Protein AF-0000000085044280 (afdb_homodimer)

InterPro domains:
  IPR003660 HAMP domain [PF00672] (68-114)
  IPR003660 HAMP domain [PS50885] (66-118)
  IPR003660 HAMP domain [SM00304] (66-118)
  IPR004089 Methyl-accepting chemotaxis protein (MCP) signalling domain [PF00015] (192-371)
  IPR004089 Methyl-accepting chemotaxis protein (MCP) signalling domain [PS50111] (137-387)
  IPR004089 Methyl-accepting chemotaxis protein (MCP) signalling domain [SM00283] (147-422)

Nearest PDB structures (foldseek):
  1qu7-assembly1_B  TM=6.020E-01  e=1.142E-06  Escherichia coli
  8c5v-assembly1_I  TM=3.544E-01  e=1.346E-09  Escherichia coli
  6grj-assembly1_F  TM=5.124E-01  e=1.769E-02  Aeromonas hydrophila
  6r1j-assembly1_D-2  TM=4.612E-01  e=7.211E-02  Aeromonas hydrophila J-1
  8j07-assembly1_k9  TM=2.635E-01  e=1.216E-02  Homo sapiens

Secondary structure (DSSP, 8-state):
-----TTSHHHHHHHHHHHHHHHHHHHHHHHHHHHTTTS-HHHHHHHHHHHHHHHHHHHHHHHHIIIIIHHHHHHHHHHHHHHTTBTT--------SHHHHHHHHHHHHHHHHHHHHHHHHHHHHHHHHHHHHHHHHHHHHHHHHHHHHHHHHHHHHHHHHHHHHHHHHHHHHHHHHHHHHHHHHHHHHHHHHHHHHHHHHHHHHHHHHHHHHHHHHHHHHHHHHHHHHHHHHHHHHHHHHHHHHHHHHHHHHHHHHHHHHHHHHHTGGGGHHHHHHHHHHHHHHHHHHHHHHHHHHHHHHHHHHHHHHHHHHHHHHHHHHHHHHHHHHHHHHHHHHHHHHHHHHHHHHHHHHHHHHHHHHHHHHHHHHHHHHHHHHHHHHHHHHHHHHHHHHHHHHHHHHHHHHHHHHHHHHHHHHHTT-B--/-----TTSHHHHHHHHHHHHHHHHHHHHHHHHHHHTTTS-HHHHHHHHHHHHHHHHHHHHHHHHIIIIIHHHHHHHHHHHHHHTTBTT--------SHHHHHHHHHHHHHHHHHHHHHHHHHHHHHHHHHHHHHHHHHHHHHHHHHHHHHHHHHHHHHHHHHHHHHHHHHHHHHHHHHHHHHHHHHHHHHHHHHHHHHHHHHHHHHHHHHHHHHHHHHHHHHHHHHHHHHHHHHHHHHHHHHHHHHHHHHHHHHHHHHHHHHHHHHTGGGGHHHHHHHHHHHHHHHHHHHHHHHHHHHHHHHHHHHHHHHHHHHHHHHHHHHHHHHHHHHHHHHHHHHHHHHHHHHHHHHHHHHHHHHHHHHHHHHHHHHHHHHHHHHHHHHHHHHHHHHHHHHHHHHHHHHHHHHHHHHHHHHHHHHTT-B--

Sequence (848 aa):
MKTFNISGIGPKLIGAIIVSLLISSPISAYLFSLIDQYVARNFAVYVNTLVTLIVTTTIILIFVRFILIRPLNRLQSAIRQASKGDLSVTIQNASKDEIGQLSMAFDEMMKDLRHLILKTNQTVGEVTGSSNQLNSVAEENSKAIEQITYAIQDVNTGAEEQVKRANELVDTARGVSAQMRESSLTIDKVSKFAVSTNEKAIEGNKLVVDTINQMNEIHHTVGSTSKVISTLEEKSKTIGEIVGLITGIADQTNLLALNATIEAARAGEHGRGFAIVAQEVRKLAEQSTGAGENIKKIIQDIQTETHQAVKLMEEGKEVVKKGIDKVNLTGNGFTGILKDIQLMKEQTNEMNVIIDQVNQQSINMTGKIEDVAVIAEQASSSIQTISASAEEQNASMEEISSSVSLLNNLAQDLSGELQQFKVNMKTFNISGIGPKLIGAIIVSLLISSPISAYLFSLIDQYVARNFAVYVNTLVTLIVTTTIILIFVRFILIRPLNRLQSAIRQASKGDLSVTIQNASKDEIGQLSMAFDEMMKDLRHLILKTNQTVGEVTGSSNQLNSVAEENSKAIEQITYAIQDVNTGAEEQVKRANELVDTARGVSAQMRESSLTIDKVSKFAVSTNEKAIEGNKLVVDTINQMNEIHHTVGSTSKVISTLEEKSKTIGEIVGLITGIADQTNLLALNATIEAARAGEHGRGFAIVAQEVRKLAEQSTGAGENIKKIIQDIQTETHQAVKLMEEGKEVVKKGIDKVNLTGNGFTGILKDIQLMKEQTNEMNVIIDQVNQQSINMTGKIEDVAVIAEQASSSIQTISASAEEQNASMEEISSSVSLLNNLAQDLSGELQQFKVN

Solvent-accessible surface area (backbone atoms only — not comparable to full-atom values): 40492 Å² total; per-residue (Å²): 130,86,74,81,56,73,61,22,65,62,48,53,48,48,50,42,47,50,52,19,48,63,56,19,48,60,52,23,50,53,53,38,66,67,39,53,84,78,43,64,77,75,55,47,55,53,52,34,51,50,48,29,46,53,43,31,47,54,42,42,52,54,47,44,42,66,67,46,48,49,55,48,50,50,50,36,53,42,40,43,40,33,40,72,22,34,40,57,58,72,67,86,50,87,49,83,21,70,64,16,53,35,38,50,28,44,41,51,27,32,51,56,48,37,52,48,53,51,50,50,52,51,45,34,52,49,49,40,52,44,28,52,49,47,46,52,44,38,54,54,42,52,53,34,44,50,51,35,53,53,34,43,50,52,37,42,55,40,25,54,50,38,39,52,48,30,53,52,48,43,52,50,35,52,49,45,42,53,48,38,54,51,46,53,52,41,47,50,50,42,51,53,35,41,51,52,37,42,53,35,29,54,52,28,36,53,37,35,54,51,38,47,53,39,45,51,51,43,46,50,42,44,52,54,40,40,53,50,44,51,51,45,41,55,51,41,51,51,43,47,52,47,37,50,49,41,26,49,44,17,50,50,40,27,49,53,18,49,53,41,32,53,52,17,59,73,50,49,85,84,12,53,70,51,29,52,51,20,51,50,43,24,53,47,18,51,52,36,29,53,47,28,53,50,43,49,54,52,38,53,49,44,46,54,48,38,52,52,40,47,52,48,34,55,52,36,49,52,46,44,54,54,33,46,54,41,44,52,51,33,34,50,27,29,54,50,37,46,52,36,40,53,53,37,52,55,40,50,54,51,45,52,53,47,43,51,50,46,43,53,51,33,54,53,46,40,53,53,37,51,50,44,32,52,40,27,52,50,36,41,54,32,41,52,52,36,51,53,36,46,52,52,43,52,53,44,37,52,51,48,47,50,45,28,52,49,47,41,51,49,28,50,54,52,49,60,62,51,65,58,47,38,65,116,128,85,76,82,56,71,60,23,65,62,47,51,50,50,50,41,47,48,52,19,48,62,56,17,47,61,52,24,52,54,54,38,67,68,38,54,83,78,43,64,74,76,54,47,56,53,51,31,51,53,46,30,47,52,43,32,48,55,42,43,51,54,46,45,43,64,68,45,50,48,56,49,49,50,50,35,52,45,40,42,41,34,41,71,22,34,40,57,61,71,66,86,50,87,50,81,22,68,67,16,54,34,37,50,28,45,40,50,28,32,52,55,50,36,50,49,53,52,51,50,51,49,46,35,53,51,49,40,51,44,28,52,50,48,45,54,45,38,53,52,41,52,53,35,44,51,50,36,54,53,35,45,51,51,38,42,54,39,26,55,50,37,39,53,48,29,52,52,47,42,53,50,32,53,50,45,42,52,47,38,53,51,45,52,54,40,47,50,50,42,51,52,35,40,52,52,35,42,53,34,30,54,52,28,37,53,37,35,55,51,38,46,53,42,44,51,51,44,44,50,42,45,53,52,39,40,53,50,43,53,50,46,42,54,51,41,51,51,43,46,51,48,37,49,49,41,28,51,45,18,49,51,39,28,50,52,17,51,52,41,33,53,54,16,58,72,50,48,85,83,12,52,71,51,28,53,51,20,49,50,43,25,53,46,17,50,50,35,29,53,46,30,52,51,44,48,54,51,40,53,49,43,46,53,48,37,53,50,41,46,52,46,36,56,52,36,49,52,46,43,54,54,33,46,54,42,44,53,52,33,35,50,27,29,52,52,35,45,53,35,40,54,54,36,51,54,40,51,53,51,46,52,52,50,43,52,52,47,44,52,51,31,55,53,46,41,53,51,37,50,49,46,31,52,41,26,53,50,37,42,54,33,40,51,52,37,51,53,35,46,53,51,43,52,55,44,37,52,50,47,47,50,45,29,51,50,49,41,49,49,29,50,53,52,49,59,62,52,67,58,46,38,63,118

Structure (mmCIF, N/CA/C/O backbone):
data_AF-0000000085044280-model_v1
#
loop_
_entity.id
_entity.type
_entity.pdbx_description
1 polymer 'Methyl-accepting chemotaxis protein'
#
loop_
_atom_site.group_PDB
_atom_site.id
_atom_site.type_symbol
_atom_site.label_atom_id
_atom_site.label_alt_id
_atom_site.label_comp_id
_atom_site.label_asym_id
_atom_site.label_entity_id
_atom_site.label_seq_id
_atom_site.pdbx_PDB_ins_code
_atom_site.Cartn_x
_atom_site.Cartn_y
_atom_site.Cartn_z
_atom_site.occupancy
_atom_site.B_iso_or_equiv
_atom_site.auth_seq_id
_atom_site.auth_comp_id
_atom_site.auth_asym_id
_atom_site.auth_atom_id
_atom_site.pdbx_PDB_model_num
ATOM 1 N N . MET A 1 1 ? -7.68 -89.812 -65.125 1 25.69 1 MET A N 1
ATOM 2 C CA . MET A 1 1 ? -6.852 -90.875 -65.75 1 25.69 1 MET A CA 1
ATOM 3 C C . MET A 1 1 ? -5.555 -91 -64.938 1 25.69 1 MET A C 1
ATOM 5 O O . MET A 1 1 ? -4.758 -90.062 -64.875 1 25.69 1 MET A O 1
ATOM 9 N N . LYS A 1 2 ? -5.699 -91.75 -63.875 1 49.81 2 LYS A N 1
ATOM 10 C CA . LYS A 1 2 ? -4.641 -91.875 -62.875 1 49.81 2 LYS A CA 1
ATOM 11 C C . LYS A 1 2 ? -3.324 -92.312 -63.562 1 49.81 2 LYS A C 1
ATOM 13 O O . LYS A 1 2 ? -3.23 -93.312 -64.188 1 49.81 2 LYS A O 1
ATOM 18 N N . THR A 1 3 ? -2.5 -91.312 -64.125 1 42 3 THR A N 1
ATOM 19 C CA . THR A 1 3 ? -1.244 -91.5 -64.812 1 42 3 THR A CA 1
ATOM 20 C C . THR A 1 3 ? -0.367 -92.562 -64.125 1 42 3 THR A C 1
ATOM 22 O O . THR A 1 3 ? -0.193 -92.5 -62.906 1 42 3 THR A O 1
ATOM 25 N N . PHE A 1 4 ? -0.082 -93.625 -64.625 1 50 4 PHE A N 1
ATOM 26 C CA . PHE A 1 4 ? 0.763 -94.75 -64.25 1 50 4 PHE A CA 1
ATOM 27 C C . PHE A 1 4 ? 2.18 -94.25 -63.938 1 50 4 PHE A C 1
ATOM 29 O O . PHE A 1 4 ? 2.881 -93.812 -64.812 1 50 4 PHE A O 1
ATOM 36 N N . ASN A 1 5 ? 2.51 -93.875 -62.781 1 57.25 5 ASN A N 1
ATOM 37 C CA . ASN A 1 5 ? 3.855 -93.438 -62.375 1 57.25 5 ASN A CA 1
ATOM 38 C C . ASN A 1 5 ? 4.809 -94.625 -62.406 1 57.25 5 ASN A C 1
ATOM 40 O O . ASN A 1 5 ? 4.695 -95.562 -61.562 1 57.25 5 ASN A O 1
ATOM 44 N N . ILE A 1 6 ? 5.551 -94.812 -63.469 1 64.81 6 ILE A N 1
ATOM 45 C CA . ILE A 1 6 ? 6.508 -95.875 -63.75 1 64.81 6 ILE A CA 1
ATOM 46 C C . ILE A 1 6 ? 7.504 -96 -62.594 1 64.81 6 ILE A C 1
ATOM 48 O O . ILE A 1 6 ? 8.008 -97.125 -62.281 1 64.81 6 ILE A O 1
ATOM 52 N N . SER A 1 7 ? 7.672 -94.938 -61.906 1 67.19 7 SER A N 1
ATOM 53 C CA . SER A 1 7 ? 8.641 -94.938 -60.844 1 67.19 7 SER A CA 1
ATOM 54 C C . SER A 1 7 ? 7.973 -95.188 -59.5 1 67.19 7 SER A C 1
ATOM 56 O O . SER A 1 7 ? 8.594 -95.062 -58.438 1 67.19 7 SER A O 1
ATOM 58 N N . GLY A 1 8 ? 6.773 -95.625 -59.562 1 74.44 8 GLY A N 1
ATOM 59 C CA . GLY A 1 8 ? 6.004 -95.875 -58.375 1 74.44 8 GLY A CA 1
ATOM 60 C C . GLY A 1 8 ? 6.336 -97.188 -57.719 1 74.44 8 GLY A C 1
ATOM 61 O O . GLY A 1 8 ? 7.137 -98 -58.25 1 74.44 8 GLY A O 1
ATOM 62 N N . ILE A 1 9 ? 5.859 -97.375 -56.5 1 75.06 9 ILE A N 1
ATOM 63 C CA . ILE A 1 9 ? 6.078 -98.625 -55.719 1 75.06 9 ILE A CA 1
ATOM 64 C C . ILE A 1 9 ? 5.457 -99.812 -56.469 1 75.06 9 ILE A C 1
ATOM 66 O O . ILE A 1 9 ? 6.016 -100.875 -56.469 1 75.06 9 ILE A O 1
ATOM 70 N N . GLY A 1 10 ? 4.426 -99.438 -57.312 1 73.06 10 GLY A N 1
ATOM 71 C CA . GLY A 1 10 ? 3.777 -100.5 -58.031 1 73.06 10 GLY A CA 1
ATOM 72 C C . GLY A 1 10 ? 4.688 -101.188 -59.062 1 73.06 10 GLY A C 1
ATOM 73 O O . GLY A 1 10 ? 4.98 -102.375 -58.969 1 73.06 10 GLY A O 1
ATOM 74 N N . PRO A 1 11 ? 5.156 -100.375 -59.969 1 74.12 11 PRO A N 1
ATOM 75 C CA . PRO A 1 11 ? 6.043 -100.938 -61 1 74.12 11 PRO A CA 1
ATOM 76 C C . PRO A 1 11 ? 7.312 -101.562 -60.406 1 74.12 11 PRO A C 1
ATOM 78 O O . PRO A 1 11 ? 7.832 -102.5 -60.938 1 74.12 11 PRO A O 1
ATOM 81 N N . LYS A 1 12 ? 7.832 -101 -59.281 1 76.62 12 LYS A N 1
ATOM 82 C CA . LYS A 1 12 ? 9.016 -101.562 -58.656 1 76.62 12 LYS A CA 1
ATOM 83 C C . LYS A 1 12 ? 8.734 -103 -58.094 1 76.62 12 LYS A C 1
ATOM 85 O O . LYS A 1 12 ? 9.578 -103.875 -58.188 1 76.62 12 LYS A O 1
ATOM 90 N N . LEU A 1 13 ? 7.562 -103.125 -57.656 1 74.38 13 LEU A N 1
ATOM 91 C CA . LEU A 1 13 ? 7.164 -104.375 -57.125 1 74.38 13 LEU A CA 1
ATOM 92 C C . LEU A 1 13 ? 6.938 -105.375 -58.25 1 74.38 13 LEU A C 1
ATOM 94 O O . LEU A 1 13 ? 7.273 -106.562 -58.125 1 74.38 13 LEU A O 1
ATOM 98 N N . ILE A 1 14 ? 6.426 -104.875 -59.344 1 71.75 14 ILE A N 1
ATOM 99 C CA . ILE A 1 14 ? 6.234 -105.75 -60.5 1 71.75 14 ILE A CA 1
ATOM 100 C C . ILE A 1 14 ? 7.59 -106.25 -61 1 71.75 14 ILE A C 1
ATOM 102 O O . ILE A 1 14 ? 7.75 -107.375 -61.344 1 71.75 14 ILE A O 1
ATOM 106 N N . GLY A 1 15 ? 8.508 -105.25 -61 1 72.75 15 GLY A N 1
ATOM 107 C CA . GLY A 1 15 ? 9.844 -105.625 -61.406 1 72.75 15 GLY A CA 1
ATOM 108 C C . GLY A 1 15 ? 10.461 -106.688 -60.531 1 72.75 15 GLY A C 1
ATOM 109 O O . GLY A 1 15 ? 11.078 -107.625 -61 1 72.75 15 GLY A O 1
ATOM 110 N N . ALA A 1 16 ? 10.203 -106.625 -59.25 1 73.56 16 ALA A N 1
ATOM 111 C CA . ALA A 1 16 ? 10.734 -107.625 -58.312 1 73.56 16 ALA A CA 1
ATOM 112 C C . ALA A 1 16 ? 10.094 -108.938 -58.5 1 73.56 16 ALA A C 1
ATOM 114 O O . ALA A 1 16 ? 10.766 -110 -58.406 1 73.56 16 ALA A O 1
ATOM 115 N N . ILE A 1 17 ? 8.852 -108.938 -58.906 1 69.88 17 ILE A N 1
ATOM 116 C CA . ILE A 1 17 ? 8.117 -110.188 -59.125 1 69.88 17 ILE A CA 1
ATOM 117 C C . ILE A 1 17 ? 8.625 -110.875 -60.406 1 69.88 17 ILE A C 1
ATOM 119 O O . ILE A 1 17 ? 8.844 -112.062 -60.406 1 69.88 17 ILE A O 1
ATOM 123 N N . ILE A 1 18 ? 8.922 -110.062 -61.344 1 70.38 18 ILE A N 1
ATOM 124 C CA . ILE A 1 18 ? 9.414 -110.562 -62.594 1 70.38 18 ILE A CA 1
ATOM 125 C C . ILE A 1 18 ? 10.805 -111.188 -62.375 1 70.38 18 ILE A C 1
ATOM 127 O O . ILE A 1 18 ? 11.086 -112.312 -62.844 1 70.38 18 ILE A O 1
ATOM 131 N N . VAL A 1 19 ? 11.547 -110.5 -61.656 1 73.94 19 VAL A N 1
ATOM 132 C CA . VAL A 1 19 ? 12.898 -111 -61.375 1 73.94 19 VAL A CA 1
ATOM 133 C C . VAL A 1 19 ? 12.844 -112.25 -60.562 1 73.94 19 VAL A C 1
ATOM 135 O O . VAL A 1 19 ? 13.602 -113.188 -60.812 1 73.94 19 VAL A O 1
ATOM 138 N N . SER A 1 20 ? 11.875 -112.375 -59.719 1 71.25 20 SER A N 1
ATOM 139 C CA . SER A 1 20 ? 11.719 -113.562 -58.906 1 71.25 20 SER A CA 1
ATOM 140 C C . SER A 1 20 ? 11.305 -114.75 -59.75 1 71.25 20 SER A C 1
ATOM 142 O O . SER A 1 20 ? 11.781 -115.875 -59.531 1 71.25 20 SER A O 1
ATOM 144 N N . LEU A 1 21 ? 10.602 -114.438 -60.719 1 65.69 21 LEU A N 1
ATOM 145 C CA . LEU A 1 21 ? 10.109 -115.5 -61.594 1 65.69 21 LEU A CA 1
ATOM 146 C C . LEU A 1 21 ? 11.211 -116 -62.531 1 65.69 21 LEU A C 1
ATOM 148 O O . LEU A 1 21 ? 11.305 -117.188 -62.781 1 65.69 21 LEU A O 1
ATOM 152 N N . LEU A 1 22 ? 11.922 -115.125 -62.906 1 68 22 LEU A N 1
ATOM 153 C CA . LEU A 1 22 ? 12.984 -115.438 -63.844 1 68 22 LEU A CA 1
ATOM 154 C C . LEU A 1 22 ? 14.086 -116.25 -63.156 1 68 22 LEU A C 1
ATOM 156 O O . LEU A 1 22 ? 14.68 -117.125 -63.75 1 68 22 LEU A O 1
ATOM 160 N N . ILE A 1 23 ? 14.195 -116 -61.938 1 72.06 23 ILE A N 1
ATOM 161 C CA . ILE A 1 23 ? 15.273 -116.625 -61.188 1 72.06 23 ILE A CA 1
ATOM 162 C C . ILE A 1 23 ? 14.773 -118 -60.625 1 72.06 23 ILE A C 1
ATOM 164 O O . ILE A 1 23 ? 15.531 -118.938 -60.531 1 72.06 23 ILE A O 1
ATOM 168 N N . SER A 1 24 ? 13.43 -118.125 -60.406 1 67.56 24 SER A N 1
ATOM 169 C CA . SER A 1 24 ? 12.883 -119.312 -59.781 1 67.56 24 SER A CA 1
ATOM 170 C C . SER A 1 24 ? 12.781 -120.5 -60.781 1 67.56 24 SER A C 1
ATOM 172 O O . SER A 1 24 ? 12.984 -121.625 -60.406 1 67.56 24 SER A O 1
ATOM 174 N N . SER A 1 25 ? 12.641 -120.062 -62.031 1 64.75 25 SER A N 1
ATOM 175 C CA . SER A 1 25 ? 12.406 -121.125 -63.031 1 64.75 25 SER A CA 1
ATOM 176 C C . SER A 1 25 ? 13.672 -121.938 -63.281 1 64.75 25 SER A C 1
ATOM 178 O O . SER A 1 25 ? 13.656 -123.125 -63.219 1 64.75 25 SER A O 1
ATOM 180 N N . PRO A 1 26 ? 14.742 -121.312 -63.562 1 65.5 26 PRO A N 1
ATOM 181 C CA . PRO A 1 26 ? 15.93 -122.125 -63.781 1 65.5 26 PRO A CA 1
ATOM 182 C C . PRO A 1 26 ? 16.359 -122.875 -62.531 1 65.5 26 PRO A C 1
ATOM 184 O O . PRO A 1 26 ? 16.828 -124 -62.625 1 65.5 26 PRO A O 1
ATOM 187 N N . ILE A 1 27 ? 16.047 -122.438 -61.406 1 70 27 ILE A N 1
ATOM 188 C CA . ILE A 1 27 ? 16.438 -123.125 -60.156 1 70 27 ILE A CA 1
ATOM 189 C C . ILE A 1 27 ? 15.539 -124.312 -59.938 1 70 27 ILE A C 1
ATOM 191 O O . ILE A 1 27 ? 16.016 -125.438 -59.531 1 70 27 ILE A O 1
ATOM 195 N N . SER A 1 28 ? 14.266 -124.188 -60.25 1 63.56 28 SER A N 1
ATOM 196 C CA . SER A 1 28 ? 13.32 -125.312 -60.156 1 63.56 28 SER A CA 1
ATOM 197 C C . SER A 1 28 ? 13.617 -126.375 -61.188 1 63.56 28 SER A C 1
ATOM 199 O O . SER A 1 28 ? 13.547 -127.562 -60.875 1 63.56 28 SER A O 1
ATOM 201 N N . ALA A 1 29 ? 14.055 -125.938 -62.344 1 64.88 29 ALA A N 1
ATOM 202 C CA . ALA A 1 29 ? 14.383 -126.875 -63.406 1 64.88 29 ALA A CA 1
ATOM 203 C C . ALA A 1 29 ? 15.648 -127.688 -63.062 1 64.88 29 ALA A C 1
ATOM 205 O O . ALA A 1 29 ? 15.719 -128.875 -63.281 1 64.88 29 ALA A O 1
ATOM 206 N N . TYR A 1 30 ? 16.5 -126.938 -62.562 1 68.75 30 TYR A N 1
ATOM 207 C CA . TYR A 1 30 ? 17.75 -127.625 -62.156 1 68.75 30 TYR A CA 1
ATOM 208 C C . TYR A 1 30 ? 17.516 -128.625 -61 1 68.75 30 TYR A C 1
ATOM 210 O O . TYR A 1 30 ? 18 -129.75 -61.031 1 68.75 30 TYR A O 1
ATOM 218 N N . LEU A 1 31 ? 16.656 -128.25 -60.062 1 67.81 31 LEU A N 1
ATOM 219 C CA . LEU A 1 31 ? 16.375 -129.125 -58.938 1 67.81 31 LEU A CA 1
ATOM 220 C C . LEU A 1 31 ? 15.539 -130.375 -59.344 1 67.81 31 LEU A C 1
ATOM 222 O O . LEU A 1 31 ? 15.727 -131.5 -58.844 1 67.81 31 LEU A O 1
ATOM 226 N N . PHE A 1 32 ? 14.734 -130 -60.344 1 63.38 32 PHE A N 1
ATOM 227 C CA . PHE A 1 32 ? 13.914 -131.125 -60.938 1 63.38 32 PHE A CA 1
ATOM 228 C C . PHE A 1 32 ? 14.781 -132.125 -61.688 1 63.38 32 PHE A C 1
ATOM 230 O O . PHE A 1 32 ? 14.555 -133.25 -61.625 1 63.38 32 PHE A O 1
ATOM 237 N N . SER A 1 33 ? 15.742 -131.625 -62.406 1 67.81 33 SER A N 1
ATOM 238 C CA . SER A 1 33 ? 16.609 -132.5 -63.156 1 67.81 33 SER A CA 1
ATOM 239 C C . SER A 1 33 ? 17.422 -133.375 -62.219 1 67.81 33 SER A C 1
ATOM 241 O O . SER A 1 33 ? 17.781 -134.5 -62.562 1 67.81 33 SER A O 1
ATOM 243 N N . LEU A 1 34 ? 17.562 -133 -61.031 1 66.81 34 LEU A N 1
ATOM 244 C CA . LEU A 1 34 ? 18.344 -133.75 -60.062 1 66.81 34 LEU A CA 1
ATOM 245 C C . LEU A 1 34 ? 17.469 -134.75 -59.375 1 66.81 34 LEU A C 1
ATOM 247 O O . LEU A 1 34 ? 17.953 -135.875 -58.969 1 66.81 34 LEU A O 1
ATOM 251 N N . ILE A 1 35 ? 16.141 -134.5 -59.312 1 64.19 35 ILE A N 1
ATOM 252 C CA . ILE A 1 35 ? 15.273 -135.375 -58.531 1 64.19 35 ILE A CA 1
ATOM 253 C C . ILE A 1 35 ? 14.453 -136.25 -59.469 1 64.19 35 ILE A C 1
ATOM 255 O O . ILE A 1 35 ? 13.906 -137.25 -59.031 1 64.19 35 ILE A O 1
ATOM 259 N N . ASP A 1 36 ? 14.43 -135.875 -60.719 1 62.34 36 ASP A N 1
ATOM 260 C CA . ASP A 1 36 ? 13.641 -136.625 -61.688 1 62.34 36 ASP A CA 1
ATOM 261 C C . ASP A 1 36 ? 14.039 -138.125 -61.719 1 62.34 36 ASP A C 1
ATOM 263 O O . ASP A 1 36 ? 13.195 -139 -61.938 1 62.34 36 ASP A O 1
ATOM 267 N N . GLN A 1 37 ? 15.305 -138.375 -61.469 1 62.56 37 GLN A N 1
ATOM 268 C CA . GLN A 1 37 ? 15.688 -139.875 -61.5 1 62.56 37 GLN A CA 1
ATOM 269 C C . GLN A 1 37 ? 15.156 -140.625 -60.281 1 62.56 37 GLN A C 1
ATOM 271 O O . GLN A 1 37 ? 14.969 -141.75 -60.344 1 62.56 37 GLN A O 1
ATOM 276 N N . TYR A 1 38 ? 14.828 -140 -59.281 1 61.91 38 TYR A N 1
ATOM 277 C CA . TYR A 1 38 ? 14.539 -140.625 -58.031 1 61.91 38 TYR A CA 1
ATOM 278 C C . TYR A 1 38 ? 13.07 -140.5 -57.656 1 61.91 38 TYR A C 1
ATOM 280 O O . TYR A 1 38 ? 12.586 -141.125 -56.75 1 61.91 38 TYR A O 1
ATOM 288 N N . VAL A 1 39 ? 12.258 -139.5 -58.281 1 61.94 39 VAL A N 1
ATOM 289 C CA . VAL A 1 39 ? 10.891 -139.375 -57.812 1 61.94 39 VAL A CA 1
ATOM 290 C C . VAL A 1 39 ? 9.914 -139.5 -58.969 1 61.94 39 VAL A C 1
ATOM 292 O O . VAL A 1 39 ? 10.258 -139.125 -60.125 1 61.94 39 VAL A O 1
ATOM 295 N N . ALA A 1 40 ? 8.828 -140.25 -58.781 1 64.31 40 ALA A N 1
ATOM 296 C CA . ALA A 1 40 ? 7.781 -140.5 -59.781 1 64.31 40 ALA A CA 1
ATOM 297 C C . ALA A 1 40 ? 7.297 -139.25 -60.375 1 64.31 40 ALA A C 1
ATOM 299 O O . ALA A 1 40 ? 7.32 -138.125 -59.719 1 64.31 40 ALA A O 1
ATOM 300 N N . ARG A 1 41 ? 7.086 -139.125 -61.688 1 59.03 41 ARG A N 1
ATOM 301 C CA . ARG A 1 41 ? 6.816 -138 -62.594 1 59.03 41 ARG A CA 1
ATOM 302 C C . ARG A 1 41 ? 5.832 -137 -61.969 1 59.03 41 ARG A C 1
ATOM 304 O O . ARG A 1 41 ? 6.02 -135.75 -62.062 1 59.03 41 ARG A O 1
ATOM 311 N N . ASN A 1 42 ? 4.828 -137.5 -61.281 1 59.59 42 ASN A N 1
ATOM 312 C CA . ASN A 1 42 ? 3.773 -136.75 -60.719 1 59.59 42 ASN A CA 1
ATOM 313 C C . ASN A 1 42 ? 4.281 -135.875 -59.531 1 59.59 42 ASN A C 1
ATOM 315 O O . ASN A 1 42 ? 3.85 -134.75 -59.344 1 59.59 42 ASN A O 1
ATOM 319 N N . PHE A 1 43 ? 5.23 -136.375 -58.938 1 66.19 43 PHE A N 1
ATOM 320 C CA . PHE A 1 43 ? 5.727 -135.625 -57.719 1 66.19 43 PHE A CA 1
ATOM 321 C C . PHE A 1 43 ? 6.711 -134.625 -58.094 1 66.19 43 PHE A C 1
ATOM 323 O O . PHE A 1 43 ? 6.875 -133.625 -57.344 1 66.19 43 PHE A O 1
ATOM 330 N N . ALA A 1 44 ? 7.168 -134.625 -59.312 1 63.28 44 ALA A N 1
ATOM 331 C CA . ALA A 1 44 ? 8.148 -133.625 -59.75 1 63.28 44 ALA A CA 1
ATOM 332 C C . ALA A 1 44 ? 7.508 -132.25 -59.969 1 63.28 44 ALA A C 1
ATOM 334 O O . ALA A 1 44 ? 8.117 -131.25 -59.625 1 63.28 44 ALA A O 1
ATOM 335 N N . VAL A 1 45 ? 6.293 -132.25 -60.312 1 63.44 45 VAL A N 1
ATOM 336 C CA . VAL A 1 45 ? 5.566 -131 -60.5 1 63.44 45 VAL A CA 1
ATOM 337 C C . VAL A 1 45 ? 5.324 -130.375 -59.156 1 63.44 45 VAL A C 1
ATOM 339 O O . VAL A 1 45 ? 5.469 -129.125 -59.062 1 63.44 45 VAL A O 1
ATOM 342 N N . TYR A 1 46 ? 5.184 -131.125 -58.156 1 64.94 46 TYR A N 1
ATOM 343 C CA . TYR A 1 46 ? 4.906 -130.5 -56.844 1 64.94 46 TYR A CA 1
ATOM 344 C C . TYR A 1 46 ? 6.176 -130 -56.219 1 64.94 46 TYR A C 1
ATOM 346 O O . TYR A 1 46 ? 6.145 -129 -55.594 1 64.94 46 TYR A O 1
ATOM 354 N N . VAL A 1 47 ? 7.199 -130.625 -56.5 1 67.56 47 VAL A N 1
ATOM 355 C CA . VAL A 1 47 ? 8.469 -130.25 -55.969 1 67.56 47 VAL A CA 1
ATOM 356 C C . VAL A 1 47 ? 8.906 -128.875 -56.656 1 67.56 47 VAL A C 1
ATOM 358 O O . VAL A 1 47 ? 9.352 -128 -56 1 67.56 47 VAL A O 1
ATOM 361 N N . ASN A 1 48 ? 8.625 -128.875 -57.969 1 66.06 48 ASN A N 1
ATOM 362 C CA . ASN A 1 48 ? 8.938 -127.625 -58.719 1 66.06 48 ASN A CA 1
ATOM 363 C C . ASN A 1 48 ? 8.078 -126.438 -58.25 1 66.06 48 ASN A C 1
ATOM 365 O O . ASN A 1 48 ? 8.57 -125.312 -58.125 1 66.06 48 ASN A O 1
ATOM 369 N N . THR A 1 49 ? 6.898 -126.75 -58 1 66.81 49 THR A N 1
ATOM 370 C CA . THR A 1 49 ? 6 -125.688 -57.531 1 66.81 49 THR A CA 1
ATOM 371 C C . THR A 1 49 ? 6.422 -125.188 -56.156 1 66.81 49 THR A C 1
ATOM 373 O O . THR A 1 49 ? 6.406 -124 -55.906 1 66.81 49 THR A O 1
ATOM 376 N N . LEU A 1 50 ? 6.914 -126.062 -55.312 1 67.94 50 LEU A N 1
ATOM 377 C CA . LEU A 1 50 ? 7.305 -125.688 -53.969 1 67.94 50 LEU A CA 1
ATOM 378 C C . LEU A 1 50 ? 8.578 -124.875 -54 1 67.94 50 LEU A C 1
ATOM 380 O O . LEU A 1 50 ? 8.688 -123.875 -53.25 1 67.94 50 LEU A O 1
ATOM 384 N N . VAL A 1 51 ? 9.484 -125.25 -54.844 1 68.81 51 VAL A N 1
ATOM 385 C CA . VAL A 1 51 ? 10.758 -124.562 -54.938 1 68.81 51 VAL A CA 1
ATOM 386 C C . VAL A 1 51 ? 10.539 -123.125 -55.531 1 68.81 51 VAL A C 1
ATOM 388 O O . VAL A 1 51 ? 11.078 -122.125 -55.031 1 68.81 51 VAL A O 1
ATOM 391 N N . THR A 1 52 ? 9.664 -123 -56.531 1 68.12 52 THR A N 1
ATOM 392 C CA . THR A 1 52 ? 9.359 -121.75 -57.156 1 68.12 52 THR A CA 1
ATOM 393 C C . THR A 1 52 ? 8.672 -120.812 -56.188 1 68.12 52 THR A C 1
ATOM 395 O O . THR A 1 52 ? 8.969 -119.625 -56.156 1 68.12 52 THR A O 1
ATOM 398 N N . LEU A 1 53 ? 7.926 -121.438 -55.375 1 68.81 53 LEU A N 1
ATOM 399 C CA . LEU A 1 53 ? 7.203 -120.625 -54.375 1 68.81 53 LEU A CA 1
ATOM 400 C C . LEU A 1 53 ? 8.156 -120.062 -53.344 1 68.81 53 LEU A C 1
ATOM 402 O O . LEU A 1 53 ? 8.055 -118.875 -52.969 1 68.81 53 LEU A O 1
ATOM 406 N N . ILE A 1 54 ? 9.062 -120.812 -52.906 1 71.06 54 ILE A N 1
ATOM 407 C CA . ILE A 1 54 ? 9.984 -120.375 -51.844 1 71.06 54 ILE A CA 1
ATOM 408 C C . ILE A 1 54 ? 10.914 -119.312 -52.375 1 71.06 54 ILE A C 1
ATOM 410 O O . ILE A 1 54 ? 11.133 -118.25 -51.688 1 71.06 54 ILE A O 1
ATOM 414 N N . VAL A 1 55 ? 11.328 -119.438 -53.594 1 70.5 55 VAL A N 1
ATOM 415 C CA . VAL A 1 55 ? 12.273 -118.5 -54.188 1 70.5 55 VAL A CA 1
ATOM 416 C C . VAL A 1 55 ? 11.57 -117.188 -54.469 1 70.5 55 VAL A C 1
ATOM 418 O O . VAL A 1 55 ? 12.086 -116.125 -54.094 1 70.5 55 VAL A O 1
ATOM 421 N N . THR A 1 56 ? 10.375 -117.25 -55 1 69.5 56 THR A N 1
ATOM 422 C CA . THR A 1 56 ? 9.633 -116.062 -55.312 1 69.5 56 THR A CA 1
ATOM 423 C C . THR A 1 56 ? 9.273 -115.25 -54.062 1 69.5 56 THR A C 1
ATOM 425 O O . THR A 1 56 ? 9.406 -114.062 -54 1 69.5 56 THR A O 1
ATOM 428 N N . THR A 1 57 ? 8.938 -116.062 -53.031 1 69.75 57 THR A N 1
ATOM 429 C CA . THR A 1 57 ? 8.547 -115.375 -51.781 1 69.75 57 THR A CA 1
ATOM 430 C C . THR A 1 57 ? 9.742 -114.688 -51.125 1 69.75 57 THR A C 1
ATOM 432 O O . THR A 1 57 ? 9.617 -113.562 -50.625 1 69.75 57 THR A O 1
ATOM 435 N N . THR A 1 58 ? 10.867 -115.312 -51.188 1 74 58 THR A N 1
ATOM 436 C CA . THR A 1 58 ? 12.062 -114.75 -50.531 1 74 58 THR A CA 1
ATOM 437 C C . THR A 1 58 ? 12.523 -113.5 -51.25 1 74 58 THR A C 1
ATOM 439 O O . THR A 1 58 ? 12.875 -112.5 -50.625 1 74 58 THR A O 1
ATOM 442 N N . ILE A 1 59 ? 12.328 -113.438 -52.562 1 72.81 59 ILE A N 1
ATOM 443 C CA . ILE A 1 59 ? 12.773 -112.312 -53.375 1 72.81 59 ILE A CA 1
ATOM 444 C C . ILE A 1 59 ? 11.836 -111.125 -53.156 1 72.81 59 ILE A C 1
ATOM 446 O O . ILE A 1 59 ? 12.289 -110 -52.938 1 72.81 59 ILE A O 1
ATOM 450 N N . ILE A 1 60 ? 10.578 -111.438 -53.062 1 72.06 60 ILE A N 1
ATOM 451 C CA . ILE A 1 60 ? 9.586 -110.375 -52.844 1 72.06 60 ILE A CA 1
ATOM 452 C C . ILE A 1 60 ? 9.758 -109.75 -51.469 1 72.06 60 ILE A C 1
ATOM 454 O O . ILE A 1 60 ? 9.695 -108.5 -51.312 1 72.06 60 ILE A O 1
ATOM 458 N N . LEU A 1 61 ? 10.07 -110.562 -50.531 1 72.62 61 LEU A N 1
ATOM 459 C CA . LEU A 1 61 ? 10.234 -110.062 -49.156 1 72.62 61 LEU A CA 1
ATOM 460 C C . LEU A 1 61 ? 11.453 -109.125 -49.031 1 72.62 61 LEU A C 1
ATOM 462 O O . LEU A 1 61 ? 11.422 -108.125 -48.344 1 72.62 61 LEU A O 1
ATOM 466 N N . ILE A 1 62 ? 12.438 -109.5 -49.781 1 78.19 62 ILE A N 1
ATOM 467 C CA . ILE A 1 62 ? 13.664 -108.688 -49.719 1 78.19 62 ILE A CA 1
ATOM 468 C C . ILE A 1 62 ? 13.438 -107.312 -50.406 1 78.19 62 ILE A C 1
ATOM 470 O O . ILE A 1 62 ? 13.82 -106.312 -49.875 1 78.19 62 ILE A O 1
ATOM 474 N N . PHE A 1 63 ? 12.672 -107.375 -51.406 1 75 63 PHE A N 1
ATOM 475 C CA . PHE A 1 63 ? 12.391 -106.125 -52.156 1 75 63 PHE A CA 1
ATOM 476 C C . PHE A 1 63 ? 11.484 -105.188 -51.375 1 75 63 PHE A C 1
ATOM 478 O O . PHE A 1 63 ? 11.734 -104 -51.281 1 75 63 PHE A O 1
ATOM 485 N N . VAL A 1 64 ? 10.516 -105.75 -50.812 1 74.31 64 VAL A N 1
ATOM 486 C CA . VAL A 1 64 ? 9.57 -105 -50 1 74.31 64 VAL A CA 1
ATOM 487 C C . VAL A 1 64 ? 10.289 -104.375 -48.812 1 74.31 64 VAL A C 1
ATOM 489 O O . VAL A 1 64 ? 10.055 -103.188 -48.469 1 74.31 64 VAL A O 1
ATOM 492 N N . ARG A 1 65 ? 11.117 -105.062 -48.25 1 76.12 65 ARG A N 1
ATOM 493 C CA . ARG A 1 65 ? 11.844 -104.562 -47.094 1 76.12 65 ARG A CA 1
ATOM 494 C C . ARG A 1 65 ? 12.727 -103.375 -47.438 1 76.12 65 ARG A C 1
ATOM 496 O O . ARG A 1 65 ? 12.695 -102.375 -46.75 1 76.12 65 ARG A O 1
ATOM 503 N N . PHE A 1 66 ? 13.406 -103.438 -48.531 1 80.06 66 PHE A N 1
ATOM 504 C CA . PHE A 1 66 ? 14.406 -102.438 -48.844 1 80.06 66 PHE A CA 1
ATOM 505 C C . PHE A 1 66 ? 13.766 -101.25 -49.562 1 80.06 66 PHE A C 1
ATOM 507 O O . PHE A 1 66 ? 14.18 -100.062 -49.344 1 80.06 66 PHE A O 1
ATOM 514 N N . ILE A 1 67 ? 12.656 -101.562 -50.25 1 75.19 67 ILE A N 1
ATOM 515 C CA . ILE A 1 67 ? 12.109 -100.5 -51.094 1 75.19 67 ILE A CA 1
ATOM 516 C C . ILE A 1 67 ? 10.953 -99.812 -50.375 1 75.19 67 ILE A C 1
ATOM 518 O O . ILE A 1 67 ? 10.742 -98.562 -50.531 1 75.19 67 ILE A O 1
ATOM 522 N N . LEU A 1 68 ? 10.328 -100.438 -49.531 1 75.44 68 LEU A N 1
ATOM 523 C CA . LEU A 1 68 ? 9.125 -99.875 -48.906 1 75.44 68 LEU A CA 1
ATOM 524 C C . LEU A 1 68 ? 9.305 -99.688 -47.406 1 75.44 68 LEU A C 1
ATOM 526 O O . LEU A 1 68 ? 9.18 -98.625 -46.875 1 75.44 68 LEU A O 1
ATOM 530 N N . ILE A 1 69 ? 9.727 -100.75 -46.812 1 75.94 69 ILE A N 1
ATOM 531 C CA . ILE A 1 69 ? 9.711 -100.75 -45.344 1 75.94 69 ILE A CA 1
ATOM 532 C C . ILE A 1 69 ? 10.797 -99.812 -44.812 1 75.94 69 ILE A C 1
ATOM 534 O O . ILE A 1 69 ? 10.555 -99 -43.906 1 75.94 69 ILE A O 1
ATOM 538 N N . ARG A 1 70 ? 11.938 -99.812 -45.375 1 82.31 70 ARG A N 1
ATOM 539 C CA . ARG A 1 70 ? 13.055 -99 -44.875 1 82.31 70 ARG A CA 1
ATOM 540 C C . ARG A 1 70 ? 12.797 -97.5 -45 1 82.31 70 ARG A C 1
ATOM 542 O O . ARG A 1 70 ? 12.906 -96.75 -44.031 1 82.31 70 ARG A O 1
ATOM 549 N N . PRO A 1 71 ? 12.336 -97.125 -46.219 1 83.06 71 PRO A N 1
ATOM 550 C CA . PRO A 1 71 ? 12.055 -95.688 -46.344 1 83.06 71 PRO A CA 1
ATOM 551 C C . PRO A 1 71 ? 10.859 -95.25 -45.5 1 83.06 71 PRO A C 1
ATOM 553 O O . PRO A 1 71 ? 10.852 -94.125 -45 1 83.06 71 PRO A O 1
ATOM 556 N N . LEU A 1 72 ? 9.93 -96 -45.312 1 80.69 72 LEU A N 1
ATOM 557 C CA . LEU A 1 72 ? 8.75 -95.688 -44.531 1 80.69 72 LEU A CA 1
ATOM 558 C C . LEU A 1 72 ? 9.125 -95.562 -43.031 1 80.69 72 LEU A C 1
ATOM 560 O O . LEU A 1 72 ? 8.586 -94.688 -42.344 1 80.69 72 LEU A O 1
ATOM 564 N N . ASN A 1 73 ? 10.039 -96.375 -42.656 1 81.94 73 ASN A N 1
ATOM 565 C CA . ASN A 1 73 ? 10.5 -96.312 -41.281 1 81.94 73 ASN A CA 1
ATOM 566 C C . ASN A 1 73 ? 11.258 -95 -41.031 1 81.94 73 ASN A C 1
ATOM 568 O O . ASN A 1 73 ? 11.148 -94.438 -39.938 1 81.94 73 ASN A O 1
ATOM 572 N N . ARG A 1 74 ? 11.922 -94.562 -42.031 1 87.31 74 ARG A N 1
ATOM 573 C CA . ARG A 1 74 ? 12.609 -93.25 -41.906 1 87.31 74 ARG A CA 1
ATOM 574 C C . ARG A 1 74 ? 11.609 -92.125 -41.812 1 87.31 74 ARG A C 1
ATOM 576 O O . ARG A 1 74 ? 11.797 -91.188 -41 1 87.31 74 ARG A O 1
ATOM 583 N N . LEU A 1 75 ? 10.641 -92.125 -42.625 1 85.94 75 LEU A N 1
ATOM 584 C CA . LEU A 1 75 ? 9.578 -91.125 -42.562 1 85.94 75 LEU A CA 1
ATOM 585 C C . LEU A 1 75 ? 8.852 -91.125 -41.219 1 85.94 75 LEU A C 1
ATOM 587 O O . LEU A 1 75 ? 8.562 -90.062 -40.656 1 85.94 75 LEU A O 1
ATOM 591 N N . GLN A 1 76 ? 8.562 -92.312 -40.812 1 83.81 76 GLN A N 1
ATOM 592 C CA . GLN A 1 76 ? 7.887 -92.5 -39.531 1 83.81 76 GLN A CA 1
ATOM 593 C C . GLN A 1 76 ? 8.719 -91.875 -38.375 1 83.81 76 GLN A C 1
ATOM 595 O O . GLN A 1 76 ? 8.18 -91.188 -37.5 1 83.81 76 GLN A O 1
ATOM 600 N N . SER A 1 77 ? 10.008 -92.125 -38.406 1 88.44 77 SER A N 1
ATOM 601 C CA . SER A 1 77 ? 10.891 -91.625 -37.344 1 88.44 77 SER A CA 1
ATOM 602 C C . SER A 1 77 ? 10.93 -90.125 -37.375 1 88.44 77 SER A C 1
ATOM 604 O O . SER A 1 77 ? 10.875 -89.438 -36.344 1 88.44 77 SER A O 1
ATOM 606 N N . ALA A 1 78 ? 10.93 -89.562 -38.562 1 89.5 78 ALA A N 1
ATOM 607 C CA . ALA A 1 78 ? 10.961 -88.125 -38.719 1 89.5 78 ALA A CA 1
ATOM 608 C C . ALA A 1 78 ? 9.664 -87.5 -38.219 1 89.5 78 ALA A C 1
ATOM 610 O O . ALA A 1 78 ? 9.703 -86.5 -37.5 1 89.5 78 ALA A O 1
ATOM 611 N N . ILE A 1 79 ? 8.602 -87.938 -38.594 1 86.75 79 ILE A N 1
ATOM 612 C CA . ILE A 1 79 ? 7.305 -87.438 -38.188 1 86.75 79 ILE A CA 1
ATOM 613 C C . ILE A 1 79 ? 7.152 -87.562 -36.656 1 86.75 79 ILE A C 1
ATOM 615 O O . ILE A 1 79 ? 6.621 -86.688 -36 1 86.75 79 ILE A O 1
ATOM 619 N N . ARG A 1 80 ? 7.645 -88.688 -36.125 1 87.44 80 ARG A N 1
ATOM 620 C CA . ARG A 1 80 ? 7.594 -88.875 -34.688 1 87.44 80 ARG A CA 1
ATOM 621 C C . ARG A 1 80 ? 8.438 -87.812 -33.969 1 87.44 80 ARG A C 1
ATOM 623 O O . ARG A 1 80 ? 8.023 -87.312 -32.938 1 87.44 80 ARG A O 1
ATOM 630 N N . GLN A 1 81 ? 9.523 -87.562 -34.5 1 90.62 81 GLN A N 1
ATOM 631 C CA . GLN A 1 81 ? 10.375 -86.562 -33.906 1 90.62 81 GLN A CA 1
ATOM 632 C C . GLN A 1 81 ? 9.719 -85.188 -34 1 90.62 81 GLN A C 1
ATOM 634 O O . GLN A 1 81 ? 9.75 -84.438 -33.031 1 90.62 81 GLN A O 1
ATOM 639 N N . ALA A 1 82 ? 9.172 -84.938 -35.125 1 88.38 82 ALA A N 1
ATOM 640 C CA . ALA A 1 82 ? 8.469 -83.688 -35.312 1 88.38 82 ALA A CA 1
ATOM 641 C C . ALA A 1 82 ? 7.285 -83.562 -34.344 1 88.38 82 ALA A C 1
ATOM 643 O O . ALA A 1 82 ? 7.012 -82.5 -33.812 1 88.38 82 ALA A O 1
ATOM 644 N N . SER A 1 83 ? 6.598 -84.625 -34.219 1 85.56 83 SER A N 1
ATOM 645 C CA . SER A 1 83 ? 5.453 -84.688 -33.312 1 85.56 83 SER A CA 1
ATOM 646 C C . SER A 1 83 ? 5.879 -84.375 -31.875 1 85.56 83 SER A C 1
ATOM 648 O O . SER A 1 83 ? 5.066 -83.938 -31.047 1 85.56 83 SER A O 1
ATOM 650 N N . LYS A 1 84 ? 7.152 -84.688 -31.516 1 87.75 84 LYS A N 1
ATOM 651 C CA . LYS A 1 84 ? 7.684 -84.438 -30.172 1 87.75 84 LYS A CA 1
ATOM 652 C C . LYS A 1 84 ? 8.289 -83 -30.094 1 87.75 84 LYS A C 1
ATOM 654 O O . LYS A 1 84 ? 8.914 -82.688 -29.078 1 87.75 84 LYS A O 1
ATOM 659 N N . GLY A 1 85 ? 8.141 -82.312 -31.188 1 87.94 85 GLY A N 1
ATOM 660 C CA . GLY A 1 85 ? 8.516 -80.938 -31.125 1 87.94 85 GLY A CA 1
ATOM 661 C C . GLY A 1 85 ? 9.773 -80.625 -31.906 1 87.94 85 GLY A C 1
ATOM 662 O O . GLY A 1 85 ? 10.156 -79.438 -32.031 1 87.94 85 GLY A O 1
ATOM 663 N N . ASP A 1 86 ? 10.43 -81.562 -32.5 1 92 86 ASP A N 1
ATOM 664 C CA . ASP A 1 86 ? 11.633 -81.375 -33.281 1 92 86 ASP A CA 1
ATOM 665 C C . ASP A 1 86 ? 11.297 -81.062 -34.75 1 92 86 ASP A C 1
ATOM 667 O O . ASP A 1 86 ? 11.133 -81.938 -35.562 1 92 86 ASP A O 1
ATOM 671 N N . LEU A 1 87 ? 11.328 -79.75 -35 1 89.38 87 LEU A N 1
ATOM 672 C CA . LEU A 1 87 ? 10.961 -79.312 -36.344 1 89.38 87 LEU A CA 1
ATOM 673 C C . LEU A 1 87 ? 12.203 -79.188 -37.219 1 89.38 87 LEU A C 1
ATOM 675 O O . LEU A 1 87 ? 12.094 -78.812 -38.375 1 89.38 87 LEU A O 1
ATOM 679 N N . SER A 1 88 ? 13.352 -79.625 -36.812 1 91.06 88 SER A N 1
ATOM 680 C CA . SER A 1 88 ? 14.594 -79.5 -37.562 1 91.06 88 SER A CA 1
ATOM 681 C C . SER A 1 88 ? 14.852 -80.75 -38.406 1 91.06 88 SER A C 1
ATOM 683 O O . SER A 1 88 ? 15.766 -80.812 -39.219 1 91.06 88 SER A O 1
ATOM 685 N N . VAL A 1 89 ? 13.961 -81.75 -38.219 1 89.38 89 VAL A N 1
ATOM 686 C CA . VAL A 1 89 ? 14.164 -83 -38.875 1 89.38 89 VAL A CA 1
ATOM 687 C C . VAL A 1 89 ? 13.914 -82.875 -40.375 1 89.38 89 VAL A C 1
ATOM 689 O O . VAL A 1 89 ? 13.016 -82.125 -40.781 1 89.38 89 VAL A O 1
ATOM 692 N N . THR A 1 90 ? 14.828 -83.5 -41.156 1 88.12 90 THR A N 1
ATOM 693 C CA . THR A 1 90 ? 14.68 -83.562 -42.625 1 88.12 90 THR A CA 1
ATOM 694 C C . THR A 1 90 ? 14.859 -85 -43.125 1 88.12 90 THR A C 1
ATOM 696 O O . THR A 1 90 ? 15.656 -85.75 -42.562 1 88.12 90 THR A O 1
ATOM 699 N N . ILE A 1 91 ? 14.109 -85.625 -43.969 1 84.56 91 ILE A N 1
ATOM 700 C CA . ILE A 1 91 ? 14.164 -87 -44.469 1 84.56 91 ILE A CA 1
ATOM 701 C C . ILE A 1 91 ? 15.008 -87.062 -45.75 1 84.56 91 ILE A C 1
ATOM 703 O O . ILE A 1 91 ? 15.68 -88.062 -46 1 84.56 91 ILE A O 1
ATOM 707 N N . GLN A 1 92 ? 15.484 -86.125 -46.375 1 75.38 92 GLN A N 1
ATOM 708 C CA . GLN A 1 92 ? 16.234 -86.062 -47.625 1 75.38 92 GLN A CA 1
ATOM 709 C C . GLN A 1 92 ? 16.062 -87.312 -48.469 1 75.38 92 GLN A C 1
ATOM 711 O O . GLN A 1 92 ? 16.969 -88.125 -48.5 1 75.38 92 GLN A O 1
ATOM 716 N N . ASN A 1 93 ? 14.797 -87.75 -48.812 1 74.81 93 ASN A N 1
ATOM 717 C CA . ASN A 1 93 ? 14.547 -88.875 -49.656 1 74.81 93 ASN A CA 1
ATOM 718 C C . ASN A 1 93 ? 14.461 -88.5 -51.125 1 74.81 93 ASN A C 1
ATOM 720 O O . ASN A 1 93 ? 13.602 -87.75 -51.5 1 74.81 93 ASN A O 1
ATOM 724 N N . ALA A 1 94 ? 15.492 -89.062 -51.938 1 73 94 ALA A N 1
ATOM 725 C CA . ALA A 1 94 ? 15.664 -88.75 -53.344 1 73 94 ALA A CA 1
ATOM 726 C C . ALA A 1 94 ? 14.812 -89.625 -54.25 1 73 94 ALA A C 1
ATOM 728 O O . ALA A 1 94 ? 14.742 -89.375 -55.469 1 73 94 ALA A O 1
ATOM 729 N N . SER A 1 95 ? 14.008 -90.438 -53.531 1 77.12 95 SER A N 1
ATOM 730 C CA . SER A 1 95 ? 13.227 -91.312 -54.344 1 77.12 95 SER A CA 1
ATOM 731 C C . SER A 1 95 ? 12.055 -90.625 -55.031 1 77.12 95 SER A C 1
ATOM 733 O O . SER A 1 95 ? 11.531 -89.625 -54.469 1 77.12 95 SER A O 1
ATOM 735 N N . LYS A 1 96 ? 11.719 -91 -56.312 1 81.06 96 LYS A N 1
ATOM 736 C CA . LYS A 1 96 ? 10.633 -90.375 -57.062 1 81.06 96 LYS A CA 1
ATOM 737 C C . LYS A 1 96 ? 9.336 -91.125 -56.906 1 81.06 96 LYS A C 1
ATOM 739 O O . LYS A 1 96 ? 8.352 -90.812 -57.594 1 81.06 96 LYS A O 1
ATOM 744 N N . ASP A 1 97 ? 9.336 -92 -55.938 1 78.56 97 ASP A N 1
ATOM 745 C CA . ASP A 1 97 ? 8.125 -92.812 -55.719 1 78.56 97 ASP A CA 1
ATOM 746 C C . ASP A 1 97 ? 7.223 -92.125 -54.656 1 78.56 97 ASP A C 1
ATOM 748 O O . ASP A 1 97 ? 7.426 -91 -54.312 1 78.56 97 ASP A O 1
ATOM 752 N N . GLU A 1 98 ? 6.133 -92.938 -54.25 1 78.38 98 GLU A N 1
ATOM 753 C CA . GLU A 1 98 ? 5.145 -92.375 -53.312 1 78.38 98 GLU A CA 1
ATOM 754 C C . GLU A 1 98 ? 5.793 -92 -52 1 78.38 98 GLU A C 1
ATOM 756 O O . GLU A 1 98 ? 5.414 -91 -51.375 1 78.38 98 GLU A O 1
ATOM 761 N N . ILE A 1 99 ? 6.797 -92.625 -51.562 1 80.19 99 ILE A N 1
ATOM 762 C CA . ILE A 1 99 ? 7.473 -92.312 -50.312 1 80.19 99 ILE A CA 1
ATOM 763 C C . ILE A 1 99 ? 8.352 -91.062 -50.469 1 80.19 99 ILE A C 1
ATOM 765 O O . ILE A 1 99 ? 8.445 -90.25 -49.531 1 80.19 99 ILE A O 1
ATOM 769 N N . GLY A 1 100 ? 8.977 -91 -51.594 1 83.38 100 GLY A N 1
ATOM 770 C CA . GLY A 1 100 ? 9.758 -89.75 -51.906 1 83.38 100 GLY A CA 1
ATOM 771 C C . GLY A 1 100 ? 8.93 -88.5 -51.906 1 83.38 100 GLY A C 1
ATOM 772 O O . GLY A 1 100 ? 9.328 -87.5 -51.344 1 83.38 100 GLY A O 1
ATOM 773 N N . GLN A 1 101 ? 7.723 -88.562 -52.5 1 83.12 101 GLN A N 1
ATOM 774 C CA . GLN A 1 101 ? 6.82 -87.438 -52.562 1 83.12 101 GLN A CA 1
ATOM 775 C C . GLN A 1 101 ? 6.324 -87.062 -51.156 1 83.12 101 GLN A C 1
ATOM 777 O O . GLN A 1 101 ? 6.195 -85.875 -50.844 1 83.12 101 GLN A O 1
ATOM 782 N N . LEU A 1 102 ? 6.121 -88 -50.375 1 82.88 102 LEU A N 1
ATOM 783 C CA . LEU A 1 102 ? 5.707 -87.812 -49 1 82.88 102 LEU A CA 1
ATOM 784 C C . LEU A 1 102 ? 6.812 -87.125 -48.188 1 82.88 102 LEU A C 1
ATOM 786 O O . LEU A 1 102 ? 6.547 -86.188 -47.406 1 82.88 102 LEU A O 1
ATOM 790 N N . SER A 1 103 ? 8 -87.625 -48.375 1 88.06 103 SER A N 1
ATOM 791 C CA . SER A 1 103 ? 9.148 -87.062 -47.688 1 88.06 103 SER A CA 1
ATOM 792 C C . SER A 1 103 ? 9.359 -85.562 -48.062 1 88.06 103 SER A C 1
ATOM 794 O O . SER A 1 103 ? 9.641 -84.75 -47.188 1 88.06 103 SER A O 1
ATOM 796 N N . MET A 1 104 ? 9.109 -85.188 -49.344 1 87.5 104 MET A N 1
ATOM 797 C CA . MET A 1 104 ? 9.273 -83.812 -49.812 1 87.5 104 MET A CA 1
ATOM 798 C C . MET A 1 104 ? 8.195 -82.938 -49.25 1 87.5 104 MET A C 1
ATOM 800 O O . MET A 1 104 ? 8.492 -81.812 -48.812 1 87.5 104 MET A O 1
ATOM 804 N N . ALA A 1 105 ? 7.016 -83.438 -49.25 1 84.5 105 ALA A N 1
ATOM 805 C CA . ALA A 1 105 ? 5.914 -82.688 -48.688 1 84.5 105 ALA A CA 1
ATOM 806 C C . ALA A 1 105 ? 6.125 -82.438 -47.188 1 84.5 105 ALA A C 1
ATOM 808 O O . ALA A 1 105 ? 5.844 -81.312 -46.688 1 84.5 105 ALA A O 1
ATOM 809 N N . PHE A 1 106 ? 6.562 -83.375 -46.5 1 87.31 106 PHE A N 1
ATOM 810 C CA . PHE A 1 106 ? 6.863 -83.25 -45.094 1 87.31 106 PHE A CA 1
ATOM 811 C C . PHE A 1 106 ? 7.957 -82.188 -44.844 1 87.31 106 PHE A C 1
ATOM 813 O O . PHE A 1 106 ? 7.82 -81.312 -44 1 87.31 106 PHE A O 1
ATOM 820 N N . ASP A 1 107 ? 8.984 -82.312 -45.656 1 90 107 ASP A N 1
ATOM 821 C CA . ASP A 1 107 ? 10.102 -81.375 -45.5 1 90 107 ASP A CA 1
ATOM 822 C C . ASP A 1 107 ? 9.656 -79.938 -45.75 1 90 107 ASP A C 1
ATOM 824 O O . ASP A 1 107 ? 10.086 -79 -45.062 1 90 107 ASP A O 1
ATOM 828 N N . GLU A 1 108 ? 8.758 -79.688 -46.688 1 87.69 108 GLU A N 1
ATOM 829 C CA . GLU A 1 108 ? 8.219 -78.375 -47 1 87.69 108 GLU A CA 1
ATOM 830 C C . GLU A 1 108 ? 7.371 -77.875 -45.844 1 87.69 108 GLU A C 1
ATOM 832 O O . GLU A 1 108 ? 7.48 -76.688 -45.438 1 87.69 108 GLU A O 1
ATOM 837 N N . MET A 1 109 ? 6.629 -78.688 -45.312 1 86 109 MET A N 1
ATOM 838 C CA . MET A 1 109 ? 5.809 -78.312 -44.156 1 86 109 MET A CA 1
ATOM 839 C C . MET A 1 109 ? 6.684 -77.938 -42.969 1 86 109 MET A C 1
ATOM 841 O O . MET A 1 109 ? 6.414 -76.938 -42.281 1 86 109 MET A O 1
ATOM 845 N N . MET A 1 110 ? 7.641 -78.75 -42.688 1 90.12 110 MET A N 1
ATOM 846 C CA . MET A 1 110 ? 8.555 -78.5 -41.594 1 90.12 110 MET A CA 1
ATOM 847 C C . MET A 1 110 ? 9.25 -77.125 -41.781 1 90.12 110 MET A C 1
ATOM 849 O O . MET A 1 110 ? 9.43 -76.375 -40.844 1 90.12 110 MET A O 1
ATOM 853 N N . LYS A 1 111 ? 9.57 -76.812 -43.031 1 90.06 111 LYS A N 1
ATOM 854 C CA . LYS A 1 111 ? 10.219 -75.562 -43.344 1 90.06 111 LYS A CA 1
ATOM 855 C C . LYS A 1 111 ? 9.305 -74.375 -43.031 1 90.06 111 LYS A C 1
ATOM 857 O O . LYS A 1 111 ? 9.719 -73.375 -42.406 1 90.06 111 LYS A O 1
ATOM 862 N N . ASP A 1 112 ? 8.086 -74.438 -43.406 1 87.38 112 ASP A N 1
ATOM 863 C CA . ASP A 1 112 ? 7.105 -73.375 -43.156 1 87.38 112 ASP A CA 1
ATOM 864 C C . ASP A 1 112 ? 6.82 -73.188 -41.688 1 87.38 112 ASP A C 1
ATOM 866 O O . ASP A 1 112 ? 6.719 -72.062 -41.188 1 87.38 112 ASP A O 1
ATOM 870 N N . LEU A 1 113 ? 6.809 -74.25 -41 1 87.81 113 LEU A N 1
ATOM 871 C CA . LEU A 1 113 ? 6.547 -74.188 -39.562 1 87.81 113 LEU A CA 1
ATOM 872 C C . LEU A 1 113 ? 7.738 -73.625 -38.781 1 87.81 113 LEU A C 1
ATOM 874 O O . LEU A 1 113 ? 7.566 -72.812 -37.844 1 87.81 113 LEU A O 1
ATOM 878 N N . ARG A 1 114 ? 8.914 -74.062 -39.25 1 92.81 114 ARG A N 1
ATOM 879 C CA . ARG A 1 114 ? 10.117 -73.5 -38.625 1 92.81 114 ARG A CA 1
ATOM 880 C C . ARG A 1 114 ? 10.156 -72 -38.812 1 92.81 114 ARG A C 1
ATOM 882 O O . ARG A 1 114 ? 10.469 -71.25 -37.875 1 92.81 114 ARG A O 1
ATOM 889 N N . HIS A 1 115 ? 9.727 -71.562 -39.969 1 90.69 115 HIS A N 1
ATOM 890 C CA . HIS A 1 115 ? 9.695 -70.125 -40.25 1 90.69 115 HIS A CA 1
ATOM 891 C C . HIS A 1 115 ? 8.695 -69.438 -39.375 1 90.69 115 HIS A C 1
ATOM 893 O O . HIS A 1 115 ? 9 -68.375 -38.812 1 90.69 115 HIS A O 1
ATOM 899 N N . LEU A 1 116 ? 7.613 -69.938 -39.125 1 87.12 116 LEU A N 1
ATOM 900 C CA . LEU A 1 116 ? 6.582 -69.312 -38.281 1 87.12 116 LEU A CA 1
ATOM 901 C C . LEU A 1 116 ? 7.043 -69.25 -36.844 1 87.12 116 LEU A C 1
ATOM 903 O O . LEU A 1 116 ? 6.855 -68.25 -36.188 1 87.12 116 LEU A O 1
ATOM 907 N N . ILE A 1 117 ? 7.59 -70.312 -36.344 1 90.62 117 ILE A N 1
ATOM 908 C CA . ILE A 1 117 ? 8.047 -70.375 -34.969 1 90.62 117 ILE A CA 1
ATOM 909 C C . ILE A 1 117 ? 9.164 -69.375 -34.75 1 90.62 117 ILE A C 1
ATOM 911 O O . ILE A 1 117 ? 9.172 -68.625 -33.75 1 90.62 117 ILE A O 1
ATOM 915 N N . LEU A 1 118 ? 10.039 -69.25 -35.75 1 92.31 118 LEU A N 1
ATOM 916 C CA . LEU A 1 118 ? 11.117 -68.25 -35.656 1 92.31 118 LEU A CA 1
ATOM 917 C C . LEU A 1 118 ? 10.57 -66.812 -35.656 1 92.31 118 LEU A C 1
ATOM 919 O O . LEU A 1 118 ? 11 -66 -34.844 1 92.31 118 LEU A O 1
ATOM 923 N N . LYS A 1 119 ? 9.648 -66.625 -36.469 1 90 119 LYS A N 1
ATOM 924 C CA . LYS A 1 119 ? 9.023 -65.312 -36.531 1 90 119 LYS A CA 1
ATOM 925 C C . LYS A 1 119 ? 8.266 -65 -35.25 1 90 119 LYS A C 1
ATOM 927 O O . LYS A 1 119 ? 8.312 -63.875 -34.75 1 90 119 LYS A O 1
ATOM 932 N N . THR A 1 120 ? 7.543 -65.875 -34.75 1 91.81 120 THR A N 1
ATOM 933 C CA . THR A 1 120 ? 6.805 -65.688 -33.5 1 91.81 120 THR A CA 1
ATOM 934 C C . THR A 1 120 ? 7.758 -65.438 -32.344 1 91.81 120 THR A C 1
ATOM 936 O O . THR A 1 120 ? 7.516 -64.562 -31.516 1 91.81 120 THR A O 1
ATOM 939 N N . ASN A 1 121 ? 8.836 -66.188 -32.344 1 93 121 ASN A N 1
ATOM 940 C CA . ASN A 1 121 ? 9.859 -65.938 -31.328 1 93 121 ASN A CA 1
ATOM 941 C C . ASN A 1 121 ? 10.422 -64.562 -31.406 1 93 121 ASN A C 1
ATOM 943 O O . ASN A 1 121 ? 10.594 -63.906 -30.375 1 93 121 ASN A O 1
ATOM 947 N N . GLN A 1 122 ? 10.633 -64.125 -32.562 1 91.12 122 GLN A N 1
ATOM 948 C CA . GLN A 1 122 ? 11.117 -62.75 -32.781 1 91.12 122 GLN A CA 1
ATOM 949 C C . GLN A 1 122 ? 10.102 -61.719 -32.312 1 91.12 122 GLN A C 1
ATOM 951 O O . GLN A 1 122 ? 10.461 -60.719 -31.641 1 91.12 122 GLN A O 1
ATOM 956 N N . THR A 1 123 ? 8.898 -61.938 -32.625 1 91.19 123 THR A N 1
ATOM 957 C CA . THR A 1 123 ? 7.832 -61.031 -32.219 1 91.19 123 THR A CA 1
ATOM 958 C C . THR A 1 123 ? 7.703 -61 -30.703 1 91.19 123 THR A C 1
ATOM 960 O O . THR A 1 123 ? 7.531 -59.906 -30.125 1 91.19 123 THR A O 1
ATOM 963 N N . VAL A 1 124 ? 7.75 -62.125 -30.047 1 93.88 124 VAL A N 1
ATOM 964 C CA . VAL A 1 124 ? 7.688 -62.188 -28.594 1 93.88 124 VAL A CA 1
ATOM 965 C C . VAL A 1 124 ? 8.828 -61.375 -27.984 1 93.88 124 VAL A C 1
ATOM 967 O O . VAL A 1 124 ? 8.625 -60.625 -27.031 1 93.88 124 VAL A O 1
ATOM 970 N N . GLY A 1 125 ? 9.992 -61.5 -28.562 1 93.56 125 GLY A N 1
ATOM 971 C CA . GLY A 1 125 ? 11.125 -60.688 -28.109 1 93.56 125 GLY A CA 1
ATOM 972 C C . GLY A 1 125 ? 10.891 -59.219 -28.25 1 93.56 125 GLY A C 1
ATOM 973 O O . GLY A 1 125 ? 11.188 -58.438 -27.328 1 93.56 125 GLY A O 1
ATOM 974 N N . GLU A 1 126 ? 10.352 -58.812 -29.328 1 92.5 126 GLU A N 1
ATOM 975 C CA . GLU A 1 126 ? 10.094 -57.406 -29.594 1 92.5 126 GLU A CA 1
ATOM 976 C C . GLU A 1 126 ? 9 -56.844 -28.688 1 92.5 126 GLU A C 1
ATOM 978 O O . GLU A 1 126 ? 9.086 -55.719 -28.203 1 92.5 126 GLU A O 1
ATOM 983 N N . VAL A 1 127 ? 7.984 -57.656 -28.453 1 92.56 127 VAL A N 1
ATOM 984 C CA . VAL A 1 127 ? 6.922 -57.281 -27.531 1 92.56 127 VAL A CA 1
ATOM 985 C C . VAL A 1 127 ? 7.484 -57.094 -26.125 1 92.56 127 VAL A C 1
ATOM 987 O O . VAL A 1 127 ? 7.176 -56.125 -25.438 1 92.56 127 VAL A O 1
ATOM 990 N N . THR A 1 128 ? 8.305 -58 -25.734 1 93.94 128 THR A N 1
ATOM 991 C CA . THR A 1 128 ? 8.945 -57.906 -24.422 1 93.94 128 THR A CA 1
ATOM 992 C C . THR A 1 128 ? 9.805 -56.656 -24.328 1 93.94 128 THR A C 1
ATOM 994 O O . THR A 1 128 ? 9.75 -55.938 -23.312 1 93.94 128 THR A O 1
ATOM 997 N N . GLY A 1 129 ? 10.562 -56.344 -25.328 1 93.69 129 GLY A N 1
ATOM 998 C CA . GLY A 1 129 ? 11.359 -55.156 -25.359 1 93.69 129 GLY A CA 1
ATOM 999 C C . GLY A 1 129 ? 10.531 -53.875 -25.281 1 93.69 129 GLY A C 1
ATOM 1000 O O . GLY A 1 129 ? 10.844 -52.969 -24.516 1 93.69 129 GLY A O 1
ATOM 1001 N N . SER A 1 130 ? 9.516 -53.781 -26.031 1 92.69 130 SER A N 1
ATOM 1002 C CA . SER A 1 130 ? 8.625 -52.625 -26.031 1 92.69 130 SER A CA 1
ATOM 1003 C C . SER A 1 130 ? 7.941 -52.469 -24.688 1 92.69 130 SER A C 1
ATOM 1005 O O . SER A 1 130 ? 7.777 -51.344 -24.203 1 92.69 130 SER A O 1
ATOM 1007 N N . SER A 1 131 ? 7.504 -53.562 -24.109 1 93.94 131 SER A N 1
ATOM 1008 C CA . SER A 1 131 ? 6.879 -53.531 -22.797 1 93.94 131 SER A CA 1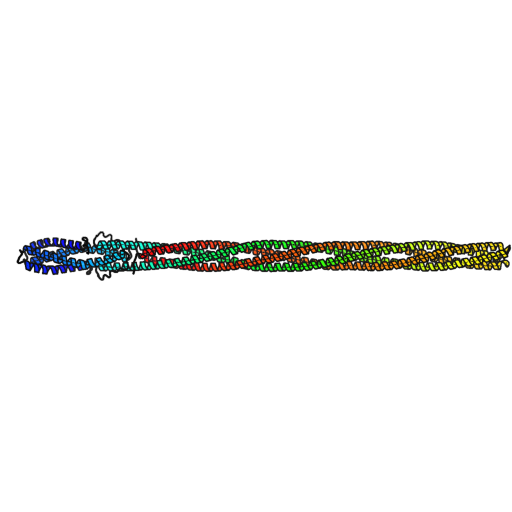
ATOM 1009 C C . SER A 1 131 ? 7.836 -52.969 -21.734 1 93.94 131 SER A C 1
ATOM 1011 O O . SER A 1 131 ? 7.441 -52.188 -20.891 1 93.94 131 SER A O 1
ATOM 1013 N N . ASN A 1 132 ? 9.062 -53.344 -21.812 1 93.62 132 ASN A N 1
ATOM 1014 C CA . ASN A 1 132 ? 10.07 -52.844 -20.891 1 93.62 132 ASN A CA 1
ATOM 1015 C C . ASN A 1 132 ? 10.305 -51.344 -21.078 1 93.62 132 ASN A C 1
ATOM 1017 O O . ASN A 1 132 ? 10.438 -50.625 -20.094 1 93.62 132 ASN A O 1
ATOM 1021 N N . GLN A 1 133 ? 10.305 -51 -22.266 1 92.69 133 GLN A N 1
ATOM 1022 C CA . GLN A 1 133 ? 10.453 -49.562 -22.547 1 92.69 133 GLN A CA 1
ATOM 1023 C C . GLN A 1 133 ? 9.266 -48.781 -22.031 1 92.69 133 GLN A C 1
ATOM 1025 O O . GLN A 1 133 ? 9.438 -47.688 -21.438 1 92.69 133 GLN A O 1
ATOM 1030 N N . LEU A 1 134 ? 8.109 -49.25 -22.25 1 93.44 134 LEU A N 1
ATOM 1031 C CA . LEU A 1 134 ? 6.895 -48.562 -21.797 1 93.44 134 LEU A CA 1
ATOM 1032 C C . LEU A 1 134 ? 6.867 -48.5 -20.266 1 93.44 134 LEU A C 1
ATOM 1034 O O . LEU A 1 134 ? 6.422 -47.5 -19.703 1 93.44 134 LEU A O 1
ATOM 1038 N N . ASN A 1 135 ? 7.305 -49.5 -19.625 1 93.81 135 ASN A N 1
ATOM 1039 C CA . ASN A 1 135 ? 7.398 -49.5 -18.172 1 93.81 135 ASN A CA 1
ATOM 1040 C C . ASN A 1 135 ? 8.336 -48.375 -17.688 1 93.81 135 ASN A C 1
ATOM 1042 O O . ASN A 1 135 ? 8.016 -47.656 -16.734 1 93.81 135 ASN A O 1
ATOM 1046 N N . SER A 1 136 ? 9.461 -48.25 -18.297 1 94 136 SER A N 1
ATOM 1047 C CA . SER A 1 136 ? 10.414 -47.188 -17.953 1 94 136 SER A CA 1
ATOM 1048 C C . SER A 1 136 ? 9.812 -45.812 -18.156 1 94 136 SER A C 1
ATOM 1050 O O . SER A 1 136 ? 9.984 -44.906 -17.328 1 94 136 SER A O 1
ATOM 1052 N N . VAL A 1 137 ? 9.117 -45.625 -19.219 1 92.62 137 VAL A N 1
ATOM 1053 C CA . VAL A 1 137 ? 8.492 -44.344 -19.531 1 92.62 137 VAL A CA 1
ATOM 1054 C C . VAL A 1 137 ? 7.418 -44.031 -18.5 1 92.62 137 VAL A C 1
ATOM 1056 O O . VAL A 1 137 ? 7.293 -42.906 -18.062 1 92.62 137 VAL A O 1
ATOM 1059 N N . ALA A 1 138 ? 6.629 -45 -18.125 1 92.44 138 ALA A N 1
ATOM 1060 C CA . ALA A 1 138 ? 5.594 -44.812 -17.109 1 92.44 138 ALA A CA 1
ATOM 1061 C C . ALA A 1 138 ? 6.207 -44.406 -15.773 1 92.44 138 ALA A C 1
ATOM 1063 O O . ALA A 1 138 ? 5.684 -43.5 -15.102 1 92.44 138 ALA A O 1
ATOM 1064 N N . GLU A 1 139 ? 7.352 -44.969 -15.438 1 92.75 139 GLU A N 1
ATOM 1065 C CA . GLU A 1 139 ? 8.039 -44.656 -14.195 1 92.75 139 GLU A CA 1
ATOM 1066 C C . GLU A 1 139 ? 8.57 -43.219 -14.227 1 92.75 139 GLU A C 1
ATOM 1068 O O . GLU A 1 139 ? 8.414 -42.469 -13.258 1 92.75 139 GLU A O 1
ATOM 1073 N N . GLU A 1 140 ? 9.117 -42.875 -15.273 1 92.38 140 GLU A N 1
ATOM 1074 C CA . GLU A 1 140 ? 9.641 -41.531 -15.438 1 92.38 140 GLU A CA 1
ATOM 1075 C C . GLU A 1 140 ? 8.516 -40.5 -15.383 1 92.38 140 GLU A C 1
ATOM 1077 O O . GLU A 1 140 ? 8.656 -39.438 -14.758 1 92.38 140 GLU A O 1
ATOM 1082 N N . ASN A 1 141 ? 7.434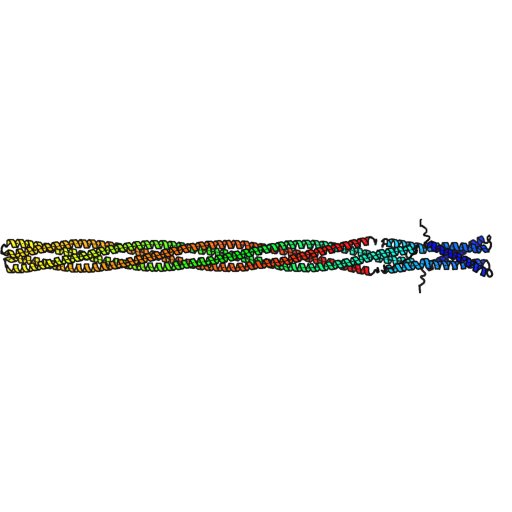 -40.781 -15.992 1 92.88 141 ASN A N 1
ATOM 1083 C CA . ASN A 1 141 ? 6.297 -39.875 -15.992 1 92.88 141 ASN A CA 1
ATOM 1084 C C . ASN A 1 141 ? 5.684 -39.75 -14.602 1 92.88 141 ASN A C 1
ATOM 1086 O O . ASN A 1 141 ? 5.246 -38.656 -14.211 1 92.88 141 ASN A O 1
ATOM 1090 N N . SER A 1 142 ? 5.645 -40.812 -13.953 1 93.69 142 SER A N 1
ATOM 1091 C CA . SER A 1 142 ? 5.137 -40.781 -12.586 1 93.69 142 SER A CA 1
ATOM 1092 C C . SER A 1 142 ? 5.969 -39.844 -11.719 1 93.69 142 SER A C 1
ATOM 1094 O O . SER A 1 142 ? 5.426 -39.094 -10.906 1 93.69 142 SER A O 1
ATOM 1096 N N . LYS A 1 143 ? 7.273 -39.812 -11.891 1 93.94 143 LYS A N 1
ATOM 1097 C CA . LYS A 1 143 ? 8.156 -38.906 -11.164 1 93.94 143 LYS A CA 1
ATOM 1098 C C . LYS A 1 143 ? 7.891 -37.438 -11.562 1 93.94 143 LYS A C 1
ATOM 1100 O O . LYS A 1 143 ? 7.875 -36.562 -10.711 1 93.94 143 LYS A O 1
ATOM 1105 N N . ALA A 1 144 ? 7.703 -37.25 -12.797 1 93.19 144 ALA A N 1
ATOM 1106 C CA . ALA A 1 144 ? 7.398 -35.906 -13.281 1 93.19 144 ALA A CA 1
ATOM 1107 C C . ALA A 1 144 ? 6.086 -35.375 -12.695 1 93.19 144 ALA A C 1
ATOM 1109 O O . ALA A 1 144 ? 5.984 -34.219 -12.312 1 93.19 144 ALA A O 1
ATOM 1110 N N . ILE A 1 145 ? 5.133 -36.25 -12.625 1 93.75 145 ILE A N 1
ATOM 1111 C CA . ILE A 1 145 ? 3.832 -35.875 -12.07 1 93.75 145 ILE A CA 1
ATOM 1112 C C . ILE A 1 145 ? 3.979 -35.531 -10.586 1 93.75 145 ILE A C 1
ATOM 1114 O O . ILE A 1 145 ? 3.342 -34.594 -10.094 1 93.75 145 ILE A O 1
ATOM 1118 N N . GLU A 1 146 ? 4.809 -36.25 -9.914 1 93.75 146 GLU A N 1
ATOM 1119 C CA . GLU A 1 146 ? 5.07 -35.969 -8.508 1 93.75 146 GLU A CA 1
ATOM 1120 C C . GLU A 1 146 ? 5.695 -34.594 -8.336 1 93.75 146 GLU A C 1
ATOM 1122 O O . GLU A 1 146 ? 5.316 -33.844 -7.43 1 93.75 146 GLU A O 1
ATOM 1127 N N . GLN A 1 147 ? 6.559 -34.281 -9.164 1 92.69 147 GLN A N 1
ATOM 1128 C CA . GLN A 1 147 ? 7.184 -32.969 -9.125 1 92.69 147 GLN A CA 1
ATOM 1129 C C . GLN A 1 147 ? 6.164 -31.859 -9.391 1 92.69 147 GLN A C 1
ATOM 1131 O O . GLN A 1 147 ? 6.184 -30.812 -8.727 1 92.69 147 GLN A O 1
ATOM 1136 N N . ILE A 1 148 ? 5.348 -32.062 -10.32 1 93.25 148 ILE A N 1
ATOM 1137 C CA . ILE A 1 148 ? 4.289 -31.125 -10.633 1 93.25 148 ILE A CA 1
ATOM 1138 C C . ILE A 1 148 ? 3.385 -30.938 -9.414 1 93.25 148 ILE A C 1
ATOM 1140 O O . ILE A 1 148 ? 3.059 -29.797 -9.047 1 93.25 148 ILE A O 1
ATOM 1144 N N . THR A 1 149 ? 3.049 -32 -8.82 1 93.81 149 THR A N 1
ATOM 1145 C CA . THR A 1 149 ? 2.152 -31.984 -7.672 1 93.81 149 THR A CA 1
ATOM 1146 C C . THR A 1 149 ? 2.768 -31.188 -6.527 1 93.81 149 THR A C 1
ATOM 1148 O O . THR A 1 149 ? 2.09 -30.375 -5.895 1 93.81 149 THR A O 1
ATOM 1151 N N . TYR A 1 150 ? 4.051 -31.281 -6.27 1 93.69 150 TYR A N 1
ATOM 1152 C CA . TYR A 1 150 ? 4.742 -30.531 -5.227 1 93.69 150 TYR A CA 1
ATOM 1153 C C . TYR A 1 150 ? 4.801 -29.047 -5.574 1 93.69 150 TYR A C 1
ATOM 1155 O O . TYR A 1 150 ? 4.527 -28.203 -4.727 1 93.69 150 TYR A O 1
ATOM 1163 N N . ALA A 1 151 ? 5.133 -28.812 -6.773 1 92.62 151 ALA A N 1
ATOM 1164 C CA . ALA A 1 151 ? 5.25 -27.438 -7.223 1 92.62 151 ALA A CA 1
ATOM 1165 C C . ALA A 1 151 ? 3.906 -26.719 -7.145 1 92.62 151 ALA A C 1
ATOM 1167 O O . ALA A 1 151 ? 3.844 -25.547 -6.762 1 92.62 151 ALA A O 1
ATOM 1168 N N . ILE A 1 152 ? 2.852 -27.391 -7.438 1 92.56 152 ILE A N 1
ATOM 1169 C CA . ILE A 1 152 ? 1.511 -26.812 -7.418 1 92.56 152 ILE A CA 1
ATOM 1170 C C . ILE A 1 152 ? 1.109 -26.5 -5.98 1 92.56 152 ILE A C 1
ATOM 1172 O O . ILE A 1 152 ? 0.431 -25.5 -5.73 1 92.56 152 ILE A O 1
ATOM 1176 N N . GLN A 1 153 ? 1.513 -27.344 -5.121 1 92.56 153 GLN A N 1
ATOM 1177 C CA . GLN A 1 153 ? 1.214 -27.094 -3.717 1 92.56 153 GLN A CA 1
ATOM 1178 C C . GLN A 1 153 ? 1.9 -25.828 -3.225 1 92.56 153 GLN A C 1
ATOM 1180 O O . GLN A 1 153 ? 1.304 -25.031 -2.488 1 92.56 153 GLN A O 1
ATOM 1185 N N . ASP A 1 154 ? 3.057 -25.625 -3.652 1 92.75 154 ASP A N 1
ATOM 1186 C CA . ASP A 1 154 ? 3.801 -24.422 -3.295 1 92.75 154 ASP A CA 1
ATOM 1187 C C . ASP A 1 154 ? 3.113 -23.172 -3.834 1 92.75 154 ASP A C 1
ATOM 1189 O O . ASP A 1 154 ? 2.945 -22.188 -3.109 1 92.75 154 ASP A O 1
ATOM 1193 N N . VAL A 1 155 ? 2.697 -23.219 -5.016 1 91.94 155 VAL A N 1
ATOM 1194 C CA . VAL A 1 155 ? 2.049 -22.062 -5.645 1 91.94 155 VAL A CA 1
ATOM 1195 C C . VAL A 1 155 ? 0.718 -21.781 -4.953 1 91.94 155 VAL A C 1
ATOM 1197 O O . VAL A 1 155 ? 0.364 -20.625 -4.73 1 91.94 155 VAL A O 1
ATOM 1200 N N . ASN A 1 156 ? 0.014 -22.844 -4.656 1 94.12 156 ASN A N 1
ATOM 1201 C CA . ASN A 1 156 ? -1.265 -22.672 -3.975 1 94.12 156 ASN A CA 1
ATOM 1202 C C . ASN A 1 156 ? -1.093 -22.016 -2.613 1 94.12 156 ASN A C 1
ATOM 1204 O O . ASN A 1 156 ? -1.825 -21.078 -2.273 1 94.12 156 ASN A O 1
ATOM 1208 N N . THR A 1 157 ? -0.153 -22.484 -1.808 1 93.88 157 THR A N 1
ATOM 1209 C CA . THR A 1 157 ? 0.146 -21.891 -0.507 1 93.88 157 THR A CA 1
ATOM 1210 C C . THR A 1 157 ? 0.559 -20.422 -0.659 1 93.88 157 THR A C 1
ATOM 1212 O O . THR A 1 157 ? 0.13 -19.578 0.119 1 93.88 157 THR A O 1
ATOM 1215 N N . GLY A 1 158 ? 1.373 -20.203 -1.638 1 92.56 158 GLY A N 1
ATOM 1216 C CA . GLY A 1 158 ? 1.761 -18.844 -1.934 1 92.56 158 GLY A CA 1
ATOM 1217 C C . GLY A 1 158 ? 0.583 -17.953 -2.279 1 92.56 158 GLY A C 1
ATOM 1218 O O . GLY A 1 158 ? 0.492 -16.812 -1.801 1 92.56 158 GLY A O 1
ATOM 1219 N N . ALA A 1 159 ? -0.282 -18.422 -3.064 1 92 159 ALA A N 1
ATOM 1220 C CA . ALA A 1 159 ? -1.466 -17.672 -3.469 1 92 159 ALA A CA 1
ATOM 1221 C C . ALA A 1 159 ? -2.348 -17.344 -2.266 1 92 159 ALA A C 1
ATOM 1223 O O . ALA A 1 159 ? -2.84 -16.219 -2.135 1 92 159 ALA A O 1
ATOM 1224 N N . GLU A 1 160 ? -2.52 -18.25 -1.384 1 92.94 160 GLU A N 1
ATOM 1225 C CA . GLU A 1 160 ? -3.299 -18.047 -0.168 1 92.94 160 GLU A CA 1
ATOM 1226 C C . GLU A 1 160 ? -2.668 -16.969 0.707 1 92.94 160 GLU A C 1
ATOM 1228 O O . GLU A 1 160 ? -3.369 -16.094 1.233 1 92.94 160 GLU A O 1
ATOM 1233 N N . GLU A 1 161 ? -1.41 -17 0.832 1 93.56 161 GLU A N 1
ATOM 1234 C CA . GLU A 1 161 ? -0.687 -16 1.611 1 93.56 161 GLU A CA 1
ATOM 1235 C C . GLU A 1 161 ? -0.792 -14.617 0.97 1 93.56 161 GLU A C 1
ATOM 1237 O O . GLU A 1 161 ? -0.926 -13.609 1.67 1 93.56 161 GLU A O 1
ATOM 1242 N N . GLN A 1 162 ? -0.79 -14.594 -0.258 1 90.94 162 GLN A N 1
ATOM 1243 C CA . GLN A 1 162 ? -0.909 -13.336 -0.987 1 90.94 162 GLN A CA 1
ATOM 1244 C C . GLN A 1 162 ? -2.273 -12.695 -0.756 1 90.94 162 GLN A C 1
ATOM 1246 O O . GLN A 1 162 ? -2.369 -11.484 -0.563 1 90.94 162 GLN A O 1
ATOM 1251 N N . VAL A 1 163 ? -3.268 -13.508 -0.817 1 92.5 163 VAL A N 1
ATOM 1252 C CA . VAL A 1 163 ? -4.609 -12.992 -0.567 1 92.5 163 VAL A CA 1
ATOM 1253 C C . VAL A 1 163 ? -4.691 -12.43 0.849 1 92.5 163 VAL A C 1
ATOM 1255 O O . VAL A 1 163 ? -5.246 -11.344 1.061 1 92.5 163 VAL A O 1
ATOM 1258 N N . LYS A 1 164 ? -4.094 -13.07 1.805 1 93.62 164 LYS A N 1
ATOM 1259 C CA . LYS A 1 164 ? -4.055 -12.594 3.186 1 93.62 164 LYS A CA 1
ATOM 1260 C C . LYS A 1 164 ? -3.309 -11.266 3.291 1 93.62 164 LYS A C 1
ATOM 1262 O O . LYS A 1 164 ? -3.799 -10.328 3.914 1 93.62 164 LYS A O 1
ATOM 1267 N N . ARG A 1 165 ? -2.164 -11.203 2.676 1 93 165 ARG A N 1
ATOM 1268 C CA . ARG A 1 165 ? -1.369 -9.984 2.684 1 93 165 ARG A CA 1
ATOM 1269 C C . ARG A 1 165 ? -2.117 -8.844 2 1 93 165 ARG A C 1
ATOM 1271 O O . ARG A 1 165 ? -2.064 -7.695 2.457 1 93 165 ARG A O 1
ATOM 1278 N N . ALA A 1 166 ? -2.764 -9.141 0.943 1 92.12 166 ALA A N 1
ATOM 1279 C CA . ALA A 1 166 ? -3.539 -8.141 0.219 1 92.12 166 ALA A CA 1
ATOM 1280 C C . ALA A 1 166 ? -4.645 -7.559 1.099 1 92.12 166 ALA A C 1
ATOM 1282 O O . ALA A 1 166 ? -4.824 -6.34 1.156 1 92.12 166 ALA A O 1
ATOM 1283 N N . ASN A 1 167 ? -5.305 -8.383 1.822 1 93 167 ASN A N 1
ATOM 1284 C CA . ASN A 1 167 ? -6.352 -7.926 2.729 1 93 167 ASN A CA 1
ATOM 1285 C C . ASN A 1 167 ? -5.789 -7.023 3.824 1 93 167 ASN A C 1
ATOM 1287 O O . ASN A 1 167 ? -6.375 -5.992 4.148 1 93 167 ASN A O 1
ATOM 1291 N N . GLU A 1 168 ? -4.695 -7.387 4.336 1 93.75 168 GLU A N 1
ATOM 1292 C CA . GLU A 1 168 ? -4.031 -6.574 5.352 1 93.75 168 GLU A CA 1
ATOM 1293 C C . GLU A 1 168 ? -3.613 -5.219 4.785 1 93.75 168 GLU A C 1
ATOM 1295 O O . GLU A 1 168 ? -3.715 -4.199 5.469 1 93.75 168 GLU A O 1
ATOM 1300 N N . LEU A 1 169 ? -3.168 -5.25 3.596 1 93.06 169 LEU A N 1
ATOM 1301 C CA . LEU A 1 169 ? -2.736 -4.027 2.93 1 93.06 169 LEU A CA 1
ATOM 1302 C C . LEU A 1 169 ? -3.922 -3.1 2.682 1 93.06 169 LEU A C 1
ATOM 1304 O O . LEU A 1 169 ? -3.803 -1.881 2.836 1 93.06 169 LEU A O 1
ATOM 1308 N N . VAL A 1 170 ? -5.055 -3.672 2.285 1 93.44 170 VAL A N 1
ATOM 1309 C CA . VAL A 1 170 ? -6.27 -2.883 2.098 1 93.44 170 VAL A CA 1
ATOM 1310 C C . VAL A 1 170 ? -6.664 -2.223 3.418 1 93.44 170 VAL A C 1
ATOM 1312 O O . VAL A 1 170 ? -6.98 -1.032 3.453 1 93.44 170 VAL A O 1
ATOM 1315 N N . ASP A 1 171 ? -6.574 -2.918 4.52 1 93.88 171 ASP A N 1
ATOM 1316 C CA . ASP A 1 171 ? -6.887 -2.387 5.844 1 93.88 171 ASP A CA 1
ATOM 1317 C C . ASP A 1 171 ? -5.938 -1.25 6.219 1 93.88 171 ASP A C 1
ATOM 1319 O O . ASP A 1 171 ? -6.363 -0.231 6.766 1 93.88 171 ASP A O 1
ATOM 1323 N N . THR A 1 172 ? -4.715 -1.444 5.941 1 93.56 172 THR A N 1
ATOM 1324 C CA . THR A 1 172 ? -3.721 -0.415 6.223 1 93.56 172 THR A CA 1
ATOM 1325 C C . THR A 1 172 ? -3.996 0.842 5.402 1 93.56 172 THR A C 1
ATOM 1327 O O . THR A 1 172 ? -3.951 1.955 5.93 1 93.56 172 THR A O 1
ATOM 1330 N N . ALA A 1 173 ? -4.309 0.66 4.141 1 91.94 173 ALA A N 1
ATOM 1331 C CA . ALA A 1 173 ? -4.621 1.794 3.275 1 91.94 173 ALA A CA 1
ATOM 1332 C C . ALA A 1 173 ? -5.855 2.541 3.775 1 91.94 173 ALA A C 1
ATOM 1334 O O . ALA A 1 173 ? -5.879 3.775 3.781 1 91.94 173 ALA A O 1
ATOM 1335 N N . ARG A 1 174 ? -6.848 1.854 4.25 1 91.19 174 ARG A N 1
ATOM 1336 C CA . ARG A 1 174 ? -8.039 2.457 4.84 1 91.19 174 ARG A CA 1
ATOM 1337 C C . ARG A 1 174 ? -7.695 3.221 6.113 1 91.19 174 ARG A C 1
ATOM 1339 O O . ARG A 1 174 ? -8.25 4.293 6.371 1 91.19 174 ARG A O 1
ATOM 1346 N N . GLY A 1 175 ? -6.793 2.672 6.875 1 93.31 175 GLY A N 1
ATOM 1347 C CA . GLY A 1 175 ? -6.293 3.359 8.055 1 93.31 175 GLY A CA 1
ATOM 1348 C C . GLY A 1 175 ? -5.602 4.668 7.73 1 93.31 175 GLY A C 1
ATOM 1349 O O . GLY A 1 175 ? -5.852 5.688 8.383 1 93.31 175 GLY A O 1
ATOM 1350 N N . VAL A 1 176 ? -4.848 4.664 6.742 1 93.12 176 VAL A N 1
ATOM 1351 C CA . VAL A 1 176 ? -4.16 5.871 6.301 1 93.12 176 VAL A CA 1
ATOM 1352 C C . VAL A 1 176 ? -5.184 6.918 5.863 1 93.12 176 VAL A C 1
ATOM 1354 O O . VAL A 1 176 ? -5.086 8.086 6.242 1 93.12 176 VAL A O 1
ATOM 1357 N N . SER A 1 177 ? -6.16 6.539 5.105 1 93.94 177 SER A N 1
ATOM 1358 C CA . SER A 1 177 ? -7.211 7.445 4.656 1 93.94 177 SER A CA 1
ATOM 1359 C C . SER A 1 177 ? -7.953 8.062 5.84 1 93.94 177 SER A C 1
ATOM 1361 O O . SER A 1 177 ? -8.242 9.258 5.844 1 93.94 177 SER A O 1
ATOM 1363 N N . ALA A 1 178 ? -8.242 7.293 6.844 1 94.62 178 ALA A N 1
ATOM 1364 C CA . ALA A 1 178 ? -8.922 7.773 8.047 1 94.62 178 ALA A CA 1
ATOM 1365 C C . ALA A 1 178 ? -8.055 8.789 8.789 1 94.62 178 ALA A C 1
ATOM 1367 O O . ALA A 1 178 ? -8.555 9.812 9.258 1 94.62 178 ALA A O 1
ATOM 1368 N N . GLN A 1 179 ? -6.789 8.484 8.875 1 94.44 179 GLN A N 1
ATOM 1369 C CA . GLN A 1 179 ? -5.855 9.391 9.523 1 94.44 179 GLN A CA 1
ATOM 1370 C C . GLN A 1 179 ? -5.738 10.703 8.758 1 94.44 179 GLN A C 1
ATOM 1372 O O . GLN A 1 179 ? -5.602 11.773 9.359 1 94.44 179 GLN A O 1
ATOM 1377 N N . MET A 1 180 ? -5.812 10.664 7.465 1 94.81 180 MET A N 1
ATOM 1378 C CA . MET A 1 180 ? -5.75 11.875 6.652 1 94.81 180 MET A CA 1
ATOM 1379 C C . MET A 1 180 ? -7.004 12.719 6.84 1 94.81 180 MET A C 1
ATOM 1381 O O . MET A 1 180 ? -6.934 13.953 6.84 1 94.81 180 MET A O 1
ATOM 1385 N N . ARG A 1 181 ? -8.148 12.062 7.008 1 95 181 ARG A N 1
ATOM 1386 C CA . ARG A 1 181 ? -9.375 12.789 7.316 1 95 181 ARG A CA 1
ATOM 1387 C C . ARG A 1 181 ? -9.266 13.508 8.664 1 95 181 ARG A C 1
ATOM 1389 O O . ARG A 1 181 ? -9.648 14.672 8.789 1 95 181 ARG A O 1
ATOM 1396 N N . GLU A 1 182 ? -8.68 12.859 9.617 1 95.88 182 GLU A N 1
ATOM 1397 C CA . GLU A 1 182 ? -8.438 13.469 10.922 1 95.88 182 GLU A CA 1
ATOM 1398 C C . GLU A 1 182 ? -7.461 14.633 10.82 1 95.88 182 GLU A C 1
ATOM 1400 O O . GLU A 1 182 ? -7.648 15.672 11.453 1 95.88 182 GLU A O 1
ATOM 1405 N N . SER A 1 183 ? -6.453 14.477 9.992 1 96.69 183 SER A N 1
ATOM 1406 C CA . SER A 1 183 ? -5.484 15.539 9.742 1 96.69 183 SER A CA 1
ATOM 1407 C C . SER A 1 183 ? -6.152 16.766 9.133 1 96.69 183 SER A C 1
ATOM 1409 O O . SER A 1 183 ? -5.859 17.891 9.531 1 96.69 183 SER A O 1
ATOM 1411 N N . SER A 1 184 ? -7.051 16.531 8.219 1 96.44 184 SER A N 1
ATOM 1412 C CA . SER A 1 184 ? -7.777 17.625 7.582 1 96.44 184 SER A CA 1
ATOM 1413 C C . SER A 1 184 ? -8.602 18.406 8.602 1 96.44 184 SER A C 1
ATOM 1415 O O . SER A 1 184 ? -8.609 19.641 8.578 1 96.44 184 SER A O 1
ATOM 1417 N N . LEU A 1 185 ? -9.219 17.734 9.547 1 96.06 185 LEU A N 1
ATOM 1418 C CA . LEU A 1 185 ? -10.008 18.375 10.594 1 96.06 185 LEU A CA 1
ATOM 1419 C C . LEU A 1 185 ? -9.117 19.172 11.531 1 96.06 185 LEU A C 1
ATOM 1421 O O . LEU A 1 185 ? -9.461 20.297 11.906 1 96.06 185 LEU A O 1
ATOM 1425 N N . THR A 1 186 ? -8.008 18.578 11.852 1 95.88 186 THR A N 1
ATOM 1426 C CA . THR A 1 186 ? -7.066 19.234 12.75 1 95.88 186 THR A CA 1
ATOM 1427 C C . THR A 1 186 ? -6.523 20.516 12.117 1 95.88 186 THR A C 1
ATOM 1429 O O . THR A 1 186 ? -6.465 21.562 12.766 1 95.88 186 THR A O 1
ATOM 1432 N N . ILE A 1 187 ? -6.219 20.453 10.852 1 95.5 187 ILE A N 1
ATOM 1433 C CA . ILE A 1 187 ? -5.645 21.609 10.164 1 95.5 187 ILE A CA 1
ATOM 1434 C C . ILE A 1 187 ? -6.715 22.672 9.984 1 95.5 187 ILE A C 1
ATOM 1436 O O . ILE A 1 187 ? -6.418 23.875 10.039 1 95.5 187 ILE A O 1
ATOM 1440 N N . ASP A 1 188 ? -7.938 22.297 9.805 1 95.5 188 ASP A N 1
ATOM 1441 C CA . ASP A 1 188 ? -9.047 23.234 9.734 1 95.5 188 ASP A CA 1
ATOM 1442 C C . ASP A 1 188 ? -9.203 24 11.047 1 95.5 188 ASP A C 1
ATOM 1444 O O . ASP A 1 188 ? -9.422 25.203 11.047 1 95.5 188 ASP A O 1
ATOM 1448 N N . LYS A 1 189 ? -9.062 23.297 12.148 1 96 189 LYS A N 1
ATOM 1449 C CA . LYS A 1 189 ? -9.109 23.953 13.461 1 96 189 LYS A CA 1
ATOM 1450 C C . LYS A 1 189 ? -7.969 24.953 13.617 1 96 189 LYS A C 1
ATOM 1452 O O . LYS A 1 189 ? -8.18 26.062 14.086 1 96 189 LYS A O 1
ATOM 1457 N N . VAL A 1 190 ? -6.805 24.547 13.18 1 95.38 190 VAL A N 1
ATOM 1458 C CA . VAL A 1 190 ? -5.652 25.438 13.242 1 95.38 190 VAL A CA 1
ATOM 1459 C C . VAL A 1 190 ? -5.93 26.703 12.422 1 95.38 190 VAL A C 1
ATOM 1461 O O . VAL A 1 190 ? -5.668 27.812 12.875 1 95.38 190 VAL A O 1
ATOM 1464 N N . SER A 1 191 ? -6.484 26.5 11.242 1 95.44 191 SER A N 1
ATOM 1465 C CA . SER A 1 191 ? -6.82 27.625 10.367 1 95.44 191 SER A CA 1
ATOM 1466 C C . SER A 1 191 ? -7.84 28.547 11.016 1 95.44 191 SER A C 1
ATOM 1468 O O . SER A 1 191 ? -7.699 29.766 10.953 1 95.44 191 SER A O 1
ATOM 1470 N N . LYS A 1 192 ? -8.828 28.016 11.68 1 95.69 192 LYS A N 1
ATOM 1471 C CA . LYS A 1 192 ? -9.859 28.797 12.359 1 95.69 192 LYS A CA 1
ATOM 1472 C C . LYS A 1 192 ? -9.258 29.609 13.5 1 95.69 192 LYS A C 1
ATOM 1474 O O . LYS A 1 192 ? -9.578 30.797 13.664 1 95.69 192 LYS A O 1
ATOM 1479 N N . PHE A 1 193 ? -8.32 28.969 14.227 1 95.31 193 PHE A N 1
ATOM 1480 C CA . PHE A 1 193 ? -7.664 29.688 15.32 1 95.31 193 PHE A CA 1
ATOM 1481 C C . PHE A 1 193 ? -6.754 30.781 14.773 1 95.31 193 PHE A C 1
ATOM 1483 O O . PHE A 1 193 ? -6.645 31.859 15.367 1 95.31 193 PHE A O 1
ATOM 1490 N N . ALA A 1 194 ? -6.152 30.547 13.68 1 95.31 194 ALA A N 1
ATOM 1491 C CA . ALA A 1 194 ? -5.316 31.562 13.039 1 95.31 194 ALA A CA 1
ATOM 1492 C C . ALA A 1 194 ? -6.145 32.75 12.594 1 95.31 194 ALA A C 1
ATOM 1494 O O . ALA A 1 194 ? -5.758 33.906 12.82 1 95.31 194 ALA A O 1
ATOM 1495 N N . VAL A 1 195 ? -7.32 32.531 12.047 1 95.62 195 VAL A N 1
ATOM 1496 C CA . VAL A 1 195 ? -8.211 33.594 11.602 1 95.62 195 VAL A CA 1
ATOM 1497 C C . VAL A 1 195 ? -8.703 34.375 12.805 1 95.62 195 VAL A C 1
ATOM 1499 O O . VAL A 1 195 ? -8.703 35.625 12.781 1 95.62 195 VAL A O 1
ATOM 1502 N N . SER A 1 196 ? -9.07 33.656 13.867 1 96.5 196 SER A N 1
ATOM 1503 C CA . SER A 1 196 ? -9.5 34.281 15.102 1 96.5 196 SER A CA 1
ATOM 1504 C C . SER A 1 196 ? -8.398 35.156 15.688 1 96.5 196 SER A C 1
ATOM 1506 O O . SER A 1 196 ? -8.641 36.312 16.078 1 96.5 196 SER A O 1
ATOM 1508 N N . THR A 1 197 ? -7.223 34.656 15.711 1 96.31 197 THR A N 1
ATOM 1509 C CA . THR A 1 197 ? -6.074 35.406 16.219 1 96.31 197 THR A CA 1
ATOM 1510 C C . THR A 1 197 ? -5.809 36.625 15.359 1 96.31 197 THR A C 1
ATOM 1512 O O . THR A 1 197 ? -5.523 37.719 15.883 1 96.31 197 THR A O 1
ATOM 1515 N N . ASN A 1 198 ? -5.898 36.438 14.07 1 96.19 198 ASN A N 1
ATOM 1516 C CA . ASN A 1 198 ? -5.719 37.562 13.141 1 96.19 198 ASN A CA 1
ATOM 1517 C C . ASN A 1 198 ? -6.711 38.688 13.414 1 96.19 198 ASN A C 1
ATOM 1519 O O . ASN A 1 198 ? -6.328 39.844 13.461 1 96.19 198 ASN A O 1
ATOM 1523 N N . GLU A 1 199 ? -7.984 38.375 13.594 1 96.5 199 GLU A N 1
ATOM 1524 C CA . GLU A 1 199 ? -9.031 39.344 13.867 1 96.5 199 GLU A CA 1
ATOM 1525 C C . GLU A 1 199 ? -8.766 40.062 15.18 1 96.5 199 GLU A C 1
ATOM 1527 O O . GLU A 1 199 ? -8.898 41.312 15.25 1 96.5 199 GLU A O 1
ATOM 1532 N N . LYS A 1 200 ? -8.375 39.312 16.156 1 95.88 200 LYS A N 1
ATOM 1533 C CA . LYS A 1 200 ? -8.086 39.906 17.453 1 95.88 200 LYS A CA 1
ATOM 1534 C C . LYS A 1 200 ? -6.879 40.844 17.375 1 95.88 200 LYS A C 1
ATOM 1536 O O . LYS A 1 200 ? -6.871 41.906 18 1 95.88 200 LYS A O 1
ATOM 1541 N N . ALA A 1 201 ? -5.902 40.469 16.609 1 96 201 ALA A N 1
ATOM 1542 C CA . ALA A 1 201 ? -4.711 41.281 16.438 1 96 201 ALA A CA 1
ATOM 1543 C C . ALA A 1 201 ? -5.035 42.562 15.688 1 96 201 ALA A C 1
ATOM 1545 O O . ALA A 1 201 ? -4.551 43.656 16.031 1 96 201 ALA A O 1
ATOM 1546 N N . ILE A 1 202 ? -5.871 42.5 14.648 1 96.06 202 ILE A N 1
ATOM 1547 C CA . ILE A 1 202 ? -6.277 43.688 13.883 1 96.06 202 ILE A CA 1
ATOM 1548 C C . ILE A 1 202 ? -7.051 44.656 14.781 1 96.06 202 ILE A C 1
ATOM 1550 O O . ILE A 1 202 ? -6.773 45.844 14.797 1 96.06 202 ILE A O 1
ATOM 1554 N N . GLU A 1 203 ? -7.941 44.062 15.562 1 95.88 203 GLU A N 1
ATOM 1555 C CA . GLU A 1 203 ? -8.711 44.875 16.5 1 95.88 203 GLU A CA 1
ATOM 1556 C C . GLU A 1 203 ? -7.801 45.5 17.562 1 95.88 203 GLU A C 1
ATOM 1558 O O . GLU A 1 203 ? -7.957 46.656 17.922 1 95.88 203 GLU A O 1
ATOM 1563 N N . GLY A 1 204 ? -6.879 44.625 18 1 93.75 204 GLY A N 1
ATOM 1564 C CA . GLY A 1 204 ? -5.918 45.156 18.969 1 93.75 204 GLY A CA 1
ATOM 1565 C C . GLY A 1 204 ? -5.094 46.312 18.438 1 93.75 204 GLY A C 1
ATOM 1566 O O . GLY A 1 204 ? -4.891 47.281 19.141 1 93.75 204 GLY A O 1
ATOM 1567 N N . ASN A 1 205 ? -4.672 46.25 17.234 1 93.69 205 ASN A N 1
ATOM 1568 C CA . ASN A 1 205 ? -3.898 47.312 16.609 1 93.69 205 ASN A CA 1
ATOM 1569 C C . ASN A 1 205 ? -4.715 48.594 16.469 1 93.69 205 ASN A C 1
ATOM 1571 O O . ASN A 1 205 ? -4.184 49.688 16.656 1 93.69 205 ASN A O 1
ATOM 1575 N N . LYS A 1 206 ? -5.977 48.531 16.156 1 95.19 206 LYS A N 1
ATOM 1576 C CA . LYS A 1 206 ? -6.863 49.688 16.078 1 95.19 206 LYS A CA 1
ATOM 1577 C C . LYS A 1 206 ? -6.992 50.375 17.438 1 95.19 206 LYS A C 1
ATOM 1579 O O . LYS A 1 206 ? -6.965 51.594 17.516 1 95.19 206 LYS A O 1
ATOM 1584 N N . LEU A 1 207 ? -7.137 49.531 18.438 1 93.81 207 LEU A N 1
ATOM 1585 C CA . LEU A 1 207 ? -7.258 50.062 19.797 1 93.81 207 LEU A CA 1
ATOM 1586 C C . LEU A 1 207 ? -5.98 50.781 20.219 1 93.81 207 LEU A C 1
ATOM 1588 O O . LEU A 1 207 ? -6.035 51.781 20.922 1 93.81 207 LEU A O 1
ATOM 1592 N N . VAL A 1 208 ? -4.848 50.25 19.797 1 94.12 208 VAL A N 1
ATOM 1593 C CA . VAL A 1 208 ? -3.559 50.875 20.078 1 94.12 208 VAL A CA 1
ATOM 1594 C C . VAL A 1 208 ? -3.508 52.25 19.438 1 94.12 208 VAL A C 1
ATOM 1596 O O . VAL A 1 208 ? -3.115 53.219 20.094 1 94.12 208 VAL A O 1
ATOM 1599 N N . VAL A 1 209 ? -3.924 52.406 18.203 1 93.69 209 VAL A N 1
ATOM 1600 C CA . VAL A 1 209 ? -3.924 53.688 17.484 1 93.69 209 VAL A CA 1
ATOM 1601 C C . VAL A 1 209 ? -4.836 54.688 18.203 1 93.69 209 VAL A C 1
ATOM 1603 O O . VAL A 1 209 ? -4.473 55.844 18.391 1 93.69 209 VAL A O 1
ATOM 1606 N N . ASP A 1 210 ? -5.965 54.219 18.672 1 93.44 210 ASP A N 1
ATOM 1607 C CA . ASP A 1 210 ? -6.895 55.062 19.406 1 93.44 210 ASP A CA 1
ATOM 1608 C C . ASP A 1 210 ? -6.27 55.562 20.719 1 93.44 210 ASP A C 1
ATOM 1610 O O . ASP A 1 210 ? -6.438 56.719 21.094 1 93.44 210 ASP A O 1
ATOM 1614 N N . THR A 1 211 ? -5.602 54.625 21.344 1 92.38 211 THR A N 1
ATOM 1615 C CA . THR A 1 211 ? -4.961 54.969 22.609 1 92.38 211 THR A CA 1
ATOM 1616 C C . THR A 1 211 ? -3.875 56.031 22.406 1 92.38 211 THR A C 1
ATOM 1618 O O . THR A 1 211 ? -3.742 56.938 23.203 1 92.38 211 THR A O 1
ATOM 1621 N N . ILE A 1 212 ? -3.129 55.906 21.328 1 91.94 212 ILE A N 1
ATOM 1622 C CA . ILE A 1 212 ? -2.092 56.875 21 1 91.94 212 ILE A CA 1
ATOM 1623 C C . ILE A 1 212 ? -2.719 58.25 20.812 1 91.94 212 ILE A C 1
ATOM 1625 O O . ILE A 1 212 ? -2.213 59.25 21.312 1 91.94 212 ILE A O 1
ATOM 1629 N N . ASN A 1 213 ? -3.828 58.344 20.125 1 92.5 213 ASN A N 1
ATOM 1630 C CA . ASN A 1 213 ? -4.535 59.594 19.906 1 92.5 213 ASN A CA 1
ATOM 1631 C C . ASN A 1 213 ? -5.004 60.219 21.234 1 92.5 213 ASN A C 1
ATOM 1633 O O . ASN A 1 213 ? -4.891 61.406 21.438 1 92.5 213 ASN A O 1
ATOM 1637 N N . GLN A 1 214 ? -5.504 59.312 22.031 1 89.31 214 GLN A N 1
ATOM 1638 C CA . GLN A 1 214 ? -5.953 59.781 23.328 1 89.31 214 GLN A CA 1
ATOM 1639 C C . GLN A 1 214 ? -4.785 60.344 24.156 1 89.31 214 GLN A C 1
ATOM 1641 O O . GLN A 1 214 ? -4.914 61.344 24.828 1 89.31 214 GLN A O 1
ATOM 1646 N N . MET A 1 215 ? -3.695 59.688 24.094 1 88.81 215 MET A N 1
ATOM 1647 C CA . MET A 1 215 ? -2.504 60.094 24.828 1 88.81 215 MET A CA 1
ATOM 1648 C C . MET A 1 215 ? -1.997 61.438 24.297 1 88.81 215 MET A C 1
ATOM 1650 O O . MET A 1 215 ? -1.562 62.281 25.078 1 88.81 215 MET A O 1
ATOM 1654 N N . ASN A 1 216 ? -2.076 61.656 23.047 1 91.38 216 ASN A N 1
ATOM 1655 C CA . ASN A 1 216 ? -1.691 62.938 22.453 1 91.38 216 ASN A CA 1
ATOM 1656 C C . ASN A 1 216 ? -2.611 64.062 22.906 1 91.38 216 ASN A C 1
ATOM 1658 O O . ASN A 1 216 ? -2.154 65.188 23.156 1 91.38 216 ASN A O 1
ATOM 1662 N N . GLU A 1 217 ? -3.84 63.781 23 1 90.25 217 GLU A N 1
ATOM 1663 C CA . GLU A 1 217 ? -4.789 64.75 23.516 1 90.25 217 GLU A CA 1
ATOM 1664 C C . GLU A 1 217 ? -4.469 65.125 24.953 1 90.25 217 GLU A C 1
ATOM 1666 O O . GLU A 1 217 ? -4.535 66.312 25.328 1 90.25 217 GLU A O 1
ATOM 1671 N N . ILE A 1 218 ? -4.141 64.125 25.688 1 86.69 218 ILE A N 1
ATOM 1672 C CA . ILE A 1 218 ? -3.764 64.375 27.062 1 86.69 218 ILE A CA 1
ATOM 1673 C C . ILE A 1 218 ? -2.508 65.188 27.125 1 86.69 218 ILE A C 1
ATOM 1675 O O . ILE A 1 218 ? -2.426 66.125 27.922 1 86.69 218 ILE A O 1
ATOM 1679 N N . HIS A 1 219 ? -1.597 64.875 26.297 1 88.12 219 HIS A N 1
ATOM 1680 C CA . HIS A 1 219 ? -0.355 65.688 26.219 1 88.12 219 HIS A CA 1
ATOM 1681 C C . HIS A 1 219 ? -0.627 67.125 25.906 1 88.12 219 HIS A C 1
ATOM 1683 O O . HIS A 1 219 ? -0.044 68 26.531 1 88.12 219 HIS A O 1
ATOM 1689 N N . HIS A 1 220 ? -1.525 67.438 25.047 1 88.88 220 HIS A N 1
ATOM 1690 C CA . HIS A 1 220 ? -1.881 68.812 24.656 1 88.88 220 HIS A CA 1
ATOM 1691 C C . HIS A 1 220 ? -2.578 69.562 25.797 1 88.88 220 HIS A C 1
ATOM 1693 O O . HIS A 1 220 ? -2.275 70.688 26.078 1 88.88 220 HIS A O 1
ATOM 1699 N N . THR A 1 221 ? -3.465 68.812 26.422 1 84.94 221 THR A N 1
ATOM 1700 C CA . THR A 1 221 ? -4.215 69.375 27.531 1 84.94 221 THR A CA 1
ATOM 1701 C C . THR A 1 221 ? -3.281 69.75 28.672 1 84.94 221 THR A C 1
ATOM 1703 O O . THR A 1 221 ? -3.383 70.875 29.234 1 84.94 221 THR A O 1
ATOM 1706 N N . VAL A 1 222 ? -2.363 68.875 28.984 1 84.94 222 VAL A N 1
ATOM 1707 C CA . VAL A 1 222 ? -1.399 69.125 30.047 1 84.94 222 VAL A CA 1
ATOM 1708 C C . VAL A 1 222 ? -0.492 70.312 29.672 1 84.94 222 VAL A C 1
ATOM 1710 O O . VAL A 1 222 ? -0.201 71.188 30.516 1 84.94 222 VAL A O 1
ATOM 1713 N N . GLY A 1 223 ? -0.057 70.375 28.422 1 85.06 223 GLY A N 1
ATOM 1714 C CA . GLY A 1 223 ? 0.76 71.5 27.953 1 85.06 223 GLY A CA 1
ATOM 1715 C C . GLY A 1 223 ? 0.041 72.812 28 1 85.06 223 GLY A C 1
ATOM 1716 O O . GLY A 1 223 ? 0.613 73.812 28.422 1 85.06 223 GLY A O 1
ATOM 1717 N N . SER A 1 224 ? -1.203 72.875 27.609 1 87.5 224 SER A N 1
ATOM 1718 C CA . SER A 1 224 ? -1.999 74.062 27.625 1 87.5 224 SER A CA 1
ATOM 1719 C C . SER A 1 224 ? -2.252 74.562 29.047 1 87.5 224 SER A C 1
ATOM 1721 O O . SER A 1 224 ? -2.176 75.75 29.312 1 87.5 224 SER A O 1
ATOM 1723 N N . THR A 1 225 ? -2.523 73.625 29.891 1 86.06 225 THR A N 1
ATOM 1724 C CA . THR A 1 225 ? -2.754 73.938 31.281 1 86.06 225 THR A CA 1
ATOM 1725 C C . THR A 1 225 ? -1.483 74.5 31.922 1 86.06 225 THR A C 1
ATOM 1727 O O . THR A 1 225 ? -1.54 75.438 32.688 1 86.06 225 THR A O 1
ATOM 1730 N N . SER A 1 226 ? -0.356 73.938 31.562 1 85.62 226 SER A N 1
ATOM 1731 C CA . SER A 1 226 ? 0.929 74.375 32.062 1 85.62 226 SER A CA 1
ATOM 1732 C C . SER A 1 226 ? 1.174 75.875 31.672 1 85.62 226 SER A C 1
ATOM 1734 O O . SER A 1 226 ? 1.669 76.625 32.469 1 85.62 226 SER A O 1
ATOM 1736 N N . LYS A 1 227 ? 0.796 76.312 30.516 1 87.38 227 LYS A N 1
ATOM 1737 C CA . LYS A 1 227 ? 0.961 77.688 30.047 1 87.38 227 LYS A CA 1
ATOM 1738 C C . LYS A 1 227 ? 0.062 78.625 30.828 1 87.38 227 LYS A C 1
ATOM 1740 O O . LYS A 1 227 ? 0.486 79.688 31.188 1 87.38 227 LYS A O 1
ATOM 1745 N N . VAL A 1 228 ? -1.139 78.125 31.047 1 87.25 228 VAL A N 1
ATOM 1746 C CA . VAL A 1 228 ? -2.09 78.938 31.797 1 87.25 228 VAL A CA 1
ATOM 1747 C C . VAL A 1 228 ? -1.579 79.188 33.219 1 87.25 228 VAL A C 1
ATOM 1749 O O . VAL A 1 228 ? -1.605 80.312 33.719 1 87.25 228 VAL A O 1
ATOM 1752 N N . ILE A 1 229 ? -1.039 78.188 33.75 1 85.38 229 ILE A N 1
ATOM 1753 C CA . ILE A 1 229 ? -0.556 78.25 35.125 1 85.38 229 ILE A CA 1
ATOM 1754 C C . ILE A 1 229 ? 0.679 79.125 35.188 1 85.38 229 ILE A C 1
ATOM 1756 O O . ILE A 1 229 ? 0.864 79.875 36.156 1 85.38 229 ILE A O 1
ATOM 1760 N N . SER A 1 230 ? 1.492 79.125 34.25 1 86 230 SER A N 1
ATOM 1761 C CA . SER A 1 230 ? 2.66 80 34.188 1 86 230 SER A CA 1
ATOM 1762 C C . SER A 1 230 ? 2.25 81.438 34.125 1 86 230 SER A C 1
ATOM 1764 O O . SER A 1 230 ? 2.895 82.312 34.719 1 86 230 SER A O 1
ATOM 1766 N N . THR A 1 231 ? 1.225 81.75 33.375 1 88.5 231 THR A N 1
ATOM 1767 C CA . THR A 1 231 ? 0.708 83.125 33.281 1 88.5 231 THR A CA 1
ATOM 1768 C C . THR A 1 231 ? 0.156 83.562 34.625 1 88.5 231 THR A C 1
ATOM 1770 O O . THR A 1 231 ? 0.35 84.688 35.031 1 88.5 231 THR A O 1
ATOM 1773 N N . LEU A 1 232 ? -0.455 82.625 35.281 1 85.88 232 LEU A N 1
ATOM 1774 C CA . LEU A 1 232 ? -0.986 82.938 36.625 1 85.88 232 LEU A CA 1
ATOM 1775 C C . LEU A 1 232 ? 0.139 83.25 37.594 1 85.88 232 LEU A C 1
ATOM 1777 O O . LEU A 1 232 ? -0.01 84.125 38.438 1 85.88 232 LEU A O 1
ATOM 1781 N N . GLU A 1 233 ? 1.222 82.562 37.469 1 86.25 233 GLU A N 1
ATOM 1782 C CA . GLU A 1 233 ? 2.389 82.875 38.312 1 86.25 233 GLU A CA 1
ATOM 1783 C C . GLU A 1 233 ? 2.918 84.25 38.062 1 86.25 233 GLU A C 1
ATOM 1785 O O . GLU A 1 233 ? 3.203 85 39.031 1 86.25 233 GLU A O 1
ATOM 1790 N N . GLU A 1 234 ? 2.961 84.75 36.875 1 90.25 234 GLU A N 1
ATOM 1791 C CA . GLU A 1 234 ? 3.457 86.062 36.531 1 90.25 234 GLU A CA 1
ATOM 1792 C C . GLU A 1 234 ? 2.502 87.125 37 1 90.25 234 GLU A C 1
ATOM 1794 O O . GLU A 1 234 ? 2.938 88.188 37.562 1 90.25 234 GLU A O 1
ATOM 1799 N N . LYS A 1 235 ? 1.328 86.875 36.844 1 90.44 235 LYS A N 1
ATOM 1800 C CA . LYS A 1 235 ? 0.327 87.812 37.281 1 90.44 235 LYS A CA 1
ATOM 1801 C C . LYS A 1 235 ? 0.296 87.938 38.781 1 90.44 235 LYS A C 1
ATOM 1803 O O . LYS A 1 235 ? 0.111 89.062 39.312 1 90.44 235 LYS A O 1
ATOM 1808 N N . SER A 1 236 ? 0.486 86.875 39.438 1 88.75 236 SER A N 1
ATOM 1809 C CA . SER A 1 236 ? 0.518 86.875 40.906 1 88.75 236 SER A CA 1
ATOM 1810 C C . SER A 1 236 ? 1.713 87.625 41.406 1 88.75 236 SER A C 1
ATOM 1812 O O . SER A 1 236 ? 1.613 88.312 42.438 1 88.75 236 SER A O 1
ATOM 1814 N N . LYS A 1 237 ? 2.75 87.625 40.719 1 90.69 237 LYS A N 1
ATOM 1815 C CA . LYS A 1 237 ? 3.92 88.438 41.062 1 90.69 237 LYS A CA 1
ATOM 1816 C C . LYS A 1 237 ? 3.633 89.938 40.906 1 90.69 237 LYS A C 1
ATOM 1818 O O . LYS A 1 237 ? 4.016 90.75 41.781 1 90.69 237 LYS A O 1
ATOM 1823 N N . THR A 1 238 ? 2.947 90.25 39.906 1 93.5 238 THR A N 1
ATOM 1824 C CA . THR A 1 238 ? 2.586 91.625 39.656 1 93.5 238 THR A CA 1
ATOM 1825 C C . THR A 1 238 ? 1.656 92.188 40.719 1 93.5 238 THR A C 1
ATOM 1827 O O . THR A 1 238 ? 1.812 93.312 41.188 1 93.5 238 THR A O 1
ATOM 1830 N N . ILE A 1 239 ? 0.829 91.312 41.125 1 92.19 239 ILE A N 1
ATOM 1831 C CA . ILE A 1 239 ? -0.076 91.688 42.188 1 92.19 239 ILE A CA 1
ATOM 1832 C C . ILE A 1 239 ? 0.721 91.938 43.469 1 92.19 239 ILE A C 1
ATOM 1834 O O . ILE A 1 239 ? 0.462 92.938 44.188 1 92.19 239 ILE A O 1
ATOM 1838 N N . GLY A 1 240 ? 1.655 91.125 43.719 1 90.12 240 GLY A N 1
ATOM 1839 C CA . GLY A 1 240 ? 2.51 91.312 44.875 1 90.12 240 GLY A CA 1
ATOM 1840 C C . GLY A 1 240 ? 3.236 92.625 44.875 1 90.12 240 GLY A C 1
ATOM 1841 O O . GLY A 1 240 ? 3.314 93.312 45.906 1 90.12 240 GLY A O 1
ATOM 1842 N N . GLU A 1 241 ? 3.588 93.062 43.812 1 93.25 241 GLU A N 1
ATOM 1843 C CA . GLU A 1 241 ? 4.293 94.312 43.688 1 93.25 241 GLU A CA 1
ATOM 1844 C C . GLU A 1 241 ? 3.352 95.5 43.906 1 93.25 241 GLU A C 1
ATOM 1846 O O . GLU A 1 241 ? 3.705 96.5 44.594 1 93.25 241 GLU A O 1
ATOM 1851 N N . ILE A 1 242 ? 2.252 95.375 43.375 1 93.5 242 ILE A N 1
ATOM 1852 C CA . ILE A 1 242 ? 1.292 96.5 43.5 1 93.5 242 ILE A CA 1
ATOM 1853 C C . ILE A 1 242 ? 0.797 96.562 44.938 1 93.5 242 ILE A C 1
ATOM 1855 O O . ILE A 1 242 ? 0.592 97.688 45.438 1 93.5 242 ILE A O 1
ATOM 1859 N N . VAL A 1 243 ? 0.673 95.5 45.531 1 93.19 243 VAL A N 1
ATOM 1860 C CA . VAL A 1 243 ? 0.248 95.438 46.938 1 93.19 243 VAL A CA 1
ATOM 1861 C C . VAL A 1 243 ? 1.332 96.062 47.812 1 93.19 243 VAL A C 1
ATOM 1863 O O . VAL A 1 243 ? 1.03 96.75 48.781 1 93.19 243 VAL A O 1
ATOM 1866 N N . GLY A 1 244 ? 2.475 95.875 47.469 1 92.25 244 GLY A N 1
ATOM 1867 C CA . GLY A 1 244 ? 3.572 96.562 48.125 1 92.25 244 GLY A CA 1
ATOM 1868 C C . GLY A 1 244 ? 3.512 98.062 48 1 92.25 244 GLY A C 1
ATOM 1869 O O . GLY A 1 244 ? 3.732 98.812 49 1 92.25 244 GLY A O 1
ATOM 1870 N N . LEU A 1 245 ? 3.188 98.438 46.906 1 93.12 245 LEU A N 1
ATO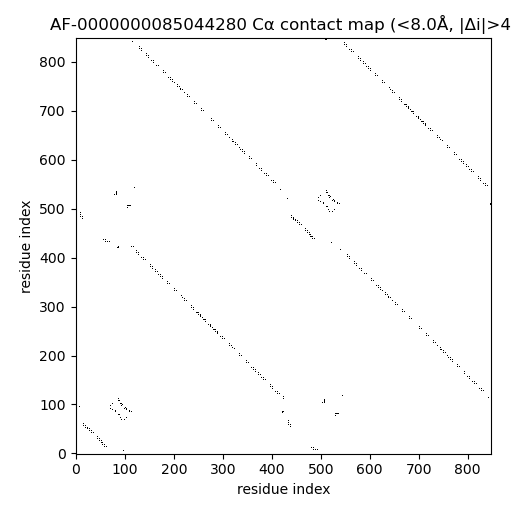M 1871 C CA . LEU A 1 245 ? 3.037 99.875 46.656 1 93.12 245 LEU A CA 1
ATOM 1872 C C . LEU A 1 245 ? 1.886 100.438 47.5 1 93.12 245 LEU A C 1
ATOM 1874 O O . LEU A 1 245 ? 2.029 101.5 48.125 1 93.12 245 LEU A O 1
ATOM 1878 N N . ILE A 1 246 ? 0.908 99.688 47.5 1 92.81 246 ILE A N 1
ATOM 1879 C CA . ILE A 1 246 ? -0.28 100.188 48.219 1 92.81 246 ILE A CA 1
ATOM 1880 C C . ILE A 1 246 ? 0.009 100.25 49.719 1 92.81 246 ILE A C 1
ATOM 1882 O O . ILE A 1 246 ? -0.394 101.188 50.406 1 92.81 246 ILE A O 1
ATOM 1886 N N . THR A 1 247 ? 0.676 99.312 50.156 1 93.38 247 THR A N 1
ATOM 1887 C CA . THR A 1 247 ? 1.039 99.25 51.562 1 93.38 247 THR A CA 1
ATOM 1888 C C . THR A 1 247 ? 2.016 100.375 51.906 1 93.38 247 THR A C 1
ATOM 1890 O O . THR A 1 247 ? 1.932 101 52.969 1 93.38 247 THR A O 1
ATOM 1893 N N . GLY A 1 248 ? 2.83 100.688 51 1 94.31 248 GLY A N 1
ATOM 1894 C CA . GLY A 1 248 ? 3.723 101.812 51.156 1 94.31 248 GLY A CA 1
ATOM 1895 C C . GLY A 1 248 ? 2.996 103.125 51.188 1 94.31 248 GLY A C 1
ATOM 1896 O O . GLY A 1 248 ? 3.322 104 52 1 94.31 248 GLY A O 1
ATOM 1897 N N . ILE A 1 249 ? 2.125 103.188 50.375 1 94.75 249 ILE A N 1
ATOM 1898 C CA . ILE A 1 249 ? 1.308 104.375 50.312 1 94.75 249 ILE A CA 1
ATOM 1899 C C . ILE A 1 249 ? 0.521 104.5 51.625 1 94.75 249 ILE A C 1
ATOM 1901 O O . ILE A 1 249 ? 0.401 105.625 52.156 1 94.75 249 ILE A O 1
ATOM 1905 N N . ALA A 1 250 ? 0.035 103.5 52.094 1 95.25 250 ALA A N 1
ATOM 1906 C CA . ALA A 1 250 ? -0.724 103.5 53.344 1 95.25 250 ALA A CA 1
ATOM 1907 C C . ALA A 1 250 ? 0.161 103.938 54.5 1 95.25 250 ALA A C 1
ATOM 1909 O O . ALA A 1 250 ? -0.259 104.688 55.375 1 95.25 250 ALA A O 1
ATOM 1910 N N . ASP A 1 251 ? 1.302 103.562 54.5 1 94.75 251 ASP A N 1
ATOM 1911 C CA . ASP A 1 251 ? 2.256 103.875 55.531 1 94.75 251 ASP A CA 1
ATOM 1912 C C . ASP A 1 251 ? 2.619 105.375 55.469 1 94.75 251 ASP A C 1
ATOM 1914 O O . ASP A 1 251 ? 2.723 106 56.531 1 94.75 251 ASP A O 1
ATOM 1918 N N . GLN A 1 252 ? 2.77 105.75 54.344 1 95.94 252 GLN A N 1
ATOM 1919 C CA . GLN A 1 252 ? 3.086 107.188 54.188 1 95.94 252 GLN A CA 1
ATOM 1920 C C . GLN A 1 252 ? 1.906 108.062 54.594 1 95.94 252 GLN A C 1
ATOM 1922 O O . GLN A 1 252 ? 2.09 109.125 55.219 1 95.94 252 GLN A O 1
ATOM 1927 N N . THR A 1 253 ? 0.848 107.5 54.188 1 94.44 253 THR A N 1
ATOM 1928 C CA . THR A 1 253 ? -0.365 108.25 54.562 1 94.44 253 THR A CA 1
ATOM 1929 C C . THR A 1 253 ? -0.547 108.25 56.094 1 94.44 253 THR A C 1
ATOM 1931 O O . THR A 1 253 ? -0.946 109.25 56.656 1 94.44 253 THR A O 1
ATOM 1934 N N . ASN A 1 254 ? -0.283 107.25 56.656 1 94.19 254 ASN A N 1
ATOM 1935 C CA . ASN A 1 254 ? -0.347 107.125 58.094 1 94.19 254 ASN A CA 1
ATOM 1936 C C . ASN A 1 254 ? 0.632 108.062 58.781 1 94.19 254 ASN A C 1
ATOM 1938 O O . ASN A 1 254 ? 0.287 108.75 59.781 1 94.19 254 ASN A O 1
ATOM 1942 N N . LEU A 1 255 ? 1.713 108.312 58.281 1 94.56 255 LEU A N 1
ATOM 1943 C CA . LEU A 1 255 ? 2.734 109.188 58.812 1 94.56 255 LEU A CA 1
ATOM 1944 C C . LEU A 1 255 ? 2.33 110.625 58.625 1 94.56 255 LEU A C 1
ATOM 1946 O O . LEU A 1 255 ? 2.523 111.438 59.531 1 94.56 255 LEU A O 1
ATOM 1950 N N . LEU A 1 256 ? 1.843 110.812 57.531 1 93.44 256 LEU A N 1
ATOM 1951 C CA . LEU A 1 256 ? 1.378 112.188 57.25 1 93.44 256 LEU A CA 1
ATOM 1952 C C . LEU A 1 256 ? 0.225 112.562 58.188 1 93.44 256 LEU A C 1
ATOM 1954 O O . LEU A 1 256 ? 0.159 113.688 58.688 1 93.44 256 LEU A O 1
ATOM 1958 N N . ALA A 1 257 ? -0.566 111.625 58.438 1 92.44 257 ALA A N 1
ATOM 1959 C CA . ALA A 1 257 ? -1.709 111.812 59.312 1 92.44 257 ALA A CA 1
ATOM 1960 C C . ALA A 1 257 ? -1.26 112 60.75 1 92.44 257 ALA A C 1
ATOM 1962 O O . ALA A 1 257 ? -1.829 112.812 61.5 1 92.44 257 ALA A O 1
ATOM 1963 N N . LEU A 1 258 ? -0.259 111.438 61.156 1 92.19 258 LEU A N 1
ATOM 1964 C CA . LEU A 1 258 ? 0.3 111.562 62.5 1 92.19 258 LEU A CA 1
ATOM 1965 C C . LEU A 1 258 ? 0.907 112.938 62.688 1 92.19 258 LEU A C 1
ATOM 1967 O O . LEU A 1 258 ? 0.664 113.625 63.719 1 92.19 258 LEU A O 1
ATOM 1971 N N . ASN A 1 259 ? 1.532 113.312 61.781 1 88.25 259 ASN A N 1
ATOM 1972 C CA . ASN A 1 259 ? 2.133 114.625 61.844 1 88.25 259 ASN A CA 1
ATOM 1973 C C . ASN A 1 259 ? 1.071 115.75 61.875 1 88.25 259 ASN A C 1
ATOM 1975 O O . ASN A 1 259 ? 1.225 116.75 62.562 1 88.25 259 ASN A O 1
ATOM 1979 N N . ALA A 1 260 ? 0.117 115.375 61.094 1 87.12 260 ALA A N 1
ATOM 1980 C CA . ALA A 1 260 ? -0.992 116.375 61.062 1 87.12 260 ALA A CA 1
ATOM 1981 C C . ALA A 1 260 ? -1.73 116.375 62.406 1 87.12 260 ALA A C 1
ATOM 1983 O O . ALA A 1 260 ? -2.201 117.438 62.812 1 87.12 260 ALA A O 1
ATOM 1984 N N . THR A 1 261 ? -1.793 115.375 63.062 1 88.56 261 THR A N 1
ATOM 1985 C CA . THR A 1 261 ? -2.412 115.312 64.375 1 88.56 261 THR A CA 1
ATOM 1986 C C . THR A 1 261 ? -1.59 116.062 65.375 1 88.56 261 THR A C 1
ATOM 1988 O O . THR A 1 261 ? -2.146 116.75 66.25 1 88.56 261 THR A O 1
ATOM 1991 N N . ILE A 1 262 ? -0.417 116.062 65.25 1 85.5 262 ILE A N 1
ATOM 1992 C CA . ILE A 1 262 ? 0.482 116.75 66.188 1 85.5 262 ILE A CA 1
ATOM 1993 C C . ILE A 1 262 ? 0.391 118.25 65.938 1 85.5 262 ILE A C 1
ATOM 1995 O O . ILE A 1 262 ? 0.318 119 66.875 1 85.5 262 ILE A O 1
ATOM 1999 N N . GLU A 1 263 ? 0.39 118.625 64.75 1 80.62 263 GLU A N 1
ATOM 2000 C CA . GLU A 1 263 ? 0.329 120.062 64.438 1 80.62 263 GLU A CA 1
ATOM 2001 C C . GLU A 1 263 ? -1.019 120.688 64.812 1 80.62 263 GLU A C 1
ATOM 2003 O O . GLU A 1 263 ? -1.085 121.812 65.25 1 80.62 263 GLU A O 1
ATOM 2008 N N . ALA A 1 264 ? -2.02 119.812 64.625 1 84.25 264 ALA A N 1
ATOM 2009 C CA . ALA A 1 264 ? -3.355 120.25 65 1 84.25 264 ALA A CA 1
ATOM 2010 C C . ALA A 1 264 ? -3.455 120.5 66.5 1 84.25 264 ALA A C 1
ATOM 2012 O O . ALA A 1 264 ? -4.125 121.438 66.938 1 84.25 264 ALA A O 1
ATOM 2013 N N . ALA A 1 265 ? -2.822 119.812 67.25 1 83.75 265 ALA A N 1
ATOM 2014 C CA . ALA A 1 265 ? -2.793 119.938 68.688 1 83.75 265 ALA A CA 1
ATOM 2015 C C . ALA A 1 265 ? -2.031 121.25 69.125 1 83.75 265 ALA A C 1
ATOM 2017 O O . ALA A 1 265 ? -2.42 121.938 70.062 1 83.75 265 ALA A O 1
ATOM 2018 N N . ARG A 1 266 ? -1.105 121.5 68.438 1 80.94 266 ARG A N 1
ATOM 2019 C CA . ARG A 1 266 ? -0.26 122.688 68.688 1 80.94 266 ARG A CA 1
ATOM 2020 C C . ARG A 1 266 ? -1.006 123.938 68.438 1 80.94 266 ARG A C 1
ATOM 2022 O O . ARG A 1 266 ? -0.756 125 69.062 1 80.94 266 ARG A O 1
ATOM 2029 N N . ALA A 1 267 ? -1.955 123.812 67.5 1 79.81 267 ALA A N 1
ATOM 2030 C CA . ALA A 1 267 ? -2.689 125 67.062 1 79.81 267 ALA A CA 1
ATOM 2031 C C . ALA A 1 267 ? -3.859 125.312 68 1 79.81 267 ALA A C 1
ATOM 2033 O O . ALA A 1 267 ? -4.562 126.312 67.875 1 79.81 267 ALA A O 1
ATOM 2034 N N . GLY A 1 268 ? -4.109 124.5 69.062 1 78.94 268 GLY A N 1
ATOM 2035 C CA . GLY A 1 268 ? -5.078 124.688 70.125 1 78.94 268 GLY A CA 1
ATOM 2036 C C . GLY A 1 268 ? -6.516 124.688 69.625 1 78.94 268 GLY A C 1
ATOM 2037 O O . GLY A 1 268 ? -6.934 123.688 69 1 78.94 268 GLY A O 1
ATOM 2038 N N . GLU A 1 269 ? -7.219 125.875 69.812 1 77.88 269 GLU A N 1
ATOM 2039 C CA . GLU A 1 269 ? -8.641 125.938 69.5 1 77.88 269 GLU A CA 1
ATOM 2040 C C . GLU A 1 269 ? -8.891 126.062 68 1 77.88 269 GLU A C 1
ATOM 2042 O O . GLU A 1 269 ? -9.898 125.562 67.5 1 77.88 269 GLU A O 1
ATOM 2047 N N . HIS A 1 270 ? -7.965 126.5 67.25 1 75.38 270 HIS A N 1
ATOM 2048 C CA . HIS A 1 270 ? -8.109 126.688 65.812 1 75.38 270 HIS A CA 1
ATOM 2049 C C . HIS A 1 270 ? -7.809 125.375 65.062 1 75.38 270 HIS A C 1
ATOM 2051 O O . HIS A 1 270 ? -8.141 125.25 63.875 1 75.38 270 HIS A O 1
ATOM 2057 N N . GLY A 1 271 ? -7.363 124.375 65.812 1 80.5 271 GLY A N 1
ATOM 2058 C CA . GLY A 1 271 ? -6.953 123.125 65.188 1 80.5 271 GLY A CA 1
ATOM 2059 C C . GLY A 1 271 ? -7.875 121.938 65.5 1 80.5 271 GLY A C 1
ATOM 2060 O O . GLY A 1 271 ? -7.633 120.875 65.062 1 80.5 271 GLY A O 1
ATOM 2061 N N . ARG A 1 272 ? -8.812 122.188 66.188 1 86.12 272 ARG A N 1
ATOM 2062 C CA . ARG A 1 272 ? -9.672 121.125 66.625 1 86.12 272 ARG A CA 1
ATOM 2063 C C . ARG A 1 272 ? -10.305 120.375 65.438 1 86.12 272 ARG A C 1
ATOM 2065 O O . ARG A 1 272 ? -10.367 119.125 65.438 1 86.12 272 ARG A O 1
ATOM 2072 N N . GLY A 1 273 ? -10.805 121 64.438 1 82.38 273 GLY A N 1
ATOM 2073 C CA . GLY A 1 273 ? -11.414 120.375 63.281 1 82.38 273 GLY A CA 1
ATOM 2074 C C . GLY A 1 273 ? -10.43 119.562 62.469 1 82.38 273 GLY A C 1
ATOM 2075 O O . GLY A 1 273 ? -10.758 118.5 62 1 82.38 273 GLY A O 1
ATOM 2076 N N . PHE A 1 274 ? -9.203 120.062 62.406 1 83.5 274 PHE A N 1
ATOM 2077 C CA . PHE A 1 274 ? -8.164 119.375 61.656 1 83.5 274 PHE A CA 1
ATOM 2078 C C . PHE A 1 274 ? -7.68 118.125 62.375 1 83.5 274 PHE A C 1
ATOM 2080 O O . PHE A 1 274 ? -7.32 117.125 61.75 1 83.5 274 PHE A O 1
ATOM 2087 N N . ALA A 1 275 ? -7.691 118.25 63.656 1 87.31 275 ALA A N 1
ATOM 2088 C CA . ALA A 1 275 ? -7.277 117.062 64.438 1 87.31 275 ALA A CA 1
ATOM 2089 C C . ALA A 1 275 ? -8.211 115.875 64.25 1 87.31 275 ALA A C 1
ATOM 2091 O O . ALA A 1 275 ? -7.754 114.75 64.188 1 87.31 275 ALA A O 1
ATOM 2092 N N . ILE A 1 276 ? -9.477 116.125 63.969 1 89.44 276 ILE A N 1
ATOM 2093 C CA . ILE A 1 276 ? -10.469 115.125 63.75 1 89.44 276 ILE A CA 1
ATOM 2094 C C . ILE A 1 276 ? -10.258 114.438 62.375 1 89.44 276 ILE A C 1
ATOM 2096 O O . ILE A 1 276 ? -10.281 113.25 62.25 1 89.44 276 ILE A O 1
ATOM 2100 N N . VAL A 1 277 ? -9.992 115.25 61.5 1 90.5 277 VAL A N 1
ATOM 2101 C CA . VAL A 1 277 ? -9.766 114.75 60.125 1 90.5 277 VAL A CA 1
ATOM 2102 C C . VAL A 1 277 ? -8.469 113.938 60.094 1 90.5 277 VAL A C 1
ATOM 2104 O O . VAL A 1 277 ? -8.414 112.875 59.5 1 90.5 277 VAL A O 1
ATOM 2107 N N . ALA A 1 278 ? -7.445 114.438 60.656 1 90.69 278 ALA A N 1
ATOM 2108 C CA . ALA A 1 278 ? -6.148 113.75 60.688 1 90.69 278 ALA A CA 1
ATOM 2109 C C . ALA A 1 278 ? -6.238 112.438 61.375 1 90.69 278 ALA A C 1
ATOM 2111 O O . ALA A 1 278 ? -5.633 111.438 60.938 1 90.69 278 ALA A O 1
ATOM 2112 N N . GLN A 1 279 ? -7.07 112.375 62.375 1 92.5 279 GLN A N 1
ATOM 2113 C CA . GLN A 1 279 ? -7.234 111.125 63.094 1 92.5 279 GLN A CA 1
ATOM 2114 C C . GLN A 1 279 ? -8.016 110.125 62.281 1 92.5 279 GLN A C 1
ATOM 2116 O O . GLN A 1 279 ? -7.711 108.875 62.312 1 92.5 279 GLN A O 1
ATOM 2121 N N . GLU A 1 280 ? -8.914 110.625 61.594 1 94.19 280 GLU A N 1
ATOM 2122 C CA . GLU A 1 280 ? -9.688 109.75 60.75 1 94.19 280 GLU A CA 1
A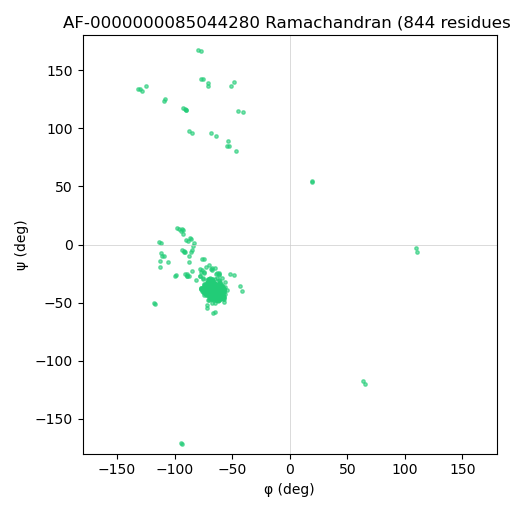TOM 2123 C C . GLU A 1 280 ? -8.836 109.188 59.594 1 94.19 280 GLU A C 1
ATOM 2125 O O . GLU A 1 280 ? -8.922 108 59.25 1 94.19 280 GLU A O 1
ATOM 2130 N N . VAL A 1 281 ? -8.047 110 59 1 94.62 281 VAL A N 1
ATOM 2131 C CA . VAL A 1 281 ? -7.156 109.562 57.906 1 94.62 281 VAL A CA 1
ATOM 2132 C C . VAL A 1 281 ? -6.137 108.562 58.438 1 94.62 281 VAL A C 1
ATOM 2134 O O . VAL A 1 281 ? -5.781 107.625 57.75 1 94.62 281 VAL A O 1
ATOM 2137 N N . ARG A 1 282 ? -5.715 108.812 59.594 1 94.75 282 ARG A N 1
ATOM 2138 C CA . ARG A 1 282 ? -4.773 107.875 60.219 1 94.75 282 ARG A CA 1
ATOM 2139 C C . ARG A 1 282 ? -5.398 106.5 60.375 1 94.75 282 ARG A C 1
ATOM 2141 O O . ARG A 1 282 ? -4.777 105.5 60.062 1 94.75 282 ARG A O 1
ATOM 2148 N N . LYS A 1 283 ? -6.637 106.438 60.812 1 95.19 283 LYS A N 1
ATOM 2149 C CA . LYS A 1 283 ? -7.352 105.188 61 1 95.19 283 LYS A CA 1
ATOM 2150 C C . LYS A 1 283 ? -7.551 104.5 59.688 1 95.19 283 LYS A C 1
ATOM 2152 O O . LYS A 1 283 ? -7.375 103.25 59.594 1 95.19 283 LYS A O 1
ATOM 2157 N N . LEU A 1 284 ? -7.832 105.188 58.719 1 94.81 284 LEU A N 1
ATOM 2158 C CA . LEU A 1 284 ? -8.031 104.625 57.406 1 94.81 284 LEU A CA 1
ATOM 2159 C C . LEU A 1 284 ? -6.719 104.062 56.812 1 94.81 284 LEU A C 1
ATOM 2161 O O . LEU A 1 284 ? -6.695 103 56.188 1 94.81 284 LEU A O 1
ATOM 2165 N N . ALA A 1 285 ? -5.699 104.75 56.969 1 95.19 285 ALA A N 1
ATOM 2166 C CA . ALA A 1 285 ? -4.383 104.312 56.531 1 95.19 285 ALA A CA 1
ATOM 2167 C C . ALA A 1 285 ? -3.961 103.062 57.219 1 95.19 285 ALA A C 1
ATOM 2169 O O . ALA A 1 285 ? -3.385 102.125 56.594 1 95.19 285 ALA A O 1
ATOM 2170 N N . GLU A 1 286 ? -4.277 103 58.5 1 95 286 GLU A N 1
ATOM 2171 C CA . GLU A 1 286 ? -3.971 101.75 59.25 1 95 286 GLU A CA 1
ATOM 2172 C C . GLU A 1 286 ? -4.781 100.562 58.75 1 95 286 GLU A C 1
ATOM 2174 O O . GLU A 1 286 ? -4.258 99.5 58.656 1 95 286 GLU A O 1
ATOM 2179 N N . GLN A 1 287 ? -5.957 100.812 58.406 1 94.62 287 GLN A N 1
ATOM 2180 C CA . GLN A 1 287 ? -6.805 99.75 57.844 1 94.62 287 GLN A CA 1
ATOM 2181 C C . GLN A 1 287 ? -6.289 99.312 56.5 1 94.62 287 GLN A C 1
ATOM 2183 O O . GLN A 1 287 ? -6.305 98.125 56.188 1 94.62 287 GLN A O 1
ATOM 2188 N N . SER A 1 288 ? -5.867 100.188 55.719 1 94.56 288 SER A N 1
ATOM 2189 C CA . SER A 1 288 ? -5.332 99.875 54.375 1 94.56 288 SER A CA 1
ATOM 2190 C C . SER A 1 288 ? -4.039 99.125 54.5 1 94.56 288 SER A C 1
ATOM 2192 O O . SER A 1 288 ? -3.814 98.188 53.719 1 94.56 288 SER A O 1
ATOM 2194 N N . THR A 1 289 ? -3.193 99.5 55.406 1 94.38 289 THR A N 1
ATOM 2195 C CA . THR A 1 289 ? -1.958 98.812 55.625 1 94.38 289 THR A CA 1
ATOM 2196 C C . THR A 1 289 ? -2.26 97.375 56.062 1 94.38 289 THR A C 1
ATOM 2198 O O . THR A 1 289 ? -1.636 96.438 55.562 1 94.38 289 THR A O 1
ATOM 2201 N N . GLY A 1 290 ? -3.217 97.188 56.969 1 94.31 290 GLY A N 1
ATOM 2202 C CA . GLY A 1 290 ? -3.623 95.875 57.375 1 94.31 290 GLY A CA 1
ATOM 2203 C C . GLY A 1 290 ? -4.172 95 56.25 1 94.31 290 GLY A C 1
ATOM 2204 O O . GLY A 1 290 ? -3.842 93.812 56.125 1 94.31 290 GLY A O 1
ATOM 2205 N N . ALA A 1 291 ? -4.973 95.562 55.406 1 93.56 291 ALA A N 1
ATOM 2206 C CA . ALA A 1 291 ? -5.516 94.875 54.219 1 93.56 291 ALA A CA 1
ATOM 2207 C C . ALA A 1 291 ? -4.406 94.5 53.25 1 93.56 291 ALA A C 1
ATOM 2209 O O . ALA A 1 291 ? -4.422 93.438 52.688 1 93.56 291 ALA A O 1
ATOM 2210 N N . GLY A 1 292 ? -3.535 95.438 53.031 1 91.88 292 GLY A N 1
ATOM 2211 C CA . GLY A 1 292 ? -2.396 95.125 52.188 1 91.88 292 GLY A CA 1
ATOM 2212 C C . GLY A 1 292 ? -1.547 94 52.656 1 91.88 292 GLY A C 1
ATOM 2213 O O . GLY A 1 292 ? -1.112 93.125 51.844 1 91.88 292 GLY A O 1
ATOM 2214 N N . GLU A 1 293 ? -1.373 93.938 53.969 1 93.62 293 GLU A N 1
ATOM 2215 C CA . GLU A 1 293 ? -0.603 92.875 54.531 1 93.62 293 GLU A CA 1
ATOM 2216 C C . GLU A 1 293 ? -1.324 91.5 54.375 1 93.62 293 GLU A C 1
ATOM 2218 O O . GLU A 1 293 ? -0.688 90.5 54.156 1 93.62 293 GLU A O 1
ATOM 2223 N N . ASN A 1 294 ? -2.578 91.562 54.438 1 94.62 294 ASN A N 1
ATOM 2224 C CA . ASN A 1 294 ? -3.367 90.375 54.219 1 94.62 294 ASN A CA 1
ATOM 2225 C C . ASN A 1 294 ? -3.248 89.875 52.781 1 94.62 294 ASN A C 1
ATOM 2227 O O . ASN A 1 294 ? -3.092 88.688 52.531 1 94.62 294 ASN A O 1
ATOM 2231 N N . ILE A 1 295 ? -3.275 90.688 51.844 1 93.88 295 ILE A N 1
ATOM 2232 C CA . ILE A 1 295 ? -3.148 90.312 50.438 1 93.88 295 ILE A CA 1
ATOM 2233 C C . ILE A 1 295 ? -1.759 89.75 50.156 1 93.88 295 ILE A C 1
ATOM 2235 O O . ILE A 1 295 ? -1.608 88.812 49.375 1 93.88 295 ILE A O 1
ATOM 2239 N N . LYS A 1 296 ? -0.82 90.438 50.75 1 92.62 296 LYS A N 1
ATOM 2240 C CA . LYS A 1 296 ? 0.551 89.938 50.594 1 92.62 296 LYS A CA 1
ATOM 2241 C C . LYS A 1 296 ? 0.692 88.5 51 1 92.62 296 LYS A C 1
ATOM 2243 O O . LYS A 1 296 ? 1.355 87.688 50.312 1 92.62 296 LYS A O 1
ATOM 2248 N N . LYS A 1 297 ? 0.007 88.062 52.094 1 94.62 297 LYS A N 1
ATOM 2249 C CA . LYS A 1 297 ? 0.042 86.688 52.562 1 94.62 297 LYS A CA 1
ATOM 2250 C C . LYS A 1 297 ? -0.659 85.75 51.594 1 94.62 297 LYS A C 1
ATOM 2252 O O . LYS A 1 297 ? -0.146 84.688 51.281 1 94.62 297 LYS A O 1
ATOM 2257 N N . ILE A 1 298 ? -1.712 86.125 51.062 1 93.5 298 ILE A N 1
ATOM 2258 C CA . ILE A 1 298 ? -2.494 85.312 50.156 1 93.5 298 ILE A CA 1
ATOM 2259 C C . ILE A 1 298 ? -1.738 85.188 48.844 1 93.5 298 ILE A C 1
ATOM 2261 O O . ILE A 1 298 ? -1.726 84.062 48.25 1 93.5 298 ILE A O 1
ATOM 2265 N N . ILE A 1 299 ? -1.134 86.25 48.406 1 91.88 299 ILE A N 1
ATOM 2266 C CA . ILE A 1 299 ? -0.41 86.188 47.156 1 91.88 299 ILE A CA 1
ATOM 2267 C C . ILE A 1 299 ? 0.793 85.25 47.281 1 91.88 299 ILE A C 1
ATOM 2269 O O . ILE A 1 299 ? 1.153 84.562 46.312 1 91.88 299 ILE A O 1
ATOM 2273 N N . GLN A 1 300 ? 1.437 85.312 48.406 1 91.75 300 GLN A N 1
ATOM 2274 C CA . GLN A 1 300 ? 2.543 84.375 48.656 1 91.75 300 GLN A CA 1
ATOM 2275 C C . GLN A 1 300 ? 2.072 82.938 48.594 1 91.75 300 GLN A C 1
ATOM 2277 O O . GLN A 1 300 ? 2.758 82.062 48.031 1 91.75 300 GLN A O 1
ATOM 2282 N N . ASP A 1 301 ? 0.896 82.688 49.094 1 91.12 301 ASP A N 1
ATOM 2283 C CA . ASP A 1 301 ? 0.307 81.375 49.031 1 91.12 301 ASP A CA 1
ATOM 2284 C C . ASP A 1 301 ? 0.003 80.938 47.594 1 91.12 301 ASP A C 1
ATOM 2286 O O . ASP A 1 301 ? 0.257 79.812 47.156 1 91.12 301 ASP A O 1
ATOM 2290 N N . ILE A 1 302 ? -0.477 81.875 46.844 1 88.44 302 ILE A N 1
ATOM 2291 C CA . ILE A 1 302 ? -0.824 81.625 45.438 1 88.44 302 ILE A CA 1
ATOM 2292 C C . ILE A 1 302 ? 0.435 81.312 44.656 1 88.44 302 ILE A C 1
ATOM 2294 O O . ILE A 1 302 ? 0.43 80.375 43.844 1 88.44 302 ILE A O 1
ATOM 2298 N N . GLN A 1 303 ? 1.453 82.062 44.875 1 87.88 303 GLN A N 1
ATOM 2299 C CA . GLN A 1 303 ? 2.711 81.875 44.188 1 87.88 303 GLN A CA 1
ATOM 2300 C C . GLN A 1 303 ? 3.273 80.5 44.5 1 87.88 303 GLN A C 1
ATOM 2302 O O . GLN A 1 303 ? 3.773 79.75 43.625 1 87.88 303 GLN A O 1
ATOM 2307 N N . THR A 1 304 ? 3.117 80 45.781 1 90.44 304 THR A N 1
ATOM 2308 C CA . THR A 1 304 ? 3.592 78.688 46.219 1 90.44 304 THR A CA 1
ATOM 2309 C C . THR A 1 304 ? 2.777 77.562 45.562 1 90.44 304 THR A C 1
ATOM 2311 O O . THR A 1 304 ? 3.34 76.625 45.031 1 90.44 304 THR A O 1
ATOM 2314 N N . GLU A 1 305 ? 1.487 77.75 45.5 1 87.56 305 GLU A N 1
ATOM 2315 C CA . GLU A 1 305 ? 0.599 76.75 44.938 1 87.56 305 GLU A CA 1
ATOM 2316 C C . GLU A 1 305 ? 0.768 76.688 43.406 1 87.56 305 GLU A C 1
ATOM 2318 O O . GLU A 1 305 ? 0.703 75.562 42.844 1 87.56 305 GLU A O 1
ATOM 2323 N N . THR A 1 306 ? 0.955 77.812 42.781 1 86.5 306 THR A N 1
ATOM 2324 C CA . THR A 1 306 ? 1.159 77.812 41.344 1 86.5 306 THR A CA 1
ATOM 2325 C C . THR A 1 306 ? 2.459 77.125 40.969 1 86.5 306 THR A C 1
ATOM 2327 O O . THR A 1 306 ? 2.516 76.375 39.969 1 86.5 306 THR A O 1
ATOM 2330 N N . HIS A 1 307 ? 3.457 77.375 41.781 1 87.25 307 HIS A N 1
ATOM 2331 C CA . HIS A 1 307 ? 4.73 76.688 41.562 1 87.25 307 HIS A CA 1
ATOM 2332 C C . HIS A 1 307 ? 4.582 75.188 41.688 1 87.25 307 HIS A C 1
ATOM 2334 O O . HIS A 1 307 ? 5.148 74.438 40.875 1 87.25 307 HIS A O 1
ATOM 2340 N N . GLN A 1 308 ? 3.807 74.75 42.625 1 87.06 308 GLN A N 1
ATOM 2341 C CA . GLN A 1 308 ? 3.549 73.312 42.781 1 87.06 308 GLN A CA 1
ATOM 2342 C C . GLN A 1 308 ? 2.764 72.75 41.625 1 87.06 308 GLN A C 1
ATOM 2344 O O . GLN A 1 308 ? 3.033 71.625 41.156 1 87.06 308 GLN A O 1
ATOM 2349 N N . ALA A 1 309 ? 1.829 73.5 41.094 1 85.62 309 ALA A N 1
ATOM 2350 C CA . ALA A 1 309 ? 1.025 73.062 39.969 1 85.62 309 ALA A CA 1
ATOM 2351 C C . ALA A 1 309 ? 1.887 72.875 38.719 1 85.62 309 ALA A C 1
ATOM 2353 O O . ALA A 1 309 ? 1.71 71.938 37.938 1 85.62 309 ALA A O 1
ATOM 2354 N N . VAL A 1 310 ? 2.771 73.875 38.5 1 84.06 310 VAL A N 1
ATOM 2355 C CA . VAL A 1 310 ? 3.666 73.812 37.344 1 84.06 310 VAL A CA 1
ATOM 2356 C C . VAL A 1 310 ? 4.531 72.562 37.406 1 84.06 310 VAL A C 1
ATOM 2358 O O . VAL A 1 310 ? 4.734 71.875 36.406 1 84.06 310 VAL A O 1
ATOM 2361 N N . LYS A 1 311 ? 5.035 72.188 38.625 1 86.88 311 LYS A N 1
ATOM 2362 C CA . LYS A 1 311 ? 5.867 71 38.781 1 86.88 311 LYS A CA 1
ATOM 2363 C C . LYS A 1 311 ? 5.082 69.688 38.5 1 86.88 311 LYS A C 1
ATOM 2365 O O . LYS A 1 311 ? 5.59 68.812 37.844 1 86.88 311 LYS A O 1
ATOM 2370 N N . LEU A 1 312 ? 3.896 69.625 38.969 1 83.88 312 LEU A N 1
ATOM 2371 C CA . LEU A 1 312 ? 3.045 68.5 38.719 1 83.88 312 LEU A CA 1
ATOM 2372 C C . LEU A 1 312 ? 2.748 68.312 37.25 1 83.88 312 LEU A C 1
ATOM 2374 O O . LEU A 1 312 ? 2.729 67.188 36.719 1 83.88 312 LEU A O 1
ATOM 2378 N N . MET A 1 313 ? 2.568 69.375 36.562 1 84.06 313 MET A N 1
ATOM 2379 C CA . MET A 1 313 ? 2.273 69.375 35.125 1 84.06 313 MET A CA 1
ATOM 2380 C C . MET A 1 313 ? 3.484 68.875 34.344 1 84.06 313 MET A C 1
ATOM 2382 O O . MET A 1 313 ? 3.344 68.125 33.375 1 84.06 313 MET A O 1
ATOM 2386 N N . GLU A 1 314 ? 4.633 69.375 34.75 1 87.5 314 GLU A N 1
ATOM 2387 C CA . GLU A 1 314 ? 5.855 68.938 34.094 1 87.5 314 GLU A CA 1
ATOM 2388 C C . GLU A 1 314 ? 6.066 67.438 34.281 1 87.5 314 GLU A C 1
ATOM 2390 O O . GLU A 1 314 ? 6.457 66.75 33.344 1 87.5 314 GLU A O 1
ATOM 2395 N N . GLU A 1 315 ? 5.762 66.938 35.469 1 86.44 315 GLU A N 1
ATOM 2396 C CA . GLU A 1 315 ? 5.82 65.5 35.719 1 86.44 315 GLU A CA 1
ATOM 2397 C C . GLU A 1 315 ? 4.785 64.75 34.906 1 86.44 315 GLU A C 1
ATOM 2399 O O . GLU A 1 315 ? 5.074 63.656 34.344 1 86.44 315 GLU A O 1
ATOM 2404 N N . GLY A 1 316 ? 3.664 65.312 34.812 1 82.94 316 GLY A N 1
ATOM 2405 C CA . GLY A 1 316 ? 2.609 64.688 34 1 82.94 316 GLY A CA 1
ATOM 2406 C C . GLY A 1 316 ? 2.971 64.625 32.531 1 82.94 316 GLY A C 1
ATOM 2407 O O . GLY A 1 316 ? 2.688 63.562 31.906 1 82.94 316 GLY A O 1
ATOM 2408 N N . LYS A 1 317 ? 3.6 65.625 31.984 1 87 317 LYS A N 1
ATOM 2409 C CA . LYS A 1 317 ? 4.035 65.562 30.594 1 87 317 LYS A CA 1
ATOM 2410 C C . LYS A 1 317 ? 5.012 64.438 30.328 1 87 317 LYS A C 1
ATOM 2412 O O . LYS A 1 317 ? 4.941 63.781 29.297 1 87 317 LYS A O 1
ATOM 2417 N N . GLU A 1 318 ? 5.887 64.188 31.281 1 90.5 318 GLU A N 1
ATOM 2418 C CA . GLU A 1 318 ? 6.867 63.125 31.141 1 90.5 318 GLU A CA 1
ATOM 2419 C C . GLU A 1 318 ? 6.199 61.75 31.203 1 90.5 318 GLU A C 1
ATOM 2421 O O . GLU A 1 318 ? 6.559 60.844 30.438 1 90.5 318 GLU A O 1
ATOM 2426 N N . VAL A 1 319 ? 5.227 61.625 32.062 1 88.06 319 VAL A N 1
ATOM 2427 C CA . VAL A 1 319 ? 4.52 60.375 32.219 1 88.06 319 VAL A CA 1
ATOM 2428 C C . VAL A 1 319 ? 3.732 60.062 30.938 1 88.06 319 VAL A C 1
ATOM 2430 O O . VAL A 1 319 ? 3.699 58.906 30.484 1 88.06 319 VAL A O 1
ATOM 2433 N N . VAL A 1 320 ? 3.16 61.031 30.344 1 88.88 320 VAL A N 1
ATOM 2434 C CA . VAL A 1 320 ? 2.389 60.844 29.125 1 88.88 320 VAL A CA 1
ATOM 2435 C C . VAL A 1 320 ? 3.316 60.438 27.984 1 88.88 320 VAL A C 1
ATOM 2437 O O . VAL A 1 320 ? 2.982 59.531 27.203 1 88.88 320 VAL A O 1
ATOM 2440 N N . LYS A 1 321 ? 4.465 61.094 27.875 1 90.81 321 LYS A N 1
ATOM 2441 C CA . LYS A 1 321 ? 5.43 60.75 26.828 1 90.81 321 LYS A CA 1
ATOM 2442 C C . LYS A 1 321 ? 5.875 59.281 26.953 1 90.81 321 LYS A C 1
ATOM 2444 O O . LYS A 1 321 ? 5.941 58.562 25.953 1 90.81 321 LYS A O 1
ATOM 2449 N N . LYS A 1 322 ? 6.145 58.844 28.188 1 90.38 322 LYS A N 1
ATOM 2450 C CA . LYS A 1 322 ? 6.516 57.438 28.422 1 90.38 322 LYS A CA 1
ATOM 2451 C C . LYS A 1 322 ? 5.375 56.5 28.062 1 90.38 322 LYS A C 1
ATOM 2453 O O . LYS A 1 322 ? 5.605 55.406 27.531 1 90.38 322 LYS A O 1
ATOM 2458 N N . GLY A 1 323 ? 4.223 56.969 28.375 1 87.88 323 GLY A N 1
ATOM 2459 C CA . GLY A 1 323 ? 3.047 56.188 28.016 1 87.88 323 GLY A CA 1
ATOM 2460 C C . GLY A 1 323 ? 2.879 56 26.531 1 87.88 323 GLY A C 1
ATOM 2461 O O . GLY A 1 323 ? 2.592 54.906 26.062 1 87.88 323 GLY A O 1
ATOM 2462 N N . ILE A 1 324 ? 3.047 57.031 25.766 1 90.62 324 ILE A N 1
ATOM 2463 C CA . ILE A 1 324 ? 2.947 56.969 24.312 1 90.62 324 ILE A CA 1
ATOM 2464 C C . ILE A 1 324 ? 3.955 55.969 23.766 1 90.62 324 ILE A C 1
ATOM 2466 O O . ILE A 1 324 ? 3.625 55.156 22.891 1 90.62 324 ILE A O 1
ATOM 2470 N N . ASP A 1 325 ? 5.145 55.938 24.344 1 92.69 325 ASP A N 1
ATOM 2471 C CA . ASP A 1 325 ? 6.184 55 23.906 1 92.69 325 ASP A CA 1
ATOM 2472 C C . ASP A 1 325 ? 5.777 53.562 24.172 1 92.69 325 ASP A C 1
ATOM 2474 O O . ASP A 1 325 ? 5.977 52.688 23.328 1 92.69 325 ASP A O 1
ATOM 2478 N N . LYS A 1 326 ? 5.23 53.344 25.297 1 90.62 326 LYS A N 1
ATOM 2479 C CA . LYS A 1 326 ? 4.809 52 25.672 1 90.62 326 LYS A CA 1
ATOM 2480 C C . L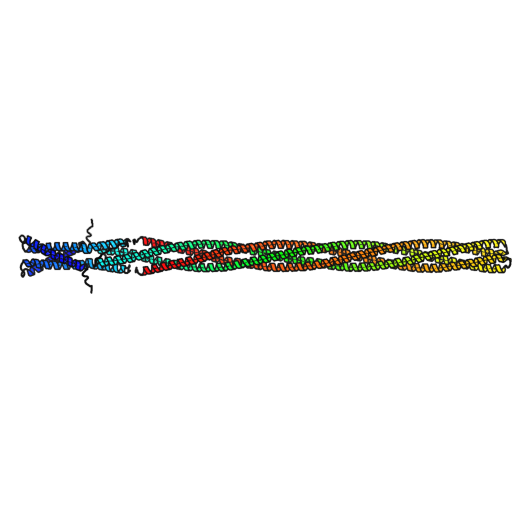YS A 1 326 ? 3.656 51.531 24.781 1 90.62 326 LYS A C 1
ATOM 2482 O O . LYS A 1 326 ? 3.617 50.344 24.375 1 90.62 326 LYS A O 1
ATOM 2487 N N . VAL A 1 327 ? 2.74 52.344 24.484 1 92.75 327 VAL A N 1
ATOM 2488 C CA . VAL A 1 327 ? 1.61 52 23.625 1 92.75 327 VAL A CA 1
ATOM 2489 C C . VAL A 1 327 ? 2.107 51.688 22.219 1 92.75 327 VAL A C 1
ATOM 2491 O O . VAL A 1 327 ? 1.608 50.781 21.562 1 92.75 327 VAL A O 1
ATOM 2494 N N . ASN A 1 328 ? 3.102 52.469 21.734 1 93 328 ASN A N 1
ATOM 2495 C CA . ASN A 1 328 ? 3.695 52.188 20.438 1 93 328 ASN A CA 1
ATOM 2496 C C . ASN A 1 328 ? 4.332 50.812 20.391 1 93 328 ASN A C 1
ATOM 2498 O O . ASN A 1 328 ? 4.191 50.094 19.406 1 93 328 ASN A O 1
ATOM 2502 N N . LEU A 1 329 ? 4.961 50.438 21.453 1 93.62 329 LEU A N 1
ATOM 2503 C CA . LEU A 1 329 ? 5.562 49.094 21.531 1 93.62 329 LEU A CA 1
ATOM 2504 C C . LEU A 1 329 ? 4.488 48 21.516 1 93.62 329 LEU A C 1
ATOM 2506 O O . LEU A 1 329 ? 4.691 46.938 20.922 1 93.62 329 LEU A O 1
ATOM 2510 N N . THR A 1 330 ? 3.42 48.25 22.172 1 93.81 330 THR A N 1
ATOM 2511 C CA . THR A 1 330 ? 2.291 47.344 22.141 1 93.81 330 THR A CA 1
ATOM 2512 C C . THR A 1 330 ? 1.806 47.125 20.719 1 93.81 330 THR A C 1
ATOM 2514 O O . THR A 1 330 ? 1.514 46 20.312 1 93.81 330 THR A O 1
ATOM 2517 N N . GLY A 1 331 ? 1.702 48.25 19.969 1 94.06 331 GLY A N 1
ATOM 2518 C CA . GLY A 1 331 ? 1.33 48.156 18.578 1 94.06 331 GLY A CA 1
ATOM 2519 C C . GLY A 1 331 ? 2.273 47.281 17.766 1 94.06 331 GLY A C 1
ATOM 2520 O O . GLY A 1 331 ? 1.832 46.5 16.922 1 94.06 331 GLY A O 1
ATOM 2521 N N . ASN A 1 332 ? 3.586 47.344 18.016 1 93.56 332 ASN A N 1
ATOM 2522 C CA . ASN A 1 332 ? 4.574 46.469 17.375 1 93.56 332 ASN A CA 1
ATOM 2523 C C . ASN A 1 332 ? 4.332 45 17.688 1 93.56 332 ASN A C 1
ATOM 2525 O O . ASN A 1 332 ? 4.562 44.125 16.844 1 93.56 332 ASN A O 1
ATOM 2529 N N . GLY A 1 333 ? 3.904 44.812 18.938 1 93.31 333 GLY A N 1
ATOM 2530 C CA . GLY A 1 333 ? 3.551 43.438 19.312 1 93.31 333 GLY A CA 1
ATOM 2531 C C . GLY A 1 333 ? 2.449 42.844 18.453 1 93.31 333 GLY A C 1
ATOM 2532 O O . GLY A 1 333 ? 2.592 41.75 17.922 1 93.31 333 GLY A O 1
ATOM 2533 N N . PHE A 1 334 ? 1.373 43.594 18.219 1 95 334 PHE A N 1
ATOM 2534 C CA . PHE A 1 334 ? 0.263 43.125 17.391 1 95 334 PHE A CA 1
ATOM 2535 C C . PHE A 1 334 ? 0.703 42.969 15.938 1 95 334 PHE A C 1
ATOM 2537 O O . PHE A 1 334 ? 0.298 42 15.273 1 95 334 PHE A O 1
ATOM 2544 N N . THR A 1 335 ? 1.541 43.844 15.43 1 94.94 335 THR A N 1
ATOM 2545 C CA . THR A 1 335 ? 2.057 43.75 14.07 1 94.94 335 THR A CA 1
ATOM 2546 C C . THR A 1 335 ? 2.869 42.469 13.898 1 94.94 335 THR A C 1
ATOM 2548 O O . THR A 1 335 ? 2.764 41.781 12.875 1 94.94 335 THR A O 1
ATOM 2551 N N . GLY A 1 336 ? 3.697 42.188 14.898 1 95.31 336 GLY A N 1
ATOM 2552 C CA . GLY A 1 336 ? 4.438 40.938 14.883 1 95.31 336 GLY A CA 1
ATOM 2553 C C . GLY A 1 336 ? 3.545 39.719 14.875 1 95.31 336 GLY A C 1
ATOM 2554 O O . GLY A 1 336 ? 3.816 38.75 14.156 1 95.31 336 GLY A O 1
ATOM 2555 N N . ILE A 1 337 ? 2.502 39.781 15.602 1 95.88 337 ILE A N 1
ATOM 2556 C CA . ILE A 1 337 ? 1.539 38.688 15.656 1 95.88 337 ILE A CA 1
ATOM 2557 C C . ILE A 1 337 ? 0.888 38.5 14.289 1 95.88 337 ILE A C 1
ATOM 2559 O O . ILE A 1 337 ? 0.751 37.375 13.805 1 95.88 337 ILE A O 1
ATOM 2563 N N . LEU A 1 338 ? 0.484 39.562 13.664 1 96.56 338 LEU A N 1
ATOM 2564 C CA . LEU A 1 338 ? -0.141 39.5 12.344 1 96.56 338 LEU A CA 1
ATOM 2565 C C . LEU A 1 338 ? 0.784 38.844 11.328 1 96.56 338 LEU A C 1
ATOM 2567 O O . LEU A 1 338 ? 0.339 38.031 10.516 1 96.56 338 LEU A O 1
ATOM 2571 N N . LYS A 1 339 ? 2.078 39.094 11.398 1 96.56 339 LYS A N 1
ATOM 2572 C CA . LYS A 1 339 ? 3.059 38.5 10.5 1 96.56 339 LYS A CA 1
ATOM 2573 C C . LYS A 1 339 ? 3.168 37 10.742 1 96.56 339 LYS A C 1
ATOM 2575 O O . LYS A 1 339 ? 3.16 36.188 9.797 1 96.56 339 LYS A O 1
ATOM 2580 N N . ASP A 1 340 ? 3.244 36.656 12 1 96.31 340 ASP A N 1
ATOM 2581 C CA . ASP A 1 340 ? 3.336 35.219 12.359 1 96.31 340 ASP A CA 1
ATOM 2582 C C . ASP A 1 340 ? 2.111 34.469 11.867 1 96.31 340 ASP A C 1
ATOM 2584 O O . ASP A 1 340 ? 2.24 33.344 11.336 1 96.31 340 ASP A O 1
ATOM 2588 N N . ILE A 1 341 ? 0.974 35.031 12.023 1 96.19 341 ILE A N 1
ATOM 2589 C CA . ILE A 1 341 ? -0.277 34.375 11.648 1 96.19 341 ILE A CA 1
ATOM 2590 C C . ILE A 1 341 ? -0.34 34.219 10.133 1 96.19 341 ILE A C 1
ATOM 2592 O O . ILE A 1 341 ? -0.819 33.188 9.633 1 96.19 341 ILE A O 1
ATOM 2596 N N . GLN A 1 342 ? 0.118 35.188 9.406 1 95.5 342 GLN A N 1
ATOM 2597 C CA . GLN A 1 342 ? 0.156 35.062 7.949 1 95.5 342 GLN A CA 1
ATOM 2598 C C . GLN A 1 342 ? 1.046 33.906 7.504 1 95.5 342 GLN A C 1
ATOM 2600 O O . GLN A 1 342 ? 0.686 33.156 6.598 1 95.5 342 GLN A O 1
ATOM 2605 N N . LEU A 1 343 ? 2.139 33.75 8.109 1 95.06 343 LEU A N 1
ATOM 2606 C CA . LEU A 1 343 ? 3.053 32.656 7.805 1 95.06 343 LEU A CA 1
ATOM 2607 C C . LEU A 1 343 ? 2.432 31.312 8.18 1 95.06 343 LEU A C 1
ATOM 2609 O O . LEU A 1 343 ? 2.582 30.328 7.445 1 95.06 343 LEU A O 1
ATOM 2613 N N . MET A 1 344 ? 1.714 31.312 9.266 1 94.62 344 MET A N 1
ATOM 2614 C CA . MET A 1 344 ? 1.02 30.094 9.688 1 94.62 344 MET A CA 1
ATOM 2615 C C . MET A 1 344 ? -0.045 29.688 8.664 1 94.62 344 MET A C 1
ATOM 2617 O O . MET A 1 344 ? -0.206 28.516 8.359 1 94.62 344 MET A O 1
ATOM 2621 N N . LYS A 1 345 ? -0.715 30.656 8.18 1 94.81 345 LYS A N 1
ATOM 2622 C CA . LYS A 1 345 ? -1.739 30.391 7.176 1 94.81 345 LYS A CA 1
ATOM 2623 C C . LYS A 1 345 ? -1.135 29.75 5.93 1 94.81 345 LYS A C 1
ATOM 2625 O O . LYS A 1 345 ? -1.716 28.828 5.359 1 94.81 345 LYS A O 1
ATOM 2630 N N . GLU A 1 346 ? 0.002 30.188 5.531 1 95.5 346 GLU A N 1
ATOM 2631 C CA . GLU A 1 346 ? 0.699 29.609 4.387 1 95.5 346 GLU A CA 1
ATOM 2632 C C . GLU A 1 346 ? 1.058 28.141 4.641 1 95.5 346 GLU A C 1
ATOM 2634 O O . GLU A 1 346 ? 0.899 27.297 3.76 1 95.5 346 GLU A O 1
ATOM 2639 N N . GLN A 1 347 ? 1.503 27.891 5.836 1 94.25 347 GLN A N 1
ATOM 2640 C CA . GLN A 1 347 ? 1.863 26.516 6.191 1 94.25 347 GLN A CA 1
ATOM 2641 C C . GLN A 1 347 ? 0.632 25.625 6.234 1 94.25 347 GLN A C 1
ATOM 2643 O O . GLN A 1 347 ? 0.695 24.453 5.836 1 94.25 347 GLN A O 1
ATOM 2648 N N . THR A 1 348 ? -0.474 26.141 6.734 1 94.56 348 THR A N 1
ATOM 2649 C CA . THR A 1 348 ? -1.709 25.359 6.793 1 94.56 348 THR A CA 1
ATOM 2650 C C . THR A 1 348 ? -2.189 25 5.391 1 94.56 348 THR A C 1
ATOM 2652 O O . THR A 1 348 ? -2.668 23.891 5.156 1 94.56 348 THR A O 1
ATOM 2655 N N . ASN A 1 349 ? -2.004 25.891 4.453 1 95.5 349 ASN A N 1
ATOM 2656 C CA . ASN A 1 349 ? -2.354 25.625 3.062 1 95.5 349 ASN A CA 1
ATOM 2657 C C . ASN A 1 349 ? -1.476 24.516 2.471 1 95.5 349 ASN A C 1
ATOM 2659 O O . ASN A 1 349 ? -1.966 23.656 1.75 1 95.5 349 ASN A O 1
ATOM 2663 N N . GLU A 1 350 ? -0.256 24.609 2.805 1 95.56 350 GLU A N 1
ATOM 2664 C CA . GLU A 1 350 ? 0.667 23.578 2.344 1 95.56 350 GLU A CA 1
ATOM 2665 C C . GLU A 1 350 ? 0.29 22.219 2.908 1 95.56 350 GLU A C 1
ATOM 2667 O O . GLU A 1 350 ? 0.342 21.203 2.199 1 95.56 350 GLU A O 1
ATOM 2672 N N . MET A 1 351 ? -0.102 22.156 4.129 1 95.88 351 MET A N 1
ATOM 2673 C CA . MET A 1 351 ? -0.497 20.906 4.762 1 95.88 351 MET A CA 1
ATOM 2674 C C . MET A 1 351 ? -1.734 20.328 4.09 1 95.88 351 MET A C 1
ATOM 2676 O O . MET A 1 351 ? -1.829 19.109 3.904 1 95.88 351 MET A O 1
ATOM 2680 N N . ASN A 1 352 ? -2.633 21.188 3.746 1 96.12 352 ASN A N 1
ATOM 2681 C CA . ASN A 1 352 ? -3.83 20.719 3.051 1 96.12 352 ASN A CA 1
ATOM 2682 C C . ASN A 1 352 ? -3.482 20.031 1.734 1 96.12 352 ASN A C 1
ATOM 2684 O O . ASN A 1 352 ? -4.078 19.016 1.386 1 96.12 352 ASN A O 1
ATOM 2688 N N . VAL A 1 353 ? -2.531 20.578 1.044 1 96.31 353 VAL A N 1
ATOM 2689 C CA . VAL A 1 353 ? -2.09 20 -0.22 1 96.31 353 VAL A CA 1
ATOM 2690 C C . VAL A 1 353 ? -1.484 18.609 0.029 1 96.31 353 VAL A C 1
ATOM 2692 O O . VAL A 1 353 ? -1.781 17.656 -0.694 1 96.31 353 VAL A O 1
ATOM 2695 N N . ILE A 1 354 ? -0.68 18.5 1.046 1 95.62 354 ILE A N 1
ATOM 2696 C CA . ILE A 1 354 ? -0.04 17.234 1.391 1 95.62 354 ILE A CA 1
ATOM 2697 C C . ILE A 1 354 ? -1.105 16.203 1.735 1 95.62 354 ILE A C 1
ATOM 2699 O O . ILE A 1 354 ? -1.045 15.055 1.266 1 95.62 354 ILE A O 1
ATOM 2703 N N . ILE A 1 355 ? -2.074 16.578 2.523 1 95.62 355 ILE A N 1
ATOM 2704 C CA . ILE A 1 355 ? -3.146 15.688 2.947 1 95.62 355 ILE A CA 1
ATOM 2705 C C . ILE A 1 355 ? -3.898 15.164 1.725 1 95.62 355 ILE A C 1
ATOM 2707 O O . ILE A 1 355 ? -4.16 13.961 1.615 1 95.62 355 ILE A O 1
ATOM 2711 N N . ASP A 1 356 ? -4.148 16.016 0.776 1 95.25 356 ASP A N 1
ATOM 2712 C CA . ASP A 1 356 ? -4.852 15.617 -0.444 1 95.25 356 ASP A CA 1
ATOM 2713 C C . ASP A 1 356 ? -4.023 14.633 -1.262 1 95.25 356 ASP A C 1
ATOM 2715 O O . ASP A 1 356 ? -4.559 13.641 -1.774 1 95.25 356 ASP A O 1
ATOM 2719 N N . GLN A 1 357 ? -2.799 14.859 -1.332 1 94.81 357 GLN A N 1
ATOM 2720 C CA . GLN A 1 357 ? -1.908 13.992 -2.094 1 94.81 357 GLN A CA 1
ATOM 2721 C C . GLN A 1 357 ? -1.824 12.602 -1.465 1 94.81 357 GLN A C 1
ATOM 2723 O O . GLN A 1 357 ? -1.901 11.594 -2.168 1 94.81 357 GLN A O 1
ATOM 2728 N N . VAL A 1 358 ? -1.714 12.539 -0.201 1 94.5 358 VAL A N 1
ATOM 2729 C CA . VAL A 1 358 ? -1.617 11.258 0.492 1 94.5 358 VAL A CA 1
ATOM 2730 C C . VAL A 1 358 ? -2.936 10.5 0.36 1 94.5 358 VAL A C 1
ATOM 2732 O O . VAL A 1 358 ? -2.939 9.273 0.183 1 94.5 358 VAL A O 1
ATOM 2735 N N . ASN A 1 359 ? -3.99 11.211 0.469 1 94.06 359 ASN A N 1
ATOM 2736 C CA . ASN A 1 359 ? -5.289 10.578 0.27 1 94.06 359 ASN A CA 1
ATOM 2737 C C . ASN A 1 359 ? -5.406 9.961 -1.121 1 94.06 359 ASN A C 1
ATOM 2739 O O . ASN A 1 359 ? -5.863 8.82 -1.265 1 94.06 359 ASN A O 1
ATOM 2743 N N . GLN A 1 360 ? -5.004 10.656 -2.145 1 93.88 360 GLN A N 1
ATOM 2744 C CA . GLN A 1 360 ? -5.027 10.141 -3.51 1 93.88 360 GLN A CA 1
ATOM 2745 C C . GLN A 1 360 ? -4.121 8.922 -3.654 1 93.88 360 GLN A C 1
ATOM 2747 O O . GLN A 1 360 ? -4.484 7.945 -4.316 1 93.88 360 GLN A O 1
ATOM 2752 N N . GLN A 1 361 ? -2.996 9 -3.078 1 93 361 GLN A N 1
ATOM 2753 C CA . GLN A 1 361 ? -2.07 7.871 -3.111 1 93 361 GLN A CA 1
ATOM 2754 C C . GLN A 1 361 ? -2.664 6.648 -2.416 1 93 361 GLN A C 1
ATOM 2756 O O . GLN A 1 361 ? -2.494 5.52 -2.879 1 93 361 GLN A O 1
ATOM 2761 N N . SER A 1 362 ? -3.346 6.828 -1.341 1 93.12 362 SER A N 1
ATOM 2762 C CA . SER A 1 362 ? -3.982 5.742 -0.606 1 93.12 362 SER A CA 1
ATOM 2763 C C . SER A 1 362 ? -5.055 5.059 -1.449 1 93.12 362 SER A C 1
ATOM 2765 O O . SER A 1 362 ? -5.148 3.83 -1.471 1 93.12 362 SER A O 1
ATOM 2767 N N . ILE A 1 363 ? -5.82 5.801 -2.188 1 91.56 363 ILE A N 1
ATOM 2768 C CA . ILE A 1 363 ? -6.855 5.266 -3.066 1 91.56 363 ILE A CA 1
ATOM 2769 C C . ILE A 1 363 ? -6.215 4.441 -4.18 1 91.56 363 ILE A C 1
ATOM 2771 O O . ILE A 1 363 ? -6.648 3.324 -4.465 1 91.56 363 ILE A O 1
ATOM 2775 N N . ASN A 1 364 ? -5.191 4.961 -4.742 1 92.12 364 ASN A N 1
ATOM 2776 C CA . ASN A 1 364 ? -4.457 4.25 -5.785 1 92.12 364 ASN A CA 1
ATOM 2777 C C . ASN A 1 364 ? -3.875 2.939 -5.266 1 92.12 364 ASN A C 1
ATOM 2779 O O . ASN A 1 364 ? -3.918 1.92 -5.957 1 92.12 364 ASN A O 1
ATOM 2783 N N . MET A 1 365 ? -3.379 2.973 -4.09 1 91.69 365 MET A N 1
ATOM 2784 C CA . MET A 1 365 ? -2.83 1.773 -3.465 1 91.69 365 MET A CA 1
ATOM 2785 C C . MET A 1 365 ? -3.902 0.702 -3.307 1 91.69 365 MET A C 1
ATOM 2787 O O . MET A 1 365 ? -3.67 -0.467 -3.621 1 91.69 365 MET A O 1
ATOM 2791 N N . THR A 1 366 ? -5.039 1.115 -2.865 1 93 366 THR A N 1
ATOM 2792 C CA . THR A 1 366 ? -6.133 0.17 -2.672 1 93 366 THR A CA 1
ATOM 2793 C C . THR A 1 366 ? -6.473 -0.538 -3.98 1 93 366 THR A C 1
ATOM 2795 O O . THR A 1 366 ? -6.641 -1.759 -4.008 1 93 366 THR A O 1
ATOM 2798 N N . GLY A 1 367 ? -6.52 0.169 -5.059 1 93.12 367 GLY A N 1
ATOM 2799 C CA . GLY A 1 367 ? -6.781 -0.428 -6.355 1 93.12 367 GLY A CA 1
ATOM 2800 C C . GLY A 1 367 ? -5.73 -1.437 -6.773 1 93.12 367 GLY A C 1
ATOM 2801 O O . GLY A 1 367 ? -6.059 -2.535 -7.227 1 93.12 367 GLY A O 1
ATOM 2802 N N . LYS A 1 368 ? -4.535 -1.099 -6.637 1 92.44 368 LYS A N 1
ATOM 2803 C CA . LYS A 1 368 ? -3.434 -1.979 -7.008 1 92.44 368 LYS A CA 1
ATOM 2804 C C . LYS A 1 368 ? -3.41 -3.23 -6.133 1 92.44 368 LYS A C 1
ATOM 2806 O O . LYS A 1 368 ? -3.092 -4.32 -6.609 1 92.44 368 LYS A O 1
ATOM 2811 N N . ILE A 1 369 ? -3.736 -3.076 -4.914 1 93.31 369 ILE A N 1
ATOM 2812 C CA . ILE A 1 369 ? -3.803 -4.203 -3.988 1 93.31 369 ILE A CA 1
ATOM 2813 C C . ILE A 1 369 ? -4.93 -5.145 -4.402 1 93.31 369 ILE A C 1
ATOM 2815 O O . ILE A 1 369 ? -4.773 -6.367 -4.363 1 93.31 369 ILE A O 1
ATOM 2819 N N . GLU A 1 370 ? -6 -4.602 -4.773 1 92.5 370 GLU A N 1
ATOM 2820 C CA . GLU A 1 370 ? -7.113 -5.41 -5.258 1 92.5 370 GLU A CA 1
ATOM 2821 C C . GLU A 1 370 ? -6.723 -6.199 -6.504 1 92.5 370 GLU A C 1
ATOM 2823 O O . GLU A 1 370 ? -7.105 -7.359 -6.656 1 92.5 370 GLU A O 1
ATOM 2828 N N . ASP A 1 371 ? -5.941 -5.617 -7.352 1 92.56 371 ASP A N 1
ATOM 2829 C CA . ASP A 1 371 ? -5.414 -6.324 -8.516 1 92.56 371 ASP A CA 1
ATOM 2830 C C . ASP A 1 371 ? -4.59 -7.535 -8.094 1 92.56 371 ASP A C 1
ATOM 2832 O O . ASP A 1 371 ? -4.73 -8.617 -8.672 1 92.56 371 ASP A O 1
ATOM 2836 N N . VAL A 1 372 ? -3.787 -7.324 -7.133 1 91.94 372 VAL A N 1
ATOM 2837 C CA . VAL A 1 372 ? -2.939 -8.398 -6.629 1 91.94 372 VAL A CA 1
ATOM 2838 C C . VAL A 1 372 ? -3.807 -9.539 -6.098 1 91.94 372 VAL A C 1
ATOM 2840 O O . VAL A 1 372 ? -3.537 -10.711 -6.367 1 91.94 372 VAL A O 1
ATOM 2843 N N . ALA A 1 373 ? -4.82 -9.195 -5.391 1 92.25 373 ALA A N 1
ATOM 2844 C CA . ALA A 1 373 ? -5.73 -10.203 -4.844 1 92.25 373 ALA A CA 1
ATOM 2845 C C . ALA A 1 373 ? -6.414 -10.984 -5.957 1 92.25 373 ALA A C 1
ATOM 2847 O O . ALA A 1 373 ? -6.512 -12.211 -5.891 1 92.25 373 ALA A O 1
ATOM 2848 N N . VAL A 1 374 ? -6.848 -10.359 -6.98 1 94 374 VAL A N 1
ATOM 2849 C CA . VAL A 1 374 ? -7.523 -11 -8.109 1 94 374 VAL A CA 1
ATOM 2850 C C . VAL A 1 374 ? -6.562 -11.945 -8.82 1 94 374 VAL A C 1
ATOM 2852 O O . VAL A 1 374 ? -6.93 -13.078 -9.156 1 94 374 VAL A O 1
ATOM 2855 N N . ILE A 1 375 ? -5.344 -11.5 -8.992 1 92.56 375 ILE A N 1
ATOM 2856 C CA . ILE A 1 375 ? -4.336 -12.328 -9.648 1 92.56 375 ILE A CA 1
ATOM 2857 C C . ILE A 1 375 ? -4.062 -13.57 -8.812 1 92.56 375 ILE A C 1
ATOM 2859 O O . ILE A 1 375 ? -3.922 -14.672 -9.352 1 92.56 375 ILE A O 1
ATOM 2863 N N . ALA A 1 376 ? -3.984 -13.414 -7.551 1 91.88 376 ALA A N 1
ATOM 2864 C CA . ALA A 1 376 ? -3.764 -14.547 -6.652 1 91.88 376 ALA A CA 1
ATOM 2865 C C . ALA A 1 376 ? -4.918 -15.539 -6.727 1 91.88 376 ALA A C 1
ATOM 2867 O O . ALA A 1 376 ? -4.699 -16.75 -6.75 1 91.88 376 ALA A O 1
ATOM 2868 N N . GLU A 1 377 ? -6.133 -15.086 -6.828 1 91.94 377 GLU A N 1
ATOM 2869 C CA . GLU A 1 377 ? -7.305 -15.945 -6.969 1 91.94 377 GLU A CA 1
ATOM 2870 C C . GLU A 1 377 ? -7.281 -16.688 -8.297 1 91.94 377 GLU A C 1
ATOM 2872 O O . GLU A 1 377 ? -7.602 -17.891 -8.352 1 91.94 377 GLU A O 1
ATOM 2877 N N . GLN A 1 378 ? -6.891 -15.992 -9.297 1 91.56 378 GLN A N 1
ATOM 2878 C CA . GLN A 1 378 ? -6.762 -16.625 -10.602 1 91.56 378 GLN A CA 1
ATOM 2879 C C . GLN A 1 378 ? -5.688 -17.719 -10.586 1 91.56 378 GLN A C 1
ATOM 2881 O O . GLN A 1 378 ? -5.859 -18.766 -11.195 1 91.56 378 GLN A O 1
ATOM 2886 N N . ALA A 1 379 ? -4.625 -17.438 -9.93 1 90.31 379 ALA A N 1
ATOM 2887 C CA . ALA A 1 379 ? -3.568 -18.438 -9.789 1 90.31 379 ALA A CA 1
ATOM 2888 C C . ALA A 1 379 ? -4.082 -19.688 -9.07 1 90.31 379 ALA A C 1
ATOM 2890 O O . ALA A 1 379 ? -3.807 -20.812 -9.492 1 90.31 379 ALA A O 1
ATOM 2891 N N . SER A 1 380 ? -4.852 -19.516 -8.086 1 91.69 380 SER A N 1
ATOM 2892 C CA . SER A 1 380 ? -5.445 -20.625 -7.352 1 91.69 380 SER A CA 1
ATOM 2893 C C . SER A 1 380 ? -6.355 -21.469 -8.25 1 91.69 380 SER A C 1
ATOM 2895 O O . SER A 1 380 ? -6.324 -22.688 -8.203 1 91.69 380 SER A O 1
ATOM 2897 N N . SER A 1 381 ? -7.129 -20.828 -9.078 1 93.12 381 SER A N 1
ATOM 2898 C CA . SER A 1 381 ? -8 -21.531 -10.016 1 93.12 381 SER A CA 1
ATOM 2899 C C . SER A 1 381 ? -7.199 -22.328 -11.031 1 93.12 381 SER A C 1
ATOM 2901 O O . SER A 1 381 ? -7.527 -23.484 -11.312 1 93.12 381 SER A O 1
ATOM 2903 N N . SER A 1 382 ? -6.172 -21.703 -11.508 1 93.06 382 SER A N 1
ATOM 2904 C CA . SER A 1 382 ? -5.297 -22.406 -12.445 1 93.06 382 SER A CA 1
ATOM 2905 C C . SER A 1 382 ? -4.633 -23.609 -11.797 1 93.06 382 SER A C 1
ATOM 2907 O O . SER A 1 382 ? -4.5 -24.656 -12.422 1 93.06 382 SER A O 1
ATOM 2909 N N . ILE A 1 383 ? -4.312 -23.484 -10.562 1 92.62 383 ILE A N 1
ATOM 2910 C CA . ILE A 1 383 ? -3.682 -24.562 -9.797 1 92.62 383 ILE A CA 1
ATOM 2911 C C . ILE A 1 383 ? -4.652 -25.734 -9.648 1 92.62 383 ILE A C 1
ATOM 2913 O O . ILE A 1 383 ? -4.25 -26.891 -9.727 1 92.62 383 ILE A O 1
ATOM 2917 N N . GLN A 1 384 ? -5.895 -25.438 -9.461 1 92.69 384 GLN A N 1
ATOM 2918 C CA . GLN A 1 384 ? -6.898 -26.5 -9.367 1 92.69 384 GLN A CA 1
ATOM 2919 C C . GLN A 1 384 ? -6.988 -27.281 -10.672 1 92.69 384 GLN A C 1
ATOM 2921 O O . GLN A 1 384 ? -7.082 -28.516 -10.656 1 92.69 384 GLN A O 1
ATOM 2926 N N . THR A 1 385 ? -6.898 -26.578 -11.75 1 93.06 385 THR A N 1
ATOM 2927 C CA . THR A 1 385 ? -6.918 -27.219 -13.062 1 93.06 385 THR A CA 1
ATOM 2928 C C . THR A 1 385 ? -5.691 -28.109 -13.242 1 93.06 385 THR A C 1
ATOM 2930 O O . THR A 1 385 ? -5.809 -29.25 -13.695 1 93.06 385 THR A O 1
ATOM 2933 N N . ILE A 1 386 ? -4.559 -27.641 -12.852 1 93.12 386 ILE A N 1
ATOM 2934 C CA . ILE A 1 386 ? -3.318 -28.391 -12.977 1 93.12 386 ILE A CA 1
ATOM 2935 C C . ILE A 1 386 ? -3.375 -29.625 -12.078 1 93.12 386 ILE A C 1
ATOM 2937 O O . ILE A 1 386 ? -2.98 -30.719 -12.492 1 93.12 386 ILE A O 1
ATOM 2941 N N . SER A 1 387 ? -3.879 -29.422 -10.891 1 94.12 387 SER A N 1
ATOM 2942 C CA . SER A 1 387 ? -4.004 -30.547 -9.961 1 94.12 387 SER A CA 1
ATOM 2943 C C . SER A 1 387 ? -4.898 -31.641 -10.523 1 94.12 387 SER A C 1
ATOM 2945 O O . SER A 1 387 ? -4.547 -32.812 -10.477 1 94.12 387 SER A O 1
ATOM 2947 N N . ALA A 1 388 ? -6.031 -31.266 -11.086 1 94.06 388 ALA A N 1
ATOM 2948 C CA . ALA A 1 388 ? -6.949 -32.219 -11.695 1 94.06 388 ALA A CA 1
ATOM 2949 C C . ALA A 1 388 ? -6.289 -32.969 -12.859 1 94.06 388 ALA A C 1
ATOM 2951 O O . ALA A 1 388 ? -6.418 -34.188 -12.992 1 94.06 388 ALA A O 1
ATOM 2952 N N . SER A 1 389 ? -5.582 -32.188 -13.648 1 94.31 389 SER A N 1
ATOM 2953 C CA . SER A 1 389 ? -4.895 -32.781 -14.797 1 94.31 389 SER A CA 1
ATOM 2954 C C . SER A 1 389 ? -3.787 -33.719 -14.344 1 94.31 389 SER A C 1
ATOM 2956 O O . SER A 1 389 ? -3.574 -34.781 -14.953 1 94.31 389 SER A O 1
ATOM 2958 N N . ALA A 1 390 ? -3.098 -33.406 -13.289 1 93.06 390 ALA A N 1
ATOM 2959 C CA . ALA A 1 390 ? -2.049 -34.25 -12.742 1 93.06 390 ALA A CA 1
ATOM 2960 C C . ALA A 1 390 ? -2.633 -35.562 -12.195 1 93.06 390 ALA A C 1
ATOM 2962 O O . ALA A 1 390 ? -2.043 -36.625 -12.367 1 93.06 390 ALA A O 1
ATOM 2963 N N . GLU A 1 391 ? -3.807 -35.531 -11.594 1 92.94 391 GLU A N 1
ATOM 2964 C CA . GLU A 1 391 ? -4.484 -36.75 -11.109 1 92.94 391 GLU A CA 1
ATOM 2965 C C . GLU A 1 391 ? -4.883 -37.656 -12.273 1 92.94 391 GLU A C 1
ATOM 2967 O O . GLU A 1 391 ? -4.715 -38.875 -12.195 1 92.94 391 GLU A O 1
ATOM 2972 N N . GLU A 1 392 ? -5.375 -37 -13.281 1 93.19 392 GLU A N 1
ATOM 2973 C CA . GLU A 1 392 ? -5.723 -37.75 -14.477 1 93.19 392 GLU A CA 1
ATOM 2974 C C . GLU A 1 392 ? -4.492 -38.438 -15.078 1 93.19 392 GLU A C 1
ATOM 2976 O O . GLU A 1 392 ? -4.555 -39.594 -15.5 1 93.19 392 GLU A O 1
ATOM 2981 N N . GLN A 1 393 ? -3.418 -37.781 -15.07 1 93.38 393 GLN A N 1
ATOM 2982 C CA . GLN A 1 393 ? -2.172 -38.312 -15.602 1 93.38 393 GLN A CA 1
ATOM 2983 C C . GLN A 1 393 ? -1.682 -39.5 -14.766 1 93.38 393 GLN A C 1
ATOM 2985 O O . GLN A 1 393 ? -1.195 -40.5 -15.312 1 93.38 393 GLN A O 1
ATOM 2990 N N . ASN A 1 394 ? -1.833 -39.375 -13.5 1 92.69 394 ASN A N 1
ATOM 2991 C CA . ASN A 1 394 ? -1.456 -40.469 -12.625 1 92.69 394 ASN A CA 1
ATOM 2992 C C . ASN A 1 394 ? -2.273 -41.719 -12.922 1 92.69 394 ASN A C 1
ATOM 2994 O O . ASN A 1 394 ? -1.726 -42.844 -12.977 1 92.69 394 ASN A O 1
ATOM 2998 N N . ALA A 1 395 ? -3.559 -41.562 -13.125 1 92.88 395 ALA A N 1
ATOM 2999 C CA . ALA A 1 395 ? -4.43 -42.688 -13.477 1 92.88 395 ALA A CA 1
ATOM 3000 C C . ALA A 1 395 ? -4.016 -43.281 -14.805 1 92.88 395 ALA A C 1
ATOM 3002 O O . ALA A 1 395 ? -4.016 -44.531 -14.953 1 92.88 395 ALA A O 1
ATOM 3003 N N . SER A 1 396 ? -3.662 -42.406 -15.711 1 93.06 396 SER A N 1
ATOM 3004 C CA . SER A 1 396 ? -3.211 -42.875 -17.016 1 93.06 396 SER A CA 1
ATOM 3005 C C . SER A 1 396 ? -1.935 -43.688 -16.906 1 93.06 396 SER A C 1
ATOM 3007 O O . SER A 1 396 ? -1.778 -44.719 -17.594 1 93.06 396 SER A O 1
ATOM 3009 N N . MET A 1 397 ? -1.041 -43.344 -16 1 91.81 397 MET A N 1
ATOM 3010 C CA . MET A 1 397 ? 0.202 -44.094 -15.805 1 91.81 397 MET A CA 1
ATOM 3011 C C . MET A 1 397 ? -0.072 -45.438 -15.203 1 91.81 397 MET A C 1
ATOM 3013 O O . MET A 1 397 ? 0.604 -46.438 -15.539 1 91.81 397 MET A O 1
ATOM 3017 N N . GLU A 1 398 ? -1.079 -45.594 -14.398 1 92.12 398 GLU A N 1
ATOM 3018 C CA . GLU A 1 398 ? -1.484 -46.875 -13.852 1 92.12 398 GLU A CA 1
ATOM 3019 C C . GLU A 1 398 ? -2.029 -47.812 -14.945 1 92.12 398 GLU A C 1
ATOM 3021 O O . GLU A 1 398 ? -1.747 -49 -14.953 1 92.12 398 GLU A O 1
ATOM 3026 N N . GLU A 1 399 ? -2.748 -47.188 -15.836 1 92.69 399 GLU A N 1
ATOM 3027 C CA . GLU A 1 399 ? -3.285 -47.969 -16.953 1 92.69 399 GLU A CA 1
ATOM 3028 C C . GLU A 1 399 ? -2.17 -48.469 -17.859 1 92.69 399 GLU A C 1
ATOM 3030 O O . GLU A 1 399 ? -2.207 -49.594 -18.312 1 92.69 399 GLU A O 1
ATOM 3035 N N . ILE A 1 400 ? -1.203 -47.594 -18.047 1 92.62 400 ILE A N 1
ATOM 3036 C CA . ILE A 1 400 ? -0.061 -48 -18.875 1 92.62 400 ILE A CA 1
ATOM 3037 C C . ILE A 1 400 ? 0.691 -49.125 -18.188 1 92.62 400 ILE A C 1
ATOM 3039 O O . ILE A 1 400 ? 1.017 -50.125 -18.828 1 92.62 400 ILE A O 1
ATOM 3043 N N . SER A 1 401 ? 0.891 -49.031 -16.938 1 93.06 401 SER A N 1
ATOM 3044 C CA . SER A 1 401 ? 1.577 -50.094 -16.172 1 93.06 401 SER A CA 1
ATOM 3045 C C . SER A 1 401 ? 0.825 -51.406 -16.25 1 93.06 401 SER A C 1
ATOM 3047 O O . SER A 1 401 ? 1.434 -52.469 -16.422 1 93.06 401 SER A O 1
ATOM 3049 N N . SER A 1 402 ? -0.46 -51.375 -16.188 1 93.75 402 SER A N 1
ATOM 3050 C CA . SER A 1 402 ? -1.291 -52.562 -16.281 1 93.75 402 SER A CA 1
ATOM 3051 C C . SER A 1 402 ? -1.186 -53.188 -17.656 1 93.75 402 SER A C 1
ATOM 3053 O O . SER A 1 402 ? -1.06 -54.406 -17.781 1 93.75 402 SER A O 1
ATOM 3055 N N . SER A 1 403 ? -1.261 -52.312 -18.641 1 93.12 403 SER A N 1
ATOM 3056 C CA . SER A 1 403 ? -1.139 -52.781 -20.016 1 93.12 403 SER A CA 1
ATOM 3057 C C . SER A 1 403 ? 0.225 -53.438 -20.25 1 93.12 403 SER A C 1
ATOM 3059 O O . SER A 1 403 ? 0.323 -54.469 -20.922 1 93.12 403 SER A O 1
ATOM 3061 N N . VAL A 1 404 ? 1.234 -52.844 -19.688 1 93.56 404 VAL A N 1
ATOM 3062 C CA . VAL A 1 404 ? 2.594 -53.375 -19.797 1 93.56 404 VAL A CA 1
ATOM 3063 C C . VAL A 1 404 ? 2.686 -54.719 -19.141 1 93.56 404 VAL A C 1
ATOM 3065 O O . VAL A 1 404 ? 3.277 -55.656 -19.688 1 93.56 404 VAL A O 1
ATOM 3068 N N . SER A 1 405 ? 2.109 -54.938 -18.016 1 94.12 405 SER A N 1
ATOM 3069 C CA . SER A 1 405 ? 2.09 -56.219 -17.312 1 94.12 405 SER A CA 1
ATOM 3070 C C . SER A 1 405 ? 1.391 -57.281 -18.141 1 94.12 405 SER A C 1
ATOM 3072 O O . SER A 1 405 ? 1.88 -58.406 -18.25 1 94.12 405 SER A O 1
ATOM 3074 N N . LEU A 1 406 ? 0.324 -56.875 -18.75 1 93.81 406 LEU A N 1
ATOM 3075 C CA . LEU A 1 406 ? -0.41 -57.812 -19.594 1 93.81 406 LEU A CA 1
ATOM 3076 C C . LEU A 1 406 ? 0.44 -58.25 -20.781 1 93.81 406 LEU A C 1
ATOM 3078 O O . LEU A 1 406 ? 0.53 -59.438 -21.094 1 93.81 406 LEU A O 1
ATOM 3082 N N . LEU A 1 407 ? 1.062 -57.281 -21.422 1 93.19 407 LEU A N 1
ATOM 3083 C CA . LEU A 1 407 ? 1.91 -57.562 -22.562 1 93.19 407 LEU A CA 1
ATOM 3084 C C . LEU A 1 407 ? 3.055 -58.5 -22.188 1 93.19 407 LEU A C 1
ATOM 3086 O O . LEU A 1 407 ? 3.367 -59.438 -22.922 1 93.19 407 LEU A O 1
ATOM 3090 N N . ASN A 1 408 ? 3.621 -58.281 -21.062 1 93.81 408 ASN A N 1
ATOM 3091 C CA . ASN A 1 408 ? 4.703 -59.125 -20.562 1 93.81 408 ASN A CA 1
ATOM 3092 C C . ASN A 1 408 ? 4.227 -60.562 -20.297 1 93.81 408 ASN A C 1
ATOM 3094 O O . ASN A 1 408 ? 4.906 -61.531 -20.656 1 93.81 408 ASN A O 1
ATOM 3098 N N . ASN A 1 409 ? 3.084 -60.719 -19.703 1 94.62 409 ASN A N 1
ATOM 3099 C CA . ASN A 1 409 ? 2.516 -62.031 -19.453 1 94.62 409 ASN A CA 1
ATOM 3100 C C . ASN A 1 409 ? 2.217 -62.781 -20.734 1 94.62 409 ASN A C 1
ATOM 3102 O O . ASN A 1 409 ? 2.496 -63.969 -20.844 1 94.62 409 ASN A O 1
ATOM 3106 N N . LEU A 1 410 ? 1.679 -62.031 -21.672 1 90.75 410 LEU A N 1
ATOM 3107 C CA . LEU A 1 410 ? 1.376 -62.625 -22.969 1 90.75 410 LEU A CA 1
ATOM 3108 C C . LEU A 1 410 ? 2.65 -63.094 -23.656 1 90.75 410 LEU A C 1
ATOM 3110 O O . LEU A 1 410 ? 2.684 -64.188 -24.203 1 90.75 410 LEU A O 1
ATOM 3114 N N . ALA A 1 411 ? 3.621 -62.281 -23.609 1 92.5 411 ALA A N 1
ATOM 3115 C CA . ALA A 1 411 ? 4.906 -62.625 -24.203 1 92.5 411 ALA A CA 1
ATOM 3116 C C . ALA A 1 411 ? 5.523 -63.844 -23.531 1 92.5 411 ALA A C 1
ATOM 3118 O O . ALA A 1 411 ? 6.027 -64.75 -24.188 1 92.5 411 ALA A O 1
ATOM 3119 N N . GLN A 1 412 ? 5.453 -63.938 -22.25 1 92.38 412 GLN A N 1
ATOM 3120 C CA . GLN A 1 412 ? 6.008 -65.062 -21.484 1 92.38 412 GLN A CA 1
ATOM 3121 C C . GLN A 1 412 ? 5.25 -66.375 -21.781 1 92.38 412 GLN A C 1
ATOM 3123 O O . GLN A 1 412 ? 5.859 -67.375 -21.969 1 92.38 412 GLN A O 1
ATOM 3128 N N . ASP A 1 413 ? 3.955 -66.188 -21.812 1 92.25 413 ASP A N 1
ATOM 3129 C CA . ASP A 1 413 ? 3.119 -67.375 -22.094 1 92.25 413 ASP A CA 1
ATOM 3130 C C . ASP A 1 413 ? 3.42 -67.938 -23.484 1 92.25 413 ASP A C 1
ATOM 3132 O O . ASP A 1 413 ? 3.592 -69.125 -23.641 1 92.25 413 ASP A O 1
ATOM 3136 N N . LEU A 1 414 ? 3.494 -67.062 -24.406 1 91.5 414 LEU A N 1
ATOM 3137 C CA . LEU A 1 414 ? 3.762 -67.5 -25.781 1 91.5 414 LEU A CA 1
ATOM 3138 C C . LEU A 1 414 ? 5.176 -68.062 -25.906 1 91.5 414 LEU A C 1
ATOM 3140 O O . LEU A 1 414 ? 5.387 -69.062 -26.578 1 91.5 414 LEU A O 1
ATOM 3144 N N . SER A 1 415 ? 6.086 -67.438 -25.281 1 92.62 415 SER A N 1
ATOM 3145 C CA . SER A 1 415 ? 7.457 -67.938 -25.25 1 92.62 415 SER A CA 1
ATOM 3146 C C . SER A 1 415 ? 7.527 -69.312 -24.672 1 92.62 415 SER A C 1
ATOM 3148 O O . SER A 1 415 ? 8.258 -70.188 -25.188 1 92.62 415 SER A O 1
ATOM 3150 N N . GLY A 1 416 ? 6.828 -69.562 -23.594 1 91.06 416 GLY A N 1
ATOM 3151 C CA . GLY A 1 416 ? 6.766 -70.875 -23.016 1 91.06 416 GLY A CA 1
ATOM 3152 C C . GLY A 1 416 ? 6.234 -71.938 -23.969 1 91.06 416 GLY A C 1
ATOM 3153 O O . GLY A 1 416 ? 6.77 -73.062 -24.031 1 91.06 416 GLY A O 1
ATOM 3154 N N . GLU A 1 417 ? 5.258 -71.562 -24.734 1 88.44 417 GLU A N 1
ATOM 3155 C CA . GLU A 1 417 ? 4.688 -72.5 -25.719 1 88.44 417 GLU A CA 1
ATOM 3156 C C . GLU A 1 417 ? 5.668 -72.75 -26.844 1 88.44 417 GLU A C 1
ATOM 3158 O O . GLU A 1 417 ? 5.738 -73.875 -27.359 1 88.44 417 GLU A O 1
ATOM 3163 N N . LEU A 1 418 ? 6.434 -71.75 -27.188 1 90.69 418 LEU A N 1
ATOM 3164 C CA . LEU A 1 418 ? 7.363 -71.875 -28.312 1 90.69 418 LEU A CA 1
ATOM 3165 C C . LEU A 1 418 ? 8.586 -72.688 -27.922 1 90.69 418 LEU A C 1
ATOM 3167 O O . LEU A 1 418 ? 9.227 -73.312 -28.797 1 90.69 418 LEU A O 1
ATOM 3171 N N . GLN A 1 419 ? 8.914 -72.812 -26.703 1 89.69 419 GLN A N 1
ATOM 3172 C CA . GLN A 1 419 ? 10.094 -73.562 -26.219 1 89.69 419 GLN A CA 1
ATOM 3173 C C . GLN A 1 419 ? 9.969 -75.062 -26.453 1 89.69 419 GLN A C 1
ATOM 3175 O O . GLN A 1 419 ? 10.977 -75.75 -26.484 1 89.69 419 GLN A O 1
ATOM 3180 N N . GLN A 1 420 ? 8.781 -75.5 -26.641 1 86.56 420 GLN A N 1
ATOM 3181 C CA . GLN A 1 420 ? 8.555 -76.938 -26.859 1 86.56 420 GLN A CA 1
ATOM 3182 C C . GLN A 1 420 ? 8.984 -77.375 -28.266 1 86.56 420 GLN A C 1
ATOM 3184 O O . GLN A 1 420 ? 9.125 -78.562 -28.562 1 86.56 420 GLN A O 1
ATOM 3189 N N . PHE A 1 421 ? 9.227 -76.438 -29.078 1 88.31 421 PHE A N 1
ATOM 3190 C CA . PHE A 1 421 ? 9.57 -76.688 -30.469 1 88.31 421 PHE A CA 1
ATOM 3191 C C . PHE A 1 421 ? 11.039 -76.375 -30.734 1 88.31 421 PHE A C 1
ATOM 3193 O O . PHE A 1 421 ? 11.547 -75.312 -30.312 1 88.31 421 PHE A O 1
ATOM 3200 N N . LYS A 1 422 ? 11.812 -77.375 -31.25 1 90.44 422 LYS A N 1
ATOM 3201 C CA . LYS A 1 422 ? 13.195 -77.188 -31.672 1 90.44 422 LYS A CA 1
ATOM 3202 C C . LYS A 1 422 ? 13.266 -76.812 -33.156 1 90.44 422 LYS A C 1
ATOM 3204 O O . LYS A 1 422 ? 12.805 -77.625 -34 1 90.44 422 LYS A O 1
ATOM 3209 N N . VAL A 1 423 ? 13.734 -75.688 -33.5 1 84.25 423 VAL A N 1
ATOM 3210 C CA . VAL A 1 423 ? 13.742 -75.25 -34.875 1 84.25 423 VAL A CA 1
ATOM 3211 C C . VAL A 1 423 ? 15.18 -75.188 -35.406 1 84.25 423 VAL A C 1
ATOM 3213 O O . VAL A 1 423 ? 15.414 -75 -36.594 1 84.25 423 VAL A O 1
ATOM 3216 N N . ASN A 1 424 ? 16.281 -75.375 -34.625 1 76.19 424 ASN A N 1
ATOM 3217 C CA . ASN A 1 424 ? 17.688 -75.5 -35.031 1 76.19 424 ASN A CA 1
ATOM 3218 C C . ASN A 1 424 ? 18.25 -76.875 -34.625 1 76.19 424 ASN A C 1
ATOM 3220 O O . ASN A 1 424 ? 17.75 -77.5 -33.688 1 76.19 424 ASN A O 1
ATOM 3224 N N . MET B 1 1 ? 16.797 -106 -30.234 1 25.06 1 MET B N 1
ATOM 3225 C CA . MET B 1 1 ? 16.047 -107.125 -30.75 1 25.06 1 MET B CA 1
ATOM 3226 C C . MET B 1 1 ? 14.734 -106.688 -31.375 1 25.06 1 MET B C 1
ATOM 3228 O O . MET B 1 1 ? 13.891 -106.062 -30.703 1 25.06 1 MET B O 1
ATOM 3232 N N . LYS B 1 2 ? 14.93 -106.188 -32.531 1 49.5 2 LYS B N 1
ATOM 3233 C CA . LYS B 1 2 ? 13.906 -105.562 -33.344 1 49.5 2 LYS B CA 1
ATOM 3234 C C . LYS B 1 2 ? 12.641 -106.375 -33.406 1 49.5 2 LYS B C 1
ATOM 3236 O O . LYS B 1 2 ? 12.672 -107.5 -33.906 1 49.5 2 LYS B O 1
ATOM 3241 N N . THR B 1 3 ? 11.727 -106.312 -32.344 1 41.75 3 THR B N 1
ATOM 3242 C CA . THR B 1 3 ? 10.508 -107.125 -32.094 1 41.75 3 THR B CA 1
ATOM 3243 C C . THR B 1 3 ? 9.688 -107.25 -33.375 1 41.75 3 THR B C 1
ATOM 3245 O O . THR B 1 3 ? 9.469 -106.25 -34.062 1 41.75 3 THR B O 1
ATOM 3248 N N . PHE B 1 4 ? 9.492 -108.312 -33.969 1 50.09 4 PHE B N 1
ATOM 3249 C CA . PHE B 1 4 ? 8.719 -108.75 -35.125 1 50.09 4 PHE B CA 1
ATOM 3250 C C . PHE B 1 4 ? 7.258 -108.312 -34.969 1 50.09 4 PHE B C 1
ATOM 3252 O O . PHE B 1 4 ? 6.559 -108.75 -34.062 1 50.09 4 PHE B O 1
ATOM 3259 N N . ASN B 1 5 ? 6.879 -107.188 -35.312 1 56.62 5 ASN B N 1
ATOM 3260 C CA . ASN B 1 5 ? 5.492 -106.688 -35.281 1 56.62 5 ASN B CA 1
ATOM 3261 C C . ASN B 1 5 ? 4.625 -107.5 -36.25 1 56.62 5 ASN B C 1
ATOM 3263 O O . ASN B 1 5 ? 4.77 -107.375 -37.469 1 56.62 5 ASN B O 1
ATOM 3267 N N . ILE B 1 6 ? 3.957 -108.562 -35.75 1 64.12 6 ILE B N 1
ATOM 3268 C CA . ILE B 1 6 ? 3.084 -109.438 -36.469 1 64.12 6 ILE B CA 1
ATOM 3269 C C . ILE B 1 6 ? 2.062 -108.688 -37.312 1 64.12 6 ILE B C 1
ATOM 3271 O O . ILE B 1 6 ? 1.624 -109.125 -38.344 1 64.12 6 ILE B O 1
ATOM 3275 N N . SER B 1 7 ? 1.793 -107.5 -36.844 1 67.06 7 SER B N 1
ATOM 3276 C CA . SER B 1 7 ? 0.786 -106.75 -37.562 1 67.06 7 SER B CA 1
ATOM 3277 C C . SER B 1 7 ? 1.428 -105.812 -38.562 1 67.06 7 SER B C 1
ATOM 3279 O O . SER B 1 7 ? 0.765 -104.875 -39.094 1 67.06 7 SER B O 1
ATOM 3281 N N . GLY B 1 8 ? 2.682 -106 -38.812 1 74 8 GLY B N 1
ATOM 3282 C CA . GLY B 1 8 ? 3.422 -105.188 -39.719 1 74 8 GLY B CA 1
ATOM 3283 C C . GLY B 1 8 ? 3.162 -105.5 -41.188 1 74 8 GLY B C 1
ATOM 3284 O O . GLY B 1 8 ? 2.436 -106.438 -41.5 1 74 8 GLY B O 1
ATOM 3285 N N . ILE B 1 9 ? 3.586 -104.625 -42.031 1 75.19 9 ILE B N 1
ATOM 3286 C CA . ILE B 1 9 ? 3.43 -104.75 -43.469 1 75.19 9 ILE B CA 1
ATOM 3287 C C . ILE B 1 9 ? 4.16 -106 -43.938 1 75.19 9 ILE B C 1
ATOM 3289 O O . ILE B 1 9 ? 3.686 -106.75 -44.844 1 75.19 9 ILE B O 1
ATOM 3293 N N . GLY B 1 10 ? 5.215 -106.375 -43.125 1 72.94 10 GLY B N 1
ATOM 3294 C CA . GLY B 1 10 ? 5.965 -107.562 -43.5 1 72.94 10 GLY B CA 1
ATOM 3295 C C . GLY B 1 10 ? 5.141 -108.875 -43.438 1 72.94 10 GLY B C 1
ATOM 3296 O O . GLY B 1 10 ? 4.934 -109.5 -44.438 1 72.94 10 GLY B O 1
ATOM 3297 N N . PRO B 1 11 ? 4.629 -109.125 -42.25 1 74 11 PRO B N 1
ATOM 3298 C CA . PRO B 1 11 ? 3.822 -110.312 -42.094 1 74 11 PRO B CA 1
ATOM 3299 C C . PRO B 1 11 ? 2.584 -110.312 -43 1 74 11 PRO B C 1
ATOM 3301 O O . PRO B 1 11 ? 2.156 -111.375 -43.469 1 74 11 PRO B O 1
ATOM 3304 N N . LYS B 1 12 ? 2.01 -109.188 -43.281 1 76.56 12 LYS B N 1
ATOM 3305 C CA . LYS B 1 12 ? 0.85 -109.125 -44.188 1 76.56 12 LYS B CA 1
ATOM 3306 C C . LYS B 1 12 ? 1.22 -109.5 -45.594 1 76.56 12 LYS B C 1
ATOM 3308 O O . LYS B 1 12 ? 0.45 -110.188 -46.281 1 76.56 12 LYS B O 1
ATOM 3313 N N . LEU B 1 13 ? 2.359 -109.125 -45.906 1 74.31 13 LEU B N 1
ATOM 3314 C CA . LEU B 1 13 ? 2.838 -109.438 -47.25 1 74.31 13 LEU B CA 1
ATOM 3315 C C . LEU B 1 13 ? 3.182 -110.938 -47.344 1 74.31 13 LEU B C 1
ATOM 3317 O O . LEU B 1 13 ? 2.924 -111.562 -48.375 1 74.31 13 LEU B O 1
ATOM 3321 N N . ILE B 1 14 ? 3.707 -111.438 -46.281 1 71.81 14 ILE B N 1
ATOM 3322 C CA . ILE B 1 14 ? 4.008 -112.875 -46.25 1 71.81 14 ILE B CA 1
ATOM 3323 C C . ILE B 1 14 ? 2.711 -113.688 -46.344 1 71.81 14 ILE B C 1
ATOM 3325 O O . ILE B 1 14 ? 2.648 -114.688 -47.062 1 71.81 14 ILE B O 1
ATOM 3329 N N . GLY B 1 15 ? 1.712 -113.125 -45.625 1 72.44 15 GLY B N 1
ATOM 3330 C CA . GLY B 1 15 ? 0.421 -113.812 -45.719 1 72.44 15 GLY B CA 1
ATOM 3331 C C . GLY B 1 15 ? -0.147 -113.812 -47.125 1 72.44 15 GLY B C 1
ATOM 3332 O O . GLY B 1 15 ? -0.673 -114.812 -47.594 1 72.44 15 GLY B O 1
ATOM 3333 N N . ALA B 1 16 ? 0.057 -112.75 -47.812 1 73.31 16 ALA B N 1
ATOM 3334 C CA . ALA B 1 16 ? -0.437 -112.625 -49.188 1 73.31 16 ALA B CA 1
ATOM 3335 C C . ALA B 1 16 ? 0.315 -113.562 -50.125 1 73.31 16 ALA B C 1
ATOM 3337 O O . ALA B 1 16 ? -0.282 -114.125 -51.031 1 73.31 16 ALA B O 1
ATOM 3338 N N . ILE B 1 17 ? 1.561 -113.75 -49.812 1 69.62 17 ILE B N 1
ATOM 3339 C CA . ILE B 1 17 ? 2.395 -114.625 -50.625 1 69.62 17 ILE B CA 1
ATOM 3340 C C . ILE B 1 17 ? 1.985 -116.062 -50.406 1 69.62 17 ILE B C 1
ATOM 3342 O O . ILE B 1 17 ? 1.862 -116.875 -51.375 1 69.62 17 ILE B O 1
ATOM 3346 N N . ILE B 1 18 ? 1.677 -116.375 -49.188 1 70 18 ILE B N 1
ATOM 3347 C CA . ILE B 1 18 ? 1.274 -117.688 -48.875 1 70 18 ILE B CA 1
ATOM 3348 C C . ILE B 1 18 ? -0.075 -118 -49.531 1 70 18 ILE B C 1
ATOM 3350 O O . ILE B 1 18 ? -0.256 -119.062 -50.125 1 70 18 ILE B O 1
ATOM 3354 N N . VAL B 1 19 ? -0.899 -117.125 -49.469 1 73.81 19 VAL B N 1
ATOM 3355 C CA . VAL B 1 19 ? -2.221 -117.312 -50.062 1 73.81 19 VAL B CA 1
ATOM 3356 C C . VAL B 1 19 ? -2.096 -117.438 -51.562 1 73.81 19 VAL B C 1
ATOM 3358 O O . VAL B 1 19 ? -2.775 -118.25 -52.188 1 73.81 19 VAL B O 1
ATOM 3361 N N . SER B 1 20 ? -1.17 -116.75 -52.125 1 71.25 20 SER B N 1
ATOM 3362 C CA . SER B 1 20 ? -0.956 -116.812 -53.562 1 71.25 20 SER B CA 1
ATOM 3363 C C . SER B 1 20 ? -0.416 -118.188 -54 1 71.25 20 SER B C 1
ATOM 3365 O O . SER B 1 20 ? -0.82 -118.75 -55.031 1 71.25 20 SER B O 1
ATOM 3367 N N . LEU B 1 21 ? 0.294 -118.688 -53.094 1 65.25 21 LEU B N 1
ATOM 3368 C CA . LEU B 1 21 ? 0.901 -120 -53.375 1 65.25 21 LEU B CA 1
ATOM 3369 C C . LEU B 1 21 ? -0.123 -121.125 -53.25 1 65.25 21 LEU B C 1
ATOM 3371 O O . LEU B 1 21 ? -0.122 -122.062 -54.031 1 65.25 21 LEU B O 1
ATOM 3375 N N . LEU B 1 22 ? -0.884 -120.938 -52.344 1 67.81 22 LEU B N 1
ATOM 3376 C CA . LEU B 1 22 ? -1.883 -121.938 -52.094 1 67.81 22 LEU B CA 1
ATOM 3377 C C . LEU B 1 22 ? -2.943 -122 -53.188 1 67.81 22 LEU B C 1
ATOM 3379 O O . LEU B 1 22 ? -3.451 -123.062 -53.562 1 67.81 22 LEU B O 1
ATOM 3383 N N . ILE B 1 23 ? -3.105 -120.875 -53.75 1 71.81 23 ILE B N 1
ATOM 3384 C CA . ILE B 1 23 ? -4.152 -120.75 -54.75 1 71.81 23 ILE B CA 1
ATOM 3385 C C . ILE B 1 23 ? -3.574 -121.062 -56.125 1 71.81 23 ILE B C 1
ATOM 3387 O O . ILE B 1 23 ? -4.258 -121.688 -56.969 1 71.81 23 ILE B O 1
ATOM 3391 N N . SER B 1 24 ? -2.236 -120.875 -56.312 1 67.06 24 SER B N 1
ATOM 3392 C CA . SER B 1 24 ? -1.615 -121.062 -57.625 1 67.06 24 SER B CA 1
ATOM 3393 C C . SER B 1 24 ? -1.404 -122.562 -57.938 1 67.06 24 SER B C 1
ATOM 3395 O O . SER B 1 24 ? -1.526 -123 -59.062 1 67.06 24 SER B O 1
ATOM 3397 N N . SER B 1 25 ? -1.257 -123.312 -56.844 1 64.69 25 SER B N 1
ATOM 3398 C CA . SER B 1 25 ? -0.914 -124.75 -57.031 1 64.69 25 SER B CA 1
ATOM 3399 C C . SER B 1 25 ? -2.104 -125.5 -57.562 1 64.69 25 SER B C 1
ATOM 3401 O O . SER B 1 25 ? -1.996 -126.188 -58.594 1 64.69 25 SER B O 1
ATOM 3403 N N . PRO B 1 26 ? -3.203 -125.438 -56.938 1 65.38 26 PRO B N 1
ATOM 3404 C CA . PRO B 1 26 ? -4.316 -126.188 -57.531 1 65.38 26 PRO B CA 1
ATOM 3405 C C . PRO B 1 26 ? -4.73 -125.688 -58.906 1 65.38 26 PRO B C 1
ATOM 3407 O O . PRO B 1 26 ? -5.117 -126.5 -59.75 1 65.38 26 PRO B O 1
ATOM 3410 N N . ILE B 1 27 ? -4.492 -124.5 -59.25 1 69.75 27 ILE B N 1
ATOM 3411 C CA . ILE B 1 27 ? -4.867 -123.938 -60.531 1 69.75 27 ILE B CA 1
ATOM 3412 C C . ILE B 1 27 ? -3.893 -124.438 -61.625 1 69.75 27 ILE B C 1
ATOM 3414 O O . ILE B 1 27 ? -4.305 -124.812 -62.719 1 69.75 27 ILE B O 1
ATOM 3418 N N . SER B 1 28 ? -2.621 -124.562 -61.25 1 63.62 28 SER B N 1
ATOM 3419 C CA . SER B 1 28 ? -1.604 -125.062 -62.156 1 63.62 28 SER B CA 1
ATOM 3420 C C . SER B 1 28 ? -1.787 -126.562 -62.406 1 63.62 28 SER B C 1
ATOM 3422 O O . SER B 1 28 ? -1.638 -127.062 -63.562 1 63.62 28 SER B O 1
ATOM 3424 N N . ALA B 1 29 ? -2.236 -127.25 -61.344 1 64.94 29 ALA B N 1
ATOM 3425 C CA . ALA B 1 29 ? -2.457 -128.75 -61.5 1 64.94 29 ALA B CA 1
ATOM 3426 C C . ALA B 1 29 ? -3.67 -129 -62.375 1 64.94 29 ALA B C 1
ATOM 3428 O O . ALA B 1 29 ? -3.639 -129.875 -63.219 1 64.94 29 ALA B O 1
ATOM 3429 N N . TYR B 1 30 ? -4.586 -128.25 -62.125 1 68.62 30 TYR B N 1
ATOM 3430 C CA . TYR B 1 30 ? -5.789 -128.375 -62.938 1 68.62 30 TYR B CA 1
ATOM 3431 C C . TYR B 1 30 ? -5.523 -128 -64.375 1 68.62 30 TYR B C 1
ATOM 3433 O O . TYR B 1 30 ? -5.922 -128.75 -65.312 1 68.62 30 TYR B O 1
ATOM 3441 N N . LEU B 1 31 ? -4.727 -127.062 -64.688 1 67.44 31 LEU B N 1
ATOM 3442 C CA . LEU B 1 31 ? -4.418 -126.625 -66.062 1 67.44 31 LEU B CA 1
ATOM 3443 C C . LEU B 1 31 ? -3.475 -127.625 -66.75 1 67.44 31 LEU B C 1
ATOM 3445 O O . LEU B 1 31 ? -3.605 -127.938 -67.938 1 67.44 31 LEU B O 1
ATOM 3449 N N . PHE B 1 32 ? -2.66 -128.25 -65.875 1 63.5 32 PHE B N 1
ATOM 3450 C CA . PHE B 1 32 ? -1.749 -129.25 -66.312 1 63.5 32 PHE B CA 1
ATOM 3451 C C . PHE B 1 32 ? -2.512 -130.5 -66.688 1 63.5 32 PHE B C 1
ATOM 3453 O O . PHE B 1 32 ? -2.197 -131.125 -67.688 1 63.5 32 PHE B O 1
ATOM 3460 N N . SER B 1 33 ? -3.48 -130.875 -65.938 1 67.88 33 SER B N 1
ATOM 3461 C CA . SER B 1 33 ? -4.25 -132.125 -66.25 1 67.88 33 SER B CA 1
ATOM 3462 C C . SER B 1 33 ? -5.027 -131.875 -67.562 1 67.88 33 SER B C 1
ATOM 3464 O O . SER B 1 33 ? -5.285 -132.875 -68.25 1 67.88 33 SER B O 1
ATOM 3466 N N . LEU B 1 34 ? -5.234 -130.75 -67.875 1 66.06 34 LEU B N 1
ATOM 3467 C CA . LEU B 1 34 ? -5.98 -130.5 -69.125 1 66.06 34 LEU B CA 1
ATOM 3468 C C . LEU B 1 34 ? -5.059 -130.5 -70.312 1 66.06 34 LEU B C 1
ATOM 3470 O O . LEU B 1 34 ? -5.48 -130.875 -71.438 1 66.06 34 LEU B O 1
ATOM 3474 N N . ILE B 1 35 ? -3.752 -130.25 -70.125 1 63.62 35 ILE B N 1
ATOM 3475 C CA . ILE B 1 35 ? -2.852 -130.125 -71.25 1 63.62 35 ILE B CA 1
ATOM 3476 C C . ILE B 1 35 ? -1.936 -131.25 -71.375 1 63.62 35 ILE B C 1
ATOM 3478 O O . ILE B 1 35 ? -1.316 -131.5 -72.375 1 63.62 35 ILE B O 1
ATOM 3482 N N . ASP B 1 36 ? -1.912 -132.125 -70.312 1 62.12 36 ASP B N 1
ATOM 3483 C CA . ASP B 1 36 ? -1.037 -133.25 -70.25 1 62.12 36 ASP B CA 1
ATOM 3484 C C . ASP B 1 36 ? -1.298 -134.125 -71.438 1 62.12 36 ASP B C 1
ATOM 3486 O O . ASP B 1 36 ? -0.379 -134.875 -71.938 1 62.12 36 ASP B O 1
ATOM 3490 N N . GLN B 1 37 ? -2.543 -134.25 -71.875 1 62.5 37 GLN B N 1
ATOM 3491 C CA . GLN B 1 37 ? -2.803 -135.125 -73 1 62.5 37 GLN B CA 1
ATOM 3492 C C . GLN B 1 37 ? -2.242 -134.625 -74.312 1 62.5 37 GLN B C 1
ATOM 3494 O O . GLN B 1 37 ? -1.946 -135.375 -75.188 1 62.5 37 GLN B O 1
ATOM 3499 N N . TYR B 1 38 ? -2.008 -133.375 -74.375 1 61.66 38 TYR B N 1
ATOM 3500 C CA . TYR B 1 38 ? -1.699 -132.75 -75.688 1 61.66 38 TYR B CA 1
ATOM 3501 C C . TYR B 1 38 ? -0.26 -132.25 -75.75 1 61.66 38 TYR B C 1
ATOM 3503 O O . TYR B 1 38 ? 0.26 -132 -76.812 1 61.66 38 TYR B O 1
ATOM 3511 N N . VAL B 1 39 ? 0.507 -132.125 -74.562 1 61.62 39 VAL B N 1
ATOM 3512 C CA . VAL B 1 39 ? 1.833 -131.625 -74.625 1 61.62 39 VAL B CA 1
ATOM 3513 C C . VAL B 1 39 ? 2.85 -132.5 -73.938 1 61.62 39 VAL B C 1
ATOM 3515 O O . VAL B 1 39 ? 2.518 -133.25 -73 1 61.62 39 VAL B O 1
ATOM 3518 N N . ALA B 1 40 ? 3.984 -132.75 -74.688 1 63.75 40 ALA B N 1
ATOM 3519 C CA . ALA B 1 40 ? 5.074 -133.625 -74.188 1 63.75 40 ALA B CA 1
ATOM 3520 C C . ALA B 1 40 ? 5.469 -133.25 -72.75 1 63.75 40 ALA B C 1
ATOM 3522 O O . ALA B 1 40 ? 5.34 -132.125 -72.375 1 63.75 40 ALA B O 1
ATOM 3523 N N . ARG B 1 41 ? 5.738 -134.25 -71.875 1 58.75 41 ARG B N 1
ATOM 3524 C CA . ARG B 1 41 ? 5.953 -134.25 -70.438 1 58.75 41 ARG B CA 1
ATOM 3525 C C . ARG B 1 41 ? 6.824 -133.125 -70 1 58.75 41 ARG B C 1
ATOM 3527 O O . ARG B 1 41 ? 6.543 -132.375 -69 1 58.75 41 ARG B O 1
ATOM 3534 N N . ASN B 1 42 ? 7.832 -132.75 -70.812 1 59.66 42 ASN B N 1
ATOM 3535 C CA . ASN B 1 42 ? 8.797 -131.75 -70.438 1 59.66 42 ASN B CA 1
ATOM 3536 C C . ASN B 1 42 ? 8.188 -130.375 -70.562 1 59.66 42 ASN B C 1
ATOM 3538 O O . ASN B 1 42 ? 8.523 -129.5 -69.75 1 59.66 42 ASN B O 1
ATOM 3542 N N . PHE B 1 43 ? 7.258 -130.25 -71.312 1 66.25 43 PHE B N 1
ATOM 3543 C CA . PHE B 1 43 ? 6.672 -128.875 -71.5 1 66.25 43 PHE B CA 1
ATOM 3544 C C . PHE B 1 43 ? 5.613 -128.625 -70.438 1 66.25 43 PHE B C 1
ATOM 3546 O O . PHE B 1 43 ? 5.352 -127.438 -70.188 1 66.25 43 PHE B O 1
ATOM 3553 N N . ALA B 1 44 ? 5.199 -129.625 -69.812 1 63.19 44 ALA B N 1
ATOM 3554 C CA . ALA B 1 44 ? 4.16 -129.5 -68.75 1 63.19 44 ALA B CA 1
ATOM 3555 C C . ALA B 1 44 ? 4.699 -128.75 -67.562 1 63.19 44 ALA B C 1
ATOM 3557 O O . ALA B 1 44 ? 4.004 -127.875 -66.938 1 63.19 44 ALA B O 1
ATOM 3558 N N . VAL B 1 45 ? 5.91 -128.875 -67.25 1 63.53 45 VAL B N 1
ATOM 3559 C CA . VAL B 1 45 ? 6.551 -128.25 -66.125 1 63.53 45 VAL B CA 1
ATOM 3560 C C . VAL B 1 45 ? 6.691 -126.75 -66.375 1 63.53 45 VAL B C 1
ATOM 3562 O O . VAL B 1 45 ? 6.457 -125.938 -65.5 1 63.53 45 VAL B O 1
ATOM 3565 N N . TYR B 1 46 ? 6.855 -126.438 -67.625 1 64.94 46 TYR B N 1
ATOM 3566 C CA . TYR B 1 46 ? 7.043 -125 -68 1 64.94 46 TYR B CA 1
ATOM 3567 C C . TYR B 1 46 ? 5.715 -124.25 -67.938 1 64.94 46 TYR B C 1
ATOM 3569 O O . TYR B 1 46 ? 5.648 -123.125 -67.5 1 64.94 46 TYR B O 1
ATOM 3577 N N . VAL B 1 47 ? 4.762 -125 -68.375 1 67.62 47 VAL B N 1
ATOM 3578 C CA . VAL B 1 47 ? 3.443 -124.375 -68.375 1 67.62 47 VAL B CA 1
ATOM 3579 C C . VAL B 1 47 ? 2.939 -124.188 -66.938 1 67.62 47 VAL B C 1
ATOM 3581 O O . VAL B 1 47 ? 2.402 -123.125 -66.625 1 67.62 47 VAL B O 1
ATOM 3584 N N . ASN B 1 48 ? 3.234 -125.125 -66.062 1 66.12 48 ASN B N 1
ATOM 3585 C CA . ASN B 1 48 ? 2.865 -125 -64.688 1 66.12 48 ASN B CA 1
ATOM 3586 C C . ASN B 1 48 ? 3.623 -123.875 -63.969 1 66.12 48 ASN B C 1
ATOM 3588 O O . ASN B 1 48 ? 3.049 -123.125 -63.188 1 66.12 48 ASN B O 1
ATOM 3592 N N . THR B 1 49 ? 4.832 -123.75 -64.375 1 66.88 49 THR B N 1
ATOM 3593 C CA . THR B 1 49 ? 5.633 -122.688 -63.781 1 66.88 49 THR B CA 1
ATOM 3594 C C . THR B 1 49 ? 5.129 -121.312 -64.25 1 66.88 49 THR B C 1
ATOM 3596 O O . THR B 1 49 ? 5.043 -120.375 -63.438 1 66.88 49 THR B O 1
ATOM 3599 N N . LEU B 1 50 ? 4.656 -121.25 -65.438 1 68 50 LEU B N 1
ATOM 3600 C CA . LEU B 1 50 ? 4.191 -119.938 -66 1 68 50 LEU B CA 1
ATOM 3601 C C . LEU B 1 50 ? 2.857 -119.562 -65.375 1 68 50 LEU B C 1
ATOM 3603 O O . LEU B 1 50 ? 2.652 -118.375 -65.062 1 68 50 LEU B O 1
ATOM 3607 N N . VAL B 1 51 ? 2.029 -120.562 -65.188 1 68.81 51 VAL B N 1
ATOM 3608 C CA . VAL B 1 51 ? 0.71 -120.312 -64.625 1 68.81 51 VAL B CA 1
ATOM 3609 C C . VAL B 1 51 ? 0.846 -119.875 -63.156 1 68.81 51 VAL B C 1
ATOM 3611 O O . VAL B 1 51 ? 0.221 -118.938 -62.688 1 68.81 51 VAL B O 1
ATOM 3614 N N . THR B 1 52 ? 1.743 -120.562 -62.406 1 68 52 THR B N 1
ATOM 3615 C CA . THR B 1 52 ? 1.978 -120.25 -61 1 68 52 THR B CA 1
ATOM 3616 C C . THR B 1 52 ? 2.562 -118.875 -60.844 1 68 52 THR B C 1
ATOM 3618 O O . THR B 1 52 ? 2.18 -118.125 -59.938 1 68 52 THR B O 1
ATOM 3621 N N . LEU B 1 53 ? 3.338 -118.5 -61.781 1 69 53 LEU B N 1
ATOM 3622 C CA . LEU B 1 53 ? 3.961 -117.188 -61.719 1 69 53 LEU B CA 1
ATOM 3623 C C . LEU B 1 53 ? 2.934 -116.062 -61.969 1 69 53 LEU B C 1
ATOM 3625 O O . LEU B 1 53 ? 2.934 -115.062 -61.281 1 69 53 LEU B O 1
ATOM 3629 N N . ILE B 1 54 ? 2.068 -116.25 -62.844 1 71 54 ILE B N 1
ATOM 3630 C CA . ILE B 1 54 ? 1.079 -115.25 -63.188 1 71 54 ILE B CA 1
ATOM 3631 C C . ILE B 1 54 ? 0.088 -115.062 -62.062 1 71 54 ILE B C 1
ATOM 3633 O O . ILE B 1 54 ? -0.23 -113.938 -61.656 1 71 54 ILE B O 1
ATOM 3637 N N . VAL B 1 55 ? -0.275 -116.188 -61.438 1 70.38 55 VAL B N 1
ATOM 3638 C CA . VAL B 1 55 ? -1.268 -116.125 -60.375 1 70.38 55 VAL B CA 1
ATOM 3639 C C . VAL B 1 55 ? -0.657 -115.5 -59.125 1 70.38 55 VAL B C 1
ATOM 3641 O O . VAL B 1 55 ? -1.256 -114.625 -58.531 1 70.38 55 VAL B O 1
ATOM 3644 N N . THR B 1 56 ? 0.553 -115.875 -58.812 1 69.5 56 THR B N 1
ATOM 3645 C CA . THR B 1 56 ? 1.22 -115.312 -57.625 1 69.5 56 THR B CA 1
ATOM 3646 C C . THR B 1 56 ? 1.469 -113.812 -57.781 1 69.5 56 THR B C 1
ATOM 3648 O O . THR B 1 56 ? 1.238 -113.062 -56.844 1 69.5 56 THR B O 1
ATOM 3651 N N . THR B 1 57 ? 1.822 -113.438 -59 1 69.81 57 THR B N 1
ATOM 3652 C CA . THR B 1 57 ? 2.115 -112.062 -59.219 1 69.81 57 THR B CA 1
ATOM 3653 C C . THR B 1 57 ? 0.846 -111.188 -59.125 1 69.81 57 THR B C 1
ATOM 3655 O O . THR B 1 57 ? 0.862 -110.125 -58.531 1 69.81 57 THR B O 1
ATOM 3658 N N . THR B 1 58 ? -0.224 -111.688 -59.625 1 73.88 58 THR B N 1
ATOM 3659 C CA . THR B 1 58 ? -1.476 -110.938 -59.625 1 73.88 58 THR B CA 1
ATOM 3660 C C . THR B 1 58 ? -2.014 -110.812 -58.219 1 73.88 58 THR B C 1
ATOM 3662 O O . THR B 1 58 ? -2.461 -109.688 -57.844 1 73.88 58 THR B O 1
ATOM 3665 N N . ILE B 1 59 ? -1.788 -111.75 -57.375 1 72.62 59 ILE B N 1
ATOM 3666 C CA . ILE B 1 59 ? -2.289 -111.75 -56 1 72.62 59 ILE B CA 1
ATOM 3667 C C . ILE B 1 59 ? -1.452 -110.75 -55.156 1 72.62 59 ILE B C 1
ATOM 3669 O O . ILE B 1 59 ? -1.995 -109.938 -54.406 1 72.62 59 ILE B O 1
ATOM 3673 N N . ILE B 1 60 ? -0.177 -110.75 -55.375 1 71.94 60 ILE B N 1
ATOM 3674 C CA . ILE B 1 60 ? 0.722 -109.875 -54.625 1 71.94 60 ILE B CA 1
ATOM 3675 C C . ILE B 1 60 ? 0.456 -108.438 -55 1 71.94 60 ILE B C 1
ATOM 3677 O O . ILE B 1 60 ? 0.42 -107.562 -54.125 1 71.94 60 ILE B O 1
ATOM 3681 N N . LEU B 1 61 ? 0.176 -108.188 -56.219 1 72.69 61 LEU B N 1
ATOM 3682 C CA . LEU B 1 61 ? -0.067 -106.875 -56.688 1 72.69 61 LEU B CA 1
ATOM 3683 C C . LEU B 1 61 ? -1.358 -106.312 -56.094 1 72.69 61 LEU B C 1
ATOM 3685 O O . LEU B 1 61 ? -1.422 -105.125 -55.719 1 72.69 61 LEU B O 1
ATOM 3689 N N . ILE B 1 62 ? -2.295 -107.125 -55.938 1 78.25 62 ILE B N 1
ATOM 3690 C CA . ILE B 1 62 ? -3.58 -106.688 -55.406 1 78.25 62 ILE B CA 1
ATOM 3691 C C . ILE B 1 62 ? -3.432 -106.375 -53.906 1 78.25 62 ILE B C 1
ATOM 3693 O O . ILE B 1 62 ? -3.916 -105.375 -53.438 1 78.25 62 ILE B O 1
ATOM 3697 N N . PHE B 1 63 ? -2.645 -107.125 -53.281 1 74.94 63 PHE B N 1
ATOM 3698 C CA . PHE B 1 63 ? -2.432 -107 -51.844 1 74.94 63 PHE B CA 1
ATOM 3699 C C . PHE B 1 63 ? -1.618 -105.688 -51.562 1 74.94 63 PHE B C 1
ATOM 3701 O O . PHE B 1 63 ? -1.964 -104.938 -50.688 1 74.94 63 PHE B O 1
ATOM 3708 N N . VAL B 1 64 ? -0.619 -105.562 -52.312 1 74.25 64 VAL B N 1
ATOM 3709 C CA . VAL B 1 64 ? 0.237 -104.375 -52.125 1 74.25 64 VAL B CA 1
ATOM 3710 C C . VAL B 1 64 ? -0.562 -103.125 -52.406 1 74.25 64 VAL B C 1
ATOM 3712 O O . VAL B 1 64 ? -0.422 -102.125 -51.688 1 74.25 64 VAL B O 1
ATOM 3715 N N . ARG B 1 65 ? -1.371 -103.125 -53.312 1 76.31 65 ARG B N 1
ATOM 3716 C CA . ARG B 1 65 ? -2.17 -102 -53.688 1 76.31 65 ARG B CA 1
ATOM 3717 C C . ARG B 1 65 ? -3.129 -101.625 -52.562 1 76.31 65 ARG B C 1
ATOM 3719 O O . ARG B 1 65 ? -3.197 -100.438 -52.156 1 76.31 65 ARG B O 1
ATOM 3726 N N . PHE B 1 66 ? -3.762 -102.5 -51.938 1 80.19 66 PHE B N 1
ATOM 3727 C CA . PHE B 1 66 ? -4.824 -102.25 -51 1 80.19 66 PHE B CA 1
ATOM 3728 C C . PHE B 1 66 ? -4.25 -102.062 -49.594 1 80.19 66 PHE B C 1
ATOM 3730 O O . PHE B 1 66 ? -4.758 -101.188 -48.844 1 80.19 66 PHE B O 1
ATOM 3737 N N . ILE B 1 67 ? -3.105 -102.688 -49.375 1 75.25 67 ILE B N 1
ATOM 3738 C CA . ILE B 1 67 ? -2.605 -102.688 -48 1 75.25 67 ILE B CA 1
ATOM 3739 C C . ILE B 1 67 ? -1.537 -101.625 -47.844 1 75.25 67 ILE B C 1
ATOM 3741 O O . ILE B 1 67 ? -1.407 -101 -46.781 1 75.25 67 ILE B O 1
ATOM 3745 N N . LEU B 1 68 ? -0.885 -101.312 -48.844 1 75.44 68 LEU B N 1
ATOM 3746 C CA . LEU B 1 68 ? 0.253 -100.375 -48.75 1 75.44 68 LEU B CA 1
ATOM 3747 C C . LEU B 1 68 ? 0.004 -99.125 -49.562 1 75.44 68 LEU B C 1
ATOM 3749 O O . LEU B 1 68 ? 0.03 -98 -49 1 75.44 68 LEU B O 1
ATOM 3753 N N . ILE B 1 69 ? -0.361 -99.312 -50.719 1 75.69 69 ILE B N 1
ATOM 3754 C CA . ILE B 1 69 ? -0.395 -98.125 -51.656 1 75.69 69 ILE B CA 1
ATOM 3755 C C . ILE B 1 69 ? -1.567 -97.25 -51.281 1 75.69 69 ILE B C 1
ATOM 3757 O O . ILE B 1 69 ? -1.414 -96 -51.219 1 75.69 69 ILE B O 1
ATOM 3761 N N . ARG B 1 70 ? -2.678 -97.75 -50.938 1 82.44 70 ARG B N 1
ATOM 3762 C CA . ARG B 1 70 ? -3.867 -96.938 -50.688 1 82.44 70 ARG B CA 1
ATOM 3763 C C . ARG B 1 70 ? -3.709 -96.125 -49.406 1 82.44 70 ARG B C 1
ATOM 3765 O O . ARG B 1 70 ? -3.91 -94.875 -49.406 1 82.44 70 ARG B O 1
ATOM 3772 N N . PRO B 1 71 ? -3.27 -96.812 -48.344 1 83.12 71 PRO B N 1
ATOM 3773 C CA . PRO B 1 71 ? -3.086 -96 -47.125 1 83.12 71 PRO B CA 1
ATOM 3774 C C . PRO B 1 71 ? -1.955 -95 -47.219 1 83.12 71 PRO B C 1
ATOM 3776 O O . PRO B 1 71 ? -2.047 -93.875 -46.688 1 83.12 71 PRO B O 1
ATOM 3779 N N . LEU B 1 72 ? -0.965 -95.25 -47.906 1 80.62 72 LEU B N 1
ATOM 3780 C CA . LEU B 1 72 ? 0.156 -94.312 -48.094 1 80.62 72 LEU B CA 1
ATOM 3781 C C . LEU B 1 72 ? -0.274 -93.125 -48.906 1 80.62 72 LEU B C 1
ATOM 3783 O O . LEU B 1 72 ? 0.182 -92 -48.656 1 80.62 72 LEU B O 1
ATOM 3787 N N . ASN B 1 73 ? -1.138 -93.375 -49.844 1 81.81 73 ASN B N 1
ATOM 3788 C CA . ASN B 1 73 ? -1.652 -92.25 -50.625 1 81.81 73 ASN B CA 1
ATOM 3789 C C . ASN B 1 73 ? -2.514 -91.312 -49.812 1 81.81 73 ASN B C 1
ATOM 3791 O O . ASN B 1 73 ? -2.48 -90.125 -50 1 81.81 73 ASN B O 1
ATOM 3795 N N . ARG B 1 74 ? -3.164 -91.938 -48.844 1 86.81 74 ARG B N 1
ATOM 3796 C CA . ARG B 1 74 ? -3.951 -91.062 -47.938 1 86.81 74 ARG B CA 1
ATOM 3797 C C . ARG B 1 74 ? -3.049 -90.188 -47.062 1 86.81 74 ARG B C 1
ATOM 3799 O O . ARG B 1 74 ? -3.322 -89.062 -46.844 1 86.81 74 ARG B O 1
ATOM 3806 N N . LEU B 1 75 ? -2.059 -90.75 -46.531 1 86 75 LEU B N 1
ATOM 3807 C CA . LEU B 1 75 ? -1.08 -90.062 -45.719 1 86 75 LEU B CA 1
ATOM 3808 C C . LEU B 1 75 ? -0.395 -88.938 -46.531 1 86 75 LEU B C 1
ATOM 3810 O O . LEU B 1 75 ? -0.205 -87.812 -46.062 1 86 75 LEU B O 1
ATOM 3814 N N . GLN B 1 76 ? -0.037 -89.312 -47.719 1 83.88 76 GLN B N 1
ATOM 3815 C CA . GLN B 1 76 ? 0.605 -88.375 -48.625 1 83.88 76 GLN B CA 1
ATOM 3816 C C . GLN B 1 76 ? -0.302 -87.188 -48.875 1 83.88 76 GLN B C 1
ATOM 3818 O O . GLN B 1 76 ? 0.152 -86 -48.875 1 83.88 76 GLN B O 1
ATOM 3823 N N . SER B 1 77 ? -1.579 -87.438 -49.125 1 88.44 77 SER B N 1
ATOM 3824 C CA . SER B 1 77 ? -2.537 -86.375 -49.375 1 88.44 77 SER B CA 1
ATOM 3825 C C . SER B 1 77 ? -2.686 -85.438 -48.156 1 88.44 77 SER B C 1
ATOM 3827 O O . SER B 1 77 ? -2.713 -84.25 -48.281 1 88.44 77 SER B O 1
ATOM 3829 N N . ALA B 1 78 ? -2.676 -86.062 -47 1 89.56 78 ALA B N 1
ATOM 3830 C CA . ALA B 1 78 ? -2.809 -85.312 -45.75 1 89.56 78 ALA B CA 1
ATOM 3831 C C . ALA B 1 78 ? -1.584 -84.375 -45.531 1 89.56 78 ALA B C 1
ATOM 3833 O O . ALA B 1 78 ? -1.716 -83.25 -45.188 1 89.56 78 ALA B O 1
ATOM 3834 N N . ILE B 1 79 ? -0.479 -84.938 -45.656 1 86.81 79 ILE B N 1
ATOM 3835 C CA . ILE B 1 79 ? 0.764 -84.188 -45.438 1 86.81 79 ILE B CA 1
ATOM 3836 C C . ILE B 1 79 ? 0.871 -83.062 -46.469 1 86.81 79 ILE B C 1
ATOM 3838 O O . ILE B 1 79 ? 1.311 -81.938 -46.125 1 86.81 79 ILE B O 1
ATOM 3842 N N . ARG B 1 80 ? 0.446 -83.375 -47.688 1 87.56 80 ARG B N 1
ATOM 3843 C CA . ARG B 1 80 ? 0.463 -82.312 -48.719 1 87.56 80 ARG B CA 1
ATOM 3844 C C . ARG B 1 80 ? -0.482 -81.188 -48.375 1 87.56 80 ARG B C 1
ATOM 3846 O O . ARG B 1 80 ? -0.141 -80 -48.562 1 87.56 80 ARG B O 1
ATOM 3853 N N . GLN B 1 81 ? -1.565 -81.5 -47.906 1 90.69 81 GLN B N 1
ATOM 3854 C CA . GLN B 1 81 ? -2.512 -80.5 -47.469 1 90.69 81 GLN B CA 1
ATOM 3855 C C . GLN B 1 81 ? -1.954 -79.688 -46.312 1 90.69 81 GLN B C 1
ATOM 3857 O O . GLN B 1 81 ? -2.076 -78.438 -46.281 1 90.69 81 GLN B O 1
ATOM 3862 N N . ALA B 1 82 ? -1.396 -80.375 -45.375 1 88.5 82 ALA B N 1
ATOM 3863 C CA . ALA B 1 82 ? -0.777 -79.688 -44.25 1 88.5 82 ALA B CA 1
ATOM 3864 C C . ALA B 1 82 ? 0.361 -78.75 -44.719 1 88.5 82 ALA B C 1
ATOM 3866 O O . ALA B 1 82 ? 0.538 -77.688 -44.188 1 88.5 82 ALA B O 1
ATOM 3867 N N . SER B 1 83 ? 1.127 -79.312 -45.625 1 85.62 83 SER B N 1
ATOM 3868 C CA . SER B 1 83 ? 2.24 -78.5 -46.156 1 85.62 83 SER B CA 1
ATOM 3869 C C . SER B 1 83 ? 1.749 -77.25 -46.844 1 85.62 83 SER B C 1
ATOM 3871 O O . SER B 1 83 ? 2.498 -76.25 -46.969 1 85.62 83 SER B O 1
ATOM 3873 N N . LYS B 1 84 ? 0.484 -77.25 -47.344 1 87.88 84 LYS B N 1
ATOM 3874 C CA . LYS B 1 84 ? -0.109 -76.062 -48 1 87.88 84 LYS B CA 1
ATOM 3875 C C . LYS B 1 84 ? -0.819 -75.188 -46.969 1 87.88 84 LYS B C 1
ATOM 3877 O O . LYS B 1 84 ? -1.502 -74.188 -47.344 1 87.88 84 LYS B O 1
ATOM 3882 N N . GLY B 1 85 ? -0.685 -75.625 -45.719 1 87.94 85 GLY B N 1
ATOM 3883 C CA . GLY B 1 85 ? -1.166 -74.75 -44.688 1 87.94 85 GLY B CA 1
ATOM 3884 C C . GLY B 1 85 ? -2.41 -75.25 -43.969 1 87.94 85 GLY B C 1
ATOM 3885 O O . GLY B 1 85 ? -2.873 -74.625 -43 1 87.94 85 GLY B O 1
ATOM 3886 N N . ASP B 1 86 ? -2.977 -76.312 -44.406 1 92.12 86 ASP B N 1
ATOM 3887 C CA . ASP B 1 86 ? -4.172 -76.938 -43.812 1 92.12 86 ASP B CA 1
ATOM 3888 C C . ASP B 1 86 ? -3.809 -77.875 -42.656 1 92.12 86 ASP B C 1
ATOM 3890 O O . ASP B 1 86 ? -3.557 -79.062 -42.875 1 92.12 86 ASP B O 1
ATOM 3894 N N . LEU B 1 87 ? -3.926 -77.25 -41.469 1 89.5 87 LEU B N 1
ATOM 3895 C CA . LEU B 1 87 ? -3.543 -78.062 -40.312 1 89.5 87 LEU B CA 1
ATOM 3896 C C . LEU B 1 87 ? -4.758 -78.75 -39.688 1 89.5 87 LEU B C 1
ATOM 3898 O O . LEU B 1 87 ? -4.641 -79.438 -38.656 1 89.5 87 LEU B O 1
ATOM 3902 N N . SER B 1 88 ? -5.883 -78.75 -40.344 1 91.12 88 SER B N 1
ATOM 3903 C CA . SER B 1 88 ? -7.102 -79.375 -39.844 1 91.12 88 SER B CA 1
ATOM 3904 C C . SER B 1 88 ? -7.238 -80.812 -40.312 1 91.12 88 SER B C 1
ATOM 3906 O O . SER B 1 88 ? -8.125 -81.562 -39.875 1 91.12 88 SER B O 1
ATOM 3908 N N . VAL B 1 89 ? -6.305 -81.188 -41.156 1 89.5 89 VAL B N 1
ATOM 3909 C CA . VAL B 1 89 ? -6.391 -82.5 -41.781 1 89.5 89 VAL B CA 1
ATOM 3910 C C . VAL B 1 89 ? -6.094 -83.562 -40.719 1 89.5 89 VAL B C 1
ATOM 3912 O O . VAL B 1 89 ? -5.238 -83.375 -39.844 1 89.5 89 VAL B O 1
ATOM 3915 N N . THR B 1 90 ? -6.922 -84.688 -40.781 1 88 90 THR B N 1
ATOM 3916 C CA . THR B 1 90 ? -6.719 -85.875 -39.938 1 88 90 THR B CA 1
ATOM 3917 C C . THR B 1 90 ? -6.777 -87.125 -40.75 1 88 90 THR B C 1
ATOM 3919 O O . THR B 1 90 ? -7.527 -87.188 -41.75 1 88 90 THR B O 1
ATOM 3922 N N . ILE B 1 91 ? -5.938 -88.125 -40.688 1 84.5 91 ILE B N 1
ATOM 3923 C CA . ILE B 1 91 ? -5.875 -89.375 -41.469 1 84.5 91 ILE B CA 1
ATOM 3924 C C . ILE B 1 91 ? -6.664 -90.438 -40.75 1 84.5 91 ILE B C 1
ATOM 3926 O O . ILE B 1 91 ? -7.246 -91.312 -41.406 1 84.5 91 ILE B O 1
ATOM 3930 N N . GLN B 1 92 ? -7.203 -90.438 -39.656 1 75.06 92 GLN B N 1
ATOM 3931 C CA . GLN B 1 92 ? -7.922 -91.438 -38.875 1 75.06 92 GLN B CA 1
ATOM 3932 C C . GLN B 1 92 ? -7.625 -92.812 -39.344 1 75.06 92 GLN B C 1
ATOM 3934 O O . GLN B 1 92 ? -8.461 -93.438 -40.031 1 75.06 92 GLN B O 1
ATOM 3939 N N . ASN B 1 93 ? -6.309 -93.25 -39.438 1 74.81 93 ASN B N 1
ATOM 3940 C CA . ASN B 1 93 ? -5.949 -94.625 -39.844 1 74.81 93 ASN B CA 1
ATOM 3941 C C . ASN B 1 93 ? -5.848 -95.562 -38.656 1 74.81 93 ASN B C 1
ATOM 3943 O O . ASN B 1 93 ? -5.051 -95.312 -37.75 1 74.81 93 ASN B O 1
ATOM 3947 N N . ALA B 1 94 ? -6.805 -96.625 -38.625 1 72.88 94 ALA B N 1
ATOM 3948 C CA . ALA B 1 94 ? -6.965 -97.562 -37.5 1 72.88 94 ALA B CA 1
ATOM 3949 C C . ALA B 1 94 ? -6.016 -98.75 -37.625 1 72.88 94 ALA B C 1
ATOM 3951 O O . ALA B 1 94 ? -5.93 -99.562 -36.719 1 72.88 94 ALA B O 1
ATOM 3952 N N . SER B 1 95 ? -5.156 -98.625 -38.656 1 77 95 SER B N 1
ATOM 3953 C CA . SER B 1 95 ? -4.281 -99.75 -38.844 1 77 95 SER B CA 1
ATOM 3954 C C . SER B 1 95 ? -3.15 -99.75 -37.812 1 77 95 SER B C 1
ATOM 3956 O O . SER B 1 95 ? -2.713 -98.688 -37.375 1 77 95 SER B O 1
ATOM 3958 N N . LYS B 1 96 ? -2.752 -100.938 -37.312 1 80.75 96 LYS B N 1
ATOM 3959 C CA . LYS B 1 96 ? -1.697 -101.125 -36.312 1 80.75 96 LYS B CA 1
ATOM 3960 C C . LYS B 1 96 ? -0.344 -101.375 -36.969 1 80.75 96 LYS B C 1
ATOM 3962 O O . LYS B 1 96 ? 0.639 -101.625 -36.281 1 80.75 96 LYS B O 1
ATOM 3967 N N . ASP B 1 97 ? -0.299 -101.125 -38.25 1 78.5 97 ASP B N 1
ATOM 3968 C CA . ASP B 1 97 ? 0.968 -101.375 -38.969 1 78.5 97 ASP B CA 1
ATOM 3969 C C . ASP B 1 97 ? 1.778 -100.062 -39.031 1 78.5 97 ASP B C 1
ATOM 3971 O O . ASP B 1 97 ? 1.481 -99.125 -38.344 1 78.5 97 ASP B O 1
ATOM 3975 N N . GLU B 1 98 ? 2.916 -100.125 -39.875 1 78.44 98 GLU B N 1
ATOM 3976 C CA . GLU B 1 98 ? 3.832 -99 -39.969 1 78.44 98 GLU B CA 1
ATOM 3977 C C . GLU B 1 98 ? 3.113 -97.75 -40.5 1 78.44 98 GLU B C 1
ATOM 3979 O O . GLU B 1 98 ? 3.391 -96.625 -40.062 1 78.44 98 GLU B O 1
ATOM 3984 N N . ILE B 1 99 ? 2.141 -97.875 -41.312 1 80.19 99 ILE B N 1
ATOM 3985 C CA . ILE B 1 99 ? 1.402 -96.75 -41.875 1 80.19 99 ILE B CA 1
ATOM 3986 C C . ILE B 1 99 ? 0.444 -96.188 -40.844 1 80.19 99 ILE B C 1
ATOM 3988 O O . ILE B 1 99 ? 0.253 -94.938 -40.75 1 80.19 99 ILE B O 1
ATOM 3992 N N . GLY B 1 100 ? -0.142 -97.062 -40.062 1 83.38 100 GLY B N 1
ATOM 3993 C CA . GLY B 1 100 ? -0.997 -96.625 -38.969 1 83.38 100 GLY B CA 1
ATOM 3994 C C . GLY B 1 100 ? -0.262 -95.812 -37.906 1 83.38 100 GLY B C 1
ATOM 3995 O O . GLY B 1 100 ? -0.757 -94.75 -37.469 1 83.38 100 GLY B O 1
ATOM 3996 N N . GLN B 1 101 ? 0.955 -96.188 -37.562 1 83.25 101 GLN B N 1
ATOM 3997 C CA . GLN B 1 101 ? 1.776 -95.5 -36.594 1 83.25 101 GLN B CA 1
ATOM 3998 C C . GLN B 1 101 ? 2.191 -94.125 -37.156 1 83.25 101 GLN B C 1
ATOM 4000 O O . GLN B 1 101 ? 2.221 -93.125 -36.406 1 83.25 101 GLN B O 1
ATOM 4005 N N . LEU B 1 102 ? 2.436 -94.062 -38.375 1 82.81 102 LEU B N 1
ATOM 4006 C CA . LEU B 1 102 ? 2.783 -92.812 -39.031 1 82.81 102 LEU B CA 1
ATOM 4007 C C . LEU B 1 102 ? 1.602 -91.875 -39.031 1 82.81 102 LEU B C 1
ATOM 4009 O O . LEU B 1 102 ? 1.772 -90.625 -38.75 1 82.81 102 LEU B O 1
ATOM 4013 N N . SER B 1 103 ? 0.458 -92.375 -39.344 1 88.12 103 SER B N 1
ATOM 4014 C CA . SER B 1 103 ? -0.754 -91.562 -39.375 1 88.12 103 SER B CA 1
ATOM 4015 C C . SER B 1 103 ? -1.06 -91 -37.969 1 88.12 103 SER B C 1
ATOM 4017 O O . SER B 1 103 ? -1.432 -89.812 -37.875 1 88.12 103 SER B O 1
ATOM 4019 N N . MET B 1 104 ? -0.79 -91.75 -36.875 1 87.44 104 MET B N 1
ATOM 4020 C CA . MET B 1 104 ? -1.04 -91.312 -35.531 1 87.44 104 MET B CA 1
ATOM 4021 C C . MET B 1 104 ? -0.053 -90.25 -35.125 1 87.44 104 MET B C 1
ATOM 4023 O O . MET B 1 104 ? -0.439 -89.25 -34.5 1 87.44 104 MET B O 1
ATOM 4027 N N . ALA B 1 105 ? 1.168 -90.438 -35.5 1 84.5 105 ALA B N 1
ATOM 4028 C CA . ALA B 1 105 ? 2.191 -89.5 -35.188 1 84.5 105 ALA B CA 1
ATOM 4029 C C . ALA B 1 105 ? 1.905 -88.125 -35.906 1 84.5 105 ALA B C 1
ATOM 4031 O O . ALA B 1 105 ? 2.09 -87.062 -35.344 1 84.5 105 ALA B O 1
ATOM 4032 N N . PHE B 1 106 ? 1.513 -88.25 -37.094 1 87.19 106 PHE B N 1
ATOM 4033 C CA . PHE B 1 106 ? 1.156 -87.062 -37.875 1 87.19 106 PHE B CA 1
ATOM 4034 C C . PHE B 1 106 ? -0.021 -86.312 -37.25 1 87.19 106 PHE B C 1
ATOM 4036 O O . PHE B 1 106 ? 0.019 -85.062 -37.062 1 87.19 106 PHE B O 1
ATOM 4043 N N . ASP B 1 107 ? -1.014 -87.062 -36.844 1 90 107 ASP B N 1
ATOM 4044 C CA . ASP B 1 107 ? -2.197 -86.438 -36.25 1 90 107 ASP B CA 1
ATOM 4045 C C . ASP B 1 107 ? -1.845 -85.75 -34.938 1 90 107 ASP B C 1
ATOM 4047 O O . ASP B 1 107 ? -2.363 -84.688 -34.656 1 90 107 ASP B O 1
ATOM 4051 N N . GLU B 1 108 ? -0.937 -86.312 -34.125 1 87.75 108 GLU B N 1
ATOM 4052 C CA . GLU B 1 108 ? -0.485 -85.688 -32.906 1 87.75 108 GLU B CA 1
ATOM 4053 C C . GLU B 1 108 ? 0.282 -84.375 -33.188 1 87.75 108 GLU B C 1
ATOM 4055 O O . GLU B 1 108 ? 0.078 -83.375 -32.5 1 87.75 108 GLU B O 1
ATOM 4060 N N . MET B 1 109 ? 1.067 -84.375 -34.125 1 85.94 109 MET B N 1
ATOM 4061 C CA . MET B 1 109 ? 1.818 -83.188 -34.531 1 85.94 109 MET B CA 1
ATOM 4062 C C . MET B 1 109 ? 0.877 -82.125 -34.969 1 85.94 109 MET B C 1
ATOM 4064 O O . MET B 1 109 ? 1.051 -80.938 -34.594 1 85.94 109 MET B O 1
ATOM 4068 N N . MET B 1 110 ? -0.043 -82.5 -35.812 1 90.06 110 MET B N 1
ATOM 4069 C CA . MET B 1 110 ? -1.013 -81.5 -36.312 1 90.06 110 MET B CA 1
ATOM 4070 C C . MET B 1 110 ? -1.798 -80.875 -35.156 1 90.06 110 MET B C 1
ATOM 4072 O O . MET B 1 110 ? -2.062 -79.688 -35.156 1 90.06 110 MET B O 1
ATOM 4076 N N . LYS B 1 111 ? -2.092 -81.688 -34.156 1 90.06 111 LYS B N 1
ATOM 4077 C CA . LYS B 1 111 ? -2.816 -81.188 -32.969 1 90.06 111 LYS B CA 1
ATOM 4078 C C . LYS B 1 111 ? -1.995 -80.188 -32.219 1 90.06 111 LYS B C 1
ATOM 4080 O O . LYS B 1 111 ? -2.504 -79.125 -31.844 1 90.06 111 LYS B O 1
ATOM 4085 N N . ASP B 1 112 ? -0.768 -80.438 -31.969 1 87.31 112 ASP B N 1
ATOM 4086 C CA . ASP B 1 112 ? 0.123 -79.5 -31.25 1 87.31 112 ASP B CA 1
ATOM 4087 C C . ASP B 1 112 ? 0.344 -78.25 -32.031 1 87.31 112 ASP B C 1
ATOM 4089 O O . ASP B 1 112 ? 0.35 -77.125 -31.438 1 87.31 112 ASP B O 1
ATOM 4093 N N . LEU B 1 113 ? 0.422 -78.312 -33.25 1 87.81 113 LEU B N 1
ATOM 4094 C CA . LEU B 1 113 ? 0.629 -77.125 -34.094 1 87.81 113 LEU B CA 1
ATOM 4095 C C . LEU B 1 113 ? -0.629 -76.25 -34.156 1 87.81 113 LEU B C 1
ATOM 4097 O O . LEU B 1 113 ? -0.549 -75 -34.125 1 87.81 113 LEU B O 1
ATOM 4101 N N . ARG B 1 114 ? -1.765 -77 -34.281 1 92.88 114 ARG B N 1
ATOM 4102 C CA . ARG B 1 114 ? -3.025 -76.25 -34.25 1 92.88 114 ARG B CA 1
ATOM 4103 C C . ARG B 1 114 ? -3.17 -75.5 -32.938 1 92.88 114 ARG B C 1
ATOM 4105 O O . ARG B 1 114 ? -3.564 -74.312 -32.969 1 92.88 114 ARG B O 1
ATOM 4112 N N . HIS B 1 115 ? -2.725 -76.125 -31.891 1 90.62 115 HIS B N 1
ATOM 4113 C CA . HIS B 1 115 ? -2.785 -75.438 -30.578 1 90.62 115 HIS B CA 1
ATOM 4114 C C . HIS B 1 115 ? -1.872 -74.25 -30.531 1 90.62 115 HIS B C 1
ATOM 4116 O O . HIS B 1 115 ? -2.271 -73.188 -30.031 1 90.62 115 HIS B O 1
ATOM 4122 N N . LEU B 1 116 ? -0.769 -74.25 -31.031 1 87.25 116 LEU B N 1
ATOM 4123 C CA . LEU B 1 116 ? 0.186 -73.188 -31.031 1 87.25 116 LEU B CA 1
ATOM 4124 C C . LEU B 1 116 ? -0.331 -72 -31.891 1 87.25 116 LEU B C 1
ATOM 4126 O O . LEU B 1 116 ? -0.239 -70.875 -31.484 1 87.25 116 LEU B O 1
ATOM 4130 N N . ILE B 1 117 ? -0.812 -72.312 -33.062 1 90.62 117 ILE B N 1
ATOM 4131 C CA . ILE B 1 117 ? -1.312 -71.312 -33.969 1 90.62 117 ILE B CA 1
ATOM 4132 C C . ILE B 1 117 ? -2.504 -70.562 -33.312 1 90.62 117 ILE B C 1
ATOM 4134 O O . ILE B 1 117 ? -2.604 -69.375 -33.375 1 90.62 117 ILE B O 1
ATOM 4138 N N . LEU B 1 118 ? -3.355 -71.375 -32.656 1 92.38 118 LEU B N 1
ATOM 4139 C CA . LEU B 1 118 ? -4.504 -70.812 -31.969 1 92.38 118 LEU B CA 1
ATOM 4140 C C . LEU B 1 118 ? -4.059 -69.875 -30.844 1 92.38 118 LEU B C 1
ATOM 4142 O O . LEU B 1 118 ? -4.578 -68.75 -30.688 1 92.38 118 LEU B O 1
ATOM 4146 N N . LYS B 1 119 ? -3.123 -70.312 -30.125 1 90 119 LYS B N 1
ATOM 4147 C CA . LYS B 1 119 ? -2.598 -69.5 -29.031 1 90 119 LYS B CA 1
ATOM 4148 C C . LYS B 1 119 ? -1.904 -68.25 -29.547 1 90 119 LYS B C 1
ATOM 4150 O O . LYS B 1 119 ? -2.055 -67.188 -28.969 1 90 119 LYS B O 1
ATOM 4155 N N . THR B 1 120 ? -1.136 -68.312 -30.531 1 91.81 120 THR B N 1
ATOM 4156 C CA . THR B 1 120 ? -0.459 -67.188 -31.125 1 91.81 120 THR B CA 1
ATOM 4157 C C . THR B 1 120 ? -1.471 -66.188 -31.656 1 91.81 120 THR B C 1
ATOM 4159 O O . THR B 1 120 ? -1.32 -65 -31.453 1 91.81 120 THR B O 1
ATOM 4162 N N . ASN B 1 121 ? -2.5 -66.75 -32.312 1 93 121 ASN B N 1
ATOM 4163 C CA . ASN B 1 121 ? -3.568 -65.875 -32.781 1 93 121 ASN B CA 1
ATOM 4164 C C . ASN B 1 121 ? -4.23 -65.125 -31.641 1 93 121 ASN B C 1
ATOM 4166 O O . ASN B 1 121 ? -4.496 -63.906 -31.75 1 93 121 ASN B O 1
ATOM 4170 N N . GLN B 1 122 ? -4.418 -65.75 -30.562 1 91.19 122 GLN B N 1
ATOM 4171 C CA . GLN B 1 122 ? -5 -65.125 -29.391 1 91.19 122 GLN B CA 1
ATOM 4172 C C . GLN B 1 122 ? -4.074 -64.062 -28.828 1 91.19 122 GLN B C 1
ATOM 4174 O O . GLN B 1 122 ? -4.527 -62.969 -28.484 1 91.19 122 GLN B O 1
ATOM 4179 N N . THR B 1 123 ? -2.857 -64.375 -28.781 1 91.19 123 THR B N 1
ATOM 4180 C CA . THR B 1 123 ? -1.871 -63.406 -28.281 1 91.19 123 THR B CA 1
ATOM 4181 C C . THR B 1 123 ? -1.803 -62.156 -29.172 1 91.19 123 THR B C 1
ATOM 4183 O O . THR B 1 123 ? -1.73 -61.031 -28.672 1 91.19 123 THR B O 1
ATOM 4186 N N . VAL B 1 124 ? -1.782 -62.375 -30.453 1 94.06 124 VAL B N 1
ATOM 4187 C CA . VAL B 1 124 ? -1.771 -61.25 -31.406 1 94.06 124 VAL B CA 1
ATOM 4188 C C . VAL B 1 124 ? -2.99 -60.375 -31.188 1 94.06 124 VAL B C 1
ATOM 4190 O O . VAL B 1 124 ? -2.877 -59.125 -31.188 1 94.06 124 VAL B O 1
ATOM 4193 N N . GLY B 1 125 ? -4.133 -60.969 -30.953 1 93.56 125 GLY B N 1
ATOM 4194 C CA . GLY B 1 125 ? -5.332 -60.219 -30.656 1 93.56 125 GLY B CA 1
ATOM 4195 C C . GLY B 1 125 ? -5.207 -59.406 -29.375 1 93.56 125 GLY B C 1
ATOM 4196 O O . GLY B 1 125 ? -5.586 -58.219 -29.344 1 93.56 125 GLY B O 1
ATOM 4197 N N . GLU B 1 126 ? -4.652 -59.969 -28.391 1 92.56 126 GLU B N 1
ATOM 4198 C CA . GLU B 1 126 ? -4.496 -59.281 -27.094 1 92.56 126 GLU B CA 1
ATOM 4199 C C . GLU B 1 126 ? -3.475 -58.156 -27.188 1 92.56 126 GLU B C 1
ATOM 4201 O O . GLU B 1 126 ? -3.658 -57.094 -26.594 1 92.56 126 GLU B O 1
ATOM 4206 N N . VAL B 1 127 ? -2.408 -58.406 -27.938 1 92.56 127 VAL B N 1
ATOM 4207 C CA . VAL B 1 127 ? -1.41 -57.344 -28.156 1 92.56 127 VAL B CA 1
ATOM 4208 C C . VAL B 1 127 ? -2.037 -56.188 -28.906 1 92.56 127 VAL B C 1
ATOM 4210 O O . VAL B 1 127 ? -1.831 -55.031 -28.531 1 92.56 127 VAL B O 1
ATOM 4213 N N . THR B 1 128 ? -2.799 -56.469 -29.875 1 93.81 128 THR B N 1
ATOM 4214 C CA . THR B 1 128 ? -3.492 -55.438 -30.641 1 93.81 128 THR B CA 1
ATOM 4215 C C . THR B 1 128 ? -4.445 -54.656 -29.734 1 93.81 128 THR B C 1
ATOM 4217 O O . THR B 1 128 ? -4.48 -53.406 -29.781 1 93.81 128 THR B O 1
ATOM 4220 N N . GLY B 1 129 ? -5.18 -55.312 -28.906 1 93.81 129 GLY B N 1
ATOM 4221 C CA . GLY B 1 129 ? -6.066 -54.656 -27.969 1 93.81 129 GLY B CA 1
ATOM 4222 C C . GLY B 1 129 ? -5.332 -53.781 -26.984 1 93.81 129 GLY B C 1
ATOM 4223 O O . GLY B 1 129 ? -5.734 -52.625 -26.75 1 93.81 129 GLY B O 1
ATOM 4224 N N . SER B 1 130 ? -4.309 -54.25 -26.422 1 92.69 130 SER B N 1
ATOM 4225 C CA . SER B 1 130 ? -3.508 -53.469 -25.484 1 92.69 130 SER B CA 1
ATOM 4226 C C . SER B 1 130 ? -2.885 -52.25 -26.156 1 92.69 130 SER B C 1
ATOM 4228 O 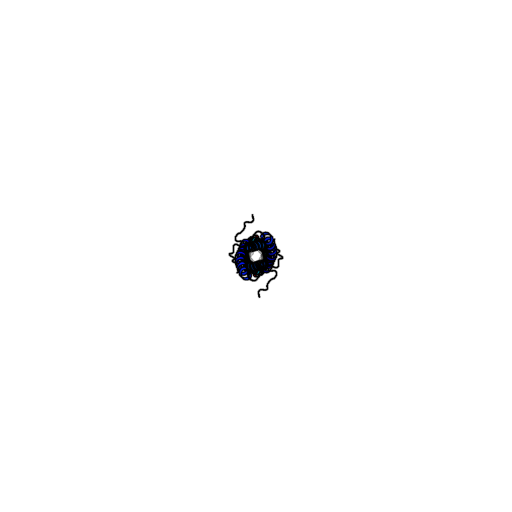O . SER B 1 130 ? -2.824 -51.156 -25.578 1 92.69 130 SER B O 1
ATOM 4230 N N . SER B 1 131 ? -2.383 -52.438 -27.344 1 93.94 131 SER B N 1
ATOM 4231 C CA . SER B 1 131 ? -1.809 -51.312 -28.109 1 93.94 131 SER B CA 1
ATOM 4232 C C . SER B 1 131 ? -2.84 -50.219 -28.359 1 93.94 131 SER B C 1
ATOM 4234 O O . SER B 1 131 ? -2.537 -49.031 -28.234 1 93.94 131 SER B O 1
ATOM 4236 N N . ASN B 1 132 ? -4.047 -50.594 -28.656 1 93.62 132 ASN B N 1
ATOM 4237 C CA . ASN B 1 132 ? -5.117 -49.656 -28.859 1 93.62 132 ASN B CA 1
ATOM 4238 C C . ASN B 1 132 ? -5.457 -48.906 -27.578 1 93.62 132 ASN B C 1
ATOM 4240 O O . ASN B 1 132 ? -5.68 -47.688 -27.609 1 93.62 132 ASN B O 1
ATOM 4244 N N . GLN B 1 133 ? -5.441 -49.594 -26.562 1 92.81 133 GLN B N 1
ATOM 4245 C CA . GLN B 1 133 ? -5.684 -48.969 -25.266 1 92.81 133 GLN B CA 1
ATOM 4246 C C . GLN B 1 133 ? -4.574 -47.969 -24.922 1 92.81 133 GLN B C 1
ATOM 4248 O O . GLN B 1 133 ? -4.844 -46.875 -24.453 1 92.81 133 GLN B O 1
ATOM 4253 N N . LEU B 1 134 ? -3.375 -48.375 -25.109 1 93.56 134 LEU B N 1
ATOM 4254 C CA . LEU B 1 134 ? -2.23 -47.5 -24.828 1 93.56 134 LEU B CA 1
ATOM 4255 C C . LEU B 1 134 ? -2.266 -46.25 -25.703 1 93.56 134 LEU B C 1
ATOM 4257 O O . LEU B 1 134 ? -1.916 -45.156 -25.234 1 93.56 134 LEU B O 1
ATOM 4261 N N . ASN B 1 135 ? -2.65 -46.406 -26.906 1 93.88 135 ASN B N 1
ATOM 4262 C CA . ASN B 1 135 ? -2.799 -45.25 -27.781 1 93.88 135 ASN B CA 1
ATOM 4263 C C . ASN B 1 135 ? -3.83 -44.25 -27.25 1 93.88 135 ASN B C 1
ATOM 4265 O O . ASN B 1 135 ? -3.6 -43.031 -27.25 1 93.88 135 ASN B O 1
ATOM 4269 N N . SER B 1 136 ? -4.949 -44.719 -26.797 1 94.06 136 SER B N 1
ATOM 4270 C CA . SER B 1 136 ? -5.988 -43.906 -26.219 1 94.06 136 SER B CA 1
ATOM 4271 C C . SER B 1 136 ? -5.484 -43.156 -24.969 1 94.06 136 SER B C 1
ATOM 4273 O O . SER B 1 136 ? -5.754 -41.969 -24.797 1 94.06 136 SER B O 1
ATOM 4275 N N . VAL B 1 137 ? -4.758 -43.844 -24.156 1 92.69 137 VAL B N 1
ATOM 4276 C CA . VAL B 1 137 ? -4.211 -43.281 -22.938 1 92.69 137 VAL B CA 1
ATOM 4277 C C . VAL B 1 137 ? -3.201 -42.188 -23.281 1 92.69 137 VAL B C 1
ATOM 4279 O O . VAL B 1 137 ? -3.176 -41.125 -22.656 1 92.69 137 VAL B O 1
ATOM 4282 N N . ALA B 1 138 ? -2.355 -42.406 -24.25 1 92.5 138 ALA B N 1
ATOM 4283 C CA . ALA B 1 138 ? -1.377 -41.438 -24.688 1 92.5 138 ALA B CA 1
ATOM 4284 C C . ALA B 1 138 ? -2.064 -40.156 -25.188 1 92.5 138 ALA B C 1
ATOM 4286 O O . ALA B 1 138 ? -1.634 -39.062 -24.891 1 92.5 138 ALA B O 1
ATOM 4287 N N . GLU B 1 139 ? -3.172 -40.344 -25.906 1 92.88 139 GLU B N 1
ATOM 4288 C CA . GLU B 1 139 ? -3.928 -39.188 -26.422 1 92.88 139 GLU B CA 1
ATOM 4289 C C . GLU B 1 139 ? -4.559 -38.375 -25.297 1 92.88 139 GLU B C 1
ATOM 4291 O O . GLU B 1 139 ? -4.5 -37.156 -25.297 1 92.88 139 GLU B O 1
ATOM 4296 N N . GLU B 1 140 ? -5.102 -39.062 -24.422 1 92.31 140 GLU B N 1
ATOM 4297 C CA . GLU B 1 140 ? -5.715 -38.406 -23.266 1 92.31 140 GLU B CA 1
ATOM 4298 C C . GLU B 1 140 ? -4.676 -37.656 -22.453 1 92.31 140 GLU B C 1
ATOM 4300 O O . GLU B 1 140 ? -4.918 -36.531 -22.016 1 92.31 140 GLU B O 1
ATOM 4305 N N . ASN B 1 141 ? -3.547 -38.219 -22.266 1 93 141 ASN B N 1
ATOM 4306 C CA . ASN B 1 141 ? -2.484 -37.594 -21.5 1 93 141 ASN B CA 1
ATOM 4307 C C . ASN B 1 141 ? -1.933 -36.375 -22.234 1 93 141 ASN B C 1
ATOM 4309 O O . ASN B 1 141 ? -1.595 -35.375 -21.594 1 93 141 ASN B O 1
ATOM 4313 N N . SER B 1 142 ? -1.831 -36.5 -23.469 1 93.75 142 SER B N 1
ATOM 4314 C CA . SER B 1 142 ? -1.378 -35.344 -24.266 1 93.75 142 SER B CA 1
ATOM 4315 C C . SER B 1 142 ? -2.311 -34.156 -24.078 1 93.75 142 SER B C 1
ATOM 4317 O O . SER B 1 142 ? -1.853 -33.031 -23.969 1 93.75 142 SER B O 1
ATOM 4319 N N . LYS B 1 143 ? -3.609 -34.375 -24 1 93.94 143 LYS B N 1
ATOM 4320 C CA . LYS B 1 143 ? -4.582 -33.312 -23.766 1 93.94 143 LYS B CA 1
ATOM 4321 C C . LYS B 1 143 ? -4.414 -32.719 -22.359 1 93.94 143 LYS B C 1
ATOM 4323 O O . LYS B 1 143 ? -4.496 -31.5 -22.188 1 93.94 143 LYS B O 1
ATOM 4328 N N . ALA B 1 144 ? -4.195 -33.562 -21.422 1 93.25 144 ALA B N 1
ATOM 4329 C CA . ALA B 1 144 ? -3.977 -33.094 -20.062 1 93.25 144 ALA B CA 1
ATOM 4330 C C . ALA B 1 144 ? -2.727 -32.219 -19.969 1 93.25 144 ALA B C 1
ATOM 4332 O O . ALA B 1 144 ? -2.725 -31.203 -19.266 1 93.25 144 ALA B O 1
ATOM 4333 N N . ILE B 1 145 ? -1.715 -32.625 -20.656 1 93.88 145 ILE B N 1
ATOM 4334 C CA . ILE B 1 145 ? -0.467 -31.859 -20.656 1 93.88 145 ILE B CA 1
ATOM 4335 C C . ILE B 1 145 ? -0.692 -30.5 -21.297 1 93.88 145 ILE B C 1
ATOM 4337 O O . ILE B 1 145 ? -0.146 -29.484 -20.844 1 93.88 145 ILE B O 1
ATOM 4341 N N . GLU B 1 146 ? -1.484 -30.469 -22.312 1 93.81 146 GLU B N 1
ATOM 4342 C CA . GLU B 1 146 ? -1.821 -29.203 -22.969 1 93.81 146 GLU B CA 1
ATOM 4343 C C . GLU B 1 146 ? -2.551 -28.266 -22 1 93.81 146 GLU B C 1
ATOM 4345 O O . GLU B 1 146 ? -2.258 -27.062 -21.953 1 93.81 146 GLU B O 1
ATOM 4350 N N . GLN B 1 147 ? -3.412 -28.797 -21.266 1 92.75 147 GLN B N 1
ATOM 4351 C CA . GLN B 1 147 ? -4.137 -28.016 -20.281 1 92.75 147 GLN B CA 1
ATOM 4352 C C . GLN B 1 147 ? -3.193 -27.484 -19.203 1 92.75 147 GLN B C 1
ATOM 4354 O O . GLN B 1 147 ? -3.311 -26.328 -18.797 1 92.75 147 GLN B O 1
ATOM 4359 N N . ILE B 1 148 ? -2.322 -28.266 -18.781 1 93.19 148 ILE B N 1
ATOM 4360 C CA . ILE B 1 148 ? -1.329 -27.859 -17.797 1 93.19 148 ILE B CA 1
ATOM 4361 C C . ILE B 1 148 ? -0.487 -26.719 -18.359 1 93.19 148 ILE B C 1
ATOM 4363 O O . ILE B 1 148 ? -0.26 -25.703 -17.688 1 93.19 148 ILE B O 1
ATOM 4367 N N . THR B 1 149 ? -0.092 -26.891 -19.562 1 93.88 149 THR B N 1
ATOM 4368 C CA . THR B 1 149 ? 0.759 -25.906 -20.219 1 93.88 149 THR B CA 1
ATOM 4369 C C . THR B 1 149 ? 0.046 -24.547 -20.312 1 93.88 149 THR B C 1
ATOM 4371 O O . THR B 1 149 ? 0.639 -23.516 -20.031 1 93.88 149 THR B O 1
ATOM 4374 N N . TYR B 1 150 ? -1.236 -24.5 -20.594 1 93.62 150 TYR B N 1
ATOM 4375 C CA . TYR B 1 150 ? -2.018 -23.266 -20.672 1 93.62 150 TYR B CA 1
ATOM 4376 C C . TYR B 1 150 ? -2.174 -22.641 -19.281 1 93.62 150 TYR B C 1
ATOM 4378 O O . TYR B 1 150 ? -1.992 -21.438 -19.125 1 93.62 150 TYR B O 1
ATOM 4386 N N . ALA B 1 151 ? -2.475 -23.469 -18.375 1 92.69 151 ALA B N 1
ATOM 4387 C CA . ALA B 1 151 ? -2.682 -22.984 -17.016 1 92.69 151 ALA B CA 1
ATOM 4388 C C . ALA B 1 151 ? -1.397 -22.391 -16.438 1 92.69 151 ALA B C 1
ATOM 4390 O O . ALA B 1 151 ? -1.435 -21.375 -15.75 1 92.69 151 ALA B O 1
ATOM 4391 N N . ILE B 1 152 ? -0.283 -22.969 -16.75 1 92.62 152 ILE B N 1
ATOM 4392 C CA . ILE B 1 152 ? 1.01 -22.5 -16.25 1 92.62 152 ILE B CA 1
ATOM 4393 C C . ILE B 1 152 ? 1.336 -21.141 -16.859 1 92.62 152 ILE B C 1
ATOM 4395 O O . ILE B 1 152 ? 1.929 -20.281 -16.203 1 92.62 152 ILE B O 1
ATOM 4399 N N . GLN B 1 153 ? 0.963 -21 -18.078 1 92.69 153 GLN B N 1
ATOM 4400 C CA . GLN B 1 153 ? 1.193 -19.719 -18.734 1 92.69 153 GLN B CA 1
ATOM 4401 C C . GLN B 1 153 ? 0.398 -18.609 -18.062 1 92.69 153 GLN B C 1
ATOM 4403 O O . GLN B 1 153 ? 0.909 -17.5 -17.859 1 92.69 153 GLN B O 1
ATOM 4408 N N . ASP B 1 154 ? -0.744 -18.906 -17.688 1 92.81 154 ASP B N 1
ATOM 4409 C CA . ASP B 1 154 ? -1.588 -17.953 -16.984 1 92.81 154 ASP B CA 1
ATOM 4410 C C . ASP B 1 154 ? -0.976 -17.562 -15.641 1 92.81 154 ASP B C 1
ATOM 4412 O O . ASP B 1 154 ? -0.904 -16.375 -15.297 1 92.81 154 ASP B O 1
ATOM 4416 N N . VAL B 1 155 ? -0.523 -18.484 -14.93 1 92.06 155 VAL B N 1
ATOM 4417 C CA . VAL B 1 155 ? 0.06 -18.25 -13.609 1 92.06 155 VAL B CA 1
ATOM 4418 C C . VAL B 1 155 ? 1.34 -17.422 -13.758 1 92.06 155 VAL B C 1
ATOM 4420 O O . VAL B 1 155 ? 1.598 -16.516 -12.969 1 92.06 155 VAL B O 1
ATOM 4423 N N . ASN B 1 156 ? 2.109 -17.781 -14.75 1 94.19 156 ASN B N 1
ATOM 4424 C CA . ASN B 1 156 ? 3.346 -17.047 -14.992 1 94.19 156 ASN B CA 1
ATOM 4425 C C . ASN B 1 156 ? 3.076 -15.578 -15.312 1 94.19 156 ASN B C 1
ATOM 4427 O O . ASN B 1 156 ? 3.723 -14.695 -14.75 1 94.19 156 ASN B O 1
ATOM 4431 N N . THR B 1 157 ? 2.146 -15.297 -16.203 1 93.94 157 THR B N 1
ATOM 4432 C CA . THR B 1 157 ? 1.757 -13.938 -16.547 1 93.94 157 THR B CA 1
ATOM 4433 C C . THR B 1 157 ? 1.242 -13.195 -15.32 1 93.94 157 THR B C 1
ATOM 4435 O O . THR B 1 157 ? 1.578 -12.031 -15.102 1 93.94 157 THR B O 1
ATOM 4438 N N . GLY B 1 158 ? 0.448 -13.898 -14.57 1 92.69 158 GLY B N 1
ATOM 4439 C CA . GLY B 1 158 ? -0.03 -13.328 -13.32 1 92.69 158 GLY B CA 1
ATOM 4440 C C . GLY B 1 158 ? 1.09 -12.969 -12.359 1 92.69 158 GLY B C 1
ATOM 4441 O O . GLY B 1 158 ? 1.08 -11.898 -11.758 1 92.69 158 GLY B O 1
ATOM 4442 N N . ALA B 1 159 ? 2.01 -13.82 -12.227 1 92.12 159 ALA B N 1
ATOM 4443 C CA . ALA B 1 159 ? 3.148 -13.594 -11.336 1 92.12 159 ALA B CA 1
ATOM 4444 C C . ALA B 1 159 ? 3.961 -12.383 -11.789 1 92.12 159 ALA B C 1
ATOM 4446 O O . ALA B 1 159 ? 4.367 -11.562 -10.961 1 92.12 159 ALA B O 1
ATOM 4447 N N . GLU B 1 160 ? 4.176 -12.234 -13.039 1 93 160 GLU B N 1
ATOM 4448 C CA . GLU B 1 160 ? 4.891 -11.078 -13.586 1 93 160 GLU B CA 1
ATOM 4449 C C . GLU B 1 160 ? 4.152 -9.781 -13.289 1 93 160 GLU B C 1
ATOM 4451 O O . GLU B 1 160 ? 4.77 -8.789 -12.898 1 93 160 GLU B O 1
ATOM 4456 N N . GLU B 1 161 ? 2.895 -9.789 -13.445 1 93.75 161 GLU B N 1
ATOM 4457 C CA . GLU B 1 161 ? 2.072 -8.617 -13.156 1 93.75 161 GLU B CA 1
ATOM 4458 C C . GLU B 1 161 ? 2.1 -8.273 -11.672 1 93.75 161 GLU B C 1
ATOM 4460 O O . GLU B 1 161 ? 2.137 -7.102 -11.297 1 93.75 161 GLU B O 1
ATOM 4465 N N . GLN B 1 162 ? 2.145 -9.242 -10.898 1 91.12 162 GLN B N 1
ATOM 4466 C CA . GLN B 1 162 ? 2.197 -9.047 -9.453 1 91.12 162 GLN B CA 1
ATOM 4467 C C . GLN B 1 162 ? 3.504 -8.375 -9.039 1 91.12 162 GLN B C 1
ATOM 4469 O O . GLN B 1 162 ? 3.504 -7.473 -8.195 1 91.12 162 GLN B O 1
ATOM 4474 N N . VAL B 1 163 ? 4.551 -8.836 -9.602 1 92.75 163 VAL B N 1
ATOM 4475 C CA . VAL B 1 163 ? 5.844 -8.227 -9.305 1 92.75 163 VAL B CA 1
ATOM 4476 C C . VAL B 1 163 ? 5.832 -6.758 -9.719 1 92.75 163 VAL B C 1
ATOM 4478 O O . VAL B 1 163 ? 6.301 -5.895 -8.977 1 92.75 163 VAL B O 1
ATOM 4481 N N . LYS B 1 164 ? 5.254 -6.43 -10.836 1 93.69 164 LYS B N 1
ATOM 4482 C CA . LYS B 1 164 ? 5.125 -5.055 -11.312 1 93.69 164 LYS B CA 1
ATOM 4483 C C . LYS B 1 164 ? 4.281 -4.219 -10.352 1 93.69 164 LYS B C 1
ATOM 4485 O O . LYS B 1 164 ? 4.676 -3.117 -9.969 1 93.69 164 LYS B O 1
ATOM 4490 N N . ARG B 1 165 ? 3.156 -4.758 -9.969 1 93 165 ARG B N 1
ATOM 4491 C CA . ARG B 1 165 ? 2.275 -4.066 -9.031 1 93 165 ARG B CA 1
ATOM 4492 C C . ARG B 1 165 ? 2.961 -3.855 -7.684 1 93 165 ARG B C 1
ATOM 4494 O O . ARG B 1 165 ? 2.811 -2.801 -7.062 1 93 165 ARG B O 1
ATOM 4501 N N . ALA B 1 166 ? 3.658 -4.824 -7.258 1 92.25 166 ALA B N 1
ATOM 4502 C CA . ALA B 1 166 ? 4.383 -4.727 -5.992 1 92.25 166 ALA B CA 1
ATOM 4503 C C . ALA B 1 166 ? 5.406 -3.598 -6.031 1 92.25 166 ALA B C 1
ATOM 4505 O O . ALA B 1 166 ? 5.492 -2.795 -5.098 1 92.25 166 ALA B O 1
ATOM 4506 N N . ASN B 1 167 ? 6.109 -3.486 -7.098 1 93.12 167 ASN B N 1
ATOM 4507 C CA . ASN B 1 167 ? 7.086 -2.414 -7.25 1 93.12 167 ASN B CA 1
ATOM 4508 C C . ASN B 1 167 ? 6.418 -1.042 -7.23 1 93.12 167 ASN B C 1
ATOM 4510 O O . ASN B 1 167 ? 6.914 -0.114 -6.59 1 93.12 167 ASN B O 1
ATOM 4514 N N . GLU B 1 168 ? 5.34 -0.931 -7.871 1 93.75 168 GLU B N 1
ATOM 4515 C CA . GLU B 1 168 ? 4.578 0.316 -7.879 1 93.75 168 GLU B CA 1
ATOM 4516 C C . GLU B 1 168 ? 4.082 0.665 -6.477 1 93.75 168 GLU B C 1
ATOM 4518 O O . GLU B 1 168 ? 4.078 1.834 -6.086 1 93.75 168 GLU B O 1
ATOM 4523 N N . LEU B 1 169 ? 3.682 -0.33 -5.789 1 93.19 169 LEU B N 1
ATOM 4524 C CA . LEU B 1 169 ? 3.186 -0.141 -4.43 1 93.19 169 LEU B CA 1
ATOM 4525 C C . LEU B 1 169 ? 4.305 0.316 -3.502 1 93.19 169 LEU B C 1
ATOM 4527 O O . LEU B 1 169 ? 4.09 1.171 -2.639 1 93.19 169 LEU B O 1
ATOM 4531 N N . VAL B 1 170 ? 5.492 -0.261 -3.67 1 93.56 170 VAL B N 1
ATOM 4532 C CA . VAL B 1 170 ? 6.648 0.163 -2.889 1 93.56 170 VAL B CA 1
ATOM 4533 C C . VAL B 1 170 ? 6.945 1.636 -3.162 1 93.56 170 VAL B C 1
ATOM 4535 O O . VAL B 1 170 ? 7.172 2.414 -2.232 1 93.56 170 VAL B O 1
ATOM 4538 N N . ASP B 1 171 ? 6.867 2.082 -4.383 1 94.06 171 ASP B N 1
ATOM 4539 C CA . ASP B 1 171 ? 7.094 3.473 -4.766 1 94.06 171 ASP B CA 1
ATOM 4540 C C . ASP B 1 171 ? 6.051 4.391 -4.133 1 94.06 171 ASP B C 1
ATOM 4542 O O . ASP B 1 171 ? 6.379 5.473 -3.646 1 94.06 171 ASP B O 1
ATOM 4546 N N . THR B 1 172 ? 4.848 3.955 -4.164 1 93.56 172 THR B N 1
ATOM 4547 C CA . THR B 1 172 ? 3.771 4.73 -3.559 1 93.56 172 THR B CA 1
ATOM 4548 C C . THR B 1 172 ? 3.984 4.871 -2.053 1 93.56 172 THR B C 1
ATOM 4550 O O . THR B 1 172 ? 3.836 5.961 -1.498 1 93.56 172 THR B O 1
ATOM 4553 N N . ALA B 1 173 ? 4.352 3.785 -1.415 1 91.94 173 ALA B N 1
ATOM 4554 C CA . ALA B 1 173 ? 4.613 3.812 0.021 1 91.94 173 ALA B CA 1
ATOM 4555 C C . ALA B 1 173 ? 5.766 4.758 0.351 1 91.94 173 ALA B C 1
ATOM 4557 O O . ALA B 1 173 ? 5.699 5.516 1.321 1 91.94 173 ALA B O 1
ATOM 4558 N N . ARG B 1 174 ? 6.785 4.789 -0.441 1 91.25 174 ARG B N 1
ATOM 4559 C CA . ARG B 1 174 ? 7.902 5.711 -0.283 1 91.25 174 ARG B CA 1
ATOM 4560 C C . ARG B 1 174 ? 7.457 7.156 -0.472 1 91.25 174 ARG B C 1
ATOM 4562 O O . ARG B 1 174 ? 7.918 8.055 0.237 1 91.25 174 ARG B O 1
ATOM 4569 N N . GLY B 1 175 ? 6.574 7.355 -1.405 1 93.31 175 GLY B N 1
ATOM 4570 C CA . GLY B 1 175 ? 5.984 8.672 -1.603 1 93.31 175 GLY B CA 1
ATOM 4571 C C . GLY B 1 175 ? 5.203 9.164 -0.397 1 93.31 175 GLY B C 1
ATOM 4572 O O . GLY B 1 175 ? 5.352 10.312 0.019 1 93.31 175 GLY B O 1
ATOM 4573 N N . VAL B 1 176 ? 4.496 8.32 0.179 1 93.12 176 VAL B N 1
ATOM 4574 C CA . VAL B 1 176 ? 3.736 8.648 1.379 1 93.12 176 VAL B CA 1
ATOM 4575 C C . VAL B 1 176 ? 4.691 9.016 2.512 1 93.12 176 VAL B C 1
ATOM 4577 O O . VAL B 1 176 ? 4.496 10.023 3.193 1 93.12 176 VAL B O 1
ATOM 4580 N N . SER B 1 177 ? 5.715 8.258 2.705 1 93.94 177 SER B N 1
ATOM 4581 C CA . SER B 1 177 ? 6.711 8.531 3.734 1 93.94 177 SER B CA 1
ATOM 4582 C C . SER B 1 177 ? 7.363 9.898 3.521 1 93.94 177 SER B C 1
ATOM 4584 O O . SER B 1 177 ? 7.566 10.648 4.477 1 93.94 177 SER B O 1
ATOM 4586 N N . ALA B 1 178 ? 7.68 10.25 2.318 1 94.62 178 ALA B N 1
ATOM 4587 C CA . ALA B 1 178 ? 8.273 11.547 1.986 1 94.62 178 ALA B CA 1
ATOM 4588 C C . ALA B 1 178 ? 7.309 12.688 2.301 1 94.62 178 ALA B C 1
ATOM 4590 O O . ALA B 1 178 ? 7.715 13.719 2.844 1 94.62 178 ALA B O 1
ATOM 4591 N N . GLN B 1 179 ? 6.07 12.477 1.962 1 94.5 179 GLN B N 1
ATOM 4592 C CA . GLN B 1 179 ? 5.047 13.477 2.25 1 94.5 179 GLN B CA 1
ATOM 4593 C C . GLN B 1 179 ? 4.863 13.656 3.754 1 94.5 179 GLN B C 1
ATOM 4595 O O . GLN B 1 179 ? 4.629 14.773 4.223 1 94.5 179 GLN B O 1
ATOM 4600 N N . MET B 1 180 ? 4.996 12.617 4.516 1 94.81 180 MET B N 1
ATOM 4601 C CA . MET B 1 180 ? 4.875 12.703 5.965 1 94.81 180 MET B CA 1
ATOM 4602 C C . MET B 1 180 ? 6.059 13.461 6.566 1 94.81 180 MET B C 1
ATOM 4604 O O . MET B 1 180 ? 5.898 14.203 7.531 1 94.81 180 MET B O 1
ATOM 4608 N N . ARG B 1 181 ? 7.238 13.281 5.98 1 95.12 181 ARG B N 1
ATOM 4609 C CA . ARG B 1 181 ? 8.391 14.062 6.41 1 95.12 181 ARG B CA 1
ATOM 4610 C C . ARG B 1 181 ? 8.18 15.547 6.145 1 95.12 181 ARG B C 1
ATOM 4612 O O . ARG B 1 181 ? 8.477 16.391 7 1 95.12 181 ARG B O 1
ATOM 4619 N N . GLU B 1 182 ? 7.609 15.859 5.027 1 95.94 182 GLU B N 1
ATOM 4620 C CA . GLU B 1 182 ? 7.277 17.25 4.699 1 95.94 182 GLU B CA 1
ATOM 4621 C C . GLU B 1 182 ? 6.219 17.797 5.652 1 95.94 182 GLU B C 1
ATOM 4623 O O . GLU B 1 182 ? 6.312 18.953 6.09 1 95.94 182 GLU B O 1
ATOM 4628 N N . SER B 1 183 ? 5.25 16.984 6 1 96.62 183 SER B N 1
ATOM 4629 C CA . SER B 1 183 ? 4.215 17.359 6.957 1 96.62 183 SER B CA 1
ATOM 4630 C C . SER B 1 183 ? 4.812 17.672 8.32 1 96.62 183 SER B C 1
ATOM 4632 O O . SER B 1 183 ? 4.426 18.656 8.961 1 96.62 183 SER B O 1
ATOM 4634 N N . SER B 1 184 ? 5.766 16.875 8.727 1 96.5 184 SER B N 1
ATOM 4635 C CA . SER B 1 184 ? 6.43 17.094 10 1 96.5 184 SER B CA 1
ATOM 4636 C C . SER B 1 184 ? 7.156 18.438 10.031 1 96.5 184 SER B C 1
ATOM 4638 O O . SER B 1 184 ? 7.07 19.172 11.016 1 96.5 184 SER B O 1
ATOM 4640 N N . LEU B 1 185 ? 7.797 18.812 8.938 1 96.06 185 LEU B N 1
ATOM 4641 C CA . LEU B 1 185 ? 8.5 20.094 8.836 1 96.06 185 LEU B CA 1
ATOM 4642 C C . LEU B 1 185 ? 7.516 21.266 8.867 1 96.06 185 LEU B C 1
ATOM 4644 O O . LEU B 1 185 ? 7.762 22.266 9.539 1 96.06 185 LEU B O 1
ATOM 4648 N N . THR B 1 186 ? 6.434 21.062 8.164 1 95.81 186 THR B N 1
ATOM 4649 C CA . THR B 1 186 ? 5.41 22.109 8.102 1 95.81 186 THR B CA 1
ATOM 4650 C C . THR B 1 186 ? 4.797 22.344 9.484 1 95.81 186 THR B C 1
ATOM 4652 O O . THR B 1 186 ? 4.637 23.484 9.906 1 95.81 186 THR B O 1
ATOM 4655 N N . ILE B 1 187 ? 4.555 21.281 10.188 1 95.44 187 ILE B N 1
ATOM 4656 C CA . ILE B 1 187 ? 3.924 21.391 11.5 1 95.44 187 ILE B CA 1
ATOM 4657 C C . ILE B 1 187 ? 4.914 21.969 12.5 1 95.44 187 ILE B C 1
ATOM 4659 O O . ILE B 1 187 ? 4.527 22.719 13.398 1 95.44 187 ILE B O 1
ATOM 4663 N N . ASP B 1 188 ? 6.164 21.688 12.352 1 95.44 188 ASP B N 1
ATOM 4664 C CA . ASP B 1 188 ? 7.203 22.297 13.172 1 95.44 188 ASP B CA 1
ATOM 4665 C C . ASP B 1 188 ? 7.25 23.812 12.977 1 95.44 188 ASP B C 1
ATOM 4667 O O . ASP B 1 188 ? 7.383 24.562 13.945 1 95.44 188 ASP B O 1
ATOM 4671 N N . LYS B 1 189 ? 7.121 24.25 11.742 1 96 189 LYS B N 1
ATOM 4672 C CA . LYS B 1 189 ? 7.066 25.672 11.461 1 96 189 LYS B CA 1
ATOM 4673 C C . LYS B 1 189 ? 5.848 26.328 12.109 1 96 189 LYS B C 1
ATOM 4675 O O . LYS B 1 189 ? 5.957 27.391 12.719 1 96 189 LYS B O 1
ATOM 4680 N N . VAL B 1 190 ? 4.738 25.641 12.016 1 95.31 190 VAL B N 1
ATOM 4681 C CA . VAL B 1 190 ? 3.523 26.156 12.648 1 95.31 190 VAL B CA 1
ATOM 4682 C C . VAL B 1 190 ? 3.74 26.281 14.156 1 95.31 190 VAL B C 1
ATOM 4684 O O . VAL B 1 190 ? 3.379 27.312 14.75 1 95.31 190 VAL B O 1
ATOM 4687 N N . SER B 1 191 ? 4.348 25.281 14.734 1 95.44 191 SER B N 1
ATOM 4688 C CA . SER B 1 191 ? 4.637 25.297 16.172 1 95.44 191 SER B CA 1
ATOM 4689 C C . SER B 1 191 ? 5.559 26.453 16.547 1 95.44 191 SER B C 1
ATOM 4691 O O . SER B 1 191 ? 5.328 27.141 17.531 1 95.44 191 SER B O 1
ATOM 4693 N N . LYS B 1 192 ? 6.562 26.719 15.758 1 95.62 192 LYS B N 1
ATOM 4694 C CA . LYS B 1 192 ? 7.5 27.812 16 1 95.62 192 LYS B CA 1
ATOM 4695 C C . LYS B 1 192 ? 6.801 29.172 15.922 1 95.62 192 LYS B C 1
ATOM 4697 O O . LYS B 1 192 ? 7.027 30.031 16.766 1 95.62 192 LYS B O 1
ATOM 4702 N N . PHE B 1 193 ? 5.895 29.281 14.938 1 95.19 193 PHE B N 1
ATOM 4703 C CA . PHE B 1 193 ? 5.141 30.516 14.805 1 95.19 193 PHE B CA 1
ATOM 4704 C C . PHE B 1 193 ? 4.172 30.688 15.969 1 95.19 193 PHE B C 1
ATOM 4706 O O . PHE B 1 193 ? 3.965 31.812 16.453 1 95.19 193 PHE B O 1
ATOM 4713 N N . ALA B 1 194 ? 3.625 29.641 16.438 1 95.25 194 ALA B N 1
ATOM 4714 C CA . ALA B 1 194 ? 2.738 29.688 17.594 1 95.25 194 ALA B CA 1
ATOM 4715 C C . ALA B 1 194 ? 3.494 30.125 18.844 1 95.25 194 ALA B C 1
ATOM 4717 O O . ALA B 1 194 ? 3.014 30.969 19.609 1 95.25 194 ALA B O 1
ATOM 4718 N N . VAL B 1 195 ? 4.695 29.625 19.047 1 95.56 195 VAL B N 1
ATOM 4719 C CA . VAL B 1 195 ? 5.52 30 20.188 1 95.56 195 VAL B CA 1
ATOM 4720 C C . VAL B 1 195 ? 5.906 31.469 20.109 1 95.56 195 VAL B C 1
ATOM 4722 O O . VAL B 1 195 ? 5.816 32.188 21.094 1 95.56 195 VAL B O 1
ATOM 4725 N N . SER B 1 196 ? 6.297 31.891 18.891 1 96.5 196 SER B N 1
ATOM 4726 C CA . SER B 1 196 ? 6.633 33.281 18.656 1 96.5 196 SER B CA 1
ATOM 4727 C C . SER B 1 196 ? 5.445 34.188 18.953 1 96.5 196 SER B C 1
ATOM 4729 O O . SER B 1 196 ? 5.594 35.219 19.625 1 96.5 196 SER B O 1
ATOM 4731 N N . THR B 1 197 ? 4.309 33.812 18.484 1 96.25 197 THR B N 1
ATOM 4732 C CA . THR B 1 197 ? 3.09 34.594 18.734 1 96.25 197 THR B CA 1
ATOM 4733 C C . THR B 1 197 ? 2.766 34.625 20.219 1 96.25 197 THR B C 1
ATOM 4735 O O . THR B 1 197 ? 2.381 35.688 20.734 1 96.25 197 THR B O 1
ATOM 4738 N N . ASN B 1 198 ? 2.91 33.531 20.859 1 96.25 198 ASN B N 1
ATOM 4739 C CA . ASN B 1 198 ? 2.686 33.438 22.297 1 96.25 198 ASN B CA 1
ATOM 4740 C C . ASN B 1 198 ? 3.578 34.438 23.062 1 96.25 198 ASN B C 1
ATOM 4742 O O . ASN B 1 198 ? 3.105 35.156 23.938 1 96.25 198 ASN B O 1
ATOM 4746 N N . GLU B 1 199 ? 4.871 34.438 22.734 1 96.56 199 GLU B N 1
ATOM 4747 C CA . GLU B 1 199 ? 5.828 35.344 23.391 1 96.56 199 GLU B CA 1
ATOM 4748 C C . GLU B 1 199 ? 5.465 36.812 23.156 1 96.56 199 GLU B C 1
ATOM 4750 O O . GLU B 1 199 ? 5.5 37.625 24.078 1 96.56 199 GLU B O 1
ATOM 4755 N N . LYS B 1 200 ? 5.09 37.094 21.953 1 95.81 200 LYS B N 1
ATOM 4756 C CA . LYS B 1 200 ? 4.707 38.469 21.609 1 95.81 200 LYS B CA 1
ATOM 4757 C C . LYS B 1 200 ? 3.439 38.875 22.344 1 95.81 200 LYS B C 1
ATOM 4759 O O . LYS B 1 200 ? 3.328 40.031 22.812 1 95.81 200 LYS B O 1
ATOM 4764 N N . ALA B 1 201 ? 2.525 37.969 22.469 1 96 201 ALA B N 1
ATOM 4765 C CA . ALA B 1 201 ? 1.281 38.25 23.172 1 96 201 ALA B CA 1
ATOM 4766 C C . ALA B 1 201 ? 1.535 38.438 24.672 1 96 201 ALA B C 1
ATOM 4768 O O . ALA B 1 201 ? 0.959 39.344 25.281 1 96 201 ALA B O 1
ATOM 4769 N N . ILE B 1 202 ? 2.414 37.688 25.297 1 96.06 202 ILE B N 1
ATOM 4770 C CA . ILE B 1 202 ? 2.762 37.812 26.703 1 96.06 202 ILE B CA 1
ATOM 4771 C C . ILE B 1 202 ? 3.426 39.156 26.938 1 96.06 202 ILE B C 1
ATOM 4773 O O . ILE B 1 202 ? 3.061 39.906 27.875 1 96.06 202 ILE B O 1
ATOM 4777 N N . GLU B 1 203 ? 4.336 39.469 26.047 1 95.88 203 GLU B N 1
ATOM 4778 C CA . GLU B 1 203 ? 5.004 40.781 26.141 1 95.88 203 GLU B CA 1
ATOM 4779 C C . GLU B 1 203 ? 4.016 41.906 25.938 1 95.88 203 GLU B C 1
ATOM 4781 O O . GLU B 1 203 ? 4.074 42.938 26.656 1 95.88 203 GLU B O 1
ATOM 4786 N N . GLY B 1 204 ? 3.143 41.688 24.953 1 93.69 204 GLY B N 1
ATOM 4787 C CA . GLY B 1 204 ? 2.111 42.688 24.719 1 93.69 204 GLY B CA 1
ATOM 4788 C C . GLY B 1 204 ? 1.224 42.906 25.922 1 93.69 204 GLY B C 1
ATOM 4789 O O . GLY B 1 204 ? 0.922 44.062 26.281 1 93.69 204 GLY B O 1
ATOM 4790 N N . ASN B 1 205 ? 0.85 41.906 26.609 1 93.75 205 ASN B N 1
ATOM 4791 C CA . ASN B 1 205 ? 0.022 42 27.812 1 93.75 205 ASN B CA 1
ATOM 4792 C C . ASN B 1 205 ? 0.745 42.719 28.938 1 93.75 205 ASN B C 1
ATOM 4794 O O . ASN B 1 205 ? 0.13 43.5 29.672 1 93.75 205 ASN B O 1
ATOM 4798 N N . LYS B 1 206 ? 2.021 42.531 29.125 1 95.25 206 LYS B N 1
ATOM 4799 C CA . LYS B 1 206 ? 2.822 43.25 30.125 1 95.25 206 LYS B CA 1
ATOM 4800 C C . LYS B 1 206 ? 2.852 44.75 29.828 1 95.25 206 LYS B C 1
ATOM 4802 O O . LYS B 1 206 ? 2.729 45.562 30.75 1 95.25 206 LYS B O 1
ATOM 4807 N N . LEU B 1 207 ? 3.021 45.031 28.562 1 93.75 207 LEU B N 1
ATOM 4808 C CA . LEU B 1 207 ? 3.055 46.438 28.141 1 93.75 207 LEU B CA 1
ATOM 4809 C C . LEU B 1 207 ? 1.714 47.094 28.422 1 93.75 207 LEU B C 1
ATOM 4811 O O . LEU B 1 207 ? 1.669 48.281 28.781 1 93.75 207 LEU B O 1
ATOM 4815 N N . VAL B 1 208 ? 0.636 46.375 28.219 1 94.06 208 VAL B N 1
ATOM 4816 C CA . VAL B 1 208 ? -0.703 46.875 28.484 1 94.06 208 VAL B CA 1
ATOM 4817 C C . VAL B 1 208 ? -0.83 47.219 29.969 1 94.06 208 VAL B C 1
ATOM 4819 O O . VAL B 1 208 ? -1.31 48.281 30.328 1 94.06 208 VAL B O 1
ATOM 4822 N N . VAL B 1 209 ? -0.38 46.344 30.875 1 93.56 209 VAL B N 1
ATOM 4823 C CA . VAL B 1 209 ? -0.447 46.562 32.312 1 93.56 209 VAL B CA 1
ATOM 4824 C C . VAL B 1 209 ? 0.366 47.812 32.688 1 93.56 209 VAL B C 1
ATOM 4826 O O . VAL B 1 209 ? -0.088 48.656 33.469 1 93.56 209 VAL B O 1
ATOM 4829 N N . ASP B 1 210 ? 1.514 48 32.094 1 93.38 210 ASP B N 1
ATOM 4830 C CA . ASP B 1 210 ? 2.352 49.156 32.344 1 93.38 210 ASP B CA 1
ATOM 4831 C C . ASP B 1 210 ? 1.647 50.438 31.891 1 93.38 210 ASP B C 1
ATOM 4833 O O . ASP B 1 210 ? 1.716 51.469 32.562 1 93.38 210 ASP B O 1
ATOM 4837 N N . THR B 1 211 ? 1.021 50.312 30.75 1 92.25 211 THR B N 1
ATOM 4838 C CA . THR B 1 211 ? 0.312 51.469 30.203 1 92.25 211 THR B CA 1
ATOM 4839 C C . THR B 1 211 ? -0.84 51.875 31.125 1 92.25 211 THR B C 1
ATOM 4841 O O . THR B 1 211 ? -1.069 53.062 31.359 1 92.25 211 THR B O 1
ATOM 4844 N N . ILE B 1 212 ? -1.532 50.906 31.656 1 91.81 212 ILE B N 1
ATOM 4845 C CA . ILE B 1 212 ? -2.627 51.156 32.594 1 91.81 212 ILE B CA 1
ATOM 4846 C C . ILE B 1 212 ? -2.092 51.906 33.812 1 91.81 212 ILE B C 1
ATOM 4848 O O . ILE B 1 212 ? -2.686 52.875 34.281 1 91.81 212 ILE B O 1
ATOM 4852 N N . ASN B 1 213 ? -0.975 51.5 34.375 1 92.5 213 ASN B N 1
ATOM 4853 C CA . ASN B 1 213 ? -0.354 52.156 35.5 1 92.5 213 ASN B CA 1
ATOM 4854 C C . ASN B 1 213 ? 0.026 53.594 35.188 1 92.5 213 ASN B C 1
ATOM 4856 O O . ASN B 1 213 ? -0.185 54.5 36 1 92.5 213 ASN B O 1
ATOM 4860 N N . GLN B 1 214 ? 0.563 53.719 34.031 1 89.25 214 GLN B N 1
ATOM 4861 C CA . GLN B 1 214 ? 0.932 55.062 33.594 1 89.25 214 GLN B CA 1
ATOM 4862 C C . GLN B 1 214 ? -0.299 55.969 33.469 1 89.25 214 GLN B C 1
ATOM 4864 O O . GLN B 1 214 ? -0.269 57.125 33.875 1 89.25 214 GLN B O 1
ATOM 4869 N N . MET B 1 215 ? -1.34 55.438 32.969 1 88.81 215 MET B N 1
ATOM 4870 C CA . MET B 1 215 ? -2.586 56.188 32.812 1 88.81 215 MET B CA 1
ATOM 4871 C C . MET B 1 215 ? -3.168 56.562 34.156 1 88.81 215 MET B C 1
ATOM 4873 O O . MET B 1 215 ? -3.691 57.656 34.344 1 88.81 215 MET B O 1
ATOM 4877 N N . ASN B 1 216 ? -3.057 55.688 35.094 1 91.44 216 ASN B N 1
ATOM 4878 C CA . ASN B 1 216 ? -3.51 56 36.469 1 91.44 216 ASN B CA 1
ATOM 4879 C C . ASN B 1 216 ? -2.691 57.125 37.094 1 91.44 216 ASN B C 1
ATOM 4881 O O . ASN B 1 216 ? -3.238 57.969 37.812 1 91.44 216 ASN B O 1
ATOM 4885 N N . GLU B 1 217 ? -1.449 57.094 36.844 1 90.38 217 GLU B N 1
ATOM 4886 C CA . GLU B 1 217 ? -0.593 58.156 37.344 1 90.38 217 GLU B CA 1
ATOM 4887 C C . GLU B 1 217 ? -0.99 59.5 36.75 1 90.38 217 GLU B C 1
ATOM 4889 O O . GLU B 1 217 ? -1.026 60.531 37.438 1 90.38 217 GLU B O 1
ATOM 4894 N N . ILE B 1 218 ? -1.271 59.438 35.469 1 86.69 218 ILE B N 1
ATOM 4895 C CA . ILE B 1 218 ? -1.713 60.656 34.812 1 86.69 218 ILE B CA 1
ATOM 4896 C C . ILE B 1 218 ? -3.029 61.125 35.406 1 86.69 218 ILE B C 1
ATOM 4898 O O . ILE B 1 218 ? -3.207 62.312 35.656 1 86.69 218 ILE B O 1
ATOM 4902 N N . HIS B 1 219 ? -3.885 60.219 35.625 1 88.19 219 HIS B N 1
ATOM 4903 C CA . HIS B 1 219 ? -5.176 60.531 36.25 1 88.19 219 HIS B CA 1
ATOM 4904 C C . HIS B 1 219 ? -4.996 61.219 37.594 1 88.19 219 HIS B C 1
ATOM 4906 O O . HIS B 1 219 ? -5.668 62.219 37.875 1 88.19 219 HIS B O 1
ATOM 4912 N N . HIS B 1 220 ? -4.094 60.781 38.406 1 89.06 220 HIS B N 1
ATOM 4913 C CA . HIS B 1 220 ? -3.822 61.344 39.719 1 89.06 220 HIS B CA 1
ATOM 4914 C C . HIS B 1 220 ? -3.219 62.75 39.625 1 89.06 220 HIS B C 1
ATOM 4916 O O . HIS B 1 220 ? -3.613 63.656 40.344 1 89.06 220 HIS B O 1
ATOM 4922 N N . THR B 1 221 ? -2.303 62.844 38.688 1 85 221 THR B N 1
ATOM 4923 C CA . THR B 1 221 ? -1.64 64.125 38.5 1 85 221 THR B CA 1
ATOM 4924 C C . THR B 1 221 ? -2.637 65.188 38.062 1 85 221 THR B C 1
ATOM 4926 O O . THR B 1 221 ? -2.639 66.312 38.594 1 85 221 THR B O 1
ATOM 4929 N N . VAL B 1 222 ? -3.494 64.875 37.156 1 84.81 222 VAL B N 1
ATOM 4930 C CA . VAL B 1 222 ? -4.512 65.75 36.656 1 84.81 222 VA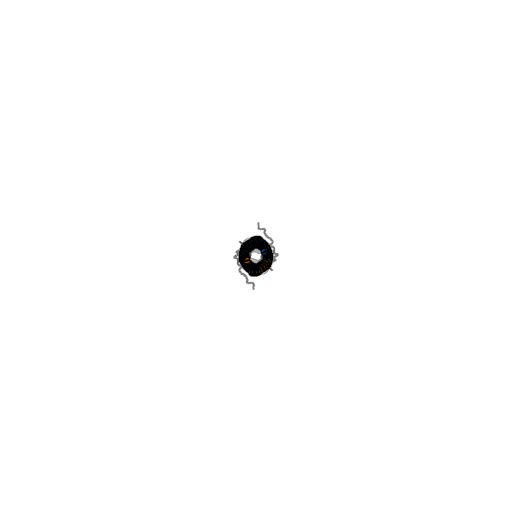L B CA 1
ATOM 4931 C C . VAL B 1 222 ? -5.488 66.125 37.75 1 84.81 222 VAL B C 1
ATOM 4933 O O . VAL B 1 222 ? -5.871 67.25 37.906 1 84.81 222 VAL B O 1
ATOM 4936 N N . GLY B 1 223 ? -5.879 65.125 38.562 1 85.12 223 GLY B N 1
ATOM 4937 C CA . GLY B 1 223 ? -6.754 65.375 39.688 1 85.12 223 GLY B CA 1
ATOM 4938 C C . GLY B 1 223 ? -6.137 66.312 40.75 1 85.12 223 GLY B C 1
ATOM 4939 O O . GLY B 1 223 ? -6.797 67.188 41.25 1 85.12 223 GLY B O 1
ATOM 4940 N N . SER B 1 224 ? -4.887 66.125 41.062 1 87.62 224 SER B N 1
ATOM 4941 C CA . SER B 1 224 ? -4.184 66.938 42.062 1 87.62 224 SER B CA 1
ATOM 4942 C C . SER B 1 224 ? -4.016 68.375 41.562 1 87.62 224 SER B C 1
ATOM 4944 O O . SER B 1 224 ? -4.191 69.312 42.344 1 87.62 224 SER B O 1
ATOM 4946 N N . THR B 1 225 ? -3.711 68.438 40.312 1 86.12 225 THR B N 1
ATOM 4947 C CA . THR B 1 225 ? -3.557 69.812 39.719 1 86.12 225 THR B CA 1
ATOM 4948 C C . THR B 1 225 ? -4.887 70.562 39.719 1 86.12 225 THR B C 1
ATOM 4950 O O . THR B 1 225 ? -4.93 71.75 40 1 86.12 225 THR B O 1
ATOM 4953 N N . SER B 1 226 ? -5.949 69.812 39.438 1 85.62 226 SER B N 1
ATOM 4954 C CA . SER B 1 226 ? -7.281 70.438 39.469 1 85.62 226 SER B CA 1
ATOM 4955 C C . SER B 1 226 ? -7.617 71 40.844 1 85.62 226 SER B C 1
ATOM 4957 O O . SER B 1 226 ? -8.195 72.062 40.938 1 85.62 226 SER B O 1
ATOM 4959 N N . LYS B 1 227 ? -7.238 70.375 41.906 1 87.5 227 LYS B N 1
ATOM 4960 C CA . LYS B 1 227 ? -7.484 70.812 43.281 1 87.5 227 LYS B CA 1
ATOM 4961 C C . LYS B 1 227 ? -6.688 72.062 43.562 1 87.5 227 LYS B C 1
ATOM 4963 O O . LYS B 1 227 ? -7.203 73 44.188 1 87.5 227 LYS B O 1
ATOM 4968 N N . VAL B 1 228 ? -5.457 72.062 43.094 1 87.31 228 VAL B N 1
ATOM 4969 C CA . VAL B 1 228 ? -4.598 73.188 43.312 1 87.31 228 VAL B CA 1
ATOM 4970 C C . VAL B 1 228 ? -5.176 74.438 42.594 1 87.31 228 VAL B C 1
ATOM 4972 O O . VAL B 1 228 ? -5.254 75.5 43.188 1 87.31 228 VAL B O 1
ATOM 4975 N N . ILE B 1 229 ? -5.66 74.188 41.438 1 85.38 229 ILE B N 1
ATOM 4976 C CA . ILE B 1 229 ? -6.199 75.312 40.656 1 85.38 229 ILE B CA 1
ATOM 4977 C C . ILE B 1 229 ? -7.496 75.812 41.25 1 85.38 229 ILE B C 1
ATOM 4979 O O . ILE B 1 229 ? -7.766 77 41.25 1 85.38 229 ILE B O 1
ATOM 4983 N N . SER B 1 230 ? -8.266 75 41.812 1 86.25 230 SER B N 1
ATOM 4984 C CA . SER B 1 230 ? -9.492 75.375 42.5 1 86.25 230 SER B CA 1
ATOM 4985 C C . SER B 1 230 ? -9.188 76.25 43.719 1 86.25 230 SER B C 1
ATOM 4987 O O . SER B 1 230 ? -9.914 77.188 44 1 86.25 230 SER B O 1
ATOM 4989 N N . THR B 1 231 ? -8.164 75.938 44.438 1 88.62 231 THR B N 1
ATOM 4990 C CA . THR B 1 231 ? -7.75 76.688 45.562 1 88.62 231 THR B CA 1
ATOM 4991 C C . THR B 1 231 ? -7.281 78.125 45.125 1 88.62 231 THR B C 1
ATOM 4993 O O . THR B 1 231 ? -7.574 79.125 45.781 1 88.62 231 THR B O 1
ATOM 4996 N N . LEU B 1 232 ? -6.625 78.062 44 1 85.94 232 LEU B N 1
ATOM 4997 C CA . LEU B 1 232 ? -6.164 79.375 43.438 1 85.94 232 LEU B CA 1
ATOM 4998 C C . LEU B 1 232 ? -7.344 80.25 43.062 1 85.94 232 LEU B C 1
ATOM 5000 O O . LEU B 1 232 ? -7.289 81.438 43.25 1 85.94 232 LEU B O 1
ATOM 5004 N N . GLU B 1 233 ? -8.367 79.688 42.562 1 86.31 233 GLU B N 1
ATOM 5005 C CA . GLU B 1 233 ? -9.578 80.375 42.219 1 86.31 233 GLU B CA 1
ATOM 5006 C C . GLU B 1 233 ? -10.203 81.062 43.469 1 86.31 233 GLU B C 1
ATOM 5008 O O . GLU B 1 233 ? -10.57 82.25 43.438 1 86.31 233 GLU B O 1
ATOM 5013 N N . GLU B 1 234 ? -10.234 80.375 44.562 1 90.44 234 GLU B N 1
ATOM 5014 C CA . GLU B 1 234 ? -10.812 80.875 45.812 1 90.44 234 GLU B CA 1
ATOM 5015 C C . GLU B 1 234 ? -9.961 82 46.375 1 90.44 234 GLU B C 1
ATOM 5017 O O . GLU B 1 234 ? -10.484 83 46.844 1 90.44 234 GLU B O 1
ATOM 5022 N N . LYS B 1 235 ? -8.758 81.812 46.344 1 90.44 235 LYS B N 1
ATOM 5023 C CA . LYS B 1 235 ? -7.844 82.812 46.875 1 90.44 235 LYS B CA 1
ATOM 5024 C C . LYS B 1 235 ? -7.875 84.062 46.031 1 90.44 235 LYS B C 1
ATOM 5026 O O . LYS B 1 235 ? -7.789 85.188 46.562 1 90.44 235 LYS B O 1
ATOM 5031 N N . SER B 1 236 ? -8.016 83.875 44.75 1 88.69 236 SER B N 1
ATOM 5032 C CA . SER B 1 236 ? -8.102 85.062 43.844 1 88.69 236 SER B CA 1
ATOM 5033 C C . SER B 1 236 ? -9.367 85.812 44.094 1 88.69 236 SER B C 1
ATOM 5035 O O . SER B 1 236 ? -9.352 87.062 44.031 1 88.69 236 SER B O 1
ATOM 5037 N N . LYS B 1 237 ? -10.367 85.188 44.5 1 90.81 237 LYS B N 1
ATOM 5038 C CA . LYS B 1 237 ? -11.609 85.875 44.844 1 90.81 237 LYS B CA 1
ATOM 5039 C C . LYS B 1 237 ? -11.43 86.688 46.125 1 90.81 237 LYS B C 1
ATOM 5041 O O . LYS B 1 237 ? -11.898 87.812 46.219 1 90.81 237 LYS B O 1
ATOM 5046 N N . THR B 1 238 ? -10.734 86.125 47.031 1 93.62 238 THR B N 1
ATOM 5047 C CA . THR B 1 238 ? -10.469 86.812 48.281 1 93.62 238 THR B CA 1
ATOM 5048 C C . THR B 1 238 ? -9.617 88.062 48.062 1 93.62 238 THR B C 1
ATOM 5050 O O . THR B 1 238 ? -9.875 89.125 48.656 1 93.62 238 THR B O 1
ATOM 5053 N N . ILE B 1 239 ? -8.734 87.875 47.188 1 92.06 239 ILE B N 1
ATOM 5054 C CA . ILE B 1 239 ? -7.898 89.062 46.875 1 92.06 239 ILE B CA 1
ATOM 5055 C C . ILE B 1 239 ? -8.758 90.188 46.25 1 92.06 239 ILE B C 1
ATOM 5057 O O . ILE B 1 239 ? -8.602 91.312 46.562 1 92.06 239 ILE B O 1
ATOM 5061 N N . GLY B 1 240 ? -9.641 89.75 45.406 1 90.06 240 GLY B N 1
ATOM 5062 C CA . GLY B 1 240 ? -10.547 90.688 44.812 1 90.06 240 GLY B CA 1
ATOM 5063 C C . GLY B 1 240 ? -11.367 91.5 45.812 1 90.06 240 GLY B C 1
ATOM 5064 O O . GLY B 1 240 ? -11.531 92.688 45.688 1 90.06 240 GLY B O 1
ATOM 5065 N N . GLU B 1 241 ? -11.711 90.875 46.812 1 93.31 241 GLU B N 1
ATOM 5066 C CA . GLU B 1 241 ? -12.508 91.5 47.844 1 93.31 241 GLU B CA 1
ATOM 5067 C C . GLU B 1 241 ? -11.664 92.5 48.688 1 93.31 241 GLU B C 1
ATOM 5069 O O . GLU B 1 241 ? -12.117 93.625 49 1 93.31 241 GLU B O 1
ATOM 5074 N N . ILE B 1 242 ? -10.547 92.062 48.938 1 93.5 242 ILE B N 1
ATOM 5075 C CA . ILE B 1 242 ? -9.672 92.938 49.75 1 93.5 242 ILE B CA 1
ATOM 5076 C C . ILE B 1 242 ? -9.242 94.125 48.969 1 93.5 242 ILE B C 1
ATOM 5078 O O . ILE B 1 242 ? -9.141 95.25 49.531 1 93.5 242 ILE B O 1
ATOM 5082 N N . VAL B 1 243 ? -9.047 93.938 47.75 1 93.19 243 VAL B N 1
ATOM 5083 C CA . VAL B 1 243 ? -8.672 95.062 46.875 1 93.19 243 VAL B CA 1
ATOM 5084 C C . VAL B 1 243 ? -9.828 96.062 46.781 1 93.19 243 VAL B C 1
ATOM 5086 O O . VAL B 1 243 ? -9.617 97.25 46.75 1 93.19 243 VAL B O 1
ATOM 5089 N N . GLY B 1 244 ? -10.953 95.562 46.812 1 92.31 244 GLY B N 1
ATOM 5090 C CA . GLY B 1 244 ? -12.117 96.438 46.875 1 92.31 244 GLY B CA 1
ATOM 5091 C C . GLY B 1 244 ? -12.172 97.312 48.156 1 92.31 244 GLY B C 1
ATOM 5092 O O . GLY B 1 244 ? -12.477 98.5 48.094 1 92.31 244 GLY B O 1
ATOM 5093 N N . LEU B 1 245 ? -11.836 96.688 49.156 1 93.25 245 LEU B N 1
ATOM 5094 C CA . LEU B 1 245 ? -11.789 97.375 50.406 1 93.25 245 LEU B CA 1
ATOM 5095 C C . LEU B 1 245 ? -10.711 98.5 50.406 1 93.25 245 LEU B C 1
ATOM 5097 O O . LEU B 1 245 ? -10.961 99.625 50.812 1 93.25 245 LEU B O 1
ATOM 5101 N N . ILE B 1 246 ? -9.672 98.125 49.844 1 92.75 246 ILE B N 1
ATOM 5102 C CA . ILE B 1 246 ? -8.547 99 49.781 1 92.75 246 ILE B CA 1
ATOM 5103 C C . ILE B 1 246 ? -8.891 100.188 48.906 1 92.75 246 ILE B C 1
ATOM 5105 O O . ILE B 1 246 ? -8.586 101.375 49.25 1 92.75 246 ILE B O 1
ATOM 5109 N N . THR B 1 247 ? -9.508 99.938 47.875 1 93.5 247 THR B N 1
ATOM 5110 C CA . THR B 1 247 ? -9.914 101 46.969 1 93.5 247 THR B CA 1
ATOM 5111 C C . THR B 1 247 ? -10.984 101.875 47.625 1 93.5 247 THR B C 1
ATOM 5113 O O . THR B 1 247 ? -10.984 103.125 47.406 1 93.5 247 THR B O 1
ATOM 5116 N N . GLY B 1 248 ? -11.789 101.312 48.375 1 94.31 248 GLY B N 1
ATOM 5117 C CA . GLY B 1 248 ? -12.773 102.062 49.125 1 94.31 248 GLY B CA 1
ATOM 5118 C C . GLY B 1 248 ? -12.148 102.938 50.188 1 94.31 248 GLY B C 1
ATOM 5119 O O . GLY B 1 248 ? -12.562 104.125 50.344 1 94.31 248 GLY B O 1
ATOM 5120 N N . ILE B 1 249 ? -11.234 102.375 50.719 1 94.75 249 ILE B N 1
ATOM 5121 C CA . ILE B 1 249 ? -10.508 103.188 51.719 1 94.75 249 ILE B CA 1
ATOM 5122 C C . ILE B 1 249 ? -9.781 104.312 51.062 1 94.75 249 ILE B C 1
ATOM 5124 O O . ILE B 1 249 ? -9.758 105.438 51.625 1 94.75 249 ILE B O 1
ATOM 5128 N N . ALA B 1 250 ? -9.25 104.125 50 1 95.31 250 ALA B N 1
ATOM 5129 C CA . ALA B 1 250 ? -8.539 105.125 49.25 1 95.31 250 ALA B CA 1
ATOM 5130 C C . ALA B 1 250 ? -9.484 106.25 48.812 1 95.31 250 ALA B C 1
ATOM 5132 O O . ALA B 1 250 ? -9.156 107.438 48.875 1 95.31 250 ALA B O 1
ATOM 5133 N N . ASP B 1 251 ? -10.594 105.938 48.5 1 94.88 251 ASP B N 1
ATOM 5134 C CA . ASP B 1 251 ? -11.609 106.875 48.062 1 94.88 251 ASP B CA 1
ATOM 5135 C C . ASP B 1 251 ? -12.07 107.75 49.25 1 94.88 251 ASP B C 1
ATOM 5137 O O . ASP B 1 251 ? -12.258 108.938 49.125 1 94.88 251 ASP B O 1
ATOM 5141 N N . GLN B 1 252 ? -12.219 107.062 50.281 1 96 252 GLN B N 1
ATOM 5142 C CA . GLN B 1 252 ? -12.625 107.812 51.469 1 96 252 GLN B CA 1
ATOM 5143 C C . GLN B 1 252 ? -11.531 108.75 51.969 1 96 252 GLN B C 1
ATOM 5145 O O . GLN B 1 252 ? -11.812 109.875 52.375 1 96 252 GLN B O 1
ATOM 5150 N N . THR B 1 253 ? -10.406 108.188 51.812 1 94.81 253 THR B N 1
ATOM 5151 C CA . THR B 1 253 ? -9.266 109 52.188 1 94.81 253 THR B CA 1
ATOM 5152 C C . THR B 1 253 ? -9.133 110.188 51.25 1 94.81 253 THR B C 1
ATOM 5154 O O . THR B 1 253 ? -8.828 111.312 51.688 1 94.81 253 THR B O 1
ATOM 5157 N N . ASN B 1 254 ? -9.344 110 50.125 1 94.19 254 ASN B N 1
ATOM 5158 C CA . ASN B 1 254 ? -9.32 111.125 49.125 1 94.19 254 ASN B CA 1
ATOM 5159 C C . ASN B 1 254 ? -10.383 112.125 49.438 1 94.19 254 ASN B C 1
ATOM 5161 O O . ASN B 1 254 ? -10.117 113.375 49.344 1 94.19 254 ASN B O 1
ATOM 5165 N N . LEU B 1 255 ? -11.469 111.812 49.844 1 94.56 255 LEU B N 1
ATOM 5166 C CA . LEU B 1 255 ? -12.57 112.688 50.188 1 94.56 255 LEU B CA 1
ATOM 5167 C C . LEU B 1 255 ? -12.266 113.5 51.438 1 94.56 255 LEU B C 1
ATOM 5169 O O . LEU B 1 255 ? -12.547 114.688 51.531 1 94.56 255 LEU B O 1
ATOM 5173 N N . LEU B 1 256 ? -11.75 112.75 52.312 1 93.5 256 LEU B N 1
ATOM 5174 C CA . LEU B 1 256 ? -11.375 113.438 53.562 1 93.5 256 LEU B CA 1
ATOM 5175 C C . LEU B 1 256 ? -10.281 114.5 53.312 1 93.5 256 LEU B C 1
ATOM 5177 O O . LEU B 1 256 ? -10.312 115.562 53.906 1 93.5 256 LEU B O 1
ATOM 5181 N N . ALA B 1 257 ? -9.438 114.125 52.406 1 92.69 257 ALA B N 1
ATOM 5182 C CA . ALA B 1 257 ? -8.344 115 52.062 1 92.69 257 ALA B CA 1
ATOM 5183 C C . ALA B 1 257 ? -8.859 116.25 51.312 1 92.69 257 ALA B C 1
ATOM 5185 O O . ALA B 1 257 ? -8.375 117.375 51.5 1 92.69 257 ALA B O 1
ATOM 5186 N N . LEU B 1 258 ? -9.82 116.125 50.594 1 92.19 258 LEU B N 1
ATOM 5187 C CA . LEU B 1 258 ? -10.438 117.25 49.844 1 92.19 258 LEU B CA 1
ATOM 5188 C C . LEU B 1 258 ? -11.148 118.188 50.781 1 92.19 258 LEU B C 1
ATOM 5190 O O . LEU B 1 258 ? -10.984 119.438 50.688 1 92.19 258 LEU B O 1
ATOM 5194 N N . ASN B 1 259 ? -11.766 117.688 51.625 1 88.19 259 ASN B N 1
ATOM 5195 C CA . ASN B 1 259 ? -12.461 118.5 52.594 1 88.19 259 ASN B CA 1
ATOM 5196 C C . ASN B 1 259 ? -11.484 119.25 53.5 1 88.19 259 ASN B C 1
ATOM 5198 O O . ASN B 1 259 ? -11.727 120.438 53.844 1 88.19 259 ASN B O 1
ATOM 5202 N N . ALA B 1 260 ? -10.477 118.5 53.75 1 87.12 260 ALA B N 1
ATOM 5203 C CA . ALA B 1 260 ? -9.438 119.125 54.562 1 87.12 260 ALA B CA 1
ATOM 5204 C C . ALA B 1 260 ? -8.742 120.25 53.781 1 87.12 260 ALA B C 1
ATOM 5206 O O . ALA B 1 260 ? -8.359 121.312 54.344 1 87.12 260 ALA B O 1
ATOM 5207 N N . THR B 1 261 ? -8.633 120.188 52.562 1 88.62 261 THR B N 1
ATOM 5208 C CA . THR B 1 261 ? -8.055 121.188 51.688 1 88.62 261 THR B CA 1
ATOM 5209 C C . THR B 1 261 ? -8.961 122.438 51.656 1 88.62 261 THR B C 1
ATOM 5211 O O . THR B 1 261 ? -8.484 123.562 51.719 1 88.62 261 THR B O 1
ATOM 5214 N N . ILE B 1 262 ? -10.117 122.25 51.656 1 85.62 262 ILE B N 1
ATOM 5215 C CA . ILE B 1 262 ? -11.094 123.312 51.625 1 85.62 262 ILE B CA 1
ATOM 5216 C C . ILE B 1 262 ? -11.102 124.062 52.938 1 85.62 262 ILE B C 1
ATOM 5218 O O . ILE B 1 262 ? -11.109 125.312 52.969 1 85.62 262 ILE B O 1
ATOM 5222 N N . GLU B 1 263 ? -11.102 123.375 54 1 81 263 GLU B N 1
ATOM 5223 C CA . GLU B 1 263 ? -11.117 124 55.344 1 81 263 GLU B CA 1
ATOM 5224 C C . GLU B 1 263 ? -9.828 124.75 55.594 1 81 263 GLU B C 1
ATOM 5226 O O . GLU B 1 263 ? -9.859 125.812 56.219 1 81 263 GLU B O 1
ATOM 5231 N N . ALA B 1 264 ? -8.766 124.125 55.094 1 84.31 264 ALA B N 1
ATOM 5232 C CA . ALA B 1 264 ? -7.473 124.812 55.25 1 84.31 264 ALA B CA 1
ATOM 5233 C C . ALA B 1 264 ? -7.438 126.125 54.469 1 84.31 264 ALA B C 1
ATOM 5235 O O . ALA B 1 264 ? -6.848 127.125 54.938 1 84.31 264 ALA B O 1
ATOM 5236 N N . ALA B 1 265 ? -8.055 126.312 53.469 1 83.88 265 ALA B N 1
ATOM 5237 C CA . ALA B 1 265 ? -8.141 127.5 52.688 1 83.88 265 ALA B CA 1
ATOM 5238 C C . ALA B 1 265 ? -9 128.5 53.375 1 83.88 265 ALA B C 1
ATOM 5240 O O . ALA B 1 265 ? -8.695 129.75 53.344 1 83.88 265 ALA B O 1
ATOM 5241 N N . ARG B 1 266 ? -9.922 128.125 54 1 81.25 266 ARG B N 1
ATOM 5242 C CA . ARG B 1 266 ? -10.852 129 54.719 1 81.25 266 ARG B CA 1
ATOM 5243 C C . ARG B 1 266 ? -10.188 129.625 55.906 1 81.25 266 ARG B C 1
ATOM 5245 O O . ARG B 1 266 ? -10.523 130.75 56.312 1 81.25 266 ARG B O 1
ATOM 5252 N N . ALA B 1 267 ? -9.211 128.875 56.438 1 79.88 267 ALA B N 1
ATOM 5253 C CA . ALA B 1 267 ? -8.547 129.375 57.656 1 79.88 267 ALA B CA 1
ATOM 5254 C C . ALA B 1 267 ? -7.43 130.375 57.344 1 79.88 267 ALA B C 1
ATOM 5256 O O . ALA B 1 267 ? -6.789 130.875 58.219 1 79.88 267 ALA B O 1
ATOM 5257 N N . GLY B 1 268 ? -7.152 130.75 56.031 1 79.06 268 GLY B N 1
ATOM 5258 C CA . GLY B 1 268 ? -6.23 131.75 55.594 1 79.06 268 GLY B CA 1
ATOM 5259 C C . GLY B 1 268 ? -4.781 131.375 55.938 1 79.06 268 GLY B C 1
ATOM 5260 O O . GLY B 1 268 ? -4.281 130.375 55.594 1 79.06 268 GLY B O 1
ATOM 5261 N N . GLU B 1 269 ? -4.191 132.375 56.812 1 78.12 269 GLU B N 1
ATOM 5262 C CA . GLU B 1 269 ? -2.77 132.25 57.125 1 78.12 269 GLU B CA 1
ATOM 5263 C C . GLU B 1 269 ? -2.488 131.125 58.125 1 78.12 269 GLU B C 1
ATOM 5265 O O . GLU B 1 269 ? -1.429 130.5 58.062 1 78.12 269 GLU B O 1
ATOM 5270 N N . HIS B 1 270 ? -3.416 130.75 58.906 1 75.81 270 HIS B N 1
ATOM 5271 C CA . HIS B 1 270 ? -3.25 129.75 59.938 1 75.81 270 HIS B CA 1
ATOM 5272 C C . HIS B 1 270 ? -3.43 128.375 59.375 1 75.81 270 HIS B C 1
ATOM 5274 O O . HIS B 1 270 ? -3.053 127.375 60 1 75.81 270 HIS B O 1
ATOM 5280 N N . GLY B 1 271 ? -3.812 128.25 58.062 1 80.5 271 GLY B N 1
ATOM 5281 C CA . GLY B 1 271 ? -4.113 127 57.5 1 80.5 271 GLY B CA 1
ATOM 5282 C C . GLY B 1 271 ? -3.121 126.562 56.406 1 80.5 271 GLY B C 1
ATOM 5283 O O . GLY B 1 271 ? -3.266 125.5 55.812 1 80.5 271 GLY B O 1
ATOM 5284 N N . ARG B 1 272 ? -2.238 127.312 56.219 1 86.12 272 ARG B N 1
ATOM 5285 C CA . ARG B 1 272 ? -1.322 127.062 55.094 1 86.12 272 ARG B CA 1
ATOM 5286 C C . ARG B 1 272 ? -0.595 125.75 55.281 1 86.12 272 ARG B C 1
ATOM 5288 O O . ARG B 1 272 ? -0.455 125 54.312 1 86.12 272 ARG B O 1
ATOM 5295 N N . GLY B 1 273 ? -0.098 125.375 56.406 1 82.31 273 GLY B N 1
ATOM 5296 C CA . GLY B 1 273 ? 0.589 124.125 56.656 1 82.31 273 GLY B CA 1
ATOM 5297 C C . GLY B 1 273 ? -0.305 122.875 56.5 1 82.31 273 GLY B C 1
ATOM 5298 O O . GLY B 1 273 ? 0.114 121.875 55.938 1 82.31 273 GLY B O 1
ATOM 5299 N N . PHE B 1 274 ? -1.553 123.062 56.875 1 83.81 274 PHE B N 1
ATOM 5300 C CA . PHE B 1 274 ? -2.516 122 56.781 1 83.81 274 PHE B CA 1
ATOM 5301 C C . PHE B 1 274 ? -2.941 121.75 55.344 1 83.81 274 PHE B C 1
ATOM 5303 O O . PHE B 1 274 ? -3.207 120.625 54.938 1 83.81 274 PHE B O 1
ATOM 5310 N N . ALA B 1 275 ? -2.986 122.812 54.625 1 87.56 275 ALA B N 1
ATOM 5311 C CA . ALA B 1 275 ? -3.344 122.75 53.219 1 87.56 275 ALA B CA 1
ATOM 5312 C C . ALA B 1 275 ? -2.324 121.875 52.469 1 87.56 275 ALA B C 1
ATOM 5314 O O . ALA B 1 275 ? -2.689 121.062 51.594 1 87.56 275 ALA B O 1
ATOM 5315 N N . ILE B 1 276 ? -1.07 121.938 52.844 1 89.44 276 ILE B N 1
ATOM 5316 C CA . ILE B 1 276 ? 0.002 121.188 52.219 1 89.44 276 ILE B CA 1
ATOM 5317 C C . ILE B 1 276 ? -0.111 119.688 52.562 1 89.44 276 ILE B C 1
ATOM 5319 O O . ILE B 1 276 ? -0.003 118.812 51.688 1 89.44 276 ILE B O 1
ATOM 5323 N N . VAL B 1 277 ? -0.4 119.438 53.719 1 90.62 277 VAL B N 1
ATOM 5324 C CA . VAL B 1 277 ? -0.548 118.062 54.188 1 90.62 277 VAL B CA 1
ATOM 5325 C C . VAL B 1 277 ? -1.782 117.438 53.531 1 90.62 277 VAL B C 1
ATOM 5327 O O . VAL B 1 277 ? -1.736 116.312 53.062 1 90.62 277 VAL B O 1
ATOM 5330 N N . ALA B 1 278 ? -2.861 118.125 53.531 1 90.5 278 ALA B N 1
ATOM 5331 C CA . ALA B 1 278 ? -4.109 117.625 52.938 1 90.5 278 ALA B CA 1
ATOM 5332 C C . ALA B 1 278 ? -3.947 117.375 51.438 1 90.5 278 ALA B C 1
ATOM 5334 O O . ALA B 1 278 ? -4.469 116.375 50.938 1 90.5 278 ALA B O 1
ATOM 5335 N N . GLN B 1 279 ? -3.154 118.188 50.812 1 92.5 279 GLN B N 1
ATOM 5336 C CA . GLN B 1 279 ? -2.926 118 49.406 1 92.5 279 GLN B CA 1
ATOM 5337 C C . GLN B 1 279 ? -2.051 116.75 49.125 1 92.5 279 GLN B C 1
ATOM 5339 O O . GLN B 1 279 ? -2.27 116 48.188 1 92.5 279 GLN B O 1
ATOM 5344 N N . GLU B 1 280 ? -1.152 116.625 50 1 94.19 280 GLU B N 1
ATOM 5345 C CA . GLU B 1 280 ? -0.287 115.438 49.844 1 94.19 280 GLU B CA 1
ATOM 5346 C C . GLU B 1 280 ? -1.052 114.125 50.125 1 94.19 280 GLU B C 1
ATOM 5348 O O . GLU B 1 280 ? -0.875 113.125 49.406 1 94.19 280 GLU B O 1
ATOM 5353 N N . VAL B 1 281 ? -1.878 114.125 51.062 1 94.69 281 VAL B N 1
ATOM 5354 C CA . VAL B 1 281 ? -2.703 112.938 51.406 1 94.69 281 VAL B CA 1
ATOM 5355 C C . VAL B 1 281 ? -3.664 112.688 50.25 1 94.69 281 VAL B C 1
ATOM 5357 O O . VAL B 1 281 ? -3.926 111.5 49.906 1 94.69 281 VAL B O 1
ATOM 5360 N N . ARG B 1 282 ? -4.145 113.688 49.719 1 94.69 282 ARG B N 1
ATOM 5361 C CA . ARG B 1 282 ? -5.035 113.5 48.562 1 94.69 282 ARG B CA 1
ATOM 5362 C C . ARG B 1 282 ? -4.316 112.875 47.406 1 94.69 282 ARG B C 1
ATOM 5364 O O . ARG B 1 282 ? -4.852 111.938 46.781 1 94.69 282 ARG B O 1
ATOM 5371 N N . LYS B 1 283 ? -3.1 113.25 47.125 1 95.25 283 LYS B N 1
ATOM 5372 C CA . LYS B 1 283 ? -2.303 112.688 46.062 1 95.25 283 LYS B CA 1
ATOM 5373 C C . LYS B 1 283 ? -2.008 111.188 46.312 1 95.25 283 LYS B C 1
ATOM 5375 O O . LYS B 1 283 ? -2.092 110.375 45.406 1 95.25 283 LYS B O 1
ATOM 5380 N N . LEU B 1 284 ? -1.748 110.875 47.469 1 94.81 284 LEU B N 1
ATOM 5381 C CA . LEU B 1 284 ? -1.459 109.5 47.875 1 94.81 284 LEU B CA 1
ATOM 5382 C C . LEU B 1 284 ? -2.709 108.625 47.75 1 94.81 284 LEU B C 1
ATOM 5384 O O . LEU B 1 284 ? -2.633 107.5 47.344 1 94.81 284 LEU B O 1
ATOM 5388 N N . ALA B 1 285 ? -3.783 109.125 48.156 1 95.19 285 ALA B N 1
ATOM 5389 C CA . ALA B 1 285 ? -5.047 108.375 48.062 1 95.19 285 ALA B CA 1
ATOM 5390 C C . ALA B 1 285 ? -5.395 108.125 46.594 1 95.19 285 ALA B C 1
ATOM 5392 O O . ALA B 1 285 ? -5.883 107.062 46.281 1 95.19 285 ALA B O 1
ATOM 5393 N N . GLU B 1 286 ? -5.117 109.125 45.781 1 95.12 286 GLU B N 1
ATOM 5394 C CA . GLU B 1 286 ? -5.363 108.938 44.344 1 95.12 286 GLU B CA 1
ATOM 5395 C C . GLU B 1 286 ? -4.449 107.875 43.75 1 95.12 286 GLU B C 1
ATOM 5397 O O . GLU B 1 286 ? -4.887 107.062 42.938 1 95.12 286 GLU B O 1
ATOM 5402 N N . GLN B 1 287 ? -3.281 107.812 44.188 1 94.69 287 GLN B N 1
ATOM 5403 C CA . GLN B 1 287 ? -2.344 106.812 43.75 1 94.69 287 GLN B CA 1
ATOM 5404 C C . GLN B 1 287 ? -2.773 105.438 44.219 1 94.69 287 GLN B C 1
ATOM 5406 O O . GLN B 1 287 ? -2.662 104.438 43.469 1 94.69 287 GLN B O 1
ATOM 5411 N N . SER B 1 288 ? -3.246 105.312 45.406 1 94.56 288 SER B N 1
ATOM 5412 C CA . SER B 1 288 ? -3.711 104.062 45.938 1 94.56 288 SER B CA 1
ATOM 5413 C C . SER B 1 288 ? -4.945 103.562 45.219 1 94.56 288 SER B C 1
ATOM 5415 O O . SER B 1 288 ? -5.074 102.375 44.938 1 94.56 288 SER B O 1
ATOM 5417 N N . THR B 1 289 ? -5.848 104.438 44.938 1 94.5 289 THR B N 1
ATOM 5418 C CA . THR B 1 289 ? -7.035 104.125 44.156 1 94.5 289 THR B CA 1
ATOM 5419 C C . THR B 1 289 ? -6.641 103.562 42.781 1 94.5 289 THR B C 1
ATOM 5421 O O . THR B 1 289 ? -7.176 102.562 42.344 1 94.5 289 THR B O 1
ATOM 5424 N N . GLY B 1 290 ? -5.695 104.25 42.156 1 94.44 290 GLY B N 1
ATOM 5425 C CA . GLY B 1 290 ? -5.203 103.812 40.875 1 94.44 290 GLY B CA 1
ATOM 5426 C C . GLY B 1 290 ? -4.559 102.438 40.938 1 94.44 290 GLY B C 1
ATOM 5427 O O . GLY B 1 290 ? -4.797 101.562 40.062 1 94.44 290 GLY B O 1
ATOM 5428 N N . ALA B 1 291 ? -3.777 102.188 41.906 1 93.69 291 ALA B N 1
ATOM 5429 C CA . ALA B 1 291 ? -3.146 100.875 42.125 1 93.69 291 ALA B CA 1
ATOM 5430 C C . ALA B 1 291 ? -4.191 99.812 42.406 1 93.69 291 ALA B C 1
ATOM 5432 O O . ALA B 1 291 ? -4.082 98.688 41.906 1 93.69 291 ALA B O 1
ATOM 5433 N N . GLY B 1 292 ? -5.113 100.125 43.219 1 92 292 GLY B N 1
ATOM 5434 C CA . GLY B 1 292 ? -6.203 99.188 43.5 1 92 292 GLY B CA 1
ATOM 5435 C C . GLY B 1 292 ? -6.98 98.75 42.25 1 92 292 GLY B C 1
ATOM 5436 O O . GLY B 1 292 ? -7.324 97.625 42.094 1 92 292 GLY B O 1
ATOM 5437 N N . GLU B 1 293 ? -7.203 99.75 41.406 1 93.75 293 GLU B N 1
ATOM 5438 C CA . GLU B 1 293 ? -7.91 99.5 40.156 1 93.75 293 GLU B CA 1
ATOM 5439 C C . GLU B 1 293 ? -7.09 98.625 39.25 1 93.75 293 GLU B C 1
ATOM 5441 O O . GLU B 1 293 ? -7.641 97.75 38.562 1 93.75 293 GLU B O 1
ATOM 5446 N N . ASN B 1 294 ? -5.84 98.812 39.281 1 94.69 294 ASN B N 1
ATOM 5447 C CA . ASN B 1 294 ? -4.957 97.938 38.5 1 94.69 294 ASN B CA 1
ATOM 5448 C C . ASN B 1 294 ? -4.988 96.5 39 1 94.69 294 ASN B C 1
ATOM 5450 O O . ASN B 1 294 ? -5.047 95.562 38.219 1 94.69 294 ASN B O 1
ATOM 5454 N N . ILE B 1 295 ? -4.984 96.25 40.219 1 94 295 ILE B N 1
ATOM 5455 C CA . ILE B 1 295 ? -5.031 94.875 40.812 1 94 295 ILE B CA 1
ATOM 5456 C C . ILE B 1 295 ? -6.367 94.25 40.469 1 94 295 ILE B C 1
ATOM 5458 O O . ILE B 1 295 ? -6.422 93.062 40.188 1 94 295 ILE B O 1
ATOM 5462 N N . LYS B 1 296 ? -7.375 95.062 40.594 1 92.69 296 LYS B N 1
ATOM 5463 C CA . LYS B 1 296 ? -8.703 94.5 40.312 1 92.69 296 LYS B CA 1
ATOM 5464 C C . LYS B 1 296 ? -8.75 93.938 38.875 1 92.69 296 LYS B C 1
ATOM 5466 O O . LYS B 1 296 ? -9.328 92.875 38.688 1 92.69 296 LYS B O 1
ATOM 5471 N N . LYS B 1 297 ? -8.078 94.625 37.906 1 94.62 297 LYS B N 1
ATOM 5472 C CA . LYS B 1 297 ? -8.023 94.125 36.531 1 94.62 297 LYS B CA 1
ATOM 5473 C C . LYS B 1 297 ? -7.223 92.812 36.406 1 94.62 297 LYS B C 1
ATOM 5475 O O . LYS B 1 297 ? -7.645 91.875 35.75 1 94.62 297 LYS B O 1
ATOM 5480 N N . ILE B 1 298 ? -6.191 92.75 37.094 1 93.56 298 ILE B N 1
ATOM 5481 C CA . ILE B 1 298 ? -5.316 91.562 37.031 1 93.56 298 ILE B CA 1
ATOM 5482 C C . ILE B 1 298 ? -6.012 90.375 37.688 1 93.56 298 ILE B C 1
ATOM 5484 O O . ILE B 1 298 ? -5.922 89.25 37.188 1 93.56 298 ILE B O 1
ATOM 5488 N N . ILE B 1 299 ? -6.68 90.688 38.781 1 91.94 299 ILE B N 1
ATOM 5489 C CA . ILE B 1 299 ? -7.355 89.562 39.5 1 91.94 299 ILE B CA 1
ATOM 5490 C C . ILE B 1 299 ? -8.492 89 38.656 1 91.94 299 ILE B C 1
ATOM 5492 O O . ILE B 1 299 ? -8.758 87.812 38.688 1 91.94 299 ILE B O 1
ATOM 5496 N N . GLN B 1 300 ? -9.188 89.875 37.938 1 91.81 300 GLN B N 1
ATOM 5497 C CA . GLN B 1 300 ? -10.227 89.438 37.031 1 91.81 300 GLN B CA 1
ATOM 5498 C C . GLN B 1 300 ? -9.648 88.562 35.938 1 91.81 300 GLN B C 1
ATOM 5500 O O . GLN B 1 300 ? -10.242 87.5 35.594 1 91.81 300 GLN B O 1
ATOM 5505 N N . ASP B 1 301 ? -8.469 88.875 35.5 1 91.12 301 ASP B N 1
ATOM 5506 C CA . ASP B 1 301 ? -7.781 88.062 34.5 1 91.12 301 ASP B CA 1
ATOM 5507 C C . ASP B 1 301 ? -7.398 86.688 35.094 1 91.12 301 ASP B C 1
ATOM 5509 O O . ASP B 1 301 ? -7.559 85.688 34.438 1 91.12 301 ASP B O 1
ATOM 5513 N N . ILE B 1 302 ? -6.961 86.688 36.281 1 88.44 302 ILE B N 1
ATOM 5514 C CA . ILE B 1 302 ? -6.551 85.5 36.969 1 88.44 302 ILE B CA 1
ATOM 5515 C C . ILE B 1 302 ? -7.75 84.562 37.156 1 88.44 302 ILE B C 1
ATOM 5517 O O . ILE B 1 302 ? -7.648 83.375 36.938 1 88.44 302 ILE B O 1
ATOM 5521 N N . GLN B 1 303 ? -8.836 85.188 37.594 1 87.88 303 GLN B N 1
ATOM 5522 C CA . GLN B 1 303 ? -10.055 84.375 37.781 1 87.88 303 GLN B CA 1
ATOM 5523 C C . GLN B 1 303 ? -10.516 83.75 36.469 1 87.88 303 GLN B C 1
ATOM 5525 O O . GLN B 1 303 ? -10.93 82.562 36.469 1 87.88 303 GLN B O 1
ATOM 5530 N N . THR B 1 304 ? -10.375 84.438 35.312 1 90.38 304 THR B N 1
ATOM 5531 C CA . THR B 1 304 ? -10.766 83.938 34 1 90.38 304 THR B CA 1
ATOM 5532 C C . THR B 1 304 ? -9.844 82.812 33.562 1 90.38 304 THR B C 1
ATOM 5534 O O . THR B 1 304 ? -10.312 81.75 33.094 1 90.38 304 THR B O 1
ATOM 5537 N N . GLU B 1 305 ? -8.57 83 33.781 1 87.5 305 GLU B N 1
ATOM 5538 C CA . GLU B 1 305 ? -7.59 82 33.406 1 87.5 305 GLU B CA 1
ATOM 5539 C C . GLU B 1 305 ? -7.699 80.75 34.25 1 87.5 305 GLU B C 1
ATOM 5541 O O . GLU B 1 305 ? -7.535 79.625 33.781 1 87.5 305 GLU B O 1
ATOM 5546 N N . THR B 1 306 ? -7.938 80.938 35.531 1 86.5 306 THR B N 1
ATOM 5547 C CA . THR B 1 306 ? -8.094 79.75 36.438 1 86.5 306 THR B CA 1
ATOM 5548 C C . THR B 1 306 ? -9.328 78.938 36.062 1 86.5 306 THR B C 1
ATOM 5550 O O . THR B 1 306 ? -9.297 77.75 36.125 1 86.5 306 THR B O 1
ATOM 5553 N N . HIS B 1 307 ? -10.375 79.688 35.719 1 87.38 307 HIS B N 1
ATOM 5554 C CA . HIS B 1 307 ? -11.586 79 35.281 1 87.38 307 HIS B CA 1
ATOM 5555 C C . HIS B 1 307 ? -11.328 78.188 34.031 1 87.38 307 HIS B C 1
ATOM 5557 O O . HIS B 1 307 ? -11.812 77.062 33.906 1 87.38 307 HIS B O 1
ATOM 5563 N N . GLN B 1 308 ? -10.562 78.688 33.125 1 87 308 GLN B N 1
ATOM 5564 C CA . GLN B 1 308 ? -10.203 78 31.906 1 87 308 GLN B CA 1
ATOM 5565 C C . GLN B 1 308 ? -9.336 76.75 32.219 1 87 308 GLN B C 1
ATOM 5567 O O . GLN B 1 308 ? -9.508 75.688 31.625 1 87 308 GLN B O 1
ATOM 5572 N N . ALA B 1 309 ? -8.438 76.875 33.156 1 85.44 309 ALA B N 1
ATOM 5573 C CA . ALA B 1 309 ? -7.566 75.812 33.531 1 85.44 309 ALA B CA 1
ATOM 5574 C C . ALA B 1 309 ? -8.367 74.625 34.156 1 85.44 309 ALA B C 1
ATOM 5576 O O . ALA B 1 309 ? -8.094 73.438 33.875 1 85.44 309 ALA B O 1
ATOM 5577 N N . VAL B 1 310 ? -9.305 75 35 1 84.19 310 VAL B N 1
ATOM 5578 C CA . VAL B 1 310 ? -10.156 74 35.656 1 84.19 310 VAL B CA 1
ATOM 5579 C C . VAL B 1 310 ? -10.93 73.188 34.562 1 84.19 310 VAL B C 1
ATOM 5581 O O . VAL B 1 310 ? -11.047 72 34.656 1 84.19 310 VAL B O 1
ATOM 5584 N N . LYS B 1 311 ? -11.453 73.875 33.531 1 86.94 311 LYS B N 1
ATOM 5585 C CA . LYS B 1 311 ? -12.203 73.25 32.469 1 86.94 311 LYS B CA 1
ATOM 5586 C C . LYS B 1 311 ? -11.32 72.312 31.672 1 86.94 311 LYS B C 1
ATOM 5588 O O . LYS B 1 311 ? -11.742 71.188 31.344 1 86.94 311 LYS B O 1
ATOM 5593 N N . LEU B 1 312 ? -10.148 72.688 31.359 1 83.81 312 LEU B N 1
ATOM 5594 C CA . LEU B 1 312 ? -9.211 71.875 30.625 1 83.81 312 LEU B CA 1
ATOM 5595 C C . LEU B 1 312 ? -8.852 70.625 31.422 1 83.81 312 LEU B C 1
ATOM 5597 O O . LEU B 1 312 ? -8.727 69.5 30.859 1 83.81 312 LEU B O 1
ATOM 5601 N N . MET B 1 313 ? -8.727 70.75 32.719 1 84 313 MET B N 1
ATOM 560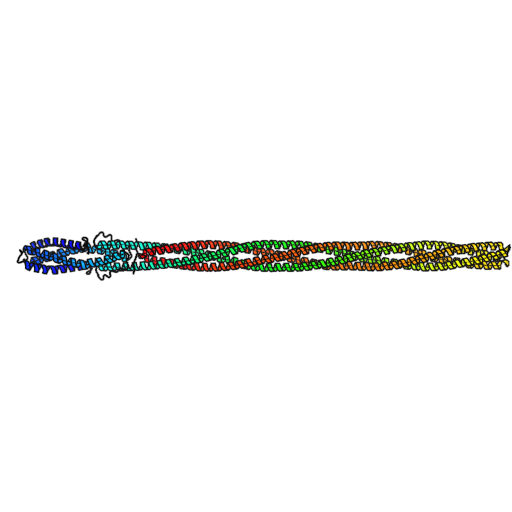2 C CA . MET B 1 313 ? -8.375 69.625 33.562 1 84 313 MET B CA 1
ATOM 5603 C C . MET B 1 313 ? -9.523 68.625 33.625 1 84 313 MET B C 1
ATOM 5605 O O . MET B 1 313 ? -9.297 67.438 33.656 1 84 313 MET B O 1
ATOM 5609 N N . GLU B 1 314 ? -10.719 69.188 33.719 1 87.5 314 GLU B N 1
ATOM 5610 C CA . GLU B 1 314 ? -11.883 68.312 33.719 1 87.5 314 GLU B CA 1
ATOM 5611 C C . GLU B 1 314 ? -11.984 67.5 32.438 1 87.5 314 GLU B C 1
ATOM 5613 O O . GLU B 1 314 ? -12.297 66.312 32.438 1 87.5 314 GLU B O 1
ATOM 5618 N N . GLU B 1 315 ? -11.68 68.125 31.312 1 86.31 315 GLU B N 1
ATOM 5619 C CA . GLU B 1 315 ? -11.648 67.438 30.031 1 86.31 315 GLU B CA 1
ATOM 5620 C C . GLU B 1 315 ? -10.531 66.438 29.984 1 86.31 315 GLU B C 1
ATOM 5622 O O . GLU B 1 315 ? -10.719 65.312 29.453 1 86.31 315 GLU B O 1
ATOM 5627 N N . GLY B 1 316 ? -9.453 66.812 30.516 1 82.88 316 GLY B N 1
ATOM 5628 C CA . GLY B 1 316 ? -8.328 65.875 30.578 1 82.88 316 GLY B CA 1
ATOM 5629 C C . GLY B 1 316 ? -8.633 64.625 31.391 1 82.88 316 GLY B C 1
ATOM 5630 O O . GLY B 1 316 ? -8.258 63.5 30.984 1 82.88 316 GLY B O 1
ATOM 5631 N N . LYS B 1 317 ? -9.312 64.75 32.5 1 87 317 LYS B N 1
ATOM 5632 C CA . LYS B 1 317 ? -9.695 63.594 33.312 1 87 317 LYS B CA 1
ATOM 5633 C C . LYS B 1 317 ? -10.578 62.625 32.531 1 87 317 LYS B C 1
ATOM 5635 O O . LYS B 1 317 ? -10.422 61.406 32.656 1 87 317 LYS B O 1
ATOM 5640 N N . GLU B 1 318 ? -11.469 63.156 31.75 1 90.5 318 GLU B N 1
ATOM 5641 C CA . GLU B 1 318 ? -12.367 62.344 30.953 1 90.5 318 GLU B CA 1
ATOM 5642 C C . GLU B 1 318 ? -11.602 61.594 29.875 1 90.5 318 GLU B C 1
ATOM 5644 O O . GLU B 1 318 ? -11.867 60.406 29.609 1 90.5 318 GLU B O 1
ATOM 5649 N N . VAL B 1 319 ? -10.656 62.25 29.266 1 88 319 VAL B N 1
ATOM 5650 C CA . VAL B 1 319 ? -9.859 61.625 28.203 1 88 319 VAL B CA 1
ATOM 5651 C C . VAL B 1 319 ? -9.008 60.5 28.781 1 88 319 VAL B C 1
ATOM 5653 O O . VAL B 1 319 ? -8.875 59.438 28.156 1 88 319 VAL B O 1
ATOM 5656 N N . VAL B 1 320 ? -8.484 60.688 29.922 1 89.06 320 VAL B N 1
ATOM 5657 C CA . VAL B 1 320 ? -7.664 59.688 30.578 1 89.06 320 VAL B CA 1
ATOM 5658 C C . VAL B 1 320 ? -8.516 58.438 30.906 1 89.06 320 VAL B C 1
ATOM 5660 O O . VAL B 1 320 ? -8.094 57.312 30.688 1 89.06 320 VAL B O 1
ATOM 5663 N N . LYS B 1 321 ? -9.703 58.688 31.453 1 90.88 321 LYS B N 1
ATOM 5664 C CA . LYS B 1 321 ? -10.609 57.594 31.797 1 90.88 321 LYS B CA 1
ATOM 5665 C C . LYS B 1 321 ? -10.945 56.75 30.562 1 90.88 321 LYS B C 1
ATOM 5667 O O . LYS B 1 321 ? -10.922 55.531 30.609 1 90.88 321 LYS B O 1
ATOM 5672 N N . LYS B 1 322 ? -11.234 57.406 29.422 1 90.5 322 LYS B N 1
ATOM 5673 C CA . LYS B 1 322 ? -11.508 56.719 28.172 1 90.5 322 LYS B CA 1
ATOM 5674 C C . LYS B 1 322 ? -10.289 55.938 27.703 1 90.5 322 LYS B C 1
ATOM 5676 O O . LYS B 1 322 ? -10.414 54.844 27.156 1 90.5 322 LYS B O 1
ATOM 5681 N N . GLY B 1 323 ? -9.18 56.562 27.906 1 88 323 GLY B N 1
ATOM 5682 C CA . GLY B 1 323 ? -7.938 55.906 27.547 1 88 323 GLY B CA 1
ATOM 5683 C C . GLY B 1 323 ? -7.703 54.625 28.328 1 88 323 GLY B C 1
ATOM 5684 O O . GLY B 1 323 ? -7.312 53.594 27.766 1 88 323 GLY B O 1
ATOM 5685 N N . ILE B 1 324 ? -7.926 54.656 29.625 1 90.75 324 ILE B N 1
ATOM 5686 C CA . ILE B 1 324 ? -7.77 53.469 30.469 1 90.75 324 ILE B CA 1
ATOM 5687 C C . ILE B 1 324 ? -8.68 52.344 29.984 1 90.75 324 ILE B C 1
ATOM 5689 O O . ILE B 1 324 ? -8.258 51.188 29.891 1 90.75 324 ILE B O 1
ATOM 5693 N N . ASP B 1 325 ? -9.891 52.688 29.562 1 92.75 325 ASP B N 1
ATOM 5694 C CA . ASP B 1 325 ? -10.836 51.688 29.062 1 92.75 325 ASP B CA 1
ATOM 5695 C C . ASP B 1 325 ? -10.336 51.062 27.766 1 92.75 325 ASP B C 1
ATOM 5697 O O . ASP B 1 325 ? -10.438 49.844 27.594 1 92.75 325 ASP B O 1
ATOM 5701 N N . LYS B 1 326 ? -9.82 51.844 26.906 1 90.69 326 LYS B N 1
ATOM 5702 C CA . LYS B 1 326 ? -9.312 51.344 25.641 1 90.69 326 LYS B CA 1
ATOM 5703 C C . LYS B 1 326 ? -8.102 50.438 25.844 1 90.69 326 LYS B C 1
ATOM 5705 O O . LYS B 1 326 ? -7.961 49.406 25.172 1 90.69 326 LYS B O 1
ATOM 5710 N N . VAL B 1 327 ? -7.23 50.781 26.734 1 92.88 327 VAL B N 1
ATOM 5711 C CA . VAL B 1 327 ? -6.051 50 27.031 1 92.88 327 VAL B CA 1
ATOM 5712 C C . VAL B 1 327 ? -6.473 48.656 27.625 1 92.88 327 VAL B C 1
ATOM 5714 O O . VAL B 1 327 ? -5.883 47.625 27.312 1 92.88 327 VAL B O 1
ATOM 5717 N N . ASN B 1 328 ? -7.504 48.656 28.484 1 93.19 328 ASN B N 1
ATOM 5718 C CA . ASN B 1 328 ? -8.023 47.438 29.047 1 93.19 328 ASN B CA 1
ATOM 5719 C C . ASN B 1 328 ? -8.555 46.5 27.953 1 93.19 328 ASN B C 1
ATOM 5721 O O . ASN B 1 328 ? -8.328 45.281 28 1 93.19 328 ASN B O 1
ATOM 5725 N N . LEU B 1 329 ? -9.203 47.031 26.984 1 93.69 329 LEU B N 1
ATOM 5726 C CA . LEU B 1 329 ? -9.711 46.25 25.859 1 93.69 329 LEU B CA 1
ATOM 5727 C C . LEU B 1 329 ? -8.562 45.656 25.062 1 93.69 329 LEU B C 1
ATOM 5729 O O . LEU B 1 329 ? -8.664 44.531 24.562 1 93.69 329 LEU B O 1
ATOM 5733 N N . THR B 1 330 ? -7.539 46.438 24.891 1 93.88 330 THR B N 1
ATOM 5734 C CA . THR B 1 330 ? -6.344 45.938 24.219 1 93.88 330 THR B CA 1
ATOM 5735 C C . THR B 1 330 ? -5.789 44.688 24.953 1 93.88 330 THR B C 1
ATOM 5737 O O . THR B 1 330 ? -5.402 43.719 24.312 1 93.88 330 THR B O 1
ATOM 5740 N N . GLY B 1 331 ? -5.738 44.812 26.281 1 94.19 331 GLY B N 1
ATOM 5741 C CA . GLY B 1 331 ? -5.309 43.688 27.078 1 94.19 331 GLY B CA 1
ATOM 5742 C C . GLY B 1 331 ? -6.156 42.438 26.859 1 94.19 331 GLY B C 1
ATOM 5743 O O . GLY B 1 331 ? -5.629 41.312 26.781 1 94.19 331 GLY B O 1
ATOM 5744 N N . ASN B 1 332 ? -7.477 42.562 26.703 1 93.69 332 ASN B N 1
ATOM 5745 C CA . ASN B 1 332 ? -8.375 41.469 26.375 1 93.69 332 ASN B CA 1
ATOM 5746 C C . ASN B 1 332 ? -8.039 40.844 25.031 1 93.69 332 ASN B C 1
ATOM 5748 O O . ASN B 1 332 ? -8.172 39.625 24.859 1 93.69 332 ASN B O 1
ATOM 5752 N N . GLY B 1 333 ? -7.645 41.719 24.125 1 93.44 333 GLY B N 1
ATOM 5753 C CA . GLY B 1 333 ? -7.203 41.219 22.828 1 93.44 333 GLY B CA 1
ATOM 5754 C C . GLY B 1 333 ? -6.031 40.281 22.922 1 93.44 333 GLY B C 1
ATOM 5755 O O . GLY B 1 333 ? -6.074 39.156 22.375 1 93.44 333 GLY B O 1
ATOM 5756 N N . PHE B 1 334 ? -5.008 40.594 23.703 1 95.19 334 PHE B N 1
ATOM 5757 C CA . PHE B 1 334 ? -3.838 39.75 23.875 1 95.19 334 PHE B CA 1
ATOM 5758 C C . PHE B 1 334 ? -4.211 38.469 24.609 1 95.19 334 PHE B C 1
ATOM 5760 O O . PHE B 1 334 ? -3.715 37.406 24.281 1 95.19 334 PHE B O 1
ATOM 5767 N N . THR B 1 335 ? -5.098 38.562 25.609 1 95 335 THR B N 1
ATOM 5768 C CA . THR B 1 335 ? -5.555 37.375 26.328 1 95 335 THR B CA 1
ATOM 5769 C C . THR B 1 335 ? -6.266 36.406 25.391 1 95 335 THR B C 1
ATOM 5771 O O . THR B 1 335 ? -6.07 35.188 25.484 1 95 335 THR B O 1
ATOM 5774 N N . GLY B 1 336 ? -7.102 36.969 24.547 1 95.38 336 GLY B N 1
ATOM 5775 C CA . GLY B 1 336 ? -7.746 36.156 23.547 1 95.38 336 GLY B CA 1
ATOM 5776 C C . GLY B 1 336 ? -6.766 35.438 22.609 1 95.38 336 GLY B C 1
ATOM 5777 O O . GLY B 1 336 ? -6.938 34.281 22.281 1 95.38 336 GLY B O 1
ATOM 5778 N N . ILE B 1 337 ? -5.754 36.156 22.25 1 95.94 337 ILE B N 1
ATOM 5779 C CA . ILE B 1 337 ? -4.715 35.594 21.391 1 95.94 337 ILE B CA 1
ATOM 5780 C C . ILE B 1 337 ? -4.004 34.438 22.109 1 95.94 337 ILE B C 1
ATOM 5782 O O . ILE B 1 337 ? -3.766 33.375 21.516 1 95.94 337 ILE B O 1
ATOM 5786 N N . LEU B 1 338 ? -3.658 34.625 23.344 1 96.62 338 LEU B N 1
ATOM 5787 C CA . LEU B 1 338 ? -2.986 33.594 24.141 1 96.62 338 LEU B CA 1
ATOM 5788 C C . LEU B 1 338 ? -3.822 32.312 24.203 1 96.62 338 LEU B C 1
ATOM 5790 O O . LEU B 1 338 ? -3.289 31.219 24.078 1 96.62 338 LEU B O 1
ATOM 5794 N N . LYS B 1 339 ? -5.137 32.438 24.297 1 96.62 339 LYS B N 1
ATOM 5795 C CA . LYS B 1 339 ? -6.039 31.281 24.344 1 96.62 339 LYS B CA 1
ATOM 5796 C C . LYS B 1 339 ? -6.043 30.547 23 1 96.62 339 LYS B C 1
ATOM 5798 O O . LYS B 1 339 ? -5.945 29.328 22.953 1 96.62 339 LYS B O 1
ATOM 5803 N N . ASP B 1 340 ? -6.133 31.328 21.953 1 96.38 340 ASP B N 1
ATOM 5804 C CA . ASP B 1 340 ? -6.133 30.734 20.609 1 96.38 340 ASP B CA 1
ATOM 5805 C C . ASP B 1 340 ? -4.84 29.969 20.359 1 96.38 340 ASP B C 1
ATOM 5807 O O . ASP B 1 340 ? -4.863 28.875 19.797 1 96.38 340 ASP B O 1
ATOM 5811 N N . ILE B 1 341 ? -3.75 30.531 20.734 1 96.19 341 ILE B N 1
ATOM 5812 C CA . ILE B 1 341 ? -2.441 29.938 20.5 1 96.19 341 ILE B CA 1
ATOM 5813 C C . ILE B 1 341 ? -2.314 28.641 21.297 1 96.19 341 ILE B C 1
ATOM 5815 O O . ILE B 1 341 ? -1.743 27.656 20.812 1 96.19 341 ILE B O 1
ATOM 5819 N N . GLN B 1 342 ? -2.818 28.609 22.5 1 95.62 342 GLN B N 1
ATOM 5820 C CA . GLN B 1 342 ? -2.799 27.391 23.297 1 95.62 342 GLN B CA 1
ATOM 5821 C C . GLN B 1 342 ? -3.584 26.266 22.625 1 95.62 342 GLN B C 1
ATOM 5823 O O . GLN B 1 342 ? -3.135 25.125 22.594 1 95.62 342 GLN B O 1
ATOM 5828 N N . LEU B 1 343 ? -4.68 26.562 22.078 1 95.12 343 LEU B N 1
ATOM 5829 C CA . LEU B 1 343 ? -5.496 25.594 21.359 1 95.12 343 LEU B CA 1
ATOM 5830 C C . LEU B 1 343 ? -4.793 25.125 20.094 1 95.12 343 LEU B C 1
ATOM 5832 O O . LEU B 1 343 ? -4.844 23.938 19.766 1 95.12 343 LEU B O 1
ATOM 5836 N N . MET B 1 344 ? -4.109 26.031 19.453 1 94.69 344 MET B N 1
ATOM 5837 C CA . MET B 1 344 ? -3.342 25.672 18.266 1 94.69 344 MET B CA 1
ATOM 5838 C C . MET B 1 344 ? -2.213 24.719 18.609 1 94.69 344 MET B C 1
ATOM 5840 O O . MET B 1 344 ? -1.954 23.766 17.859 1 94.69 344 MET B O 1
ATOM 5844 N N . LYS B 1 345 ? -1.604 24.953 19.688 1 94.88 345 LYS B N 1
ATOM 5845 C CA . LYS B 1 345 ? -0.527 24.078 20.141 1 94.88 345 LYS B CA 1
ATOM 5846 C C . LYS B 1 345 ? -1.037 22.656 20.359 1 94.88 345 LYS B C 1
ATOM 5848 O O . LYS B 1 345 ? -0.37 21.688 20 1 94.88 345 LYS B O 1
ATOM 5853 N N . GLU B 1 346 ? -2.188 22.516 20.906 1 95.56 346 GLU B N 1
ATOM 5854 C CA . GLU B 1 346 ? -2.799 21.219 21.125 1 95.56 346 GLU B CA 1
ATOM 5855 C C . GLU B 1 346 ? -3.057 20.5 19.797 1 95.56 346 GLU B C 1
ATOM 5857 O O . GLU B 1 346 ? -2.801 19.297 19.672 1 95.56 346 GLU B O 1
ATOM 5862 N N . GLN B 1 347 ? -3.529 21.25 18.844 1 94.31 347 GLN B N 1
ATOM 5863 C CA . GLN B 1 347 ? -3.799 20.688 17.531 1 94.31 347 GLN B CA 1
ATOM 5864 C C . GLN B 1 347 ? -2.506 20.266 16.844 1 94.31 347 GLN B C 1
ATOM 5866 O O . GLN B 1 347 ? -2.467 19.234 16.156 1 94.31 347 GLN B O 1
ATOM 5871 N N . THR B 1 348 ? -1.459 21.047 17 1 94.69 348 THR B N 1
ATOM 5872 C CA . THR B 1 348 ? -0.171 20.719 16.391 1 94.69 348 THR B CA 1
ATOM 5873 C C . THR B 1 348 ? 0.385 19.422 16.984 1 94.69 348 THR B C 1
ATOM 5875 O O . THR B 1 348 ? 0.953 18.594 16.266 1 94.69 348 THR B O 1
ATOM 5878 N N . ASN B 1 349 ? 0.171 19.203 18.25 1 95.62 349 ASN B N 1
ATOM 5879 C CA . ASN B 1 349 ? 0.591 17.969 18.891 1 95.62 349 ASN B CA 1
ATOM 5880 C C . ASN B 1 349 ? -0.18 16.766 18.359 1 95.62 349 ASN B C 1
ATOM 5882 O O . ASN B 1 349 ? 0.4 15.703 18.125 1 95.62 349 ASN B O 1
ATOM 5886 N N . GLU B 1 350 ? -1.411 17 18.188 1 95.62 350 GLU B N 1
ATOM 5887 C CA . GLU B 1 350 ? -2.238 15.93 17.625 1 95.62 350 GLU B CA 1
ATOM 5888 C C . GLU B 1 350 ? -1.78 15.578 16.203 1 95.62 350 GLU B C 1
ATOM 5890 O O . GLU B 1 350 ? -1.729 14.398 15.844 1 95.62 350 GLU B O 1
ATOM 5895 N N . MET B 1 351 ? -1.442 16.531 15.438 1 95.88 351 MET B N 1
ATOM 5896 C CA . MET B 1 351 ? -0.977 16.312 14.07 1 95.88 351 MET B CA 1
ATOM 5897 C C . MET B 1 351 ? 0.326 15.516 14.07 1 95.88 351 MET B C 1
ATOM 5899 O O . MET B 1 351 ? 0.52 14.633 13.227 1 95.88 351 MET B O 1
ATOM 5903 N N . ASN B 1 352 ? 1.178 15.828 14.977 1 96.19 352 ASN B N 1
ATOM 5904 C CA . ASN B 1 352 ? 2.43 15.086 15.078 1 96.19 352 ASN B CA 1
ATOM 5905 C C . ASN B 1 352 ? 2.182 13.602 15.336 1 96.19 352 ASN B C 1
ATOM 5907 O O . ASN B 1 352 ? 2.867 12.75 14.766 1 96.19 352 ASN B O 1
ATOM 5911 N N . VAL B 1 353 ? 1.217 13.312 16.156 1 96.31 353 VAL B N 1
ATOM 5912 C CA . VAL B 1 353 ? 0.866 11.93 16.453 1 96.31 353 VAL B CA 1
ATOM 5913 C C . VAL B 1 353 ? 0.358 11.242 15.188 1 96.31 353 VAL B C 1
ATOM 5915 O O . VAL B 1 353 ? 0.751 10.109 14.883 1 96.31 353 VAL B O 1
ATOM 5918 N N . ILE B 1 354 ? -0.476 11.914 14.445 1 95.69 354 ILE B N 1
ATOM 5919 C CA . ILE B 1 354 ? -1.03 11.375 13.211 1 95.69 354 ILE B CA 1
ATOM 5920 C C . ILE B 1 354 ? 0.096 11.094 12.219 1 95.69 354 ILE B C 1
ATOM 5922 O O . ILE B 1 354 ? 0.138 10.023 11.602 1 95.69 354 ILE B O 1
ATOM 5926 N N . ILE B 1 355 ? 1.011 12.023 12.07 1 95.69 355 ILE B N 1
ATOM 5927 C CA . ILE B 1 355 ? 2.131 11.898 11.141 1 95.69 355 ILE B CA 1
ATOM 5928 C C . ILE B 1 355 ? 2.965 10.672 11.508 1 95.69 355 ILE B C 1
ATOM 5930 O O . ILE B 1 355 ? 3.32 9.867 10.633 1 95.69 355 ILE B O 1
ATOM 5934 N N . ASP B 1 356 ? 3.18 10.445 12.766 1 95.44 356 ASP B N 1
ATOM 5935 C CA . ASP B 1 356 ? 3.951 9.305 13.227 1 95.44 356 ASP B CA 1
ATOM 5936 C C . ASP B 1 356 ? 3.232 7.992 12.914 1 95.44 356 ASP B C 1
ATOM 5938 O O . ASP B 1 356 ? 3.855 7.027 12.469 1 95.44 356 ASP B O 1
ATOM 5942 N N . GLN B 1 357 ? 2.004 7.98 13.102 1 94.94 357 GLN B N 1
ATOM 5943 C CA . GLN B 1 357 ? 1.209 6.785 12.844 1 94.94 357 GLN B CA 1
ATOM 5944 C C . GLN B 1 357 ? 1.207 6.43 11.359 1 94.94 357 GLN B C 1
ATOM 5946 O O . GLN B 1 357 ? 1.386 5.266 10.992 1 94.94 357 GLN B O 1
ATOM 5951 N N . VAL B 1 358 ? 1.053 7.379 10.539 1 94.56 358 VAL B N 1
ATOM 5952 C CA . VAL B 1 358 ? 1.028 7.141 9.094 1 94.56 358 VAL B CA 1
ATOM 5953 C C . VAL B 1 358 ? 2.402 6.672 8.625 1 94.56 358 VAL B C 1
ATOM 5955 O O . VAL B 1 358 ? 2.506 5.789 7.77 1 94.56 358 VAL B O 1
ATOM 5958 N N . ASN B 1 359 ? 3.393 7.273 9.156 1 94.19 359 ASN B N 1
ATOM 5959 C CA . ASN B 1 359 ? 4.742 6.828 8.828 1 94.19 359 ASN B CA 1
ATOM 5960 C C . ASN B 1 359 ? 4.953 5.359 9.195 1 94.19 359 ASN B C 1
ATOM 5962 O O . ASN B 1 359 ? 5.496 4.59 8.398 1 94.19 359 ASN B O 1
ATOM 5966 N N . GLN B 1 360 ? 4.543 4.941 10.352 1 94 360 GLN B N 1
ATOM 5967 C CA . GLN B 1 360 ? 4.656 3.553 10.781 1 94 360 GLN B CA 1
ATOM 5968 C C . GLN B 1 360 ? 3.852 2.629 9.867 1 94 360 GLN B C 1
ATOM 5970 O O . GLN B 1 360 ? 4.309 1.54 9.523 1 94 360 GLN B O 1
ATOM 5975 N N . GLN B 1 361 ? 2.701 3.053 9.547 1 93.06 361 GLN B N 1
ATOM 5976 C CA . GLN B 1 361 ? 1.862 2.271 8.641 1 93.06 361 GLN B CA 1
ATOM 5977 C C . GLN B 1 361 ? 2.52 2.125 7.27 1 93.06 361 GLN B C 1
ATOM 5979 O O . GLN B 1 361 ? 2.449 1.059 6.656 1 93.06 361 GLN B O 1
ATOM 5984 N N . SER B 1 362 ? 3.139 3.139 6.785 1 93.06 362 SER B N 1
ATOM 5985 C CA . SER B 1 362 ? 3.828 3.105 5.5 1 93.06 362 SER B CA 1
ATOM 5986 C C . SER B 1 362 ? 4.98 2.105 5.516 1 93.06 362 SER B C 1
ATOM 5988 O O . SER B 1 362 ? 5.16 1.348 4.559 1 93.06 362 SER B O 1
ATOM 5990 N N . ILE B 1 363 ? 5.719 2.025 6.574 1 91.75 363 ILE B N 1
ATOM 5991 C CA . ILE B 1 363 ? 6.82 1.083 6.723 1 91.75 363 ILE B CA 1
ATOM 5992 C C . ILE B 1 363 ? 6.281 -0.345 6.734 1 91.75 363 ILE B C 1
ATOM 5994 O O . ILE B 1 363 ? 6.809 -1.219 6.039 1 91.75 363 ILE B O 1
ATOM 5998 N N . ASN B 1 364 ? 5.246 -0.546 7.449 1 92.19 364 ASN B N 1
ATOM 5999 C CA . ASN B 1 364 ? 4.605 -1.854 7.504 1 92.19 364 ASN B CA 1
ATOM 6000 C C . ASN B 1 364 ? 4.102 -2.287 6.129 1 92.19 364 ASN B C 1
ATOM 6002 O O . ASN B 1 364 ? 4.242 -3.451 5.75 1 92.19 364 ASN B O 1
ATOM 6006 N N . MET B 1 365 ? 3.568 -1.382 5.422 1 91.81 365 MET B N 1
ATOM 6007 C CA . MET B 1 365 ? 3.086 -1.657 4.07 1 91.81 365 MET B CA 1
ATOM 6008 C C . MET B 1 365 ? 4.23 -2.105 3.164 1 91.81 365 MET B C 1
ATOM 6010 O O . MET B 1 365 ? 4.094 -3.082 2.426 1 91.81 365 MET B O 1
ATOM 6014 N N . THR B 1 366 ? 5.309 -1.414 3.262 1 93.12 366 THR B N 1
ATOM 6015 C CA . THR B 1 366 ? 6.461 -1.754 2.436 1 93.12 366 THR B CA 1
ATOM 6016 C C . THR B 1 366 ? 6.902 -3.193 2.688 1 93.12 366 THR B C 1
ATOM 6018 O O . THR B 1 366 ? 7.152 -3.945 1.744 1 93.12 366 THR B O 1
ATOM 6021 N N . GLY B 1 367 ? 6.945 -3.617 3.904 1 93.25 367 GLY B N 1
ATOM 6022 C CA . GLY B 1 367 ? 7.297 -4.988 4.234 1 93.25 367 GLY B CA 1
ATOM 6023 C C . GLY B 1 367 ? 6.336 -6.008 3.656 1 93.25 367 GLY B C 1
ATOM 6024 O O . GLY B 1 367 ? 6.762 -7.012 3.08 1 93.25 367 GLY B O 1
ATOM 6025 N N . LYS B 1 368 ? 5.121 -5.777 3.807 1 92.5 368 LYS B N 1
ATOM 6026 C CA . LYS B 1 368 ? 4.098 -6.688 3.301 1 92.5 368 LYS B CA 1
ATOM 6027 C C . LYS B 1 368 ? 4.133 -6.762 1.777 1 92.5 368 LYS B C 1
ATOM 6029 O O . LYS B 1 368 ? 3.914 -7.824 1.195 1 92.5 368 LYS B O 1
ATOM 6034 N N . ILE B 1 369 ? 4.395 -5.68 1.155 1 93.44 369 ILE B N 1
ATOM 6035 C CA . ILE B 1 369 ? 4.508 -5.625 -0.299 1 93.44 369 ILE B CA 1
ATOM 6036 C C . ILE B 1 369 ? 5.719 -6.441 -0.752 1 93.44 369 ILE B C 1
ATOM 6038 O O . ILE B 1 369 ? 5.648 -7.164 -1.748 1 93.44 369 ILE B O 1
ATOM 6042 N N . GLU B 1 370 ? 6.762 -6.328 -0.056 1 92.69 370 GLU B N 1
ATOM 6043 C CA . GLU B 1 370 ? 7.949 -7.121 -0.362 1 92.69 370 GLU B CA 1
ATOM 6044 C C . GLU B 1 370 ? 7.668 -8.609 -0.234 1 92.69 370 GLU B C 1
ATOM 6046 O O . GLU B 1 370 ? 8.141 -9.414 -1.045 1 92.69 370 GLU B O 1
ATOM 6051 N N . ASP B 1 371 ? 6.879 -8.984 0.719 1 92.62 371 ASP B N 1
ATOM 6052 C CA . ASP B 1 371 ? 6.449 -10.367 0.856 1 92.62 371 ASP B CA 1
ATOM 6053 C C . ASP B 1 371 ? 5.699 -10.836 -0.389 1 92.62 371 ASP B C 1
ATOM 6055 O O . ASP B 1 371 ? 5.949 -11.938 -0.893 1 92.62 371 ASP B O 1
ATOM 6059 N N . VAL B 1 372 ? 4.844 -10.008 -0.84 1 92 372 VAL B N 1
ATOM 6060 C CA . VAL B 1 372 ? 4.059 -10.328 -2.027 1 92 372 VAL B CA 1
ATOM 6061 C C . VAL B 1 372 ? 4.988 -10.531 -3.223 1 92 372 VAL B C 1
ATOM 6063 O O . VAL B 1 372 ? 4.816 -11.477 -3.992 1 92 372 VAL B O 1
ATOM 6066 N N . ALA B 1 373 ? 5.945 -9.703 -3.352 1 92.38 373 ALA B N 1
ATOM 6067 C CA . ALA B 1 373 ? 6.902 -9.812 -4.449 1 92.38 373 ALA B CA 1
ATOM 6068 C C . ALA B 1 373 ? 7.688 -11.117 -4.363 1 92.38 373 ALA B C 1
ATOM 6070 O O . ALA B 1 373 ? 7.871 -11.805 -5.375 1 92.38 373 ALA B O 1
ATOM 6071 N N . VAL B 1 374 ? 8.109 -11.516 -3.236 1 94.06 374 VAL B N 1
ATOM 6072 C CA . VAL B 1 374 ? 8.867 -12.742 -3.023 1 94.06 374 VAL B CA 1
ATOM 6073 C C . VAL B 1 374 ? 8.008 -13.953 -3.375 1 94.06 374 VAL B C 1
ATOM 6075 O O . VAL B 1 374 ? 8.477 -14.883 -4.047 1 94.06 374 VAL B O 1
ATOM 6078 N N . ILE B 1 375 ? 6.766 -13.906 -2.949 1 92.62 375 ILE B N 1
ATOM 6079 C CA . ILE B 1 375 ? 5.848 -15.008 -3.234 1 92.62 375 ILE B CA 1
ATOM 6080 C C . ILE B 1 375 ? 5.637 -15.125 -4.742 1 92.62 375 ILE B C 1
ATOM 6082 O O . ILE B 1 375 ? 5.594 -16.234 -5.285 1 92.62 375 ILE B O 1
ATOM 6086 N N . ALA B 1 376 ? 5.5 -14.039 -5.391 1 91.88 376 ALA B N 1
ATOM 6087 C CA . ALA B 1 376 ? 5.328 -14.031 -6.84 1 91.88 376 ALA B CA 1
ATOM 6088 C C . ALA B 1 376 ? 6.555 -14.609 -7.543 1 91.88 376 ALA B C 1
ATOM 6090 O O . ALA B 1 376 ? 6.426 -15.383 -8.492 1 91.88 376 ALA B O 1
ATOM 6091 N N . GLU B 1 377 ? 7.738 -14.32 -7.082 1 92.06 377 GLU B N 1
ATOM 6092 C CA . GLU B 1 377 ? 8.977 -14.867 -7.633 1 92.06 377 GLU B CA 1
ATOM 6093 C C . GLU B 1 377 ? 9.055 -16.375 -7.414 1 92.06 377 GLU B C 1
ATOM 6095 O O . GLU B 1 377 ? 9.469 -17.109 -8.312 1 92.06 377 GLU B O 1
ATOM 6100 N N . GLN B 1 378 ? 8.656 -16.766 -6.262 1 91.75 378 GLN B N 1
ATOM 6101 C CA . GLN B 1 378 ? 8.625 -18.203 -5.961 1 91.75 378 GLN B CA 1
ATOM 6102 C C . GLN B 1 378 ? 7.633 -18.922 -6.867 1 91.75 378 GLN B C 1
ATOM 6104 O O . GLN B 1 378 ? 7.906 -20.031 -7.328 1 91.75 378 GLN B O 1
ATOM 6109 N N . ALA B 1 379 ? 6.527 -18.328 -7.098 1 90.44 379 ALA B N 1
ATOM 6110 C CA . ALA B 1 379 ? 5.543 -18.891 -8.008 1 90.44 379 ALA B CA 1
ATOM 6111 C C . ALA B 1 379 ? 6.121 -19.047 -9.414 1 90.44 379 ALA B C 1
ATOM 6113 O O . ALA B 1 379 ? 5.945 -20.094 -10.055 1 90.44 379 ALA B O 1
ATOM 6114 N N . SER B 1 380 ? 6.828 -18.109 -9.867 1 91.88 380 SER B N 1
ATOM 6115 C CA . SER B 1 380 ? 7.473 -18.156 -11.172 1 91.88 380 SER B CA 1
ATOM 6116 C C . SER B 1 380 ? 8.477 -19.312 -11.25 1 91.88 380 SER B C 1
ATOM 6118 O O . SER B 1 380 ? 8.531 -20.031 -12.25 1 91.88 380 SER B O 1
ATOM 6120 N N . SER B 1 381 ? 9.234 -19.531 -10.219 1 93.25 381 SER B N 1
ATOM 6121 C CA . SER B 1 381 ? 10.195 -20.625 -10.164 1 93.25 381 SER B CA 1
ATOM 6122 C C . SER B 1 381 ? 9.484 -21.984 -10.211 1 93.25 381 SER B C 1
ATOM 6124 O O . SER B 1 381 ? 9.906 -22.875 -10.938 1 93.25 381 SER B O 1
ATOM 6126 N N . SER B 1 382 ? 8.445 -22.047 -9.453 1 93.12 382 SER B N 1
ATOM 6127 C CA . SER B 1 382 ? 7.656 -23.266 -9.453 1 93.12 382 SER B CA 1
ATOM 6128 C C . SER B 1 382 ? 7.059 -23.547 -10.828 1 93.12 382 SER B C 1
ATOM 6130 O O . SER B 1 382 ? 7.023 -24.688 -11.281 1 93.12 382 SER B O 1
ATOM 6132 N N . ILE B 1 383 ? 6.68 -22.531 -11.5 1 92.69 383 ILE B N 1
ATOM 6133 C CA . ILE B 1 383 ? 6.102 -22.625 -12.836 1 92.69 383 ILE B CA 1
ATOM 6134 C C . ILE B 1 383 ? 7.148 -23.141 -13.812 1 92.69 383 ILE B C 1
ATOM 6136 O O . ILE B 1 383 ? 6.836 -23.938 -14.695 1 92.69 383 ILE B O 1
ATOM 6140 N N . GLN B 1 384 ? 8.359 -22.719 -13.672 1 92.75 384 GLN B N 1
ATOM 6141 C CA . GLN B 1 384 ? 9.438 -23.219 -14.523 1 92.75 384 GLN B CA 1
ATOM 6142 C C . GLN B 1 384 ? 9.633 -24.719 -14.344 1 92.75 384 GLN B C 1
ATOM 6144 O O . GLN B 1 384 ? 9.812 -25.453 -15.32 1 92.75 384 GLN B O 1
ATOM 6149 N N . THR B 1 385 ? 9.539 -25.141 -13.125 1 93.12 385 THR B N 1
ATOM 6150 C CA . THR B 1 385 ? 9.648 -26.562 -12.828 1 93.12 385 THR B CA 1
ATOM 6151 C C . THR B 1 385 ? 8.5 -27.344 -13.461 1 93.12 385 THR B C 1
ATOM 6153 O O . THR B 1 385 ? 8.727 -28.391 -14.086 1 93.12 385 THR B O 1
ATOM 6156 N N . ILE B 1 386 ? 7.32 -26.828 -13.367 1 93.19 386 ILE B N 1
ATOM 6157 C CA . ILE B 1 386 ? 6.145 -27.484 -13.93 1 93.19 386 ILE B CA 1
ATOM 6158 C C . ILE B 1 386 ? 6.262 -27.531 -15.453 1 93.19 386 ILE B C 1
ATOM 6160 O O . ILE B 1 386 ? 5.961 -28.562 -16.078 1 93.19 386 ILE B O 1
ATOM 6164 N N . SER B 1 387 ? 6.699 -26.438 -16 1 94.25 387 SER B N 1
ATOM 6165 C CA . SER B 1 387 ? 6.871 -26.359 -17.453 1 94.25 387 SER B CA 1
ATOM 6166 C C . SER B 1 387 ? 7.867 -27.406 -17.938 1 94.25 387 SER B C 1
ATOM 6168 O O . SER B 1 387 ? 7.602 -28.109 -18.922 1 94.25 387 SER B O 1
ATOM 6170 N N . ALA B 1 388 ? 8.992 -27.547 -17.266 1 94 388 ALA B N 1
ATOM 6171 C CA . ALA B 1 388 ? 10 -28.547 -17.625 1 94 388 ALA B CA 1
ATOM 6172 C C . ALA B 1 388 ? 9.438 -29.969 -17.5 1 94 388 ALA B C 1
ATOM 6174 O O . ALA B 1 388 ? 9.656 -30.797 -18.391 1 94 388 ALA B O 1
ATOM 6175 N N . SER B 1 389 ? 8.711 -30.172 -16.438 1 94.38 389 SER B N 1
ATOM 6176 C CA . SER B 1 389 ? 8.109 -31.484 -16.219 1 94.38 389 SER B CA 1
ATOM 6177 C C . SER B 1 389 ? 7.059 -31.781 -17.281 1 94.38 389 SER B C 1
ATOM 6179 O O . SER B 1 389 ? 6.945 -32.906 -17.75 1 94.38 389 SER B O 1
ATOM 6181 N N . ALA B 1 390 ? 6.305 -30.812 -17.703 1 93.12 390 ALA B N 1
ATOM 6182 C CA . ALA B 1 390 ? 5.301 -30.984 -18.75 1 93.12 390 ALA B CA 1
ATOM 6183 C C . ALA B 1 390 ? 5.957 -31.297 -20.094 1 93.12 390 ALA B C 1
ATOM 6185 O O . ALA B 1 390 ? 5.453 -32.125 -20.859 1 93.12 390 ALA B O 1
ATOM 6186 N N . GLU B 1 391 ? 7.109 -30.734 -20.422 1 93 391 GLU B N 1
ATOM 6187 C CA . GLU B 1 391 ? 7.855 -31.031 -21.625 1 93 391 GLU B CA 1
ATOM 6188 C C . GLU B 1 391 ? 8.359 -32.469 -21.625 1 93 391 GLU B C 1
ATOM 6190 O O . GLU B 1 391 ? 8.273 -33.156 -22.641 1 93 391 GLU B O 1
ATOM 6195 N N . GLU B 1 392 ? 8.836 -32.844 -20.469 1 93.25 392 GLU B N 1
ATOM 6196 C CA . GLU B 1 392 ? 9.281 -34.219 -20.328 1 93.25 392 GLU B CA 1
ATOM 6197 C C . GLU B 1 392 ? 8.125 -35.188 -20.531 1 93.25 392 GLU B C 1
ATOM 6199 O O . GLU B 1 392 ? 8.289 -36.219 -21.172 1 93.25 392 GLU B O 1
ATOM 6204 N N . GLN B 1 393 ? 7.008 -34.875 -20.047 1 93.44 393 GLN B N 1
ATOM 6205 C CA . GLN B 1 393 ? 5.824 -35.719 -20.188 1 93.44 393 GLN B CA 1
ATOM 6206 C C . GLN B 1 393 ? 5.395 -35.812 -21.656 1 93.44 393 GLN B C 1
ATOM 6208 O O . GLN B 1 393 ? 5.004 -36.875 -22.125 1 93.44 393 GLN B O 1
ATOM 6213 N N . ASN B 1 394 ? 5.484 -34.719 -22.328 1 92.75 394 ASN B N 1
ATOM 6214 C CA . ASN B 1 394 ? 5.16 -34.719 -23.75 1 92.75 394 ASN B CA 1
ATOM 6215 C C . ASN B 1 394 ? 6.074 -35.656 -24.531 1 92.75 394 ASN B C 1
ATOM 6217 O O . ASN B 1 394 ? 5.613 -36.438 -25.391 1 92.75 394 ASN B O 1
ATOM 6221 N N . ALA B 1 395 ? 7.355 -35.625 -24.234 1 93.06 395 ALA B N 1
ATOM 6222 C CA . ALA B 1 395 ? 8.32 -36.531 -24.859 1 93.06 395 ALA B CA 1
ATOM 6223 C C . ALA B 1 395 ? 8 -37.969 -24.547 1 93.06 395 ALA B C 1
ATOM 6225 O O . ALA B 1 395 ? 8.094 -38.844 -25.422 1 93.06 395 ALA B O 1
ATOM 6226 N N . SER B 1 396 ? 7.609 -38.188 -23.312 1 93.12 396 SER B N 1
ATOM 6227 C CA . SER B 1 396 ? 7.242 -39.531 -22.891 1 93.12 396 SER B CA 1
ATOM 6228 C C . SER B 1 396 ? 6.027 -40.031 -23.656 1 93.12 396 SER B C 1
ATOM 6230 O O . SER B 1 396 ? 5.969 -41.188 -24.031 1 93.12 396 SER B O 1
ATOM 6232 N N . MET B 1 397 ? 5.082 -39.188 -23.953 1 91.88 397 MET B N 1
ATOM 6233 C CA . MET B 1 397 ? 3.889 -39.562 -24.703 1 91.88 397 MET B CA 1
ATOM 6234 C C . MET B 1 397 ? 4.238 -39.906 -26.141 1 91.88 397 MET B C 1
ATOM 6236 O O . MET B 1 397 ? 3.65 -40.812 -26.734 1 91.88 397 MET B O 1
ATOM 6240 N N . GLU B 1 398 ? 5.211 -39.281 -26.719 1 92.25 398 GLU B N 1
ATOM 6241 C CA . GLU B 1 398 ? 5.688 -39.594 -28.062 1 92.25 398 GLU B CA 1
ATOM 6242 C C . GLU B 1 398 ? 6.34 -41 -28.094 1 92.25 398 GLU B C 1
ATOM 6244 O O . GLU B 1 398 ? 6.145 -41.75 -29.047 1 92.25 398 GLU B O 1
ATOM 6249 N N . GLU B 1 399 ? 7.047 -41.25 -27.047 1 92.81 399 GLU B N 1
ATOM 6250 C CA . GLU B 1 399 ? 7.68 -42.562 -26.938 1 92.81 399 GLU B CA 1
ATOM 6251 C C . GLU B 1 399 ? 6.641 -43.688 -26.828 1 92.81 399 GLU B C 1
ATOM 6253 O O . GLU B 1 399 ? 6.777 -44.719 -27.453 1 92.81 399 GLU B O 1
ATOM 6258 N N . ILE B 1 400 ? 5.625 -43.375 -26.062 1 92.69 400 ILE B N 1
ATOM 6259 C CA . ILE B 1 400 ? 4.547 -44.344 -25.906 1 92.69 400 ILE B CA 1
ATOM 6260 C C . ILE B 1 400 ? 3.854 -44.562 -27.25 1 92.69 400 ILE B C 1
ATOM 6262 O O . ILE B 1 400 ? 3.629 -45.688 -27.656 1 92.69 400 ILE B O 1
ATOM 6266 N N . SER B 1 401 ? 3.607 -43.531 -27.953 1 93.12 401 SER B N 1
ATOM 6267 C CA . SER B 1 401 ? 2.971 -43.625 -29.266 1 93.12 401 SER B CA 1
ATOM 6268 C C . SER B 1 401 ? 3.82 -44.438 -30.234 1 93.12 401 SER B C 1
ATOM 6270 O O . SER B 1 401 ? 3.299 -45.25 -30.984 1 93.12 401 SER B O 1
ATOM 6272 N N . SER B 1 402 ? 5.09 -44.25 -30.203 1 93.88 402 SER B N 1
ATOM 6273 C CA . SER B 1 402 ? 6.012 -45 -31.062 1 93.88 402 SER B CA 1
ATOM 6274 C C . SER B 1 402 ? 6.004 -46.469 -30.719 1 93.88 402 SER B C 1
ATOM 6276 O O . SER B 1 402 ? 5.973 -47.344 -31.609 1 93.88 402 SER B O 1
ATOM 6278 N N . SER B 1 403 ? 6.047 -46.719 -29.406 1 93.12 403 SER B N 1
ATOM 6279 C CA . SER B 1 403 ? 6.012 -48.094 -28.953 1 93.12 403 SER B CA 1
ATOM 6280 C C . SER B 1 403 ? 4.711 -48.781 -29.359 1 93.12 403 SER B C 1
ATOM 6282 O O . SER B 1 403 ? 4.715 -49.938 -29.766 1 93.12 403 SER B O 1
ATOM 6284 N N . VAL B 1 404 ? 3.633 -48.031 -29.281 1 93.62 404 VAL B N 1
ATOM 6285 C CA . VAL B 1 404 ? 2.322 -48.562 -29.656 1 93.62 404 VAL B CA 1
ATOM 6286 C C . VAL B 1 404 ? 2.311 -48.875 -31.156 1 93.62 404 VAL B C 1
ATOM 6288 O O . VAL B 1 404 ? 1.808 -49.906 -31.562 1 93.62 404 VAL B O 1
ATOM 6291 N N . SER B 1 405 ? 2.859 -48.062 -31.984 1 94.25 405 SER B N 1
ATOM 6292 C CA . SER B 1 405 ? 2.951 -48.312 -33.438 1 94.25 405 SER B CA 1
ATOM 6293 C C . SER B 1 405 ? 3.758 -49.562 -33.719 1 94.25 405 SER B C 1
ATOM 6295 O O . SER B 1 405 ? 3.357 -50.375 -34.562 1 94.25 405 SER B O 1
ATOM 6297 N N . LEU B 1 406 ? 4.82 -49.688 -33 1 93.81 406 LEU B N 1
ATOM 6298 C CA . LEU B 1 406 ? 5.652 -50.875 -33.188 1 93.81 406 LEU B CA 1
ATOM 6299 C C . LEU B 1 406 ? 4.883 -52.156 -32.844 1 93.81 406 LEU B C 1
ATOM 6301 O O . LEU B 1 406 ? 4.891 -53.125 -33.594 1 93.81 406 LEU B O 1
ATOM 6305 N N . LEU B 1 407 ? 4.207 -52.094 -31.703 1 93.25 407 LEU B N 1
ATOM 6306 C CA . LEU B 1 407 ? 3.424 -53.25 -31.25 1 93.25 407 LEU B CA 1
ATOM 6307 C C . LEU B 1 407 ? 2.338 -53.594 -32.25 1 93.25 407 LEU B C 1
ATOM 6309 O O . LEU B 1 407 ? 2.123 -54.781 -32.562 1 93.25 407 LEU B O 1
ATOM 6313 N N . ASN B 1 408 ? 1.722 -52.625 -32.812 1 93.94 408 ASN B N 1
ATOM 6314 C CA . ASN B 1 408 ? 0.688 -52.844 -33.812 1 93.94 408 ASN B CA 1
ATOM 6315 C C . ASN B 1 408 ? 1.262 -53.469 -35.094 1 93.94 408 ASN B C 1
ATOM 6317 O O . ASN B 1 408 ? 0.666 -54.375 -35.656 1 93.94 408 ASN B O 1
ATOM 6321 N N . ASN B 1 409 ? 2.377 -53 -35.531 1 94.69 409 ASN B N 1
ATOM 6322 C CA . ASN B 1 409 ? 3.033 -53.562 -36.719 1 94.69 409 ASN B CA 1
ATOM 6323 C C . ASN B 1 409 ? 3.43 -55.031 -36.5 1 94.69 409 ASN B C 1
ATOM 6325 O O . ASN B 1 409 ? 3.242 -55.844 -37.375 1 94.69 409 ASN B O 1
ATOM 6329 N N . LEU B 1 410 ? 3.961 -55.25 -35.312 1 90.94 410 LEU B N 1
ATOM 6330 C CA . LEU B 1 410 ? 4.352 -56.625 -34.969 1 90.94 410 LEU B CA 1
ATOM 6331 C C . LEU B 1 410 ? 3.139 -57.531 -34.969 1 90.94 410 LEU B C 1
ATOM 6333 O O . LEU B 1 410 ? 3.205 -58.656 -35.5 1 90.94 410 LEU B O 1
ATOM 6337 N N . ALA B 1 411 ? 2.104 -57.062 -34.406 1 92.62 411 ALA B N 1
ATOM 6338 C CA . ALA B 1 411 ? 0.869 -57.844 -34.344 1 92.62 411 ALA B CA 1
ATOM 6339 C C . ALA B 1 411 ? 0.318 -58.094 -35.75 1 92.62 411 ALA B C 1
ATOM 6341 O O . ALA B 1 411 ? -0.088 -59.219 -36.062 1 92.62 411 ALA B O 1
ATOM 6342 N N . GLN B 1 412 ? 0.342 -57.156 -36.594 1 92.44 412 GLN B N 1
ATOM 6343 C CA . GLN B 1 412 ? -0.152 -57.281 -37.969 1 92.44 412 GLN B CA 1
ATOM 6344 C C . GLN B 1 412 ? 0.708 -58.25 -38.781 1 92.44 412 GLN B C 1
ATOM 6346 O O . GLN B 1 412 ? 0.184 -59.062 -39.531 1 92.44 412 GLN B O 1
ATOM 6351 N N . ASP B 1 413 ? 1.995 -58.062 -38.594 1 92.44 413 ASP B N 1
ATOM 6352 C CA . ASP B 1 413 ? 2.922 -58.969 -39.312 1 92.44 413 ASP B CA 1
ATOM 6353 C C . ASP B 1 413 ? 2.713 -60.406 -38.906 1 92.44 413 ASP B C 1
ATOM 6355 O O . ASP B 1 413 ? 2.631 -61.281 -39.781 1 92.44 413 ASP B O 1
ATOM 6359 N N . LEU B 1 414 ? 2.596 -60.594 -37.656 1 91.69 414 LEU B N 1
ATOM 6360 C CA . LEU B 1 414 ? 2.408 -61.969 -37.156 1 91.69 414 LEU B CA 1
ATOM 6361 C C . LEU B 1 414 ? 1.045 -62.5 -37.562 1 91.69 414 LEU B C 1
ATOM 6363 O O . LEU B 1 414 ? 0.929 -63.688 -37.969 1 91.69 414 LEU B O 1
ATOM 6367 N N . SER B 1 415 ? 0.072 -61.688 -37.5 1 92.75 415 SER B N 1
ATOM 6368 C CA . SER B 1 415 ? -1.261 -62.094 -37.969 1 92.75 415 SER B CA 1
ATOM 6369 C C . SER B 1 415 ? -1.247 -62.5 -39.438 1 92.75 415 SER B C 1
ATOM 6371 O O . SER B 1 415 ? -1.894 -63.469 -39.812 1 92.75 415 SER B O 1
ATOM 6373 N N . GLY B 1 416 ? -0.578 -61.75 -40.281 1 91.19 416 GLY B N 1
ATOM 6374 C CA . GLY B 1 416 ? -0.44 -62.094 -41.688 1 91.19 416 GLY B CA 1
ATOM 6375 C C . GLY B 1 416 ? 0.198 -63.469 -41.906 1 91.19 416 GLY B C 1
ATOM 6376 O O . GLY B 1 416 ? -0.252 -64.25 -42.75 1 91.19 416 GLY B O 1
ATOM 6377 N N . GLU B 1 417 ? 1.183 -63.75 -41.094 1 88.44 417 GLU B N 1
ATOM 6378 C CA . GLU B 1 417 ? 1.855 -65.062 -41.188 1 88.44 417 GLU B CA 1
ATOM 6379 C C . GLU B 1 417 ? 0.937 -66.188 -40.75 1 88.44 417 GLU B C 1
ATOM 6381 O O . GLU B 1 417 ? 0.966 -67.25 -41.312 1 88.44 417 GLU B O 1
ATOM 6386 N N . LEU B 1 418 ? 0.112 -65.938 -39.781 1 90.75 418 LEU B N 1
ATOM 6387 C CA . LEU B 1 418 ? -0.767 -66.938 -39.219 1 90.75 418 LEU B CA 1
ATOM 6388 C C . LEU B 1 418 ? -1.938 -67.25 -40.156 1 90.75 418 LEU B C 1
ATOM 6390 O O . LEU B 1 418 ? -2.5 -68.312 -40.125 1 90.75 418 LEU B O 1
ATOM 6394 N N . GLN B 1 419 ? -2.297 -66.375 -41 1 89.88 419 GLN B N 1
ATOM 6395 C CA . GLN B 1 419 ? -3.443 -66.5 -41.875 1 89.88 419 GLN B CA 1
ATOM 6396 C C . GLN B 1 419 ? -3.199 -67.562 -42.938 1 89.88 419 GLN B C 1
ATOM 6398 O O . GLN B 1 419 ? -4.145 -68.125 -43.531 1 89.88 419 GLN B O 1
ATOM 6403 N N . GLN B 1 420 ? -1.979 -67.938 -43.156 1 86.62 420 GLN B N 1
ATOM 6404 C CA . GLN B 1 420 ? -1.641 -68.938 -44.156 1 86.62 420 GLN B CA 1
ATOM 6405 C C . GLN B 1 420 ? -1.993 -70.312 -43.625 1 86.62 420 GLN B C 1
ATOM 6407 O O . GLN B 1 420 ? -2.037 -71.312 -44.375 1 86.62 420 GLN B O 1
ATOM 6412 N N . PHE B 1 421 ? -2.275 -70.438 -42.375 1 88.31 421 PHE B N 1
ATOM 6413 C CA . PHE B 1 421 ? -2.551 -71.688 -41.75 1 88.31 421 PHE B CA 1
ATOM 6414 C C . PHE B 1 421 ? -4.027 -71.812 -41.406 1 88.31 421 PHE B C 1
ATOM 6416 O O . PHE B 1 421 ? -4.621 -70.938 -40.875 1 88.31 421 PHE B O 1
ATOM 6423 N N . LYS B 1 422 ? -4.703 -72.938 -41.906 1 90.44 422 LYS B N 1
ATOM 6424 C CA . LYS B 1 422 ? -6.082 -73.25 -41.531 1 90.44 422 LYS B CA 1
ATOM 6425 C C . LYS B 1 422 ? -6.125 -74.188 -40.344 1 90.44 422 LYS B C 1
ATOM 6427 O O . LYS B 1 422 ? -5.582 -75.312 -40.438 1 90.44 422 LYS B O 1
ATOM 6432 N N . VAL B 1 423 ? -6.668 -73.812 -39.25 1 84.12 423 VAL B N 1
ATOM 6433 C CA . VAL B 1 423 ? -6.656 -74.625 -38.062 1 84.12 423 VAL B CA 1
ATOM 6434 C C . VAL B 1 423 ? -8.078 -75.125 -37.75 1 84.12 423 VAL B C 1
ATOM 6436 O O . VAL B 1 423 ? -8.273 -75.938 -36.906 1 84.12 423 VAL B O 1
ATOM 6439 N N . ASN B 1 424 ? -9.195 -74.688 -38.375 1 76.12 424 ASN B N 1
ATOM 6440 C CA . ASN B 1 424 ? -10.57 -75.188 -38.312 1 76.12 424 ASN B CA 1
ATOM 6441 C C . ASN B 1 424 ? -11.055 -75.688 -39.656 1 76.12 424 ASN B C 1
ATOM 6443 O O . ASN B 1 424 ? -10.555 -75.312 -40.688 1 76.12 424 ASN B O 1
#

Foldseek 3Di:
DPPDPCLAPVVLLVVLLVVLQVVLQVVLVVVLVVCVVPDDPVCSVVSSVVSSVVSSVVSSVVSCCVPPVVLVVLVVVQVVCVVQFELQDASPDPRPYPSSVVSVVSVVVSVVVLVVLVVLLVVLVVLLVVLVVLLVVLVVVLVVLVVLLVVLVVLLVVLVVLLVVLVVLLVVLVVLLVVLVVVLVVLVVVLVVLVVLLVVLVVLLVVLVVVLVVLVVVLVVLVVVLVVLVVQLVVLVVVLVVLVVQLVVLVVQLVVLVVQLVVLVVVPPVSPVSNVVSVVSNVVSVVSNVVSVVSNVVSVVSNVVSVVSSVVSVVVSVVSVVVSVVSVVSSVVSVVSNVVSVVSNVVSVVSNVVSVVSSVVSVVSSVVSVVSSVVSVVSNVVSVVSNVVSVVSNVVSVVSNVVSVVSNVVSVVVVVVSVSHHSD/DPPDPCLAPVVLLVVLLVVLQVVLVVVLVVVLVVCVVPDDPVCSVVSSVVSSVVSSVVSSVVSCCVPPVVLVVLVVVQVVCVVLFELQDASPDPRPYPSSVVSVVSVVVSVVVLVVLVVLLVVLVVLLVVLVVLLVVLVVVLVVLVVLLVVLVVLLVVLVVLLVVLVVLLVVLVVLLVVLVVVLVVLVVVLVVLVVLLVVLVVQLVVLVVVLVVLVVVLVVLVVVLVVLVVVLVVLVVVLVVLVVQLVVLVVQLVVLVVQLVVLVVVPPVRPVSNVVSVVSNVVSVVSNVVSVVSNVVSVVSNVVSVVSSVVSVVVSVVSVVVSVVSVVSSVVSVVSNVVSVVSNVVSVVSNVVSVVSSVVSVVSSVVSVVSSVVSVVSNVVSVVSNVVSVVSNVVSVVSNVVSVVSNVVSVVSVVVSVSHDSD

pLDDT: mean 87.22, std 10.21, range [25.06, 96.69]

Radius of gyration: 86.87 Å; Cα contacts (8 Å, |Δi|>4): 1028; chains: 2; bounding box: 31×273×146 Å

Organism: Alkalihalophilus pseudofirmus (strain ATCC BAA-2126 / JCM 17055 / OF4) (NCBI:txid398511)